Protein 4FN4 (pdb70)

Nearest PDB structures (foldseek):
  4fn4-assembly1_D  TM=1.002E+00  e=8.434E-53  Sulfolobus acidocaldarius DSM 639
  8y83-assembly1_A  TM=9.252E-01  e=7.232E-27  Sphingobacterium siyangense
  7djs-assembly1_C  TM=9.540E-01  e=3.349E-26  Pseudomonas aeruginosa
  7djs-assembly1_B  TM=9.370E-01  e=7.900E-26  Pseudomonas aeruginosa
  7djs-assembly1_D  TM=8.901E-01  e=1.010E-25  Pseudomonas aeruginosa

Organism: Sulfolobus acidocaldarius (strain ATCC 33909 / DSM 639 / JCM 8929 / NBRC 15157 / NCIMB 11770) (NCBI:txid330779)

Foldseek 3Di:
DFQQLAQAEEEFEQCLKFLNVLLQQVSLVVNYAYEYEYQDDVSQVVSVVVSVVVVHHYHGQHAQLLDLVSLLVVLVVSCVPRVAYAEYELEFAAAQLLAADVRDDPVSLSVRLSNLAVSLVSNCVNRVVRCLVVLAHEYEYEAAVLLVDPQQGYPSNSVNSVVNLVVQLVCLVPCVVSHYAGEYEHEYAAPMDRPNRDPNGDPVSVVRNVVLCVLPDDHHYSNQRSVVRVCCSHCVVVPHGSYHHYRYVCSVVD/DFQQLAQAEEEFEQCLKFLNVLLQVVSLVNNYAYEYEYQDDVSQVVSQVVSVVVVHHYHYAHAQLLDLVSLLVSLVVSCVVRVAHAEYELEFAAAQLLAADVRDDPVSLSVRLSNLAVSLVSNCVNRVVRQLVVLAHEYEYEAAVLLVDPQQGYDSNSVSSVVNLVVQLVCLVPCVVSHYAGEYEHEYAEPMPRPNRDPRRDPVSVVRNVVLCVQDPDHHGSNQRSVVRVCCSGCVVVPDGSYHHYRYVCSVVD/DFQQQAAAEEEFEQCLKFLNVLLQVVSLVVNYAYEYEYADDVSQVVSVVVSVVVVHHYHYAHAQLLDLVRLLVSLVVSCVVRVAHAEYELEFAAAQLLAADVRDDPVSLSVRLSGLAVSLVSNCVNRVVRQLVVLAHEYEYEAAVLLVDPQQGYDSNSVNSVNNLVVQLVCLVVCVVRHYAGEYEHEYAEPMPRPNRDPNGDPVSVVSNVVLCVQDDDHDYSNQRSVVRVCCSGCVVVPHGSYHHYRYVCSVVD/DFQQQAQAEEEFEQCLKFLSVLLQVVSLVSQYAYEYEYQDDVSQVVSQVVSVVVVHHYHYQHAQLLDLVSLLVSLVVSCVPRVAHAEYELEDAAAQLLAADVRDDPVSLVVRLSRLAVSLVSNCVNRVVRQLVVLAHEYEYEAAVLLVDPQQGYDSNSVSSVVNLVVQLVCLVVCVVRHYAGEYEHEYAEPMDRPNNDPNGDPVSCVRNVVLCVQDDDHDGSNLRSVVRVCCSHCVVVPPGSYHHYDYVCSVVD

Structure (mmCIF, N/CA/C/O backbone):
data_4FN4
#
_entry.id   4FN4
#
_cell.length_a   83.800
_cell.length_b   60.480
_cell.length_c   107.080
_cell.angle_alpha   90.00
_cell.angle_beta   99.78
_cell.angle_gamma   90.00
#
_symmetry.space_group_name_H-M   'P 1 21 1'
#
loop_
_entity.id
_entity.type
_entity.pdbx_description
1 polymer 'Short chain dehydrogenase'
2 non-polymer NICOTINAMIDE-ADENINE-DINUCLEOTIDE
3 non-polymer GLYCEROL
4 non-polymer 'SULFATE ION'
5 water water
#
loop_
_atom_site.group_PDB
_atom_site.id
_atom_site.type_symbol
_atom_site.label_atom_id
_atom_site.label_alt_id
_atom_site.label_comp_id
_atom_site.label_asym_id
_atom_site.label_entity_id
_atom_site.label_seq_id
_atom_site.pdbx_PDB_ins_code
_atom_site.Cartn_x
_atom_site.Cartn_y
_atom_site.Cartn_z
_atom_site.occupancy
_atom_site.B_iso_or_equiv
_atom_site.auth_seq_id
_atom_site.auth_comp_id
_atom_site.auth_asym_id
_atom_site.auth_atom_id
_atom_site.pdbx_PDB_model_num
ATOM 1 N N . SER A 1 1 ? 28.360 70.659 1.015 1.00 27.90 2 SER A N 1
ATOM 2 C CA . SER A 1 1 ? 29.371 70.689 2.115 1.00 27.42 2 SER A CA 1
ATOM 3 C C . SER A 1 1 ? 28.708 71.172 3.397 1.00 25.34 2 SER A C 1
ATOM 4 O O . SER A 1 1 ? 27.596 71.696 3.360 1.00 25.13 2 SER A O 1
ATOM 7 N N . TYR A 1 2 ? 29.391 71.003 4.526 1.00 21.07 3 TYR A N 1
ATOM 8 C CA . TYR A 1 2 ? 28.844 71.448 5.803 1.00 19.06 3 TYR A CA 1
ATOM 9 C C . TYR A 1 2 ? 29.441 72.813 6.119 1.00 18.17 3 TYR A C 1
ATOM 10 O O . TYR A 1 2 ? 30.635 72.930 6.368 1.00 17.83 3 TYR A O 1
ATOM 19 N N . GLN A 1 3 ? 28.604 73.843 6.109 1.00 18.58 4 GLN A N 1
ATOM 20 C CA . GLN A 1 3 ? 29.072 75.200 6.370 1.00 18.95 4 GLN A CA 1
ATOM 21 C C . GLN A 1 3 ? 29.830 75.341 7.690 1.00 17.51 4 GLN A C 1
ATOM 22 O O . GLN A 1 3 ? 30.807 76.086 7.772 1.00 15.27 4 GLN A O 1
ATOM 28 N N . SER A 1 4 ? 29.391 74.610 8.713 1.00 16.46 5 SER A N 1
ATOM 29 C CA . SER A 1 4 ? 30.017 74.689 10.026 1.00 14.77 5 SER A CA 1
ATOM 30 C C . SER A 1 4 ? 31.419 74.115 10.099 1.00 14.02 5 SER A C 1
ATOM 31 O O . SER A 1 4 ? 32.080 74.258 11.126 1.00 15.59 5 SER A O 1
ATOM 34 N N . LEU A 1 5 ? 31.870 73.448 9.037 1.00 12.37 6 LEU A N 1
ATOM 35 C CA . LEU A 1 5 ? 33.210 72.881 9.042 1.00 12.14 6 LEU A CA 1
ATOM 36 C C . LEU A 1 5 ? 34.231 73.766 8.335 1.00 12.49 6 LEU A C 1
ATOM 37 O O . LEU A 1 5 ? 35.431 73.547 8.446 1.00 12.96 6 LEU A O 1
ATOM 42 N N . LYS A 1 6 ? 33.754 74.769 7.606 1.00 13.40 7 LYS A N 1
ATOM 43 C CA . LYS A 1 6 ? 34.665 75.664 6.895 1.00 14.20 7 LYS A CA 1
ATOM 44 C C . LYS A 1 6 ? 35.635 76.336 7.865 1.00 13.38 7 LYS A C 1
ATOM 45 O O . LYS A 1 6 ? 35.230 76.898 8.882 1.00 15.18 7 LYS A O 1
ATOM 51 N N . ASN A 1 7 ? 36.917 76.265 7.532 1.00 15.29 8 ASN A N 1
ATOM 52 C CA . ASN A 1 7 ? 37.996 76.841 8.330 1.00 17.12 8 ASN A CA 1
ATOM 53 C C . ASN A 1 7 ? 38.166 76.317 9.751 1.00 16.74 8 ASN A C 1
ATOM 54 O O . ASN A 1 7 ? 38.878 76.917 10.555 1.00 18.55 8 ASN A O 1
ATOM 59 N N . LYS A 1 8 ? 37.523 75.196 10.063 1.00 15.43 9 LYS A N 1
ATOM 60 C CA . LYS A 1 8 ? 37.685 74.582 11.381 1.00 14.86 9 LYS A CA 1
ATOM 61 C C . LYS A 1 8 ? 38.957 73.738 11.304 1.00 12.79 9 LYS A C 1
ATOM 62 O O . LYS A 1 8 ? 39.251 73.161 10.265 1.00 13.96 9 LYS A O 1
ATOM 68 N N . VAL A 1 9 ? 39.699 73.667 12.405 1.00 11.39 10 VAL A N 1
ATOM 69 C CA . VAL A 1 9 ? 40.945 72.915 12.448 1.00 10.68 10 VAL A CA 1
ATOM 70 C C . VAL A 1 9 ? 40.666 71.477 12.884 1.00 11.30 10 VAL A C 1
ATOM 71 O O . VAL A 1 9 ? 40.138 71.240 13.965 1.00 11.96 10 VAL A O 1
ATOM 75 N N . VAL A 1 10 ? 41.032 70.527 12.027 1.00 11.60 11 VAL A N 1
ATOM 76 C CA . VAL A 1 10 ? 40.781 69.111 12.275 1.00 12.41 11 VAL A CA 1
ATOM 77 C C . VAL A 1 10 ? 42.053 68.267 12.252 1.00 13.18 11 VAL A C 1
ATOM 78 O O . VAL A 1 10 ? 42.811 68.309 11.281 1.00 13.66 11 VAL A O 1
ATOM 82 N N . ILE A 1 11 ? 42.286 67.504 13.319 1.00 10.89 12 ILE A N 1
ATOM 83 C CA . ILE A 1 11 ? 43.443 66.613 13.368 1.00 11.09 12 ILE A CA 1
ATOM 84 C C . ILE A 1 11 ? 42.934 65.229 12.963 1.00 11.08 12 ILE A C 1
ATOM 85 O O . ILE A 1 11 ? 41.934 64.747 13.504 1.00 10.51 12 ILE A O 1
ATOM 90 N N . VAL A 1 12 ? 43.609 64.607 11.998 1.00 10.72 13 VAL A N 1
ATOM 91 C CA . VAL A 1 12 ? 43.235 63.279 11.519 1.00 10.72 13 VAL A CA 1
ATOM 92 C C . VAL A 1 12 ? 44.444 62.351 11.650 1.00 11.69 13 VAL A C 1
ATOM 93 O O . VAL A 1 12 ? 45.456 62.567 10.982 1.00 12.22 13 VAL A O 1
ATOM 97 N N . THR A 1 13 ? 44.353 61.325 12.495 1.00 11.17 14 THR A N 1
ATOM 98 C CA . THR A 1 13 ? 45.476 60.396 12.644 1.00 10.85 14 THR A CA 1
ATOM 99 C C . THR A 1 13 ? 45.303 59.223 11.678 1.00 11.39 14 THR A C 1
ATOM 100 O O . THR A 1 13 ? 44.180 58.903 11.267 1.00 11.82 14 THR A O 1
ATOM 104 N N . GLY A 1 14 ? 46.419 58.605 11.300 1.00 11.14 15 GLY A N 1
ATOM 105 C CA . GLY A 1 14 ? 46.384 57.515 10.335 1.00 11.53 15 GLY A CA 1
ATOM 106 C C . GLY A 1 14 ? 45.927 58.070 8.991 1.00 11.95 15 GLY A C 1
ATOM 107 O O . GLY A 1 14 ? 45.292 57.369 8.205 1.00 12.48 15 GLY A O 1
ATOM 108 N N . ALA A 1 15 ? 46.272 59.328 8.712 1.00 11.92 16 ALA A N 1
ATOM 109 C CA . ALA A 1 15 ? 45.830 59.988 7.486 1.00 12.56 16 ALA A CA 1
ATOM 110 C C . ALA A 1 15 ? 46.417 59.494 6.166 1.00 12.38 16 ALA A C 1
ATOM 111 O O . ALA A 1 15 ? 45.900 59.831 5.108 1.00 13.19 16 ALA A O 1
ATOM 113 N N . GLY A 1 16 ? 47.473 58.690 6.222 1.00 12.99 17 GLY A N 1
ATOM 114 C CA . GLY A 1 16 ? 48.094 58.218 4.997 1.00 13.60 17 GLY A CA 1
ATOM 115 C C . GLY A 1 16 ? 47.442 57.088 4.220 1.00 15.58 17 GLY A C 1
ATOM 116 O O . GLY A 1 16 ? 47.859 56.793 3.093 1.00 15.52 17 GLY A O 1
ATOM 117 N N . SER A 1 17 ? 46.413 56.460 4.777 1.00 13.60 18 SER A N 1
ATOM 118 C CA . SER A 1 17 ? 45.783 55.340 4.084 1.00 14.20 18 SER A CA 1
ATOM 119 C C . SER A 1 17 ? 44.350 55.086 4.530 1.00 13.28 18 SER A C 1
ATOM 120 O O . SER A 1 17 ? 43.898 55.625 5.542 1.00 14.40 18 SER A O 1
ATOM 123 N N . GLY A 1 18 ? 43.652 54.269 3.746 1.00 13.30 19 GLY A N 1
ATOM 124 C CA . GLY A 1 18 ? 42.291 53.867 4.053 1.00 12.32 19 GLY A CA 1
ATOM 125 C C . GLY A 1 18 ? 41.316 54.928 4.519 1.00 12.47 19 GLY A C 1
ATOM 126 O O . GLY A 1 18 ? 41.159 55.963 3.881 1.00 12.12 19 GLY A O 1
ATOM 127 N N . ILE A 1 19 ? 40.645 54.640 5.628 1.00 10.56 20 ILE A N 1
ATOM 128 C CA . ILE A 1 19 ? 39.652 55.538 6.201 1.00 10.74 20 ILE A CA 1
ATOM 129 C C . ILE A 1 19 ? 40.252 56.910 6.532 1.00 11.68 20 ILE A C 1
ATOM 130 O O . ILE A 1 19 ? 39.654 57.940 6.226 1.00 12.56 20 ILE A O 1
ATOM 135 N N . GLY A 1 20 ? 41.439 56.916 7.130 1.00 11.00 21 GLY A N 1
ATOM 136 C CA . GLY A 1 20 ? 42.083 58.170 7.484 1.00 13.00 21 GLY A CA 1
ATOM 137 C C . GLY A 1 20 ? 42.310 59.067 6.280 1.00 12.30 21 GLY A C 1
ATOM 138 O O . GLY A 1 20 ? 42.069 60.276 6.341 1.00 12.17 21 GLY A O 1
ATOM 139 N N . ARG A 1 21 ? 42.794 58.476 5.191 1.00 13.14 22 ARG A N 1
ATOM 140 C CA . ARG A 1 21 ? 43.034 59.215 3.955 1.00 12.42 22 ARG A CA 1
ATOM 141 C C . ARG A 1 21 ? 41.717 59.818 3.472 1.00 13.16 22 ARG A C 1
ATOM 142 O O . ARG A 1 21 ? 41.671 60.971 3.072 1.00 12.56 22 ARG A O 1
ATOM 150 N N . ALA A 1 22 ? 40.647 59.027 3.523 1.00 10.78 23 ALA A N 1
ATOM 151 C CA . ALA A 1 22 ? 39.328 59.484 3.092 1.00 11.23 23 ALA A CA 1
ATOM 152 C C . ALA A 1 22 ? 38.778 60.583 3.995 1.00 11.25 23 ALA A C 1
ATOM 153 O O . ALA A 1 22 ? 38.093 61.504 3.525 1.00 11.21 23 ALA A O 1
ATOM 155 N N . ILE A 1 23 ? 39.066 60.488 5.295 1.00 11.04 24 ILE A N 1
ATOM 156 C CA . ILE A 1 23 ? 38.610 61.500 6.245 1.00 10.82 24 ILE A CA 1
ATOM 157 C C . ILE A 1 23 ? 39.298 62.826 5.910 1.00 11.87 24 ILE A C 1
ATOM 158 O O . ILE A 1 23 ? 38.658 63.872 5.824 1.00 11.49 24 ILE A O 1
ATOM 163 N N . ALA A 1 24 ? 40.611 62.774 5.711 1.00 11.50 25 ALA A N 1
ATOM 164 C CA . ALA A 1 24 ? 41.366 63.978 5.397 1.00 12.41 25 ALA A CA 1
ATOM 165 C C . ALA A 1 24 ? 40.860 64.667 4.132 1.00 13.67 25 ALA A C 1
ATOM 166 O O . ALA A 1 24 ? 40.672 65.888 4.112 1.00 14.17 25 ALA A O 1
ATOM 168 N N . LYS A 1 25 ? 40.649 63.891 3.073 1.00 12.85 26 LYS A N 1
ATOM 169 C CA . LYS A 1 25 ? 40.172 64.456 1.811 1.00 15.09 26 LYS A CA 1
ATOM 170 C C . LYS A 1 25 ? 38.778 65.048 1.951 1.00 14.37 26 LYS A C 1
ATOM 171 O O . LYS A 1 25 ? 38.491 66.110 1.406 1.00 13.85 26 LYS A O 1
ATOM 177 N N . LYS A 1 26 ? 37.914 64.371 2.702 1.00 12.94 27 LYS A N 1
ATOM 178 C CA . LYS A 1 26 ? 36.550 64.850 2.879 1.00 13.98 27 LYS A CA 1
ATOM 179 C C . LYS A 1 26 ? 36.500 66.169 3.664 1.00 13.92 27 LYS A C 1
ATOM 180 O O . LYS A 1 26 ? 35.743 67.084 3.319 1.00 13.54 27 LYS A O 1
ATOM 186 N N . PHE A 1 27 ? 37.285 66.272 4.731 1.00 12.50 28 PHE A N 1
ATOM 187 C CA . PHE A 1 27 ? 37.295 67.517 5.490 1.00 12.00 28 PHE A CA 1
ATOM 188 C C . PHE A 1 27 ? 37.887 68.623 4.617 1.00 12.94 28 PHE A C 1
ATOM 189 O O . PHE A 1 27 ? 37.417 69.756 4.637 1.00 11.17 28 PHE A O 1
ATOM 197 N N . ALA A 1 28 ? 38.914 68.286 3.847 1.00 14.07 29 ALA A N 1
ATOM 198 C CA . ALA A 1 28 ? 39.542 69.276 2.980 1.00 14.41 29 ALA A CA 1
ATOM 199 C C . ALA A 1 28 ? 38.531 69.798 1.956 1.00 16.66 29 ALA A C 1
ATOM 200 O O . ALA A 1 28 ? 38.497 71.000 1.668 1.00 17.21 29 ALA A O 1
ATOM 202 N N . LEU A 1 29 ? 37.698 68.910 1.418 1.00 15.49 30 LEU A N 1
ATOM 203 C CA . LEU A 1 29 ? 36.689 69.334 0.455 1.00 16.89 30 LEU A CA 1
ATOM 204 C C . LEU A 1 29 ? 35.629 70.211 1.106 1.00 16.98 30 LEU A C 1
ATOM 205 O O . LEU A 1 29 ? 34.908 70.931 0.415 1.00 15.44 30 LEU A O 1
ATOM 210 N N . ASN A 1 30 ? 35.537 70.149 2.435 1.00 14.90 31 ASN A N 1
ATOM 211 C CA . ASN A 1 30 ? 34.587 70.981 3.173 1.00 14.76 31 ASN A CA 1
ATOM 212 C C . ASN A 1 30 ? 35.296 72.261 3.641 1.00 13.46 31 ASN A C 1
ATOM 213 O O . ASN A 1 30 ? 34.776 73.035 4.452 1.00 12.48 31 ASN A O 1
ATOM 218 N N . ASP A 1 31 ? 36.495 72.466 3.114 1.00 13.76 32 ASP A N 1
ATOM 219 C CA . ASP A 1 31 ? 37.315 73.628 3.429 1.00 15.01 32 ASP A CA 1
ATOM 220 C C . ASP A 1 31 ? 37.786 73.755 4.872 1.00 15.18 32 ASP A C 1
ATOM 221 O O . ASP A 1 31 ? 38.025 74.855 5.371 1.00 13.61 32 ASP A O 1
ATOM 226 N N . SER A 1 32 ? 37.924 72.612 5.538 1.00 13.04 33 SER A N 1
ATOM 227 C CA . SER A 1 32 ? 38.455 72.585 6.893 1.00 13.80 33 SER A CA 1
ATOM 228 C C . SER A 1 32 ? 39.976 72.609 6.753 1.00 14.00 33 SER A C 1
ATOM 229 O O . SER A 1 32 ? 40.520 72.293 5.688 1.00 16.15 33 SER A O 1
ATOM 232 N N . ILE A 1 33 ? 40.652 72.990 7.825 1.00 13.54 34 ILE A N 1
ATOM 233 C CA . ILE A 1 33 ? 42.107 72.999 7.862 1.00 12.90 34 ILE A CA 1
ATOM 234 C C . ILE A 1 33 ? 42.430 71.610 8.406 1.00 13.52 34 ILE A C 1
ATOM 235 O O . ILE A 1 33 ? 41.948 71.237 9.471 1.00 13.28 34 ILE A O 1
ATOM 240 N N . VAL A 1 34 ? 43.223 70.837 7.673 1.00 12.46 35 VAL A N 1
ATOM 241 C CA . VAL A 1 34 ? 43.538 69.480 8.104 1.00 13.77 35 VAL A CA 1
ATOM 242 C C . VAL A 1 34 ? 44.979 69.267 8.547 1.00 14.84 35 VAL A C 1
ATOM 243 O O . VAL A 1 34 ? 45.925 69.648 7.845 1.00 14.54 35 VAL A O 1
ATOM 247 N N . VAL A 1 35 ? 45.137 68.667 9.724 1.00 13.62 36 VAL A N 1
ATOM 248 C CA . VAL A 1 35 ? 46.458 68.325 10.235 1.00 12.43 36 VAL A CA 1
ATOM 249 C C . VAL A 1 35 ? 46.491 66.813 10.051 1.00 13.96 36 VAL A C 1
ATOM 250 O O . VAL A 1 35 ? 45.807 66.071 10.767 1.00 13.92 36 VAL A O 1
ATOM 254 N N . ALA A 1 36 ? 47.261 66.366 9.064 1.00 12.91 37 ALA A N 1
ATOM 255 C CA . ALA A 1 36 ? 47.362 64.950 8.740 1.00 12.45 37 ALA A CA 1
ATOM 256 C C . ALA A 1 36 ? 48.487 64.293 9.514 1.00 13.24 37 ALA A C 1
ATOM 257 O O . ALA A 1 36 ? 49.653 64.591 9.279 1.00 14.24 37 ALA A O 1
ATOM 259 N N . VAL A 1 37 ? 48.134 63.399 10.433 1.00 12.56 38 VAL A N 1
ATOM 260 C CA . VAL A 1 37 ? 49.124 62.700 11.256 1.00 12.30 38 VAL A CA 1
ATOM 261 C C . VAL A 1 37 ? 49.273 61.271 10.733 1.00 13.48 38 VAL A C 1
ATOM 262 O O . VAL A 1 37 ? 48.292 60.536 10.605 1.00 13.41 38 VAL A O 1
ATOM 266 N N . GLU A 1 38 ? 50.507 60.884 10.427 1.00 14.28 39 GLU A N 1
ATOM 267 C CA . GLU A 1 38 ? 50.771 59.562 9.871 1.00 13.91 39 GLU A CA 1
ATOM 268 C C . GLU A 1 38 ? 52.165 59.080 10.247 1.00 16.20 39 GLU A C 1
ATOM 269 O O . GLU A 1 38 ? 53.111 59.869 10.317 1.00 16.60 39 GLU A O 1
ATOM 275 N N . LEU A 1 39 ? 52.280 57.778 10.491 1.00 15.93 40 LEU A N 1
ATOM 276 C CA . LEU A 1 39 ? 53.541 57.149 10.872 1.00 16.35 40 LEU A CA 1
ATOM 277 C C . LEU A 1 39 ? 54.527 57.009 9.707 1.00 16.93 40 LEU A C 1
ATOM 278 O O . LEU A 1 39 ? 55.729 57.239 9.869 1.00 18.23 40 LEU A O 1
ATOM 283 N N . LEU A 1 40 ? 54.012 56.630 8.542 1.00 17.66 41 LEU A N 1
ATOM 284 C CA . LEU A 1 40 ? 54.849 56.411 7.365 1.00 19.94 41 LEU A CA 1
ATOM 285 C C . LEU A 1 40 ? 55.029 57.651 6.501 1.00 20.45 41 LEU A C 1
ATOM 286 O O . LEU A 1 40 ? 54.061 58.248 6.032 1.00 19.69 41 LEU A O 1
ATOM 291 N N . GLU A 1 41 ? 56.290 58.007 6.283 1.00 22.64 42 GLU A N 1
ATOM 292 C CA . GLU A 1 41 ? 56.662 59.186 5.505 1.00 23.90 42 GLU A CA 1
ATOM 293 C C . GLU A 1 41 ? 56.126 59.296 4.088 1.00 22.54 42 GLU A C 1
ATOM 294 O O . GLU A 1 41 ? 55.595 60.337 3.703 1.00 22.69 42 GLU A O 1
ATOM 300 N N . ASP A 1 42 ? 56.279 58.244 3.297 1.00 22.17 43 ASP A N 1
ATOM 301 C CA . ASP A 1 42 ? 55.801 58.301 1.928 1.00 22.60 43 ASP A CA 1
ATOM 302 C C . ASP A 1 42 ? 54.291 58.476 1.869 1.00 22.20 43 ASP A C 1
ATOM 303 O O . ASP A 1 42 ? 53.787 59.242 1.050 1.00 21.15 43 ASP A O 1
ATOM 308 N N . ARG A 1 43 ? 53.568 57.779 2.743 1.00 20.03 44 ARG A N 1
ATOM 309 C CA . ARG A 1 43 ? 52.113 57.909 2.776 1.00 19.45 44 ARG A CA 1
ATOM 310 C C . ARG A 1 43 ? 51.729 59.318 3.217 1.00 17.36 44 ARG A C 1
ATOM 311 O O . ARG A 1 43 ? 50.799 59.905 2.681 1.00 17.86 44 ARG A O 1
ATOM 319 N N . LEU A 1 44 ? 52.450 59.855 4.192 1.00 17.74 45 LEU A N 1
ATOM 320 C CA . LEU A 1 44 ? 52.158 61.201 4.673 1.00 18.96 45 LEU A CA 1
ATOM 321 C C . LEU A 1 44 ? 52.331 62.192 3.524 1.00 19.67 45 LEU A C 1
ATOM 322 O O . LEU A 1 44 ? 51.469 63.026 3.281 1.00 18.20 45 LEU A O 1
ATOM 327 N N . ASN A 1 45 ? 53.442 62.090 2.798 1.00 20.61 46 ASN A N 1
ATOM 328 C CA . ASN A 1 45 ? 53.666 63.013 1.694 1.00 21.80 46 ASN A CA 1
ATOM 329 C C . ASN A 1 45 ? 52.586 62.914 0.632 1.00 20.73 46 ASN A C 1
ATOM 330 O O . ASN A 1 45 ? 52.149 63.930 0.095 1.00 21.65 46 ASN A O 1
ATOM 335 N N . GLN A 1 46 ? 52.147 61.695 0.339 1.00 20.88 47 GLN A N 1
ATOM 336 C CA . GLN A 1 46 ? 51.108 61.482 -0.661 1.00 21.71 47 GLN A CA 1
ATOM 337 C C . GLN A 1 46 ? 49.809 62.184 -0.314 1.00 20.17 47 GLN A C 1
ATOM 338 O O . GLN A 1 46 ? 49.210 62.845 -1.162 1.00 17.58 47 GLN A O 1
ATOM 344 N N . ILE A 1 47 ? 49.357 62.030 0.928 1.00 18.55 48 ILE A N 1
ATOM 345 C CA . ILE A 1 47 ? 48.105 62.661 1.317 1.00 17.85 48 ILE A CA 1
ATOM 346 C C . ILE A 1 47 ? 48.263 64.179 1.344 1.00 18.34 48 ILE A C 1
ATOM 347 O O . ILE A 1 47 ? 47.375 64.909 0.908 1.00 18.82 48 ILE A O 1
ATOM 352 N N . VAL A 1 48 ? 49.398 64.656 1.836 1.00 19.20 49 VAL A N 1
ATOM 353 C CA . VAL A 1 48 ? 49.635 66.097 1.866 1.00 20.86 49 VAL A CA 1
ATOM 354 C C . VAL A 1 48 ? 49.549 66.641 0.437 1.00 21.20 49 VAL A C 1
ATOM 355 O O . VAL A 1 48 ? 48.875 67.640 0.175 1.00 20.09 49 VAL A O 1
ATOM 359 N N . GLN A 1 49 ? 50.213 65.961 -0.492 1.00 21.15 50 GLN A N 1
ATOM 360 C CA . GLN A 1 49 ? 50.212 66.386 -1.888 1.00 22.38 50 GLN A CA 1
ATOM 361 C C . GLN A 1 49 ? 48.816 66.382 -2.502 1.00 23.09 50 GLN A C 1
ATOM 362 O O . GLN A 1 49 ? 48.483 67.258 -3.302 1.00 23.29 50 GLN A O 1
ATOM 368 N N . GLU A 1 50 ? 47.996 65.400 -2.127 1.00 23.50 51 GLU A N 1
ATOM 369 C CA . GLU A 1 50 ? 46.634 65.317 -2.643 1.00 25.14 51 GLU A CA 1
ATOM 370 C C . GLU A 1 50 ? 45.795 66.505 -2.194 1.00 23.60 51 GLU A C 1
ATOM 371 O O . GLU A 1 50 ? 45.028 67.058 -2.976 1.00 24.65 51 GLU A O 1
ATOM 377 N N . LEU A 1 51 ? 45.921 66.894 -0.929 1.00 22.49 52 LEU A N 1
ATOM 378 C CA . LEU A 1 51 ? 45.148 68.027 -0.440 1.00 20.74 52 LEU A CA 1
ATOM 379 C C . LEU A 1 51 ? 45.632 69.349 -1.038 1.00 21.24 52 LEU A C 1
ATOM 380 O O . LEU A 1 51 ? 44.825 70.199 -1.395 1.00 21.06 52 LEU A O 1
ATOM 385 N N . ARG A 1 52 ? 46.943 69.521 -1.160 1.00 22.21 53 ARG A N 1
ATOM 386 C CA . ARG A 1 52 ? 47.471 70.759 -1.736 1.00 24.99 53 ARG A CA 1
ATOM 387 C C . ARG A 1 52 ? 47.108 70.885 -3.209 1.00 26.04 53 ARG A C 1
ATOM 388 O O . ARG A 1 52 ? 46.903 71.990 -3.710 1.00 26.51 53 ARG A O 1
ATOM 396 N N . GLY A 1 53 ? 47.022 69.753 -3.900 1.00 25.88 54 GLY A N 1
ATOM 397 C CA . GLY A 1 53 ? 46.652 69.778 -5.303 1.00 25.85 54 GLY A CA 1
ATOM 398 C C . GLY A 1 53 ? 45.241 70.308 -5.488 1.00 26.99 54 GLY A C 1
ATOM 399 O O . GLY A 1 53 ? 44.871 70.766 -6.573 1.00 28.35 54 GLY A O 1
ATOM 400 N N . MET A 1 54 ? 44.436 70.228 -4.431 1.00 25.65 55 MET A N 1
ATOM 401 C CA . MET A 1 54 ? 43.063 70.721 -4.481 1.00 24.96 55 MET A CA 1
ATOM 402 C C . MET A 1 54 ? 43.047 72.160 -3.990 1.00 21.54 55 MET A C 1
ATOM 403 O O . MET A 1 54 ? 41.994 72.787 -3.941 1.00 20.46 55 MET A O 1
ATOM 408 N N . GLY A 1 55 ? 44.218 72.661 -3.607 1.00 19.44 56 GLY A N 1
ATOM 409 C CA . GLY A 1 55 ? 44.327 74.028 -3.121 1.00 18.31 56 GLY A CA 1
ATOM 410 C C . GLY A 1 55 ? 43.899 74.214 -1.676 1.00 17.20 56 GLY A C 1
ATOM 411 O O . GLY A 1 55 ? 43.540 75.321 -1.275 1.00 16.00 56 GLY A O 1
ATOM 412 N N . LYS A 1 56 ? 43.966 73.143 -0.885 1.00 16.88 57 LYS A N 1
ATOM 413 C CA . LYS A 1 56 ? 43.550 73.208 0.513 1.00 17.09 57 LYS A CA 1
ATOM 414 C C . LYS A 1 56 ? 44.686 73.292 1.535 1.00 15.67 57 LYS A C 1
ATOM 415 O O . LYS A 1 56 ? 45.791 72.810 1.299 1.00 16.20 57 LYS A O 1
ATOM 421 N N . GLU A 1 57 ? 44.381 73.885 2.687 1.00 15.64 58 GLU A N 1
ATOM 422 C CA . GLU A 1 57 ? 45.336 74.033 3.784 1.00 16.50 58 GLU A CA 1
ATOM 423 C C . GLU A 1 57 ? 45.514 72.717 4.541 1.00 16.96 58 GLU A C 1
ATOM 424 O O . GLU A 1 57 ? 44.554 72.179 5.110 1.00 15.54 58 GLU A O 1
ATOM 430 N N . VAL A 1 58 ? 46.741 72.208 4.555 1.00 15.63 59 VAL A N 1
ATOM 431 C CA . VAL A 1 58 ? 47.038 70.965 5.265 1.00 15.88 59 VAL A CA 1
ATOM 432 C C . VAL A 1 58 ? 48.413 71.039 5.907 1.00 16.32 59 VAL A C 1
ATOM 433 O O . VAL A 1 58 ? 49.347 71.627 5.347 1.00 16.38 59 VAL A O 1
ATOM 437 N N . LEU A 1 59 ? 48.518 70.483 7.109 1.00 14.40 60 LEU A N 1
ATOM 438 C CA . LEU A 1 59 ? 49.777 70.431 7.830 1.00 14.74 60 LEU A CA 1
ATOM 439 C C . LEU A 1 59 ? 50.089 68.956 8.040 1.00 17.12 60 LEU A C 1
ATOM 440 O O . LEU A 1 59 ? 49.318 68.242 8.686 1.00 14.74 60 LEU A O 1
ATOM 445 N N . GLY A 1 60 ? 51.205 68.501 7.475 1.00 16.35 61 GLY A N 1
ATOM 446 C CA . GLY A 1 60 ? 51.597 67.111 7.630 1.00 17.12 61 GLY A CA 1
ATOM 447 C C . GLY A 1 60 ? 52.493 66.908 8.841 1.00 17.81 61 GLY A C 1
ATOM 448 O O . GLY A 1 60 ? 53.435 67.673 9.065 1.00 18.31 61 GLY A O 1
ATOM 449 N N . VAL A 1 61 ? 52.196 65.888 9.640 1.00 16.35 62 VAL A N 1
ATOM 450 C CA . VAL A 1 61 ? 53.000 65.592 10.818 1.00 15.98 62 VAL A CA 1
ATOM 451 C C . VAL A 1 61 ? 53.298 64.105 10.844 1.00 16.51 62 VAL A C 1
ATOM 452 O O . VAL A 1 61 ? 52.379 63.277 10.875 1.00 14.74 62 VAL A O 1
ATOM 456 N N . LYS A 1 62 ? 54.585 63.766 10.817 1.00 15.79 63 LYS A N 1
ATOM 457 C CA . LYS A 1 62 ? 54.997 62.376 10.861 1.00 16.65 63 LYS A CA 1
ATOM 458 C C . LYS A 1 62 ? 55.139 62.026 12.337 1.00 16.27 63 LYS A C 1
ATOM 459 O O . LYS A 1 62 ? 55.993 62.572 13.036 1.00 17.88 63 LYS A O 1
ATOM 465 N N . ALA A 1 63 ? 54.294 61.122 12.817 1.00 15.29 64 ALA A N 1
ATOM 466 C CA . ALA A 1 63 ? 54.335 60.745 14.221 1.00 15.19 64 ALA A CA 1
ATOM 467 C C . ALA A 1 63 ? 53.789 59.348 14.501 1.00 14.34 64 ALA A C 1
ATOM 468 O O . ALA A 1 63 ? 53.050 58.778 13.691 1.00 14.61 64 ALA A O 1
ATOM 470 N N . ASP A 1 64 ? 54.175 58.807 15.654 1.00 13.38 65 ASP A N 1
ATOM 471 C CA . ASP A 1 64 ? 53.733 57.491 16.107 1.00 14.86 65 ASP A CA 1
ATOM 472 C C . ASP A 1 64 ? 52.743 57.802 17.231 1.00 14.50 65 ASP A C 1
ATOM 473 O O . ASP A 1 64 ? 53.152 58.189 18.329 1.00 13.46 65 ASP A O 1
ATOM 478 N N . VAL A 1 65 ? 51.449 57.635 16.965 1.00 13.71 66 VAL A N 1
ATOM 479 C CA . VAL A 1 65 ? 50.444 57.967 17.973 1.00 14.12 66 VAL A CA 1
ATOM 480 C C . VAL A 1 65 ? 50.498 57.141 19.254 1.00 14.97 66 VAL A C 1
ATOM 481 O O . VAL A 1 65 ? 49.844 57.490 20.238 1.00 14.15 66 VAL A O 1
ATOM 485 N N . SER A 1 66 ? 51.279 56.063 19.264 1.00 14.36 67 SER A N 1
ATOM 486 C CA . SER A 1 66 ? 51.383 55.247 20.472 1.00 13.41 67 SER A CA 1
ATOM 487 C C . SER A 1 66 ? 52.399 55.861 21.439 1.00 14.23 67 SER A C 1
ATOM 488 O O . SER A 1 66 ? 52.565 55.387 22.565 1.00 15.03 67 SER A O 1
ATOM 491 N N . LYS A 1 67 ? 53.086 56.907 20.990 1.00 13.88 68 LYS A N 1
ATOM 492 C CA . LYS A 1 67 ? 54.064 57.595 21.835 1.00 14.96 68 LYS A CA 1
ATOM 493 C C . LYS A 1 67 ? 53.465 58.899 22.351 1.00 13.59 68 LYS A C 1
ATOM 494 O O . LYS A 1 67 ? 53.144 59.797 21.572 1.00 14.37 68 LYS A O 1
ATOM 500 N N . LYS A 1 68 ? 53.321 59.002 23.667 1.00 13.13 69 LYS A N 1
ATOM 501 C CA . LYS A 1 68 ? 52.752 60.202 24.271 1.00 15.41 69 LYS A CA 1
ATOM 502 C C . LYS A 1 68 ? 53.469 61.477 23.820 1.00 16.92 69 LYS A C 1
ATOM 503 O O . LYS A 1 68 ? 52.825 62.487 23.521 1.00 16.60 69 LYS A O 1
ATOM 509 N N . LYS A 1 69 ? 54.796 61.437 23.766 1.00 17.11 70 LYS A N 1
ATOM 510 C CA . LYS A 1 69 ? 55.555 62.619 23.355 1.00 17.78 70 LYS A CA 1
ATOM 511 C C . LYS A 1 69 ? 55.202 63.075 21.945 1.00 16.01 70 LYS A C 1
ATOM 512 O O . LYS A 1 69 ? 55.062 64.269 21.697 1.00 16.55 70 LYS A O 1
ATOM 518 N N . ASP A 1 70 ? 55.062 62.130 21.022 1.00 14.13 71 ASP A N 1
ATOM 519 C CA . ASP A 1 70 ? 54.700 62.466 19.645 1.00 14.28 71 ASP A CA 1
ATOM 520 C C . ASP A 1 70 ? 53.307 63.091 19.631 1.00 13.91 71 ASP A C 1
ATOM 521 O O . ASP A 1 70 ? 53.069 64.068 18.932 1.00 13.90 71 ASP A O 1
ATOM 526 N N . VAL A 1 71 ? 52.389 62.519 20.406 1.00 13.78 72 VAL A N 1
ATOM 527 C CA . VAL A 1 71 ? 51.030 63.043 20.453 1.00 13.78 72 VAL A CA 1
ATOM 528 C C . VAL A 1 71 ? 50.994 64.448 21.033 1.00 13.85 72 VAL A C 1
ATOM 529 O O . VAL A 1 71 ? 50.424 65.367 20.439 1.00 14.78 72 VAL A O 1
ATOM 533 N N . GLU A 1 72 ? 51.600 64.626 22.198 1.00 14.29 73 GLU A N 1
ATOM 534 C CA . GLU A 1 72 ? 51.601 65.943 22.803 1.00 15.64 73 GLU A CA 1
ATOM 535 C C . GLU A 1 72 ? 52.247 66.950 21.863 1.00 15.34 73 GLU A C 1
ATOM 536 O O . GLU A 1 72 ? 51.806 68.094 21.783 1.00 15.80 73 GLU A O 1
ATOM 542 N N . GLU A 1 73 ? 53.272 66.525 21.134 1.00 15.04 74 GLU A N 1
ATOM 543 C CA . GLU A 1 73 ? 53.925 67.450 20.211 1.00 17.23 74 GLU A CA 1
ATOM 544 C C . GLU A 1 73 ? 53.024 67.876 19.052 1.00 16.62 74 GLU A C 1
ATOM 545 O O . GLU A 1 73 ? 52.990 69.064 18.718 1.00 17.70 74 GLU A O 1
ATOM 551 N N . PHE A 1 74 ? 52.286 66.955 18.432 1.00 15.86 75 PHE A N 1
ATOM 552 C CA . PHE A 1 74 ? 51.454 67.419 17.321 1.00 15.56 75 PHE A CA 1
ATOM 553 C C . PHE A 1 74 ? 50.259 68.236 17.778 1.00 15.67 75 PHE A C 1
ATOM 554 O O . PHE A 1 74 ? 49.745 69.061 17.031 1.00 15.56 75 PHE A O 1
ATOM 562 N N . VAL A 1 75 ? 49.841 68.045 19.020 1.00 15.15 76 VAL A N 1
ATOM 563 C CA . VAL A 1 75 ? 48.736 68.841 19.536 1.00 14.50 76 VAL A CA 1
ATOM 564 C C . VAL A 1 75 ? 49.272 70.268 19.742 1.00 15.91 76 VAL A C 1
ATOM 565 O O . VAL A 1 75 ? 48.649 71.248 19.313 1.00 16.19 76 VAL A O 1
ATOM 569 N N . ARG A 1 76 ? 50.434 70.388 20.383 1.00 16.26 77 ARG A N 1
ATOM 570 C CA . ARG A 1 76 ? 51.031 71.713 20.593 1.00 15.97 77 ARG A CA 1
ATOM 571 C C . ARG A 1 76 ? 51.279 72.404 19.252 1.00 15.42 77 ARG A C 1
ATOM 572 O O . ARG A 1 76 ? 51.000 73.592 19.105 1.00 15.54 77 ARG A O 1
ATOM 580 N N . ARG A 1 77 ? 51.807 71.664 18.276 1.00 15.30 78 ARG A N 1
ATOM 581 C CA . ARG A 1 77 ? 52.105 72.235 16.959 1.00 15.96 78 ARG A CA 1
ATOM 582 C C . ARG A 1 77 ? 50.853 72.720 16.246 1.00 16.39 78 ARG A C 1
ATOM 583 O O . ARG A 1 77 ? 50.852 73.772 15.596 1.00 15.93 78 ARG A O 1
ATOM 591 N N . THR A 1 78 ? 49.782 71.945 16.357 1.00 13.75 79 THR A N 1
ATOM 592 C CA . THR A 1 78 ? 48.529 72.329 15.737 1.00 13.79 79 THR A CA 1
ATOM 593 C C . THR A 1 78 ? 48.026 73.632 16.362 1.00 14.38 79 THR A C 1
ATOM 594 O O . THR A 1 78 ? 47.632 74.559 15.655 1.00 16.79 79 THR A O 1
ATOM 598 N N . PHE A 1 79 ? 48.048 73.705 17.688 1.00 14.82 80 PHE A N 1
ATOM 599 C CA . PHE A 1 79 ? 47.563 74.895 18.384 1.00 16.25 80 PHE A CA 1
ATOM 600 C C . PHE A 1 79 ? 48.414 76.130 18.112 1.00 16.71 80 PHE A C 1
ATOM 601 O O . PHE A 1 79 ? 47.898 77.242 17.946 1.00 16.16 80 PHE A O 1
ATOM 609 N N . GLU A 1 80 ? 49.724 75.932 18.079 1.00 16.42 81 GLU A N 1
ATOM 610 C CA . GLU A 1 80 ? 50.641 77.035 17.828 1.00 18.38 81 GLU A CA 1
ATOM 611 C C . GLU A 1 80 ? 50.514 77.557 16.404 1.00 18.84 81 GLU A C 1
ATOM 612 O O . GLU A 1 80 ? 50.637 78.756 16.156 1.00 19.59 81 GLU A O 1
ATOM 618 N N . THR A 1 81 ? 50.246 76.654 15.471 1.00 18.95 82 THR A N 1
ATOM 619 C CA . THR A 1 81 ? 50.131 77.030 14.072 1.00 18.69 82 THR A CA 1
ATOM 620 C C . THR A 1 81 ? 48.781 77.641 13.698 1.00 18.33 82 THR A C 1
ATOM 621 O O . THR A 1 81 ? 48.729 78.636 12.974 1.00 17.62 82 THR A O 1
ATOM 625 N N . TYR A 1 82 ? 47.698 77.063 14.209 1.00 15.19 83 TYR A N 1
ATOM 626 C CA . TYR A 1 82 ? 46.361 77.530 13.867 1.00 16.14 83 TYR A CA 1
ATOM 627 C C . TYR A 1 82 ? 45.523 78.170 14.972 1.00 16.46 83 TYR A C 1
ATOM 628 O O . TYR A 1 82 ? 44.409 78.621 14.710 1.00 16.73 83 TYR A O 1
ATOM 637 N N . SER A 1 83 ? 46.055 78.200 16.191 1.00 16.11 84 SER A N 1
ATOM 638 C CA . SER A 1 83 ? 45.391 78.808 17.356 1.00 16.75 84 SER A CA 1
ATOM 639 C C . SER A 1 83 ? 44.075 78.185 17.833 1.00 16.08 84 SER A C 1
ATOM 640 O O . SER A 1 83 ? 43.390 78.754 18.687 1.00 14.54 84 SER A O 1
ATOM 643 N N . ARG A 1 84 ? 43.736 77.019 17.298 1.00 14.94 85 ARG A N 1
ATOM 644 C CA . ARG A 1 84 ? 42.517 76.336 17.692 1.00 14.55 85 ARG A CA 1
ATOM 645 C C . ARG A 1 84 ? 42.569 74.874 17.263 1.00 12.87 85 ARG A C 1
ATOM 646 O O . ARG A 1 84 ? 43.344 74.503 16.379 1.00 12.43 85 ARG A O 1
ATOM 654 N N . ILE A 1 85 ? 41.782 74.040 17.939 1.00 11.81 86 ILE A N 1
ATOM 655 C CA . ILE A 1 85 ? 41.648 72.626 17.585 1.00 11.27 86 ILE A CA 1
ATOM 656 C C . ILE A 1 85 ? 40.154 72.384 17.740 1.00 10.16 86 ILE A C 1
ATOM 657 O O . ILE A 1 85 ? 39.636 72.365 18.855 1.00 10.96 86 ILE A O 1
ATOM 662 N N . ASP A 1 86 ? 39.460 72.218 16.620 1.00 11.76 87 ASP A N 1
ATOM 663 C CA . ASP A 1 86 ? 38.008 72.043 16.649 1.00 10.47 87 ASP A CA 1
ATOM 664 C C . ASP A 1 86 ? 37.535 70.603 16.620 1.00 11.45 87 ASP A C 1
ATOM 665 O O . ASP A 1 86 ? 36.520 70.264 17.236 1.00 11.67 87 ASP A O 1
ATOM 670 N N . VAL A 1 87 ? 38.264 69.763 15.896 1.00 10.63 88 VAL A N 1
ATOM 671 C CA . VAL A 1 87 ? 37.893 68.360 15.756 1.00 10.55 88 VAL A CA 1
ATOM 672 C C . VAL A 1 87 ? 39.124 67.477 15.848 1.00 10.48 88 VAL A C 1
ATOM 673 O O . VAL A 1 87 ? 40.162 67.799 15.281 1.00 10.85 88 VAL A O 1
ATOM 677 N N . LEU A 1 88 ? 39.007 66.379 16.588 1.00 9.47 89 LEU A N 1
ATOM 678 C CA . LEU A 1 88 ? 40.093 65.418 16.724 1.00 10.17 89 LEU A CA 1
ATOM 679 C C . LEU A 1 88 ? 39.556 64.069 16.269 1.00 11.35 89 LEU A C 1
ATOM 680 O O . LEU A 1 88 ? 38.614 63.538 16.872 1.00 10.57 89 LEU A O 1
ATOM 685 N N . CYS A 1 89 ? 40.136 63.525 15.199 1.00 10.96 90 CYS A N 1
ATOM 686 C CA . CYS A 1 89 ? 39.718 62.218 14.695 1.00 10.99 90 CYS A CA 1
ATOM 687 C C . CYS A 1 89 ? 40.777 61.177 15.058 1.00 10.70 90 CYS A C 1
ATOM 688 O O . CYS A 1 89 ? 41.809 61.080 14.391 1.00 10.83 90 CYS A O 1
ATOM 691 N N . ASN A 1 90 ? 40.538 60.434 16.140 1.00 10.87 91 ASN A N 1
ATOM 692 C CA . ASN A 1 90 ? 41.460 59.380 16.570 1.00 10.77 91 ASN A CA 1
ATOM 693 C C . ASN A 1 90 ? 41.133 58.183 15.688 1.00 11.94 91 ASN A C 1
ATOM 694 O O . ASN A 1 90 ? 40.296 57.356 16.023 1.00 11.03 91 ASN A O 1
ATOM 699 N N . ASN A 1 91 ? 41.840 58.090 14.570 1.00 10.72 92 ASN A N 1
ATOM 700 C CA . ASN A 1 91 ? 41.568 57.064 13.581 1.00 10.59 92 ASN A CA 1
ATOM 701 C C . ASN A 1 91 ? 42.618 55.992 13.341 1.00 11.13 92 ASN A C 1
ATOM 702 O O . ASN A 1 91 ? 42.278 54.879 12.964 1.00 11.77 92 ASN A O 1
ATOM 707 N N . ALA A 1 92 ? 43.886 56.318 13.553 1.00 11.10 93 ALA A N 1
ATOM 708 C CA . ALA A 1 92 ? 44.962 55.354 13.352 1.00 11.41 93 ALA A CA 1
ATOM 709 C C . ALA A 1 92 ? 44.743 54.075 14.155 1.00 11.95 93 ALA A C 1
ATOM 710 O O . ALA A 1 92 ? 44.286 54.105 15.294 1.00 11.84 93 ALA A O 1
ATOM 712 N N . GLY A 1 93 ? 45.077 52.941 13.553 1.00 11.34 94 GLY A N 1
ATOM 713 C CA . GLY A 1 93 ? 44.923 51.685 14.251 1.00 11.19 94 GLY A CA 1
ATOM 714 C C . GLY A 1 93 ? 45.570 50.579 13.452 1.00 12.18 94 GLY A C 1
ATOM 715 O O . GLY A 1 93 ? 45.826 50.754 12.265 1.00 12.41 94 GLY A O 1
ATOM 716 N N . ILE A 1 94 ? 45.849 49.457 14.113 1.00 11.84 95 ILE A N 1
ATOM 717 C CA . ILE A 1 94 ? 46.451 48.297 13.469 1.00 11.45 95 ILE A CA 1
ATOM 718 C C . ILE A 1 94 ? 45.690 47.048 13.904 1.00 11.58 95 ILE A C 1
ATOM 719 O O . ILE A 1 94 ? 45.008 47.067 14.933 1.00 12.82 95 ILE A O 1
ATOM 724 N N . MET A 1 95 ? 45.795 45.973 13.120 1.00 9.85 96 MET A N 1
ATOM 725 C CA . MET A 1 95 ? 45.138 44.717 13.473 1.00 11.00 96 MET A CA 1
ATOM 726 C C . MET A 1 95 ? 46.076 43.867 14.329 1.00 12.06 96 MET A C 1
ATOM 727 O O . MET A 1 95 ? 47.244 44.214 14.513 1.00 13.28 96 MET A O 1
ATOM 732 N N . ASP A 1 96 ? 45.575 42.751 14.849 1.00 12.49 97 ASP A N 1
ATOM 733 C CA . ASP A 1 96 ? 46.359 41.942 15.773 1.00 12.76 97 ASP A CA 1
ATOM 734 C C . ASP A 1 96 ? 46.596 40.491 15.391 1.00 12.94 97 ASP A C 1
ATOM 735 O O . ASP A 1 96 ? 46.846 39.658 16.270 1.00 14.36 97 ASP A O 1
ATOM 740 N N . GLY A 1 97 ? 46.516 40.186 14.102 1.00 12.47 98 GLY A N 1
ATOM 741 C CA . GLY A 1 97 ? 46.736 38.822 13.648 1.00 13.07 98 GLY A CA 1
ATOM 742 C C . GLY A 1 97 ? 45.612 37.878 14.043 1.00 13.73 98 GLY A C 1
ATOM 743 O O . GLY A 1 97 ? 45.753 36.662 13.931 1.00 13.58 98 GLY A O 1
ATOM 744 N N . VAL A 1 98 ? 44.492 38.444 14.486 1.00 11.60 99 VAL A N 1
ATOM 745 C CA . VAL A 1 98 ? 43.337 37.655 14.913 1.00 11.43 99 VAL A CA 1
ATOM 746 C C . VAL A 1 98 ? 43.808 36.683 15.989 1.00 11.67 99 VAL A C 1
ATOM 747 O O . VAL A 1 98 ? 43.319 35.561 16.103 1.00 11.58 99 VAL A O 1
ATOM 751 N N . THR A 1 99 ? 44.755 37.150 16.797 1.00 12.00 100 THR A N 1
ATOM 752 C CA . THR A 1 99 ? 45.355 36.342 17.852 1.00 11.99 100 THR A CA 1
ATOM 753 C C . THR A 1 99 ? 44.497 36.216 19.119 1.00 11.48 100 THR A C 1
ATOM 754 O O . THR A 1 99 ? 44.227 37.204 19.801 1.00 11.88 100 THR A O 1
ATOM 758 N N . PRO A 1 100 ? 44.064 34.989 19.450 1.00 11.90 101 PRO A N 1
ATOM 759 C CA . PRO A 1 100 ? 43.242 34.746 20.641 1.00 12.08 101 PRO A CA 1
ATOM 760 C C . PRO A 1 100 ? 44.094 34.813 21.915 1.00 12.07 101 PRO A C 1
ATOM 761 O O . PRO A 1 100 ? 45.301 34.589 21.871 1.00 12.53 101 PRO A O 1
ATOM 765 N N . VAL A 1 101 ? 43.460 35.117 23.045 1.00 11.25 102 VAL A N 1
ATOM 766 C CA . VAL A 1 101 ? 44.170 35.280 24.322 1.00 10.63 102 VAL A CA 1
ATOM 767 C C . VAL A 1 101 ? 45.380 34.391 24.632 1.00 12.72 102 VAL A C 1
ATOM 768 O O . VAL A 1 101 ? 46.453 34.902 24.971 1.00 12.89 102 VAL A O 1
ATOM 772 N N . ALA A 1 102 ? 45.215 33.076 24.548 1.00 12.47 103 ALA A N 1
ATOM 773 C CA . ALA A 1 102 ? 46.308 32.168 24.885 1.00 13.27 103 ALA A CA 1
ATOM 774 C C . ALA A 1 102 ? 47.552 32.314 24.019 1.00 14.10 103 ALA A C 1
ATOM 775 O O . ALA A 1 102 ? 48.644 31.933 24.449 1.00 14.17 103 ALA A O 1
ATOM 777 N N . GLU A 1 103 ? 47.390 32.859 22.813 1.00 13.85 104 GLU A N 1
ATOM 778 C CA . GLU A 1 103 ? 48.497 33.025 21.872 1.00 13.89 104 GLU A CA 1
ATOM 779 C C . GLU A 1 103 ? 49.096 34.431 21.825 1.00 13.68 104 GLU A C 1
ATOM 780 O O . GLU A 1 103 ? 49.998 34.698 21.034 1.00 14.47 104 GLU A O 1
ATOM 786 N N . VAL A 1 104 ? 48.601 35.327 22.671 1.00 12.65 105 VAL A N 1
ATOM 787 C CA . VAL A 1 104 ? 49.062 36.713 22.683 1.00 10.87 105 VAL A CA 1
ATOM 788 C C . VAL A 1 104 ? 50.343 36.950 23.478 1.00 11.99 105 VAL A C 1
ATOM 789 O O . VAL A 1 104 ? 50.401 36.667 24.673 1.00 14.39 105 VAL A O 1
ATOM 793 N N . SER A 1 105 ? 51.366 37.489 22.820 1.00 13.29 106 SER A N 1
ATOM 794 C CA . SER A 1 105 ? 52.623 37.781 23.502 1.00 14.78 106 SER A CA 1
ATOM 795 C C . SER A 1 105 ? 52.470 39.100 24.249 1.00 13.80 106 SER A C 1
ATOM 796 O O . SER A 1 105 ? 51.567 39.877 23.954 1.00 15.17 106 SER A O 1
ATOM 799 N N . ASP A 1 106 ? 53.341 39.356 25.218 1.00 14.02 107 ASP A N 1
ATOM 800 C CA . ASP A 1 106 ? 53.269 40.626 25.940 1.00 15.00 107 ASP A CA 1
ATOM 801 C C . ASP A 1 106 ? 53.450 41.766 24.935 1.00 15.40 107 ASP A C 1
ATOM 802 O O . ASP A 1 106 ? 52.819 42.815 25.053 1.00 15.34 107 ASP A O 1
ATOM 807 N N . GLU A 1 107 ? 54.336 41.552 23.961 1.00 14.73 108 GLU A N 1
ATOM 808 C CA . GLU A 1 107 ? 54.630 42.561 22.943 1.00 14.82 108 GLU A CA 1
ATOM 809 C C . GLU A 1 107 ? 53.405 42.942 22.122 1.00 14.30 108 GLU A C 1
ATOM 810 O O . GLU A 1 107 ? 53.138 44.124 21.908 1.00 13.36 108 GLU A O 1
ATOM 812 N N . LEU A 1 108 ? 52.669 41.934 21.665 1.00 12.64 109 LEU A N 1
ATOM 813 C CA . LEU A 1 108 ? 51.483 42.164 20.847 1.00 12.71 109 LEU A CA 1
ATOM 814 C C . LEU A 1 108 ? 50.425 42.899 21.649 1.00 11.85 109 LEU A C 1
ATOM 815 O O . LEU A 1 108 ? 49.832 43.865 21.168 1.00 12.02 109 LEU A O 1
ATOM 820 N N . TRP A 1 109 ? 50.185 42.420 22.865 1.00 10.46 110 TRP A N 1
ATOM 821 C CA . TRP A 1 109 ? 49.200 43.029 23.753 1.00 12.53 110 TRP A CA 1
ATOM 822 C C . TRP A 1 109 ? 49.496 44.511 23.960 1.00 13.28 110 TRP A C 1
ATOM 823 O O . TRP A 1 109 ? 48.629 45.373 23.777 1.00 11.34 110 TRP A O 1
ATOM 834 N N . GLU A 1 110 ? 50.732 44.813 24.334 1.00 12.62 111 GLU A N 1
ATOM 835 C CA . GLU A 1 110 ? 51.113 46.197 24.577 1.00 14.93 111 GLU A CA 1
ATOM 836 C C . GLU A 1 110 ? 51.059 47.058 23.316 1.00 13.99 111 GLU A C 1
ATOM 837 O O . GLU A 1 110 ? 50.594 48.196 23.354 1.00 11.76 111 GLU A O 1
ATOM 843 N N . ARG A 1 111 ? 51.509 46.513 22.189 1.00 14.11 112 ARG A N 1
ATOM 844 C CA . ARG A 1 111 ? 51.521 47.280 20.946 1.00 13.39 112 ARG A CA 1
ATOM 845 C C . ARG A 1 111 ? 50.140 47.641 20.422 1.00 12.96 112 ARG A C 1
ATOM 846 O O . ARG A 1 111 ? 49.899 48.777 19.995 1.00 11.73 112 ARG A O 1
ATOM 854 N N . VAL A 1 112 ? 49.234 46.674 20.437 1.00 11.80 113 VAL A N 1
ATOM 855 C CA . VAL A 1 112 ? 47.895 46.930 19.933 1.00 10.77 113 VAL A CA 1
ATOM 856 C C . VAL A 1 112 ? 47.147 47.879 20.864 1.00 11.44 113 VAL A C 1
ATOM 857 O O . VAL A 1 112 ? 46.450 48.780 20.395 1.00 10.61 113 VAL A O 1
ATOM 861 N N . LEU A 1 113 ? 47.281 47.689 22.175 1.00 11.20 114 LEU A N 1
ATOM 862 C CA . LEU A 1 113 ? 46.604 48.587 23.105 1.00 12.12 114 LEU A CA 1
ATOM 863 C C . LEU A 1 113 ? 47.162 50.004 22.987 1.00 12.84 114 LEU A C 1
ATOM 864 O O . LEU A 1 113 ? 46.416 50.980 23.054 1.00 12.52 114 LEU A O 1
ATOM 869 N N . ALA A 1 114 ? 48.474 50.119 22.788 1.00 12.23 115 ALA A N 1
ATOM 870 C CA . ALA A 1 114 ? 49.098 51.440 22.683 1.00 12.10 115 ALA A CA 1
ATOM 871 C C . ALA A 1 114 ? 48.645 52.204 21.436 1.00 12.99 115 ALA A C 1
ATOM 872 O O . ALA A 1 114 ? 48.277 53.379 21.511 1.00 12.40 115 ALA A O 1
ATOM 874 N N . VAL A 1 115 ? 48.674 51.536 20.291 1.00 11.13 116 VAL A N 1
ATOM 875 C CA . VAL A 1 115 ? 48.269 52.169 19.041 1.00 11.83 116 VAL A CA 1
ATOM 876 C C . VAL A 1 115 ? 46.761 52.410 18.923 1.00 11.80 116 VAL A C 1
ATOM 877 O O . VAL A 1 115 ? 46.321 53.477 18.486 1.00 10.68 116 VAL A O 1
ATOM 881 N N . ASN A 1 116 ? 45.972 51.423 19.330 1.00 12.43 117 ASN A N 1
ATOM 882 C CA . ASN A 1 116 ? 44.520 51.520 19.188 1.00 11.92 117 ASN A CA 1
ATOM 883 C C . ASN A 1 116 ? 43.745 52.178 20.324 1.00 13.49 117 ASN A C 1
ATOM 884 O O . ASN A 1 116 ? 42.608 52.619 20.114 1.00 14.32 117 ASN A O 1
ATOM 889 N N . LEU A 1 117 ? 44.343 52.259 21.510 1.00 11.75 118 LEU A N 1
ATOM 890 C CA . LEU A 1 117 ? 43.651 52.844 22.657 1.00 11.43 118 LEU A CA 1
ATOM 891 C C . LEU A 1 117 ? 44.405 53.966 23.363 1.00 11.54 118 LEU A C 1
ATOM 892 O O . LEU A 1 117 ? 43.876 55.063 23.549 1.00 10.85 118 LEU A O 1
ATOM 897 N N . TYR A 1 118 ? 45.639 53.697 23.773 1.00 12.02 119 TYR A N 1
ATOM 898 C CA . TYR A 1 118 ? 46.392 54.722 24.486 1.00 12.51 119 TYR A CA 1
ATOM 899 C C . TYR A 1 118 ? 46.557 55.977 23.642 1.00 12.31 119 TYR A C 1
ATOM 900 O O . TYR A 1 118 ? 46.494 57.094 24.157 1.00 12.03 119 TYR A O 1
ATOM 909 N N . SER A 1 119 ? 46.745 55.790 22.340 1.00 10.80 120 SER A N 1
ATOM 910 C CA . SER A 1 119 ? 46.878 56.911 21.413 1.00 11.48 120 SER A CA 1
ATOM 911 C C . SER A 1 119 ? 45.715 57.893 21.599 1.00 11.28 120 SER A C 1
ATOM 912 O O . SER A 1 119 ? 45.915 59.109 21.639 1.00 11.34 120 SER A O 1
ATOM 915 N N . ALA A 1 120 ? 44.501 57.354 21.705 1.00 10.34 121 ALA A N 1
ATOM 916 C CA . ALA A 1 120 ? 43.304 58.173 21.857 1.00 9.76 121 ALA A CA 1
ATOM 917 C C . ALA A 1 120 ? 43.211 58.831 23.226 1.00 10.53 121 ALA A C 1
ATOM 918 O O . ALA A 1 120 ? 42.670 59.930 23.360 1.00 10.03 121 ALA A O 1
ATOM 920 N N . PHE A 1 121 ? 43.698 58.145 24.251 1.00 10.94 122 PHE A N 1
ATOM 921 C CA . PHE A 1 121 ? 43.707 58.728 25.583 1.00 11.34 122 PHE A CA 1
ATOM 922 C C . PHE A 1 121 ? 44.708 59.895 25.575 1.00 10.46 122 PHE A C 1
ATOM 923 O O . PHE A 1 121 ? 44.391 60.983 26.063 1.00 10.37 122 PHE A O 1
ATOM 931 N N . TYR A 1 122 ? 45.908 59.683 25.026 1.00 10.59 123 TYR A N 1
ATOM 932 C CA . TYR A 1 122 ? 46.913 60.763 24.983 1.00 11.28 123 TYR A CA 1
ATOM 933 C C . TYR A 1 122 ? 46.415 62.002 24.254 1.00 11.23 123 TYR A C 1
ATOM 934 O O . TYR A 1 122 ? 46.557 63.122 24.750 1.00 10.08 123 TYR A O 1
ATOM 943 N N . SER A 1 123 ? 45.851 61.808 23.066 1.00 10.62 124 SER A N 1
ATOM 944 C CA . SER A 1 123 ? 45.361 62.944 22.298 1.00 10.61 124 SER A CA 1
ATOM 945 C C . SER A 1 123 ? 44.174 63.624 22.967 1.00 10.00 124 SER A C 1
ATOM 946 O O . SER A 1 123 ? 44.109 64.848 23.016 1.00 9.94 124 SER A O 1
ATOM 949 N N . SER A 1 124 ? 43.238 62.846 23.497 1.00 9.59 125 SER A N 1
ATOM 950 C CA . SER A 1 124 ? 42.080 63.453 24.149 1.00 9.10 125 SER A CA 1
ATOM 951 C C . SER A 1 124 ? 42.499 64.247 25.381 1.00 8.89 125 SER A C 1
ATOM 952 O O . SER A 1 124 ? 41.983 65.335 25.630 1.00 10.49 125 SER A O 1
ATOM 955 N N . ARG A 1 125 ? 43.413 63.694 26.171 1.00 8.54 126 ARG A N 1
ATOM 956 C CA . ARG A 1 125 ? 43.856 64.391 27.373 1.00 8.90 126 ARG A CA 1
ATOM 957 C C . ARG A 1 125 ? 44.510 65.716 26.996 1.00 8.86 126 ARG A C 1
ATOM 958 O O . ARG A 1 125 ? 44.361 66.718 27.699 1.00 9.58 126 ARG A O 1
ATOM 966 N N . ALA A 1 126 ? 45.221 65.725 25.877 1.00 10.44 127 ALA A N 1
ATOM 967 C CA . ALA A 1 126 ? 45.901 66.941 25.441 1.00 12.34 127 ALA A CA 1
ATOM 968 C C . ALA A 1 126 ? 44.992 67.973 24.781 1.00 11.84 127 ALA A C 1
ATOM 969 O O . ALA A 1 126 ? 45.199 69.179 24.949 1.00 11.34 127 ALA A O 1
ATOM 971 N N . VAL A 1 127 ? 43.983 67.526 24.035 1.00 10.58 128 VAL A N 1
ATOM 972 C CA . VAL A 1 127 ? 43.124 68.494 23.364 1.00 10.64 128 VAL A CA 1
ATOM 973 C C . VAL A 1 127 ? 41.936 68.998 24.173 1.00 10.79 128 VAL A C 1
ATOM 974 O O . VAL A 1 127 ? 41.469 70.104 23.934 1.00 10.37 128 VAL A O 1
ATOM 978 N N . ILE A 1 128 ? 41.455 68.206 25.131 1.00 10.08 129 ILE A N 1
ATOM 979 C CA . ILE A 1 128 ? 40.298 68.619 25.919 1.00 11.58 129 ILE A CA 1
ATOM 980 C C . ILE A 1 128 ? 40.410 70.020 26.543 1.00 11.02 129 ILE A C 1
ATOM 981 O O . ILE A 1 128 ? 39.474 70.809 26.444 1.00 12.54 129 ILE A O 1
ATOM 986 N N . PRO A 1 129 ? 41.550 70.350 27.179 1.00 11.80 130 PRO A N 1
ATOM 987 C CA . PRO A 1 129 ? 41.689 71.685 27.780 1.00 12.19 130 PRO A CA 1
ATOM 988 C C . PRO A 1 129 ? 41.487 72.790 26.746 1.00 11.22 130 PRO A C 1
ATOM 989 O O . PRO A 1 129 ? 40.882 73.823 27.036 1.00 11.38 130 PRO A O 1
ATOM 993 N N . ILE A 1 130 ? 42.008 72.571 25.543 1.00 10.64 131 ILE A N 1
ATOM 994 C CA . ILE A 1 130 ? 41.892 73.549 24.459 1.00 11.02 131 ILE A CA 1
ATOM 995 C C . ILE A 1 130 ? 40.427 73.669 24.022 1.00 11.12 131 ILE A C 1
ATOM 996 O O . ILE A 1 130 ? 39.929 74.769 23.770 1.00 11.78 131 ILE A O 1
ATOM 1001 N N . MET A 1 131 ? 39.727 72.539 23.957 1.00 9.99 132 MET A N 1
ATOM 1002 C CA . MET A 1 131 ? 38.323 72.571 23.567 1.00 10.32 132 MET A CA 1
ATOM 1003 C C . MET A 1 131 ? 37.464 73.195 24.666 1.00 11.48 132 MET A C 1
ATOM 1004 O O . MET A 1 131 ? 36.481 73.888 24.378 1.00 11.04 132 MET A O 1
ATOM 1009 N N . LEU A 1 132 ? 37.816 72.944 25.928 1.00 11.44 133 LEU A N 1
ATOM 1010 C CA . LEU A 1 132 ? 37.066 73.540 27.031 1.00 11.61 133 LEU A CA 1
ATOM 1011 C C . LEU A 1 132 ? 37.246 75.058 26.985 1.00 12.15 133 LEU A C 1
ATOM 1012 O O . LEU A 1 132 ? 36.306 75.814 27.247 1.00 12.64 133 LEU A O 1
ATOM 1017 N N . LYS A 1 133 ? 38.464 75.498 26.677 1.00 11.96 134 LYS A N 1
ATOM 1018 C CA . LYS A 1 133 ? 38.748 76.931 26.563 1.00 12.12 134 LYS A CA 1
ATOM 1019 C C . LYS A 1 133 ? 37.841 77.529 25.478 1.00 12.80 134 LYS A C 1
ATOM 1020 O O . LYS A 1 133 ? 37.245 78.605 25.652 1.00 12.54 134 LYS A O 1
ATOM 1026 N N . GLN A 1 134 ? 37.741 76.825 24.355 1.00 11.68 135 GLN A N 1
ATOM 1027 C CA . GLN A 1 134 ? 36.911 77.266 23.236 1.00 11.82 135 GLN A CA 1
ATOM 1028 C C . GLN A 1 134 ? 35.426 77.167 23.549 1.00 11.68 135 GLN A C 1
ATOM 1029 O O . GLN A 1 134 ? 34.612 77.890 22.963 1.00 12.79 135 GLN A O 1
ATOM 1035 N N . GLY A 1 135 ? 35.080 76.280 24.476 1.00 10.79 136 GLY A N 1
ATOM 1036 C CA . GLY A 1 135 ? 33.683 76.073 24.819 1.00 12.51 136 GLY A CA 1
ATOM 1037 C C . GLY A 1 135 ? 33.037 75.183 23.768 1.00 12.84 136 GLY A C 1
ATOM 1038 O O . GLY A 1 135 ? 31.808 75.014 23.730 1.00 12.13 136 GLY A O 1
ATOM 1039 N N . LYS A 1 136 ? 33.871 74.585 22.921 1.00 11.65 137 LYS A N 1
ATOM 1040 C CA . LYS A 1 136 ? 33.356 73.725 21.854 1.00 13.00 137 LYS A CA 1
ATOM 1041 C C . LYS A 1 136 ? 34.448 72.854 21.247 1.00 12.96 137 LYS A C 1
ATOM 1042 O O . LYS A 1 136 ? 35.569 73.316 21.033 1.00 13.64 137 LYS A O 1
ATOM 1048 N N . GLY A 1 137 ? 34.112 71.596 20.975 1.00 10.59 138 GLY A N 1
ATOM 1049 C CA . GLY A 1 137 ? 35.066 70.687 20.356 1.00 9.71 138 GLY A CA 1
ATOM 1050 C C . GLY A 1 137 ? 34.410 69.348 20.099 1.00 10.01 138 GLY A C 1
ATOM 1051 O O . GLY A 1 137 ? 33.438 68.999 20.767 1.00 10.11 138 GLY A O 1
ATOM 1052 N N . VAL A 1 138 ? 34.918 68.596 19.128 1.00 10.70 139 VAL A N 1
ATOM 1053 C CA . VAL A 1 138 ? 34.352 67.281 18.849 1.00 10.19 139 VAL A CA 1
ATOM 1054 C C . VAL A 1 138 ? 35.474 66.268 18.699 1.00 9.38 139 VAL A C 1
ATOM 1055 O O . VAL A 1 138 ? 36.472 66.530 18.017 1.00 10.67 139 VAL A O 1
ATOM 1059 N N . ILE A 1 139 ? 35.321 65.127 19.363 1.00 8.50 140 ILE A N 1
ATOM 1060 C CA . ILE A 1 139 ? 36.300 64.044 19.258 1.00 8.34 140 ILE A CA 1
ATOM 1061 C C . ILE A 1 139 ? 35.574 62.861 18.639 1.00 9.40 140 ILE A C 1
ATOM 1062 O O . ILE A 1 139 ? 34.553 62.417 19.160 1.00 9.89 140 ILE A O 1
ATOM 1067 N N . VAL A 1 140 ? 36.083 62.371 17.509 1.00 9.16 141 VAL A N 1
ATOM 1068 C CA . VAL A 1 140 ? 35.465 61.230 16.839 1.00 8.67 141 VAL A CA 1
ATOM 1069 C C . VAL A 1 140 ? 36.474 60.096 16.831 1.00 9.70 141 VAL A C 1
ATOM 1070 O O . VAL A 1 140 ? 37.543 60.221 16.249 1.00 10.66 141 VAL A O 1
ATOM 1074 N N . ASN A 1 141 ? 36.134 59.005 17.505 1.00 9.30 142 ASN A N 1
ATOM 1075 C CA . ASN A 1 141 ? 37.025 57.859 17.577 1.00 10.41 142 ASN A CA 1
ATOM 1076 C C . ASN A 1 141 ? 36.594 56.759 16.624 1.00 10.11 142 ASN A C 1
ATOM 1077 O O . ASN A 1 141 ? 35.431 56.360 16.613 1.00 10.10 142 ASN A O 1
ATOM 1082 N N . THR A 1 142 ? 37.531 56.279 15.813 1.00 9.00 143 THR A N 1
ATOM 1083 C CA . THR A 1 142 ? 37.217 55.185 14.907 1.00 8.75 143 THR A CA 1
ATOM 1084 C C . THR A 1 142 ? 37.411 53.883 15.682 1.00 9.93 143 THR A C 1
ATOM 1085 O O . THR A 1 142 ? 38.548 53.457 15.929 1.00 9.16 143 THR A O 1
ATOM 1089 N N . ALA A 1 143 ? 36.302 53.269 16.082 1.00 8.60 144 ALA A N 1
ATOM 1090 C CA . ALA A 1 143 ? 36.350 52.015 16.814 1.00 9.33 144 ALA A CA 1
ATOM 1091 C C . ALA A 1 143 ? 36.223 50.858 15.811 1.00 10.41 144 ALA A C 1
ATOM 1092 O O . ALA A 1 143 ? 36.969 50.798 14.845 1.00 9.39 144 ALA A O 1
ATOM 1094 N N . SER A 1 144 ? 35.279 49.953 16.038 1.00 8.93 145 SER A N 1
ATOM 1095 C CA . SER A 1 144 ? 35.090 48.796 15.165 1.00 9.38 145 SER A CA 1
ATOM 1096 C C . SER A 1 144 ? 33.937 47.998 15.742 1.00 9.35 145 SER A C 1
ATOM 1097 O O . SER A 1 144 ? 33.584 48.205 16.894 1.00 9.11 145 SER A O 1
ATOM 1100 N N . ILE A 1 145 ? 33.348 47.094 14.965 1.00 9.59 146 ILE A N 1
ATOM 1101 C CA . ILE A 1 145 ? 32.291 46.278 15.548 1.00 10.65 146 ILE A CA 1
ATOM 1102 C C . ILE A 1 145 ? 32.963 45.304 16.531 1.00 10.31 146 ILE A C 1
ATOM 1103 O O . ILE A 1 145 ? 32.286 44.628 17.309 1.00 12.10 146 ILE A O 1
ATOM 1108 N N . ALA A 1 146 ? 34.298 45.248 16.505 1.00 10.33 147 ALA A N 1
ATOM 1109 C CA . ALA A 1 146 ? 35.046 44.403 17.443 1.00 9.10 147 ALA A CA 1
ATOM 1110 C C . ALA A 1 146 ? 34.968 45.055 18.820 1.00 9.79 147 ALA A C 1
ATOM 1111 O O . ALA A 1 146 ? 35.434 44.495 19.812 1.00 8.96 147 ALA A O 1
ATOM 1113 N N . GLY A 1 147 ? 34.378 46.248 18.866 1.00 8.56 148 GLY A N 1
ATOM 1114 C CA . GLY A 1 147 ? 34.224 46.950 20.126 1.00 9.51 148 GLY A CA 1
ATOM 1115 C C . GLY A 1 147 ? 32.928 46.568 20.822 1.00 11.10 148 GLY A C 1
ATOM 1116 O O . GLY A 1 147 ? 32.669 47.004 21.952 1.00 9.99 148 GLY A O 1
ATOM 1117 N N . ILE A 1 148 ? 32.104 45.760 20.157 1.00 10.71 149 ILE A N 1
ATOM 1118 C CA . ILE A 1 148 ? 30.842 45.330 20.760 1.00 11.96 149 ILE A CA 1
ATOM 1119 C C . ILE A 1 148 ? 30.587 43.831 20.641 1.00 12.73 149 ILE A C 1
ATOM 1120 O O . ILE A 1 148 ? 29.639 43.319 21.239 1.00 14.57 149 ILE A O 1
ATOM 1125 N N . ARG A 1 149 ? 31.415 43.137 19.865 1.00 11.70 150 ARG A N 1
ATOM 1126 C CA . ARG A 1 149 ? 31.281 41.689 19.662 1.00 12.41 150 ARG A CA 1
ATOM 1127 C C . ARG A 1 149 ? 32.650 41.054 19.882 1.00 12.57 150 ARG A C 1
ATOM 1128 O O . ARG A 1 149 ? 33.662 41.752 19.860 1.00 11.86 150 ARG A O 1
ATOM 1136 N N . GLY A 1 150 ? 32.689 39.737 20.062 1.00 12.25 151 GLY A N 1
ATOM 1137 C CA . GLY A 1 150 ? 33.954 39.082 20.339 1.00 12.13 151 GLY A CA 1
ATOM 1138 C C . GLY A 1 150 ? 34.704 38.289 19.286 1.00 12.80 151 GLY A C 1
ATOM 1139 O O . GLY A 1 150 ? 35.862 37.935 19.522 1.00 14.32 151 GLY A O 1
ATOM 1140 N N . GLY A 1 151 ? 34.091 38.016 18.138 1.00 12.82 152 GLY A N 1
ATOM 1141 C CA . GLY A 1 151 ? 34.783 37.221 17.134 1.00 13.16 152 GLY A CA 1
ATOM 1142 C C . GLY A 1 151 ? 35.296 37.911 15.880 1.00 14.76 152 GLY A C 1
ATOM 1143 O O . GLY A 1 151 ? 35.693 37.235 14.927 1.00 15.38 152 GLY A O 1
ATOM 1144 N N . PHE A 1 152 ? 35.340 39.237 15.873 1.00 13.20 153 PHE A N 1
ATOM 1145 C CA . PHE A 1 152 ? 35.781 39.945 14.675 1.00 14.55 153 PHE A CA 1
ATOM 1146 C C . PHE A 1 152 ? 37.253 40.288 14.587 1.00 15.05 153 PHE A C 1
ATOM 1147 O O . PHE A 1 152 ? 37.691 40.884 13.605 1.00 15.44 153 PHE A O 1
ATOM 1155 N N . ALA A 1 153 ? 38.016 39.914 15.607 1.00 13.76 154 ALA A N 1
ATOM 1156 C CA . ALA A 1 153 ? 39.451 40.178 15.617 1.00 13.27 154 ALA A CA 1
ATOM 1157 C C . ALA A 1 153 ? 40.052 39.387 16.771 1.00 12.61 154 ALA A C 1
ATOM 1158 O O . ALA A 1 153 ? 39.361 38.600 17.416 1.00 12.71 154 ALA A O 1
ATOM 1160 N N . GLY A 1 154 ? 41.335 39.598 17.026 1.00 13.00 155 GLY A N 1
ATOM 1161 C CA . GLY A 1 154 ? 41.985 38.899 18.115 1.00 13.08 155 GLY A CA 1
ATOM 1162 C C . GLY A 1 154 ? 41.625 39.551 19.432 1.00 13.15 155 GLY A C 1
ATOM 1163 O O . GLY A 1 154 ? 40.880 40.527 19.459 1.00 12.87 155 GLY A O 1
ATOM 1164 N N . ALA A 1 155 ? 42.149 39.028 20.534 1.00 12.44 156 ALA A N 1
ATOM 1165 C CA . ALA A 1 155 ? 41.838 39.611 21.835 1.00 12.11 156 ALA A CA 1
ATOM 1166 C C . ALA A 1 155 ? 42.366 41.037 22.016 1.00 11.21 156 ALA A C 1
ATOM 1167 O O . ALA A 1 155 ? 41.642 41.910 22.496 1.00 10.92 156 ALA A O 1
ATOM 1169 N N . PRO A 1 156 ? 43.629 41.302 21.642 1.00 11.45 157 PRO A N 1
ATOM 1170 C CA . PRO A 1 156 ? 44.155 42.667 21.813 1.00 11.21 157 PRO A CA 1
ATOM 1171 C C . PRO A 1 156 ? 43.287 43.740 21.128 1.00 10.03 157 PRO A C 1
ATOM 1172 O O . PRO A 1 156 ? 42.949 44.769 21.722 1.00 10.56 157 PRO A O 1
ATOM 1176 N N . TYR A 1 157 ? 42.926 43.489 19.878 1.00 9.93 158 TYR A N 1
ATOM 1177 C CA . TYR A 1 157 ? 42.120 44.433 19.104 1.00 10.25 158 TYR A CA 1
ATOM 1178 C C . TYR A 1 157 ? 40.723 44.579 19.710 1.00 9.60 158 TYR A C 1
ATOM 1179 O O . TYR A 1 157 ? 40.208 45.686 19.868 1.00 8.94 158 TYR A O 1
ATOM 1188 N N . THR A 1 158 ? 40.112 43.456 20.059 1.00 9.18 159 THR A N 1
ATOM 1189 C CA . THR A 1 158 ? 38.776 43.485 20.648 1.00 8.57 159 THR A CA 1
ATOM 1190 C C . THR A 1 158 ? 38.777 44.250 21.960 1.00 9.01 159 THR A C 1
ATOM 1191 O O . THR A 1 158 ? 37.902 45.083 22.218 1.00 8.31 159 THR A O 1
ATOM 1195 N N . VAL A 1 159 ? 39.783 43.989 22.786 1.00 9.01 160 VAL A N 1
ATOM 1196 C CA . VAL A 1 159 ? 39.881 44.681 24.060 1.00 8.24 160 VAL A CA 1
ATOM 1197 C C . VAL A 1 159 ? 40.125 46.170 23.845 1.00 10.02 160 VAL A C 1
ATOM 1198 O O . VAL A 1 159 ? 39.500 47.005 24.494 1.00 8.80 160 VAL A O 1
ATOM 1202 N N . ALA A 1 160 ? 41.026 46.506 22.927 1.00 10.00 161 ALA A N 1
ATOM 1203 C CA . ALA A 1 160 ? 41.327 47.910 22.671 1.00 10.57 161 ALA A CA 1
ATOM 1204 C C . ALA A 1 160 ? 40.114 48.674 22.156 1.00 9.50 161 ALA A C 1
ATOM 1205 O O . ALA A 1 160 ? 39.852 49.801 22.593 1.00 9.84 161 ALA A O 1
ATOM 1207 N N . LYS A 1 161 ? 39.379 48.067 21.228 1.00 8.90 162 LYS A N 1
ATOM 1208 C CA . LYS A 1 161 ? 38.209 48.725 20.656 1.00 7.95 162 LYS A CA 1
ATOM 1209 C C . LYS A 1 161 ? 37.073 48.862 21.671 1.00 8.63 162 LYS A C 1
ATOM 1210 O O . LYS A 1 161 ? 36.336 49.845 21.627 1.00 8.06 162 LYS A O 1
ATOM 1216 N N . HIS A 1 162 ? 36.925 47.891 22.575 1.00 7.71 163 HIS A N 1
ATOM 1217 C CA . HIS A 1 162 ? 35.904 48.006 23.618 1.00 7.89 163 HIS A CA 1
ATOM 1218 C C . HIS A 1 162 ? 36.334 49.166 24.513 1.00 7.41 163 HIS A C 1
ATOM 1219 O O . HIS A 1 162 ? 35.526 49.999 24.905 1.00 7.11 163 HIS A O 1
ATOM 1226 N N . GLY A 1 163 ? 37.624 49.197 24.842 1.00 7.56 164 GLY A N 1
ATOM 1227 C CA . GLY A 1 163 ? 38.140 50.261 25.684 1.00 10.39 164 GLY A CA 1
ATOM 1228 C C . GLY A 1 163 ? 37.959 51.629 25.045 1.00 8.93 164 GLY A C 1
ATOM 1229 O O . GLY A 1 163 ? 37.676 52.613 25.740 1.00 9.90 164 GLY A O 1
ATOM 1230 N N . LEU A 1 164 ? 38.101 51.692 23.721 1.00 9.36 165 LEU A N 1
ATOM 1231 C CA . LEU A 1 164 ? 37.962 52.961 23.001 1.00 8.63 165 LEU A CA 1
ATOM 1232 C C . LEU A 1 164 ? 36.514 53.480 23.064 1.00 9.10 165 LEU A C 1
ATOM 1233 O O . LEU A 1 164 ? 36.279 54.691 23.148 1.00 8.70 165 LEU A O 1
ATOM 1238 N N . ILE A 1 165 ? 35.547 52.568 23.021 1.00 9.13 166 ILE A N 1
ATOM 1239 C CA . ILE A 1 165 ? 34.148 52.979 23.151 1.00 8.70 166 ILE A CA 1
ATOM 1240 C C . ILE A 1 165 ? 33.965 53.483 24.600 1.00 10.63 166 ILE A C 1
ATOM 1241 O O . ILE A 1 165 ? 33.262 54.464 24.849 1.00 8.54 166 ILE A O 1
ATOM 1246 N N . GLY A 1 166 ? 34.617 52.824 25.554 1.00 10.03 167 GLY A N 1
ATOM 1247 C CA . GLY A 1 166 ? 34.529 53.269 26.940 1.00 9.78 167 GLY A CA 1
ATOM 1248 C C . GLY A 1 166 ? 35.102 54.672 27.107 1.00 9.81 167 GLY A C 1
ATOM 1249 O O . GLY A 1 166 ? 34.536 55.514 27.808 1.00 8.87 167 GLY A O 1
ATOM 1250 N N . LEU A 1 167 ? 36.229 54.933 26.458 1.00 9.79 168 LEU A N 1
ATOM 1251 C CA . LEU A 1 167 ? 36.855 56.252 26.527 1.00 8.67 168 LEU A CA 1
ATOM 1252 C C . LEU A 1 167 ? 35.891 57.291 25.949 1.00 9.36 168 LEU A C 1
ATOM 1253 O O . LEU A 1 167 ? 35.735 58.392 26.482 1.00 9.18 168 LEU A O 1
ATOM 1258 N N . THR A 1 168 ? 35.235 56.924 24.854 1.00 8.41 169 THR A N 1
ATOM 1259 C CA . THR A 1 168 ? 34.270 57.804 24.204 1.00 9.01 169 THR A CA 1
ATOM 1260 C C . THR A 1 168 ? 33.112 58.157 25.141 1.00 9.76 169 THR A C 1
ATOM 1261 O O . THR A 1 168 ? 32.763 59.324 25.294 1.00 10.16 169 THR A O 1
ATOM 1265 N N . ARG A 1 169 ? 32.500 57.139 25.744 1.00 9.10 170 ARG A N 1
ATOM 1266 C CA . ARG A 1 169 ? 31.385 57.365 26.665 1.00 8.38 170 ARG A CA 1
ATOM 1267 C C . ARG A 1 169 ? 31.817 58.208 27.863 1.00 8.65 170 ARG A C 1
ATOM 1268 O O . ARG A 1 169 ? 31.072 59.064 28.332 1.00 8.35 170 ARG A O 1
ATOM 1276 N N . SER A 1 170 ? 33.032 57.972 28.348 1.00 8.47 171 SER A N 1
ATOM 1277 C CA . SER A 1 170 ? 33.550 58.710 29.502 1.00 9.33 171 SER A CA 1
ATOM 1278 C C . SER A 1 170 ? 33.647 60.201 29.192 1.00 10.12 171 SER A C 1
ATOM 1279 O O . SER A 1 170 ? 33.167 61.049 29.955 1.00 8.98 171 SER A O 1
ATOM 1282 N N . ILE A 1 171 ? 34.266 60.519 28.062 1.00 9.18 172 ILE A N 1
ATOM 1283 C CA . ILE A 1 171 ? 34.416 61.911 27.666 1.00 8.94 172 ILE A CA 1
ATOM 1284 C C . ILE A 1 171 ? 33.054 62.571 27.453 1.00 9.37 172 ILE A C 1
ATOM 1285 O O . ILE A 1 171 ? 32.832 63.707 27.888 1.00 9.20 172 ILE A O 1
ATOM 1290 N N . ALA A 1 172 ? 32.148 61.867 26.779 1.00 8.38 173 ALA A N 1
ATOM 1291 C CA . ALA A 1 172 ? 30.821 62.417 26.514 1.00 8.58 173 ALA A CA 1
ATOM 1292 C C . ALA A 1 172 ? 30.086 62.715 27.815 1.00 9.56 173 ALA A C 1
ATOM 1293 O O . ALA A 1 172 ? 29.394 63.725 27.940 1.00 8.88 173 ALA A O 1
ATOM 1295 N N . ALA A 1 173 ? 30.230 61.825 28.788 1.00 8.89 174 ALA A N 1
ATOM 1296 C CA . ALA A 1 173 ? 29.554 62.014 30.067 1.00 11.19 174 ALA A CA 1
ATOM 1297 C C . ALA A 1 173 ? 30.120 63.185 30.877 1.00 12.42 174 ALA A C 1
ATOM 1298 O O . ALA A 1 173 ? 29.380 64.058 31.345 1.00 12.95 174 ALA A O 1
ATOM 1300 N N . HIS A 1 174 ? 31.437 63.225 31.020 1.00 10.42 175 HIS A N 1
ATOM 1301 C CA . HIS A 1 174 ? 32.058 64.267 31.829 1.00 12.12 175 HIS A CA 1
ATOM 1302 C C . HIS A 1 174 ? 32.165 65.650 31.218 1.00 12.91 175 HIS A C 1
ATOM 1303 O O . HIS A 1 174 ? 32.132 66.654 31.941 1.00 14.34 175 HIS A O 1
ATOM 1310 N N . TYR A 1 175 ? 32.296 65.721 29.901 1.00 11.29 176 TYR A N 1
ATOM 1311 C CA . TYR A 1 175 ? 32.485 67.018 29.257 1.00 12.39 176 TYR A CA 1
ATOM 1312 C C . TYR A 1 175 ? 31.365 67.488 28.333 1.00 12.76 176 TYR A C 1
ATOM 1313 O O . TYR A 1 175 ? 31.464 68.560 27.727 1.00 12.67 176 TYR A O 1
ATOM 1322 N N . GLY A 1 176 ? 30.293 66.705 28.255 1.00 12.39 177 GLY A N 1
ATOM 1323 C CA . GLY A 1 176 ? 29.186 67.059 27.386 1.00 13.57 177 GLY A CA 1
ATOM 1324 C C . GLY A 1 176 ? 28.517 68.385 27.707 1.00 16.09 177 GLY A C 1
ATOM 1325 O O . GLY A 1 176 ? 28.012 69.052 26.802 1.00 16.24 177 GLY A O 1
ATOM 1326 N N . ASP A 1 177 ? 28.506 68.773 28.979 1.00 15.87 178 ASP A N 1
ATOM 1327 C CA . ASP A 1 177 ? 27.874 70.033 29.376 1.00 18.30 178 ASP A CA 1
ATOM 1328 C C . ASP A 1 177 ? 28.771 71.235 29.157 1.00 18.76 178 ASP A C 1
ATOM 1329 O O . ASP A 1 177 ? 28.334 72.377 29.310 1.00 19.55 178 ASP A O 1
ATOM 1334 N N . GLN A 1 178 ? 30.025 70.978 28.804 1.00 17.07 179 GLN A N 1
ATOM 1335 C CA . GLN A 1 178 ? 30.987 72.042 28.592 1.00 16.60 179 GLN A CA 1
ATOM 1336 C C . GLN A 1 178 ? 31.306 72.304 27.122 1.00 16.66 179 GLN A C 1
ATOM 1337 O O . GLN A 1 178 ? 32.291 72.967 26.797 1.00 17.47 179 GLN A O 1
ATOM 1343 N N . GLY A 1 179 ? 30.469 71.771 26.239 1.00 14.55 180 GLY A N 1
ATOM 1344 C CA . GLY A 1 179 ? 30.651 71.997 24.818 1.00 13.20 180 GLY A CA 1
ATOM 1345 C C . GLY A 1 179 ? 31.415 70.947 24.043 1.00 11.81 180 GLY A C 1
ATOM 1346 O O . GLY A 1 179 ? 31.665 71.120 22.852 1.00 12.23 180 GLY A O 1
ATOM 1347 N N . ILE A 1 180 ? 31.791 69.858 24.696 1.00 10.85 181 ILE A N 1
ATOM 1348 C CA . ILE A 1 180 ? 32.526 68.820 24.000 1.00 10.92 181 ILE A CA 1
ATOM 1349 C C . ILE A 1 180 ? 31.612 67.653 23.626 1.00 12.09 181 ILE A C 1
ATOM 1350 O O . ILE A 1 180 ? 30.725 67.270 24.394 1.00 11.69 181 ILE A O 1
ATOM 1355 N N . ARG A 1 181 ? 31.798 67.124 22.423 1.00 10.62 182 ARG A N 1
ATOM 1356 C CA . ARG A 1 181 ? 31.045 65.953 22.002 1.00 8.65 182 ARG A CA 1
ATOM 1357 C C . ARG A 1 181 ? 32.091 64.901 21.663 1.00 8.18 182 ARG A C 1
ATOM 1358 O O . ARG A 1 181 ? 33.111 65.211 21.066 1.00 9.59 182 ARG A O 1
ATOM 1366 N N . ALA A 1 182 ? 31.849 63.665 22.071 1.00 7.83 183 ALA A N 1
ATOM 1367 C CA . ALA A 1 182 ? 32.768 62.578 21.762 1.00 7.90 183 ALA A CA 1
ATOM 1368 C C . ALA A 1 182 ? 31.866 61.485 21.219 1.00 10.03 183 ALA A C 1
ATOM 1369 O O . ALA A 1 182 ? 30.907 61.095 21.883 1.00 9.04 183 ALA A O 1
ATOM 1371 N N . VAL A 1 183 ? 32.170 61.004 20.017 1.00 9.39 184 VAL A N 1
ATOM 1372 C CA . VAL A 1 183 ? 31.374 59.955 19.389 1.00 10.10 184 VAL A CA 1
ATOM 1373 C C . VAL A 1 183 ? 32.306 58.894 18.820 1.00 10.69 184 VAL A C 1
ATOM 1374 O O . VAL A 1 183 ? 33.473 59.168 18.547 1.00 10.56 184 VAL A O 1
ATOM 1378 N N . ALA A 1 184 ? 31.798 57.677 18.665 1.00 10.91 185 ALA A N 1
ATOM 1379 C CA . ALA A 1 184 ? 32.599 56.588 18.115 1.00 9.84 185 ALA A CA 1
ATOM 1380 C C . ALA A 1 184 ? 31.899 56.085 16.874 1.00 11.53 185 ALA A C 1
ATOM 1381 O O . ALA A 1 184 ? 30.661 56.048 16.822 1.00 11.45 185 ALA A O 1
ATOM 1383 N N . VAL A 1 185 ? 32.687 55.737 15.861 1.00 9.69 186 VAL A N 1
ATOM 1384 C CA . VAL A 1 185 ? 32.127 55.180 14.640 1.00 10.59 186 VAL A CA 1
ATOM 1385 C C . VAL A 1 185 ? 32.664 53.757 14.583 1.00 10.90 186 VAL A C 1
ATOM 1386 O O . VAL A 1 185 ? 33.855 53.529 14.768 1.00 10.72 186 VAL A O 1
ATOM 1390 N N . LEU A 1 186 ? 31.770 52.798 14.362 1.00 10.07 187 LEU A N 1
ATOM 1391 C CA . LEU A 1 186 ? 32.146 51.386 14.331 1.00 8.66 187 LEU A CA 1
ATOM 1392 C C . LEU A 1 186 ? 31.984 50.761 12.944 1.00 10.45 187 LEU A C 1
ATOM 1393 O O . LEU A 1 186 ? 30.898 50.318 12.577 1.00 12.09 187 LEU A O 1
ATOM 1398 N N . PRO A 1 187 ? 33.062 50.733 12.147 1.00 10.57 188 PRO A N 1
ATOM 1399 C CA . PRO A 1 187 ? 32.971 50.138 10.810 1.00 11.56 188 PRO A CA 1
ATOM 1400 C C . PRO A 1 187 ? 32.930 48.613 10.938 1.00 12.51 188 PRO A C 1
ATOM 1401 O O . PRO A 1 187 ? 33.326 48.063 11.967 1.00 12.05 188 PRO A O 1
ATOM 1405 N N . GLY A 1 188 ? 32.455 47.948 9.889 1.00 12.37 189 GLY A N 1
ATOM 1406 C CA . GLY A 1 188 ? 32.408 46.502 9.868 1.00 13.79 189 GLY A CA 1
ATOM 1407 C C . GLY A 1 188 ? 33.624 46.001 9.105 1.00 17.51 189 GLY A C 1
ATOM 1408 O O . GLY A 1 188 ? 34.672 45.734 9.700 1.00 20.06 189 GLY A O 1
ATOM 1409 N N . THR A 1 189 ? 33.483 45.865 7.789 1.00 16.91 190 THR A N 1
ATOM 1410 C CA . THR A 1 189 ? 34.572 45.419 6.926 1.00 17.76 190 THR A CA 1
ATOM 1411 C C . THR A 1 189 ? 34.741 46.510 5.880 1.00 15.80 190 THR A C 1
ATOM 1412 O O . THR A 1 189 ? 33.796 46.832 5.158 1.00 16.30 190 THR A O 1
ATOM 1416 N N . VAL A 1 190 ? 35.943 47.071 5.798 1.00 14.28 191 VAL A N 1
ATOM 1417 C CA . VAL A 1 190 ? 36.214 48.160 4.870 1.00 14.63 191 VAL A CA 1
ATOM 1418 C C . VAL A 1 190 ? 37.456 47.877 4.026 1.00 14.93 191 VAL A C 1
ATOM 1419 O O . VAL A 1 190 ? 38.445 47.336 4.521 1.00 13.47 191 VAL A O 1
ATOM 1423 N N . LYS A 1 191 ? 37.404 48.255 2.756 1.00 15.83 192 LYS A N 1
ATOM 1424 C CA . LYS A 1 191 ? 38.538 48.034 1.868 1.00 14.99 192 LYS A CA 1
ATOM 1425 C C . LYS A 1 191 ? 39.662 49.015 2.171 1.00 14.24 192 LYS A C 1
ATOM 1426 O O . LYS A 1 191 ? 39.604 50.175 1.759 1.00 15.45 192 LYS A O 1
ATOM 1432 N N . THR A 1 192 ? 40.687 48.553 2.883 1.00 13.95 193 THR A N 1
ATOM 1433 C CA . THR A 1 192 ? 41.820 49.407 3.231 1.00 13.89 193 THR A CA 1
ATOM 1434 C C . THR A 1 192 ? 43.112 48.589 3.206 1.00 14.99 193 THR A C 1
ATOM 1435 O O . THR A 1 192 ? 43.166 47.528 2.594 1.00 15.15 193 THR A O 1
ATOM 1439 N N . ASN A 1 193 ? 44.148 49.087 3.869 1.00 14.65 194 ASN A N 1
ATOM 1440 C CA . ASN A 1 193 ? 45.423 48.376 3.920 1.00 14.25 194 ASN A CA 1
ATOM 1441 C C . ASN A 1 193 ? 45.655 47.705 5.258 1.00 16.42 194 ASN A C 1
ATOM 1442 O O . ASN A 1 193 ? 46.732 47.153 5.483 1.00 15.61 194 ASN A O 1
ATOM 1447 N N . ILE A 1 194 ? 44.671 47.741 6.153 1.00 14.18 195 ILE A N 1
ATOM 1448 C CA . ILE A 1 194 ? 44.893 47.163 7.475 1.00 15.05 195 ILE A CA 1
ATOM 1449 C C . ILE A 1 194 ? 45.037 45.646 7.463 1.00 16.07 195 ILE A C 1
ATOM 1450 O O . ILE A 1 194 ? 45.839 45.094 8.207 1.00 16.33 195 ILE A O 1
ATOM 1455 N N . GLY A 1 195 ? 44.275 44.976 6.606 1.00 18.11 196 GLY A N 1
ATOM 1456 C CA . GLY A 1 195 ? 44.353 43.526 6.528 1.00 19.83 196 GLY A CA 1
ATOM 1457 C C . GLY A 1 195 ? 44.080 42.814 7.845 1.00 20.42 196 GLY A C 1
ATOM 1458 O O . GLY A 1 195 ? 43.232 43.238 8.632 1.00 19.42 196 GLY A O 1
ATOM 1459 N N . LEU A 1 196 ? 44.815 41.734 8.091 1.00 19.80 197 LEU A N 1
ATOM 1460 C CA . LEU A 1 196 ? 44.640 40.951 9.311 1.00 20.60 197 LEU A CA 1
ATOM 1461 C C . LEU A 1 196 ? 45.701 41.240 10.362 1.00 21.44 197 LEU A C 1
ATOM 1462 O O . LEU A 1 196 ? 45.632 40.718 11.479 1.00 20.82 197 LEU A O 1
ATOM 1467 N N . GLY A 1 197 ? 46.677 42.070 9.997 1.00 22.05 198 GLY A N 1
ATOM 1468 C CA . GLY A 1 197 ? 47.740 42.443 10.916 1.00 23.46 198 GLY A CA 1
ATOM 1469 C C . GLY A 1 197 ? 48.884 41.453 10.988 1.00 25.86 198 GLY A C 1
ATOM 1470 O O . GLY A 1 197 ? 49.790 41.604 11.811 1.00 25.72 198 GLY A O 1
ATOM 1471 N N . SER A 1 198 ? 48.844 40.441 10.126 1.00 27.16 199 SER A N 1
ATOM 1472 C CA . SER A 1 198 ? 49.875 39.409 10.090 1.00 28.80 199 SER A CA 1
ATOM 1473 C C . SER A 1 198 ? 49.782 38.582 8.816 1.00 29.26 199 SER A C 1
ATOM 1474 O O . SER A 1 198 ? 48.700 38.415 8.258 1.00 29.02 199 SER A O 1
ATOM 1477 N N . SER A 1 199 ? 50.921 38.065 8.362 1.00 32.03 200 SER A N 1
ATOM 1478 C CA . SER A 1 199 ? 50.959 37.229 7.166 1.00 33.29 200 SER A CA 1
ATOM 1479 C C . SER A 1 199 ? 50.641 35.789 7.575 1.00 33.21 200 SER A C 1
ATOM 1480 O O . SER A 1 199 ? 50.368 34.930 6.733 1.00 34.11 200 SER A O 1
ATOM 1483 N N . LYS A 1 200 ? 50.681 35.538 8.880 1.00 33.12 201 LYS A N 1
ATOM 1484 C CA . LYS A 1 200 ? 50.369 34.221 9.425 1.00 32.24 201 LYS A CA 1
ATOM 1485 C C . LYS A 1 200 ? 49.424 34.363 10.619 1.00 29.38 201 LYS A C 1
ATOM 1486 O O . LYS A 1 200 ? 49.796 34.099 11.764 1.00 28.94 201 LYS A O 1
ATOM 1492 N N . PRO A 1 201 ? 48.180 34.789 10.357 1.00 27.51 202 PRO A N 1
ATOM 1493 C CA . PRO A 1 201 ? 47.187 34.962 11.420 1.00 24.72 202 PRO A CA 1
ATOM 1494 C C . PRO A 1 201 ? 46.912 33.661 12.168 1.00 24.20 202 PRO A C 1
ATOM 1495 O O . PRO A 1 201 ? 47.096 32.566 11.625 1.00 23.02 202 PRO A O 1
ATOM 1499 N N . SER A 1 202 ? 46.464 33.786 13.414 1.00 20.78 203 SER A N 1
ATOM 1500 C CA . SER A 1 202 ? 46.160 32.622 14.235 1.00 19.68 203 SER A CA 1
ATOM 1501 C C . SER A 1 202 ? 45.175 31.683 13.557 1.00 20.12 203 SER A C 1
ATOM 1502 O O . SER A 1 202 ? 44.130 32.109 13.051 1.00 18.23 203 SER A O 1
ATOM 1505 N N . GLU A 1 203 ? 45.506 30.397 13.551 1.00 19.93 204 GLU A N 1
ATOM 1506 C CA . GLU A 1 203 ? 44.625 29.409 12.954 1.00 22.65 204 GLU A CA 1
ATOM 1507 C C . GLU A 1 203 ? 43.293 29.380 13.713 1.00 21.07 204 GLU A C 1
ATOM 1508 O O . GLU A 1 203 ? 42.221 29.369 13.112 1.00 21.27 204 GLU A O 1
ATOM 1514 N N . LEU A 1 204 ? 43.368 29.368 15.037 1.00 21.19 205 LEU A N 1
ATOM 1515 C CA . LEU A 1 204 ? 42.163 29.333 15.863 1.00 21.85 205 LEU A CA 1
ATOM 1516 C C . LEU A 1 204 ? 41.346 30.614 15.684 1.00 21.50 205 LEU A C 1
ATOM 1517 O O . LEU A 1 204 ? 40.121 30.570 15.538 1.00 20.77 205 LEU A O 1
ATOM 1522 N N . GLY A 1 205 ? 42.030 31.754 15.687 1.00 19.73 206 GLY A N 1
ATOM 1523 C CA . GLY A 1 205 ? 41.340 33.021 15.521 1.00 19.25 206 GLY A CA 1
ATOM 1524 C C . GLY A 1 205 ? 40.662 33.126 14.170 1.00 19.54 206 GLY A C 1
ATOM 1525 O O . GLY A 1 205 ? 39.541 33.624 14.064 1.00 19.81 206 GLY A O 1
ATOM 1526 N N . MET A 1 206 ? 41.344 32.656 13.129 1.00 21.00 207 MET A N 1
ATOM 1527 C CA . MET A 1 206 ? 40.792 32.703 11.779 1.00 22.53 207 MET A CA 1
ATOM 1528 C C . MET A 1 206 ? 39.560 31.825 11.641 1.00 23.30 207 MET A C 1
ATOM 1529 O O . MET A 1 206 ? 38.637 32.153 10.890 1.00 24.10 207 MET A O 1
ATOM 1534 N N . ARG A 1 207 ? 39.537 30.708 12.361 1.00 23.80 208 ARG A N 1
ATOM 1535 C CA . ARG A 1 207 ? 38.391 29.812 12.307 1.00 24.36 208 ARG A CA 1
ATOM 1536 C C . ARG A 1 207 ? 37.160 30.566 12.789 1.00 24.44 208 ARG A C 1
ATOM 1537 O O . ARG A 1 207 ? 36.062 30.398 12.258 1.00 22.96 208 ARG A O 1
ATOM 1545 N N . THR A 1 208 ? 37.364 31.414 13.791 1.00 22.42 209 THR A N 1
ATOM 1546 C CA . THR A 1 208 ? 36.287 32.211 14.358 1.00 22.63 209 THR A CA 1
ATOM 1547 C C . THR A 1 208 ? 35.850 33.315 13.403 1.00 21.21 209 THR A C 1
ATOM 1548 O O . THR A 1 208 ? 34.661 33.482 13.127 1.00 21.72 209 THR A O 1
ATOM 1552 N N . LEU A 1 209 ? 36.818 34.071 12.896 1.00 20.64 210 LEU A N 1
ATOM 1553 C CA . LEU A 1 209 ? 36.518 35.170 11.987 1.00 20.94 210 LEU A CA 1
ATOM 1554 C C . LEU A 1 209 ? 35.793 34.687 10.738 1.00 22.73 210 LEU A C 1
ATOM 1555 O O . LEU A 1 209 ? 34.844 35.327 10.268 1.00 21.76 210 LEU A O 1
ATOM 1560 N N . THR A 1 210 ? 36.234 33.552 10.209 1.00 23.34 211 THR A N 1
ATOM 1561 C CA . THR A 1 210 ? 35.636 32.997 9.000 1.00 26.10 211 THR A CA 1
ATOM 1562 C C . THR A 1 210 ? 34.157 32.709 9.173 1.00 26.34 211 THR A C 1
ATOM 1563 O O . THR A 1 210 ? 33.367 32.938 8.255 1.00 27.24 211 THR A O 1
ATOM 1567 N N . LYS A 1 211 ? 33.786 32.201 10.344 1.00 27.48 212 LYS A N 1
ATOM 1568 C CA . LYS A 1 211 ? 32.387 31.908 10.629 1.00 27.48 212 LYS A CA 1
ATOM 1569 C C . LYS A 1 211 ? 31.585 33.196 10.545 1.00 27.07 212 LYS A C 1
ATOM 1570 O O . LYS A 1 211 ? 30.461 33.206 10.052 1.00 28.21 212 LYS A O 1
ATOM 1576 N N . LEU A 1 212 ? 32.174 34.288 11.020 1.00 25.54 213 LEU A N 1
ATOM 1577 C CA . LEU A 1 212 ? 31.499 35.577 11.008 1.00 24.63 213 LEU A CA 1
ATOM 1578 C C . LEU A 1 212 ? 31.378 36.198 9.623 1.00 24.44 213 LEU A C 1
ATOM 1579 O O . LEU A 1 212 ? 30.402 36.888 9.330 1.00 23.44 213 LEU A O 1
ATOM 1584 N N . MET A 1 213 ? 32.359 35.957 8.766 1.00 24.82 214 MET A N 1
ATOM 1585 C CA . MET A 1 213 ? 32.292 36.525 7.432 1.00 26.71 214 MET A CA 1
ATOM 1586 C C . MET A 1 213 ? 31.203 35.852 6.599 1.00 27.02 214 MET A C 1
ATOM 1587 O O . MET A 1 213 ? 30.835 36.345 5.535 1.00 27.51 214 MET A O 1
ATOM 1592 N N . SER A 1 214 ? 30.673 34.737 7.094 1.00 27.83 215 SER A N 1
ATOM 1593 C CA . SER A 1 214 ? 29.601 34.045 6.389 1.00 29.66 215 SER A CA 1
ATOM 1594 C C . SER A 1 214 ? 28.345 34.915 6.490 1.00 30.00 215 SER A C 1
ATOM 1595 O O . SER A 1 214 ? 27.349 34.683 5.800 1.00 30.64 215 SER A O 1
ATOM 1598 N N . LEU A 1 215 ? 28.408 35.924 7.356 1.00 29.01 216 LEU A N 1
ATOM 1599 C CA . LEU A 1 215 ? 27.298 36.850 7.549 1.00 30.67 216 LEU A CA 1
ATOM 1600 C C . LEU A 1 215 ? 27.508 38.109 6.717 1.00 30.97 216 LEU A C 1
ATOM 1601 O O . LEU A 1 215 ? 26.574 38.878 6.491 1.00 32.02 216 LEU A O 1
ATOM 1606 N N . SER A 1 216 ? 28.741 38.318 6.270 1.00 31.96 217 SER A N 1
ATOM 1607 C CA . SER A 1 216 ? 29.086 39.504 5.495 1.00 31.60 217 SER A CA 1
ATOM 1608 C C . SER A 1 216 ? 28.491 39.516 4.103 1.00 32.32 217 SER A C 1
ATOM 1609 O O . SER A 1 216 ? 28.048 38.490 3.585 1.00 33.19 217 SER A O 1
ATOM 1612 N N . SER A 1 217 ? 28.496 40.699 3.504 1.00 32.75 218 SER A N 1
ATOM 1613 C CA . SER A 1 217 ? 27.988 40.890 2.157 1.00 34.00 218 SER A CA 1
ATOM 1614 C C . SER A 1 217 ? 28.926 41.832 1.420 1.00 33.11 218 SER A C 1
ATOM 1615 O O . SER A 1 217 ? 29.966 41.415 0.901 1.00 34.09 218 SER A O 1
ATOM 1618 N N . ARG A 1 218 ? 28.557 43.106 1.393 1.00 30.89 219 ARG A N 1
ATOM 1619 C CA . ARG A 1 218 ? 29.348 44.115 0.716 1.00 29.13 219 ARG A CA 1
ATOM 1620 C C . ARG A 1 218 ? 30.525 44.581 1.557 1.00 26.23 219 ARG A C 1
ATOM 1621 O O . ARG A 1 218 ? 30.541 44.438 2.779 1.00 28.53 219 ARG A O 1
ATOM 1622 N N . LEU A 1 219 ? 31.521 45.122 0.878 1.00 23.02 220 LEU A N 1
ATOM 1623 C CA . LEU A 1 219 ? 32.713 45.643 1.524 1.00 19.91 220 LEU A CA 1
ATOM 1624 C C . LEU A 1 219 ? 32.607 47.157 1.368 1.00 17.65 220 LEU A C 1
ATOM 1625 O O . LEU A 1 219 ? 32.446 47.666 0.258 1.00 16.20 220 LEU A O 1
ATOM 1630 N N . ALA A 1 220 ? 32.682 47.876 2.479 1.00 15.66 221 ALA A N 1
ATOM 1631 C CA . ALA A 1 220 ? 32.587 49.327 2.430 1.00 13.23 221 ALA A CA 1
ATOM 1632 C C . ALA A 1 220 ? 33.841 49.957 1.839 1.00 13.42 221 ALA A C 1
ATOM 1633 O O . ALA A 1 220 ? 34.929 49.385 1.912 1.00 13.71 221 ALA A O 1
ATOM 1635 N N . GLU A 1 221 ? 33.673 51.126 1.224 1.00 13.06 222 GLU A N 1
ATOM 1636 C CA . GLU A 1 221 ? 34.810 51.878 0.705 1.00 13.83 222 GLU A CA 1
ATOM 1637 C C . GLU A 1 221 ? 35.178 52.802 1.859 1.00 13.12 222 GLU A C 1
ATOM 1638 O O . GLU A 1 221 ? 34.328 53.110 2.699 1.00 12.92 222 GLU A O 1
ATOM 1644 N N . PRO A 1 222 ? 36.440 53.242 1.935 1.00 12.00 223 PRO A N 1
ATOM 1645 C CA . PRO A 1 222 ? 36.839 54.139 3.031 1.00 12.10 223 PRO A CA 1
ATOM 1646 C C . PRO A 1 222 ? 35.948 55.376 3.101 1.00 12.61 223 PRO A C 1
ATOM 1647 O O . PRO A 1 222 ? 35.647 55.880 4.186 1.00 12.67 223 PRO A O 1
ATOM 1651 N N . GLU A 1 223 ? 35.539 55.871 1.934 1.00 12.55 224 GLU A N 1
ATOM 1652 C CA . GLU A 1 223 ? 34.690 57.058 1.871 1.00 13.63 224 GLU A CA 1
ATOM 1653 C C . GLU A 1 223 ? 33.376 56.857 2.611 1.00 13.07 224 GLU A C 1
ATOM 1654 O O . GLU A 1 223 ? 32.815 57.801 3.174 1.00 11.74 224 GLU A O 1
ATOM 1660 N N . ASP A 1 224 ? 32.872 55.627 2.608 1.00 12.17 225 ASP A N 1
ATOM 1661 C CA . ASP A 1 224 ? 31.604 55.358 3.277 1.00 12.09 225 ASP A CA 1
ATOM 1662 C C . ASP A 1 224 ? 31.722 55.576 4.782 1.00 12.30 225 ASP A C 1
ATOM 1663 O O . ASP A 1 224 ? 30.741 55.921 5.439 1.00 12.46 225 ASP A O 1
ATOM 1668 N N . ILE A 1 225 ? 32.917 55.378 5.334 1.00 10.87 226 ILE A N 1
ATOM 1669 C CA . ILE A 1 225 ? 33.108 55.596 6.769 1.00 11.39 226 ILE A CA 1
ATOM 1670 C C . ILE A 1 225 ? 33.392 57.079 6.987 1.00 11.70 226 ILE A C 1
ATOM 1671 O O . ILE A 1 225 ? 32.829 57.713 7.883 1.00 10.50 226 ILE A O 1
ATOM 1676 N N . ALA A 1 226 ? 34.272 57.633 6.156 1.00 10.44 227 ALA A N 1
ATOM 1677 C CA . ALA A 1 226 ? 34.615 59.044 6.264 1.00 11.74 227 ALA A CA 1
ATOM 1678 C C . ALA A 1 226 ? 33.366 59.929 6.201 1.00 10.93 227 ALA A C 1
ATOM 1679 O O . ALA A 1 226 ? 33.280 60.936 6.898 1.00 11.71 227 ALA A O 1
ATOM 1681 N N . ASN A 1 227 ? 32.391 59.560 5.372 1.00 10.50 228 ASN A N 1
ATOM 1682 C CA . ASN A 1 227 ? 31.181 60.379 5.260 1.00 11.97 228 ASN A CA 1
ATOM 1683 C C . ASN A 1 227 ? 30.459 60.536 6.588 1.00 11.02 228 ASN A C 1
ATOM 1684 O O . ASN A 1 227 ? 29.940 61.614 6.892 1.00 11.01 228 ASN A O 1
ATOM 1689 N N . VAL A 1 228 ? 30.411 59.458 7.366 1.00 10.89 229 VAL A N 1
ATOM 1690 C CA . VAL A 1 228 ? 29.742 59.487 8.662 1.00 11.09 229 VAL A CA 1
ATOM 1691 C C . VAL A 1 228 ? 30.569 60.280 9.673 1.00 10.54 229 VAL A C 1
ATOM 1692 O O . VAL A 1 228 ? 30.036 61.082 10.435 1.00 10.65 229 VAL A O 1
ATOM 1696 N N . ILE A 1 229 ? 31.878 60.056 9.674 1.00 10.38 230 ILE A N 1
ATOM 1697 C CA . ILE A 1 229 ? 32.774 60.773 10.577 1.00 11.01 230 ILE A CA 1
ATOM 1698 C C . ILE A 1 229 ? 32.656 62.292 10.388 1.00 10.27 230 ILE A C 1
ATOM 1699 O O . ILE A 1 229 ? 32.534 63.044 11.357 1.00 10.19 230 ILE A O 1
ATOM 1704 N N . VAL A 1 230 ? 32.702 62.747 9.140 1.00 10.28 231 VAL A N 1
ATOM 1705 C CA . VAL A 1 230 ? 32.618 64.176 8.865 1.00 10.79 231 VAL A CA 1
ATOM 1706 C C . VAL A 1 230 ? 31.267 64.753 9.265 1.00 8.41 231 VAL A C 1
ATOM 1707 O O . VAL A 1 230 ? 31.193 65.846 9.830 1.00 9.04 231 VAL A O 1
ATOM 1711 N N . PHE A 1 231 ? 30.195 64.022 8.983 1.00 10.03 232 PHE A N 1
ATOM 1712 C CA . PHE A 1 231 ? 28.866 64.487 9.389 1.00 10.78 232 PHE A CA 1
ATOM 1713 C C . PHE A 1 231 ? 28.830 64.657 10.916 1.00 9.66 232 PHE A C 1
ATOM 1714 O O . PHE A 1 231 ? 28.352 65.680 11.430 1.00 8.44 232 PHE A O 1
ATOM 1722 N N . LEU A 1 232 ? 29.328 63.654 11.639 1.00 9.55 233 LEU A N 1
ATOM 1723 C CA . LEU A 1 232 ? 29.303 63.708 13.103 1.00 9.85 233 LEU A CA 1
ATOM 1724 C C . LEU A 1 232 ? 30.114 64.868 13.680 1.00 9.31 233 LEU A C 1
ATOM 1725 O O . LEU A 1 232 ? 29.822 65.361 14.781 1.00 8.91 233 LEU A O 1
ATOM 1730 N N . ALA A 1 233 ? 31.114 65.317 12.927 1.00 8.85 234 ALA A N 1
ATOM 1731 C CA . ALA A 1 233 ? 31.961 66.420 13.357 1.00 10.96 234 ALA A CA 1
ATOM 1732 C C . ALA A 1 233 ? 31.305 67.780 13.109 1.00 11.18 234 ALA A C 1
ATOM 1733 O O . ALA A 1 233 ? 31.715 68.785 13.689 1.00 11.77 234 ALA A O 1
ATOM 1735 N N . SER A 1 234 ? 30.289 67.807 12.250 1.00 10.71 235 SER A N 1
ATOM 1736 C CA . SER A 1 234 ? 29.612 69.053 11.913 1.00 10.46 235 SER A CA 1
ATOM 1737 C C . SER A 1 234 ? 28.520 69.415 12.911 1.00 11.89 235 SER A C 1
ATOM 1738 O O . SER A 1 234 ? 28.092 68.586 13.722 1.00 11.06 235 SER A O 1
ATOM 1741 N N . ASP A 1 235 ? 28.057 70.658 12.833 1.00 10.58 236 ASP A N 1
ATOM 1742 C CA . ASP A 1 235 ? 27.008 71.128 13.732 1.00 11.61 236 ASP A CA 1
ATOM 1743 C C . ASP A 1 235 ? 25.674 70.446 13.455 1.00 13.04 236 ASP A C 1
ATOM 1744 O O . ASP A 1 235 ? 24.744 70.566 14.256 1.00 13.58 236 ASP A O 1
ATOM 1749 N N . GLU A 1 236 ? 25.571 69.744 12.326 1.00 12.20 237 GLU A N 1
ATOM 1750 C CA . GLU A 1 236 ? 24.332 69.032 11.996 1.00 12.25 237 GLU A CA 1
ATOM 1751 C C . GLU A 1 236 ? 24.105 67.942 13.027 1.00 13.15 237 GLU A C 1
ATOM 1752 O O . GLU A 1 236 ? 22.978 67.495 13.239 1.00 15.40 237 GLU A O 1
ATOM 1758 N N . ALA A 1 237 ? 25.190 67.504 13.655 1.00 11.70 238 ALA A N 1
ATOM 1759 C CA . ALA A 1 237 ? 25.126 66.443 14.652 1.00 11.79 238 ALA A CA 1
ATOM 1760 C C . ALA A 1 237 ? 25.338 66.977 16.069 1.00 11.96 238 ALA A C 1
ATOM 1761 O O . ALA A 1 237 ? 25.843 66.256 16.936 1.00 11.03 238 ALA A O 1
ATOM 1763 N N . SER A 1 238 ? 24.922 68.223 16.311 1.00 10.95 239 SER A N 1
ATOM 1764 C CA . SER A 1 238 ? 25.107 68.845 17.622 1.00 12.41 239 SER A CA 1
ATOM 1765 C C . SER A 1 238 ? 24.506 68.056 18.784 1.00 13.65 239 SER A C 1
ATOM 1766 O O . SER A 1 238 ? 24.952 68.199 19.927 1.00 12.60 239 SER A O 1
ATOM 1769 N N . PHE A 1 239 ? 23.500 67.231 18.518 1.00 12.25 240 PHE A N 1
ATOM 1770 C CA . PHE A 1 239 ? 22.943 66.446 19.607 1.00 13.12 240 PHE A CA 1
ATOM 1771 C C . PHE A 1 239 ? 23.313 64.976 19.627 1.00 12.11 240 PHE A C 1
ATOM 1772 O O . PHE A 1 239 ? 22.681 64.174 20.317 1.00 13.13 240 PHE A O 1
ATOM 1780 N N . VAL A 1 240 ? 24.349 64.617 18.875 1.00 11.13 241 VAL A N 1
ATOM 1781 C CA . VAL A 1 240 ? 24.826 63.247 18.905 1.00 11.03 241 VAL A CA 1
ATOM 1782 C C . VAL A 1 240 ? 26.063 63.336 19.794 1.00 11.32 241 VAL A C 1
ATOM 1783 O O . VAL A 1 240 ? 27.069 63.959 19.435 1.00 10.17 241 VAL A O 1
ATOM 1787 N N . ASN A 1 241 ? 25.975 62.741 20.975 1.00 10.28 242 ASN A N 1
ATOM 1788 C CA . ASN A 1 241 ? 27.092 62.780 21.898 1.00 10.74 242 ASN A CA 1
ATOM 1789 C C . ASN A 1 241 ? 27.149 61.485 22.687 1.00 10.53 242 ASN A C 1
ATOM 1790 O O . ASN A 1 241 ? 26.186 61.120 23.353 1.00 11.42 242 ASN A O 1
ATOM 1795 N N . GLY A 1 242 ? 28.272 60.781 22.589 1.00 10.11 243 GLY A N 1
ATOM 1796 C CA . GLY A 1 242 ? 28.429 59.536 23.326 1.00 10.96 243 GLY A CA 1
ATOM 1797 C C . GLY A 1 242 ? 27.987 58.262 22.631 1.00 11.04 243 GLY A C 1
ATOM 1798 O O . GLY A 1 242 ? 28.260 57.164 23.113 1.00 10.75 243 GLY A O 1
ATOM 1799 N N . ASP A 1 243 ? 27.308 58.384 21.496 1.00 10.56 244 ASP A N 1
ATOM 1800 C CA . ASP A 1 243 ? 26.846 57.193 20.800 1.00 9.63 244 ASP A CA 1
ATOM 1801 C C . ASP A 1 243 ? 27.974 56.469 20.077 1.00 11.41 244 ASP A C 1
ATOM 1802 O O . ASP A 1 243 ? 28.986 57.068 19.728 1.00 11.20 244 ASP A O 1
ATOM 1807 N N . ALA A 1 244 ? 27.785 55.167 19.889 1.00 9.34 245 ALA A N 1
ATOM 1808 C CA . ALA A 1 244 ? 28.727 54.323 19.155 1.00 9.14 245 ALA A CA 1
ATOM 1809 C C . ALA A 1 244 ? 27.922 54.037 17.885 1.00 8.21 245 ALA A C 1
ATOM 1810 O O . ALA A 1 244 ? 27.083 53.139 17.860 1.00 9.84 245 ALA A O 1
ATOM 1812 N N . VAL A 1 245 ? 28.158 54.836 16.850 1.00 7.52 246 VAL A N 1
ATOM 1813 C CA . VAL A 1 245 ? 27.415 54.707 15.589 1.00 9.63 246 VAL A CA 1
ATOM 1814 C C . VAL A 1 245 ? 27.959 53.574 14.722 1.00 9.23 246 VAL A C 1
ATOM 1815 O O . VAL A 1 245 ? 29.128 53.570 14.370 1.00 11.03 246 VAL A O 1
ATOM 1819 N N . VAL A 1 246 ? 27.102 52.616 14.383 1.00 9.29 247 VAL A N 1
ATOM 1820 C CA . VAL A 1 246 ? 27.533 51.464 13.599 1.00 9.45 247 VAL A CA 1
ATOM 1821 C C . VAL A 1 246 ? 27.384 51.722 12.107 1.00 11.01 247 VAL A C 1
ATOM 1822 O O . VAL A 1 246 ? 26.307 52.074 11.631 1.00 10.19 247 VAL A O 1
ATOM 1826 N N . VAL A 1 247 ? 28.480 51.532 11.377 1.00 9.97 248 VAL A N 1
ATOM 1827 C CA . VAL A 1 247 ? 28.508 51.765 9.941 1.00 11.13 248 VAL A CA 1
ATOM 1828 C C . VAL A 1 247 ? 29.044 50.476 9.328 1.00 11.79 248 VAL A C 1
ATOM 1829 O O . VAL A 1 247 ? 30.170 50.438 8.831 1.00 11.57 248 VAL A O 1
ATOM 1833 N N . ASP A 1 248 ? 28.229 49.421 9.371 1.00 10.83 249 ASP A N 1
ATOM 1834 C CA . ASP A 1 248 ? 28.661 48.118 8.871 1.00 11.80 249 ASP A CA 1
ATOM 1835 C C . ASP A 1 248 ? 27.767 47.473 7.823 1.00 12.81 249 ASP A C 1
ATOM 1836 O O . ASP A 1 248 ? 27.864 46.264 7.581 1.00 13.73 249 ASP A O 1
ATOM 1841 N N . GLY A 1 249 ? 26.895 48.266 7.208 1.00 12.23 250 GLY A N 1
ATOM 1842 C CA . GLY A 1 249 ? 26.012 47.738 6.185 1.00 11.77 250 GLY A CA 1
ATOM 1843 C C . GLY A 1 249 ? 24.956 46.792 6.717 1.00 13.05 250 GLY A C 1
ATOM 1844 O O . GLY A 1 249 ? 24.177 46.230 5.945 1.00 15.25 250 GLY A O 1
ATOM 1845 N N . GLY A 1 250 ? 24.923 46.618 8.032 1.00 12.19 251 GLY A N 1
ATOM 1846 C CA . GLY A 1 250 ? 23.946 45.731 8.636 1.00 12.14 251 GLY A CA 1
ATOM 1847 C C . GLY A 1 250 ? 24.528 44.431 9.171 1.00 13.14 251 GLY A C 1
ATOM 1848 O O . GLY A 1 250 ? 23.803 43.631 9.756 1.00 12.80 251 GLY A O 1
ATOM 1849 N N . LEU A 1 251 ? 25.836 44.229 9.005 1.00 12.47 252 LEU A N 1
ATOM 1850 C CA . LEU A 1 251 ? 26.476 42.993 9.459 1.00 13.75 252 LEU A CA 1
ATOM 1851 C C . LEU A 1 251 ? 26.138 42.556 10.881 1.00 13.02 252 LEU A C 1
ATOM 1852 O O . LEU A 1 251 ? 25.786 41.395 11.097 1.00 13.56 252 LEU A O 1
ATOM 1857 N N . THR A 1 252 ? 26.219 43.471 11.848 1.00 10.46 253 THR A N 1
ATOM 1858 C CA . THR A 1 252 ? 25.933 43.112 13.232 1.00 11.72 253 THR A CA 1
ATOM 1859 C C . THR A 1 252 ? 24.459 43.104 13.634 1.00 12.86 253 THR A C 1
ATOM 1860 O O . THR A 1 252 ? 24.139 42.784 14.775 1.00 13.75 253 THR A O 1
ATOM 1864 N N . VAL A 1 253 ? 23.563 43.439 12.712 1.00 13.84 254 VAL A N 1
ATOM 1865 C CA . VAL A 1 253 ? 22.139 43.422 13.035 1.00 17.14 254 VAL A CA 1
ATOM 1866 C C . VAL A 1 253 ? 21.527 42.054 12.746 1.00 16.87 254 VAL A C 1
ATOM 1867 O O . VAL A 1 253 ? 20.406 41.765 13.159 1.00 18.54 254 VAL A O 1
ATOM 1871 N N . LEU A 1 254 ? 22.263 41.208 12.037 1.00 16.51 255 LEU A N 1
ATOM 1872 C CA . LEU A 1 254 ? 21.771 39.868 11.741 1.00 18.47 255 LEU A CA 1
ATOM 1873 C C . LEU A 1 254 ? 21.708 39.076 13.050 1.00 18.27 255 LEU A C 1
ATOM 1874 O O . LEU A 1 254 ? 20.610 38.603 13.424 1.00 17.10 255 LEU A O 1
ATOM 1880 N N . SER B 1 1 ? 22.936 23.483 47.544 1.00 22.21 2 SER B N 1
ATOM 1881 C CA . SER B 1 1 ? 24.267 23.746 46.921 1.00 24.85 2 SER B CA 1
ATOM 1882 C C . SER B 1 1 ? 24.291 23.273 45.468 1.00 23.76 2 SER B C 1
ATOM 1883 O O . SER B 1 1 ? 23.386 22.571 45.018 1.00 24.12 2 SER B O 1
ATOM 1886 N N . TYR B 1 2 ? 25.321 23.677 44.736 1.00 21.68 3 TYR B N 1
ATOM 1887 C CA . TYR B 1 2 ? 25.482 23.270 43.345 1.00 19.45 3 TYR B CA 1
ATOM 1888 C C . TYR B 1 2 ? 26.421 22.063 43.349 1.00 19.24 3 TYR B C 1
ATOM 1889 O O . TYR B 1 2 ? 27.626 22.211 43.560 1.00 18.09 3 TYR B O 1
ATOM 1898 N N . GLN B 1 3 ? 25.861 20.873 43.136 1.00 18.67 4 GLN B N 1
ATOM 1899 C CA . GLN B 1 3 ? 26.644 19.638 43.127 1.00 18.92 4 GLN B CA 1
ATOM 1900 C C . GLN B 1 3 ? 27.834 19.698 42.175 1.00 18.57 4 GLN B C 1
ATOM 1901 O O . GLN B 1 3 ? 28.893 19.150 42.474 1.00 18.52 4 GLN B O 1
ATOM 1903 N N . SER B 1 4 ? 27.664 20.372 41.039 1.00 17.52 5 SER B N 1
ATOM 1904 C CA . SER B 1 4 ? 28.739 20.477 40.050 1.00 16.98 5 SER B CA 1
ATOM 1905 C C . SER B 1 4 ? 29.960 21.250 40.533 1.00 15.54 5 SER B C 1
ATOM 1906 O O . SER B 1 4 ? 31.010 21.207 39.894 1.00 15.69 5 SER B O 1
ATOM 1909 N N . LEU B 1 5 ? 29.840 21.956 41.653 1.00 14.65 6 LEU B N 1
ATOM 1910 C CA . LEU B 1 5 ? 30.981 22.710 42.175 1.00 13.49 6 LEU B CA 1
ATOM 1911 C C . LEU B 1 5 ? 31.800 21.952 43.226 1.00 14.24 6 LEU B C 1
ATOM 1912 O O . LEU B 1 5 ? 32.891 22.382 43.617 1.00 14.33 6 LEU B O 1
ATOM 1917 N N . LYS B 1 6 ? 31.284 20.818 43.681 1.00 14.79 7 LYS B N 1
ATOM 1918 C CA . LYS B 1 6 ? 32.004 20.038 44.677 1.00 15.37 7 LYS B CA 1
ATOM 1919 C C . LYS B 1 6 ? 33.376 19.626 44.141 1.00 13.78 7 LYS B C 1
ATOM 1920 O O . LYS B 1 6 ? 33.485 19.072 43.048 1.00 13.77 7 LYS B O 1
ATOM 1926 N N . ASN B 1 7 ? 34.411 19.919 44.921 1.00 14.48 8 ASN B N 1
ATOM 1927 C CA . ASN B 1 7 ? 35.796 19.595 44.581 1.00 15.75 8 ASN B CA 1
ATOM 1928 C C . ASN B 1 7 ? 36.383 20.253 43.340 1.00 15.89 8 ASN B C 1
ATOM 1929 O O . ASN B 1 7 ? 37.439 19.836 42.850 1.00 17.61 8 ASN B O 1
ATOM 1934 N N . LYS B 1 8 ? 35.708 21.269 42.825 1.00 15.02 9 LYS B N 1
ATOM 1935 C CA . LYS B 1 8 ? 36.229 21.997 41.675 1.00 14.84 9 LYS B CA 1
ATOM 1936 C C . LYS B 1 8 ? 37.243 22.969 42.261 1.00 13.54 9 LYS B C 1
ATOM 1937 O O . LYS B 1 8 ? 37.034 23.493 43.359 1.00 12.71 9 LYS B O 1
ATOM 1943 N N . VAL B 1 9 ? 38.338 23.191 41.537 1.00 12.89 10 VAL B N 1
ATOM 1944 C CA . VAL B 1 9 ? 39.403 24.094 41.967 1.00 12.56 10 VAL B CA 1
ATOM 1945 C C . VAL B 1 9 ? 39.080 25.476 41.416 1.00 11.65 10 VAL B C 1
ATOM 1946 O O . VAL B 1 9 ? 39.000 25.677 40.201 1.00 11.46 10 VAL B O 1
ATOM 1950 N N . VAL B 1 10 ? 38.896 26.417 42.334 1.00 10.86 11 VAL B N 1
ATOM 1951 C CA . VAL B 1 10 ? 38.503 27.787 42.010 1.00 10.27 11 VAL B CA 1
ATOM 1952 C C . VAL B 1 10 ? 39.490 28.843 42.500 1.00 11.29 11 VAL B C 1
ATOM 1953 O O . VAL B 1 10 ? 39.759 28.913 43.697 1.00 12.53 11 VAL B O 1
ATOM 1957 N N . ILE B 1 11 ? 40.006 29.672 41.591 1.00 9.13 12 ILE B N 1
ATOM 1958 C CA . ILE B 1 11 ? 40.913 30.746 41.976 1.00 11.93 12 ILE B CA 1
ATOM 1959 C C . ILE B 1 11 ? 40.076 32.013 42.118 1.00 10.99 12 ILE B C 1
ATOM 1960 O O . ILE B 1 11 ? 39.350 32.382 41.205 1.00 10.85 12 ILE B O 1
ATOM 1965 N N . VAL B 1 12 ? 40.171 32.668 43.266 1.00 9.49 13 VAL B N 1
ATOM 1966 C CA . VAL B 1 12 ? 39.416 33.900 43.501 1.00 10.92 13 VAL B CA 1
ATOM 1967 C C . VAL B 1 12 ? 40.410 35.013 43.828 1.00 11.68 13 VAL B C 1
ATOM 1968 O O . VAL B 1 12 ? 41.120 34.917 44.820 1.00 12.39 13 VAL B O 1
ATOM 1972 N N . THR B 1 13 ? 40.483 36.055 42.998 1.00 12.14 14 THR B N 1
ATOM 1973 C CA . THR B 1 13 ? 41.420 37.144 43.286 1.00 11.39 14 THR B CA 1
ATOM 1974 C C . THR B 1 13 ? 40.700 38.249 44.064 1.00 11.97 14 THR B C 1
ATOM 1975 O O . THR B 1 13 ? 39.486 38.417 43.933 1.00 11.24 14 THR B O 1
ATOM 1979 N N . GLY B 1 14 ? 41.450 38.983 44.882 1.00 11.07 15 GLY B N 1
ATOM 1980 C CA . GLY B 1 14 ? 40.860 40.036 45.703 1.00 10.52 15 GLY B CA 1
ATOM 1981 C C . GLY B 1 14 ? 39.985 39.372 46.762 1.00 10.99 15 GLY B C 1
ATOM 1982 O O . GLY B 1 14 ? 38.980 39.919 47.215 1.00 12.17 15 GLY B O 1
ATOM 1983 N N . ALA B 1 15 ? 40.388 38.177 47.168 1.00 11.92 16 ALA B N 1
ATOM 1984 C CA . ALA B 1 15 ? 39.631 37.382 48.137 1.00 12.03 16 ALA B CA 1
ATOM 1985 C C . ALA B 1 15 ? 39.571 37.896 49.572 1.00 11.34 16 ALA B C 1
ATOM 1986 O O . ALA B 1 15 ? 38.760 37.414 50.355 1.00 12.48 16 ALA B O 1
ATOM 1988 N N . GLY B 1 16 ? 40.401 38.868 49.924 1.00 13.04 17 GLY B N 1
ATOM 1989 C CA . GLY B 1 16 ? 40.390 39.349 51.302 1.00 11.53 17 GLY B CA 1
ATOM 1990 C C . GLY B 1 16 ? 39.360 40.388 51.727 1.00 14.28 17 GLY B C 1
ATOM 1991 O O . GLY B 1 16 ? 39.321 40.762 52.905 1.00 15.95 17 GLY B O 1
ATOM 1992 N N . SER B 1 17 ? 38.514 40.846 50.809 1.00 12.94 18 SER B N 1
ATOM 1993 C CA . SER B 1 17 ? 37.525 41.871 51.140 1.00 14.32 18 SER B CA 1
ATOM 1994 C C . SER B 1 17 ? 36.344 41.880 50.177 1.00 13.51 18 SER B C 1
ATOM 1995 O O . SER B 1 17 ? 36.406 41.301 49.097 1.00 13.82 18 SER B O 1
ATOM 1998 N N . GLY B 1 18 ? 35.275 42.555 50.592 1.00 13.73 19 GLY B N 1
ATOM 1999 C CA . GLY B 1 18 ? 34.095 42.718 49.762 1.00 11.95 19 GLY B CA 1
ATOM 2000 C C . GLY B 1 18 ? 33.589 41.539 48.947 1.00 12.10 19 GLY B C 1
ATOM 2001 O O . GLY B 1 18 ? 33.383 40.441 49.465 1.00 10.30 19 GLY B O 1
ATOM 2002 N N . ILE B 1 19 ? 33.362 41.786 47.660 1.00 10.73 20 ILE B N 1
ATOM 2003 C CA . ILE B 1 19 ? 32.847 40.759 46.767 1.00 10.64 20 ILE B CA 1
ATOM 2004 C C . ILE B 1 19 ? 33.743 39.522 46.711 1.00 11.08 20 ILE B C 1
ATOM 2005 O O . ILE B 1 19 ? 33.244 38.400 46.737 1.00 10.65 20 ILE B O 1
ATOM 2010 N N . GLY B 1 20 ? 35.059 39.723 46.641 1.00 10.53 21 GLY B N 1
ATOM 2011 C CA . GLY B 1 20 ? 35.973 38.594 46.598 1.00 10.21 21 GLY B CA 1
ATOM 2012 C C . GLY B 1 20 ? 35.844 37.701 47.823 1.00 11.51 21 GLY B C 1
ATOM 2013 O O . GLY B 1 20 ? 35.842 36.476 47.707 1.00 12.70 21 GLY B O 1
ATOM 2014 N N . ARG B 1 21 ? 35.736 38.307 49.003 1.00 12.35 22 ARG B N 1
ATOM 2015 C CA . ARG B 1 21 ? 35.588 37.534 50.235 1.00 11.31 22 ARG B CA 1
ATOM 2016 C C . ARG B 1 21 ? 34.282 36.748 50.196 1.00 11.62 22 ARG B C 1
ATOM 2017 O O . ARG B 1 21 ? 34.227 35.580 50.588 1.00 10.95 22 ARG B O 1
ATOM 2025 N N . ALA B 1 22 ? 33.226 37.383 49.696 1.00 11.12 23 ALA B N 1
ATOM 2026 C CA . ALA B 1 22 ? 31.930 36.730 49.614 1.00 10.46 23 ALA B CA 1
ATOM 2027 C C . ALA B 1 22 ? 31.966 35.584 48.604 1.00 11.79 23 ALA B C 1
ATOM 2028 O O . ALA B 1 22 ? 31.327 34.552 48.813 1.00 11.63 23 ALA B O 1
ATOM 2030 N N . ILE B 1 23 ? 32.718 35.762 47.517 1.00 11.23 24 ILE B N 1
ATOM 2031 C CA . ILE B 1 23 ? 32.842 34.723 46.493 1.00 10.21 24 ILE B CA 1
ATOM 2032 C C . ILE B 1 23 ? 33.559 33.505 47.082 1.00 10.81 24 ILE B C 1
ATOM 2033 O O . ILE B 1 23 ? 33.133 32.359 46.891 1.00 10.97 24 ILE B O 1
ATOM 2038 N N . ALA B 1 24 ? 34.647 33.763 47.802 1.00 10.15 25 ALA B N 1
ATOM 2039 C CA . ALA B 1 24 ? 35.424 32.684 48.399 1.00 11.58 25 ALA B CA 1
ATOM 2040 C C . ALA B 1 24 ? 34.570 31.877 49.364 1.00 12.36 25 ALA B C 1
ATOM 2041 O O . ALA B 1 24 ? 34.589 30.650 49.342 1.00 12.00 25 ALA B O 1
ATOM 2043 N N . LYS B 1 25 ? 33.824 32.567 50.220 1.00 12.32 26 LYS B N 1
ATOM 2044 C CA . LYS B 1 25 ? 32.984 31.860 51.179 1.00 12.96 26 LYS B CA 1
ATOM 2045 C C . LYS B 1 25 ? 31.882 31.072 50.495 1.00 13.96 26 LYS B C 1
ATOM 2046 O O . LYS B 1 25 ? 31.589 29.942 50.892 1.00 14.06 26 LYS B O 1
ATOM 2052 N N . LYS B 1 26 ? 31.277 31.656 49.463 1.00 13.59 27 LYS B N 1
ATOM 2053 C CA . LYS B 1 26 ? 30.184 30.985 48.753 1.00 12.99 27 LYS B CA 1
ATOM 2054 C C . LYS B 1 26 ? 30.673 29.722 48.049 1.00 12.95 27 LYS B C 1
ATOM 2055 O O . LYS B 1 26 ? 30.002 28.684 48.065 1.00 14.43 27 LYS B O 1
ATOM 2061 N N . PHE B 1 27 ? 31.836 29.798 47.416 1.00 12.28 28 PHE B N 1
ATOM 2062 C CA . PHE B 1 27 ? 32.370 28.609 46.766 1.00 11.53 28 PHE B CA 1
ATOM 2063 C C . PHE B 1 27 ? 32.711 27.559 47.824 1.00 11.54 28 PHE B C 1
ATOM 2064 O O . PHE B 1 27 ? 32.485 26.367 47.624 1.00 11.46 28 PHE B O 1
ATOM 2072 N N . ALA B 1 28 ? 33.258 27.998 48.953 1.00 12.16 29 ALA B N 1
ATOM 2073 C CA . ALA B 1 28 ? 33.595 27.058 50.019 1.00 12.73 29 ALA B CA 1
ATOM 2074 C C . ALA B 1 28 ? 32.310 26.392 50.510 1.00 13.95 29 ALA B C 1
ATOM 2075 O O . ALA B 1 28 ? 32.291 25.193 50.765 1.00 14.06 29 ALA B O 1
ATOM 2077 N N . LEU B 1 29 ? 31.241 27.176 50.642 1.00 15.23 30 LEU B N 1
ATOM 2078 C CA . LEU B 1 29 ? 29.952 26.647 51.088 1.00 17.01 30 LEU B CA 1
ATOM 2079 C C . LEU B 1 29 ? 29.459 25.577 50.127 1.00 17.49 30 LEU B C 1
ATOM 2080 O O . LEU B 1 29 ? 28.611 24.755 50.482 1.00 18.31 30 LEU B O 1
ATOM 2085 N N . ASN B 1 30 ? 29.983 25.598 48.907 1.00 15.00 31 ASN B N 1
ATOM 2086 C CA . ASN B 1 30 ? 29.601 24.621 47.901 1.00 14.97 31 ASN B CA 1
ATOM 2087 C C . ASN B 1 30 ? 30.638 23.515 47.745 1.00 15.82 31 ASN B C 1
ATOM 2088 O O . ASN B 1 30 ? 30.633 22.770 46.763 1.00 15.91 31 ASN B O 1
ATOM 2093 N N . ASP B 1 31 ? 31.530 23.422 48.728 1.00 15.58 32 ASP B N 1
ATOM 2094 C CA . ASP B 1 31 ? 32.556 22.391 48.765 1.00 16.99 32 ASP B CA 1
ATOM 2095 C C . ASP B 1 31 ? 33.594 22.431 47.651 1.00 15.31 32 ASP B C 1
ATOM 2096 O O . ASP B 1 31 ? 34.180 21.403 47.301 1.00 13.27 32 ASP B O 1
ATOM 2101 N N . SER B 1 32 ? 33.815 23.614 47.084 1.00 13.44 33 SER B N 1
ATOM 2102 C CA . SER B 1 32 ? 34.839 23.761 46.061 1.00 13.04 33 SER B CA 1
ATOM 2103 C C . SER B 1 32 ? 36.142 23.916 46.826 1.00 13.40 33 SER B C 1
ATOM 2104 O O . SER B 1 32 ? 36.137 24.138 48.041 1.00 13.25 33 SER B O 1
ATOM 2107 N N . ILE B 1 33 ? 37.250 23.791 46.108 1.00 14.44 34 ILE B N 1
ATOM 2108 C CA . ILE B 1 33 ? 38.579 23.961 46.672 1.00 13.76 34 ILE B CA 1
ATOM 2109 C C . ILE B 1 33 ? 38.913 25.383 46.252 1.00 14.08 34 ILE B C 1
ATOM 2110 O O . ILE B 1 33 ? 38.925 25.687 45.060 1.00 13.86 34 ILE B O 1
ATOM 2115 N N . VAL B 1 34 ? 39.184 26.250 47.218 1.00 12.97 35 VAL B N 1
ATOM 2116 C CA . VAL B 1 34 ? 39.439 27.644 46.896 1.00 12.26 35 VAL B CA 1
ATOM 2117 C C . VAL B 1 34 ? 40.875 28.099 47.051 1.00 13.60 35 VAL B C 1
ATOM 2118 O O . VAL B 1 34 ? 41.531 27.818 48.058 1.00 13.69 35 VAL B O 1
ATOM 2122 N N . VAL B 1 35 ? 41.359 28.790 46.025 1.00 12.36 36 VAL B N 1
ATOM 2123 C CA . VAL B 1 35 ? 42.697 29.361 46.058 1.00 13.21 36 VAL B CA 1
ATOM 2124 C C . VAL B 1 35 ? 42.396 30.847 46.183 1.00 12.81 36 VAL B C 1
ATOM 2125 O O . VAL B 1 35 ? 41.935 31.485 45.222 1.00 13.04 36 VAL B O 1
ATOM 2129 N N . ALA B 1 36 ? 42.618 31.378 47.382 1.00 11.88 37 ALA B N 1
ATOM 2130 C CA . ALA B 1 36 ? 42.365 32.782 47.675 1.00 13.56 37 ALA B CA 1
ATOM 2131 C C . ALA B 1 36 ? 43.603 33.608 47.382 1.00 13.86 37 ALA B C 1
ATOM 2132 O O . ALA B 1 36 ? 44.644 33.441 48.033 1.00 14.55 37 ALA B O 1
ATOM 2134 N N . VAL B 1 37 ? 43.485 34.505 46.403 1.00 13.12 38 VAL B N 1
ATOM 2135 C CA . VAL B 1 37 ? 44.595 35.368 46.004 1.00 12.53 38 VAL B CA 1
ATOM 2136 C C . VAL B 1 37 ? 44.291 36.769 46.495 1.00 13.50 38 VAL B C 1
ATOM 2137 O O . VAL B 1 37 ? 43.255 37.339 46.165 1.00 11.88 38 VAL B O 1
ATOM 2141 N N . GLU B 1 38 ? 45.208 37.329 47.275 1.00 13.24 39 GLU B N 1
ATOM 2142 C CA . GLU B 1 38 ? 45.001 38.650 47.853 1.00 14.72 39 GLU B CA 1
ATOM 2143 C C . GLU B 1 38 ? 46.324 39.397 48.014 1.00 15.19 39 GLU B C 1
ATOM 2144 O O . GLU B 1 38 ? 47.355 38.803 48.326 1.00 16.00 39 GLU B O 1
ATOM 2150 N N . LEU B 1 39 ? 46.280 40.705 47.799 1.00 15.49 40 LEU B N 1
ATOM 2151 C CA . LEU B 1 39 ? 47.458 41.554 47.909 1.00 15.37 40 LEU B CA 1
ATOM 2152 C C . LEU B 1 39 ? 47.897 41.772 49.361 1.00 16.37 40 LEU B C 1
ATOM 2153 O O . LEU B 1 39 ? 49.092 41.725 49.666 1.00 16.79 40 LEU B O 1
ATOM 2158 N N . LEU B 1 40 ? 46.926 42.004 50.242 1.00 15.79 41 LEU B N 1
ATOM 2159 C CA . LEU B 1 40 ? 47.199 42.277 51.654 1.00 16.80 41 LEU B CA 1
ATOM 2160 C C . LEU B 1 40 ? 47.321 41.061 52.568 1.00 18.46 41 LEU B C 1
ATOM 2161 O O . LEU B 1 40 ? 46.403 40.242 52.688 1.00 17.20 41 LEU B O 1
ATOM 2166 N N . GLU B 1 41 ? 48.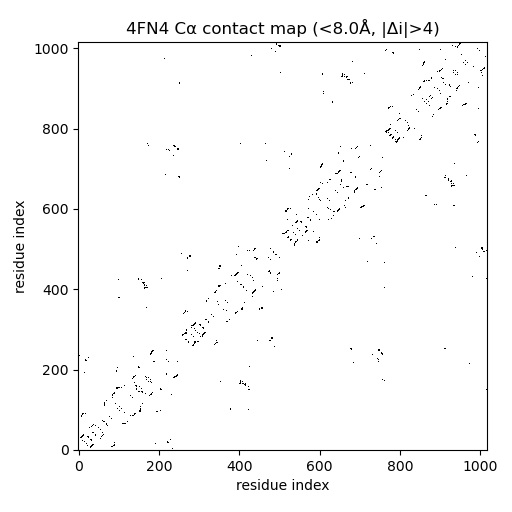473 40.981 53.228 1.00 19.68 42 GLU B N 1
ATOM 2167 C CA . GLU B 1 41 ? 48.813 39.900 54.145 1.00 21.70 42 GLU B CA 1
ATOM 2168 C C . GLU B 1 41 ? 47.750 39.566 55.190 1.00 20.19 42 GLU B C 1
ATOM 2169 O O . GLU B 1 41 ? 47.267 38.435 55.259 1.00 19.30 42 GLU B O 1
ATOM 2175 N N . ASP B 1 42 ? 47.387 40.540 56.016 1.00 20.48 43 ASP B N 1
ATOM 2176 C CA . ASP B 1 42 ? 46.409 40.280 57.063 1.00 21.57 43 ASP B CA 1
ATOM 2177 C C . ASP B 1 42 ? 45.039 39.876 56.536 1.00 19.99 43 ASP B C 1
ATOM 2178 O O . ASP B 1 42 ? 44.393 39.001 57.104 1.00 18.16 43 ASP B O 1
ATOM 2183 N N . ARG B 1 43 ? 44.593 40.512 55.454 1.00 18.69 44 ARG B N 1
ATOM 2184 C CA . ARG B 1 43 ? 43.294 40.176 54.869 1.00 18.43 44 ARG B CA 1
ATOM 2185 C C . ARG B 1 43 ? 43.293 38.744 54.366 1.00 17.74 44 ARG B C 1
ATOM 2186 O O . ARG B 1 43 ? 42.312 38.015 54.531 1.00 16.59 44 ARG B O 1
ATOM 2194 N N . LEU B 1 44 ? 44.399 38.353 53.748 1.00 17.40 45 LEU B N 1
ATOM 2195 C CA . LEU B 1 44 ? 44.537 37.006 53.213 1.00 17.76 45 LEU B CA 1
ATOM 2196 C C . LEU B 1 44 ? 44.468 35.978 54.337 1.00 17.63 45 LEU B C 1
ATOM 2197 O O . LEU B 1 44 ? 43.743 34.986 54.237 1.00 15.36 45 LEU B O 1
ATOM 2202 N N . ASN B 1 45 ? 45.218 36.215 55.411 1.00 17.17 46 ASN B N 1
ATOM 2203 C CA . ASN B 1 45 ? 45.212 35.273 56.528 1.00 17.46 46 ASN B CA 1
ATOM 2204 C C . ASN B 1 45 ? 43.821 35.136 57.119 1.00 17.59 46 ASN B C 1
ATOM 2205 O O . ASN B 1 45 ? 43.403 34.042 57.504 1.00 16.29 46 ASN B O 1
ATOM 2210 N N . GLN B 1 46 ? 43.097 36.246 57.181 1.00 17.91 47 GLN B N 1
ATOM 2211 C CA . GLN B 1 46 ? 41.752 36.219 57.730 1.00 18.53 47 GLN B CA 1
ATOM 2212 C C . GLN B 1 46 ? 40.782 35.374 56.913 1.00 17.04 47 GLN B C 1
ATOM 2213 O O . GLN B 1 46 ? 40.021 34.582 57.472 1.00 17.37 47 GLN B O 1
ATOM 2219 N N . ILE B 1 47 ? 40.795 35.533 55.593 1.00 16.03 48 ILE B N 1
ATOM 2220 C CA . ILE B 1 47 ? 39.870 34.753 54.784 1.00 14.18 48 ILE B CA 1
ATOM 2221 C C . ILE B 1 47 ? 40.295 33.280 54.740 1.00 14.18 48 ILE B C 1
ATOM 2222 O O . ILE B 1 47 ? 39.452 32.381 54.699 1.00 13.22 48 ILE B O 1
ATOM 2227 N N . VAL B 1 48 ? 41.601 33.025 54.765 1.00 14.38 49 VAL B N 1
ATOM 2228 C CA . VAL B 1 48 ? 42.075 31.650 54.772 1.00 14.77 49 VAL B CA 1
ATOM 2229 C C . VAL B 1 48 ? 41.617 30.957 56.062 1.00 15.39 49 VAL B C 1
ATOM 2230 O O . VAL B 1 48 ? 41.107 29.849 56.021 1.00 14.73 49 VAL B O 1
ATOM 2234 N N . GLN B 1 49 ? 41.776 31.623 57.202 1.00 16.03 50 GLN B N 1
ATOM 2235 C CA . GLN B 1 49 ? 41.376 31.026 58.474 1.00 16.10 50 GLN B CA 1
ATOM 2236 C C . GLN B 1 49 ? 39.864 30.812 58.549 1.00 16.59 50 GLN B C 1
ATOM 2237 O O . GLN B 1 49 ? 39.400 29.856 59.169 1.00 16.16 50 GLN B O 1
ATOM 2243 N N . GLU B 1 50 ? 39.098 31.681 57.899 1.00 16.10 51 GLU B N 1
ATOM 2244 C CA . GLU B 1 50 ? 37.650 31.520 57.882 1.00 17.03 51 GLU B CA 1
ATOM 2245 C C . GLU B 1 50 ? 37.275 30.257 57.117 1.00 15.90 51 GLU B C 1
ATOM 2246 O O . GLU B 1 50 ? 36.488 29.443 57.599 1.00 16.28 51 GLU B O 1
ATOM 2252 N N . LEU B 1 51 ? 37.826 30.092 55.916 1.00 15.22 52 LEU B N 1
ATOM 2253 C CA . LEU B 1 51 ? 37.516 28.907 55.134 1.00 14.21 52 LEU B CA 1
ATOM 2254 C C . LEU B 1 51 ? 37.987 27.642 55.863 1.00 15.89 52 LEU B C 1
ATOM 2255 O O . LEU B 1 51 ? 37.345 26.601 55.775 1.00 15.89 52 LEU B O 1
ATOM 2260 N N . ARG B 1 52 ? 39.097 27.732 56.589 1.00 15.72 53 ARG B N 1
ATOM 2261 C CA . ARG B 1 52 ? 39.582 26.570 57.337 1.00 17.72 53 ARG B CA 1
ATOM 2262 C C . ARG B 1 52 ? 38.565 26.243 58.416 1.00 18.45 53 ARG B C 1
ATOM 2263 O O . ARG B 1 52 ? 38.317 25.072 58.714 1.00 19.93 53 ARG B O 1
ATOM 2271 N N . GLY B 1 53 ? 37.994 27.291 59.008 1.00 18.02 54 GLY B N 1
ATOM 2272 C CA . GLY B 1 53 ? 36.999 27.110 60.047 1.00 18.60 54 GLY B CA 1
ATOM 2273 C C . GLY B 1 53 ? 35.768 26.416 59.500 1.00 19.73 54 GLY B C 1
ATOM 2274 O O . GLY B 1 53 ? 35.098 25.679 60.218 1.00 18.81 54 GLY B O 1
ATOM 2275 N N . MET B 1 54 ? 35.467 26.659 58.224 1.00 17.70 55 MET B N 1
ATOM 2276 C CA . MET B 1 54 ? 34.323 26.033 57.564 1.00 18.41 55 MET B CA 1
ATOM 2277 C C . MET B 1 54 ? 34.609 24.566 57.225 1.00 18.50 55 MET B C 1
ATOM 2278 O O . MET B 1 54 ? 33.728 23.848 56.740 1.00 19.49 55 MET B O 1
ATOM 2283 N N . GLY B 1 55 ? 35.843 24.131 57.467 1.00 17.22 56 GLY B N 1
ATOM 2284 C CA . GLY B 1 55 ? 36.225 22.756 57.187 1.00 16.47 56 GLY B CA 1
ATOM 2285 C C . GLY B 1 55 ? 36.436 22.481 55.708 1.00 16.63 56 GLY B C 1
ATOM 2286 O O . GLY B 1 55 ? 36.275 21.354 55.247 1.00 15.89 56 GLY B O 1
ATOM 2287 N N . LYS B 1 56 ? 36.795 23.518 54.960 1.00 16.96 57 LYS B N 1
ATOM 2288 C CA . LYS B 1 56 ? 37.024 23.375 53.523 1.00 19.05 57 LYS B CA 1
ATOM 2289 C C . LYS B 1 56 ? 38.506 23.473 53.171 1.00 18.40 57 LYS B C 1
ATOM 2290 O O . LYS B 1 56 ? 39.310 23.992 53.949 1.00 19.45 57 LYS B O 1
ATOM 2296 N N . GLU B 1 57 ? 38.859 22.960 51.996 1.00 17.81 58 GLU B N 1
ATOM 2297 C CA . GLU B 1 57 ? 40.232 22.982 51.509 1.00 18.07 58 GLU B CA 1
ATOM 2298 C C . GLU B 1 57 ? 40.462 24.369 50.924 1.00 17.25 58 GLU B C 1
ATOM 2299 O O . GLU B 1 57 ? 39.709 24.812 50.059 1.00 16.58 58 GLU B O 1
ATOM 2305 N N . VAL B 1 58 ? 41.491 25.055 51.405 1.00 16.12 59 VAL B N 1
ATOM 2306 C CA . VAL B 1 58 ? 41.803 26.394 50.922 1.00 16.02 59 VAL B CA 1
ATOM 2307 C C . VAL B 1 58 ? 43.304 26.635 50.880 1.00 16.56 59 VAL B C 1
ATOM 2308 O O . VAL B 1 58 ? 44.042 26.182 51.755 1.00 18.28 59 VAL B O 1
ATOM 2312 N N . LEU B 1 59 ? 43.754 27.325 49.837 1.00 16.15 60 LEU B N 1
ATOM 2313 C CA . LEU B 1 59 ? 45.160 27.660 49.686 1.00 16.36 60 LEU B CA 1
ATOM 2314 C C . LEU B 1 59 ? 45.250 29.168 49.531 1.00 17.12 60 LEU B C 1
ATOM 2315 O O . LEU B 1 59 ? 44.618 29.747 48.647 1.00 15.93 60 LEU B O 1
ATOM 2320 N N . GLY B 1 60 ? 46.021 29.804 50.402 1.00 15.38 61 GLY B N 1
ATOM 2321 C CA . GLY B 1 60 ? 46.168 31.242 50.317 1.00 16.17 61 GLY B CA 1
ATOM 2322 C C . GLY B 1 60 ? 47.417 31.638 49.555 1.00 17.46 61 GLY B C 1
ATOM 2323 O O . GLY B 1 60 ? 48.488 31.041 49.724 1.00 16.32 61 GLY B O 1
ATOM 2324 N N . VAL B 1 61 ? 47.282 32.642 48.699 1.00 17.12 62 VAL B N 1
ATOM 2325 C CA . VAL B 1 61 ? 48.414 33.124 47.918 1.00 16.70 62 VAL B CA 1
ATOM 2326 C C . VAL B 1 61 ? 48.463 34.645 48.000 1.00 18.01 62 VAL B C 1
ATOM 2327 O O . VAL B 1 61 ? 47.497 35.327 47.648 1.00 16.81 62 VAL B O 1
ATOM 2331 N N . LYS B 1 62 ? 49.578 35.177 48.488 1.00 17.69 63 LYS B N 1
ATOM 2332 C CA . LYS B 1 62 ? 49.735 36.627 48.573 1.00 17.47 63 LYS B CA 1
ATOM 2333 C C . LYS B 1 62 ? 50.348 37.053 47.249 1.00 16.55 63 LYS B C 1
ATOM 2334 O O . LYS B 1 62 ? 51.456 36.645 46.914 1.00 15.80 63 LYS B O 1
ATOM 2340 N N . ALA B 1 63 ? 49.626 37.872 46.490 1.00 14.76 64 ALA B N 1
ATOM 2341 C CA . ALA B 1 63 ? 50.125 38.299 45.190 1.00 16.05 64 ALA B CA 1
ATOM 2342 C C . ALA B 1 63 ? 49.491 39.597 44.713 1.00 15.01 64 ALA B C 1
ATOM 2343 O O . ALA B 1 63 ? 48.424 39.993 45.176 1.00 15.03 64 ALA B O 1
ATOM 2345 N N . ASP B 1 64 ? 50.174 40.261 43.789 1.00 15.00 65 ASP B N 1
ATOM 2346 C CA . ASP B 1 64 ? 49.692 41.512 43.213 1.00 15.67 65 ASP B CA 1
ATOM 2347 C C . ASP B 1 64 ? 49.289 41.104 41.796 1.00 14.47 65 ASP B C 1
ATOM 2348 O O . ASP B 1 64 ? 50.153 40.804 40.975 1.00 14.35 65 ASP B O 1
ATOM 2353 N N . VAL B 1 65 ? 47.988 41.075 41.511 1.00 12.92 66 VAL B N 1
ATOM 2354 C CA . VAL B 1 65 ? 47.539 40.626 40.193 1.00 13.43 66 VAL B CA 1
ATOM 2355 C C . VAL B 1 65 ? 47.934 41.523 39.032 1.00 12.97 66 VAL B C 1
ATOM 2356 O O . VAL B 1 65 ? 47.756 41.143 37.874 1.00 13.37 66 VAL B O 1
ATOM 2360 N N . SER B 1 66 ? 48.467 42.706 39.323 1.00 13.89 67 SER B N 1
ATOM 2361 C CA . SER B 1 66 ? 48.900 43.596 38.246 1.00 13.73 67 SER B CA 1
ATOM 2362 C C . SER B 1 66 ? 50.280 43.184 37.744 1.00 14.46 67 SER B C 1
ATOM 2363 O O . SER B 1 66 ? 50.766 43.713 36.749 1.00 13.93 67 SER B O 1
ATOM 2366 N N . LYS B 1 67 ? 50.904 42.238 38.435 1.00 15.22 68 LYS B N 1
ATOM 2367 C CA . LYS B 1 67 ? 52.233 41.757 38.061 1.00 16.76 68 LYS B CA 1
ATOM 2368 C C . LYS B 1 67 ? 52.170 40.400 37.376 1.00 15.03 68 LYS B C 1
ATOM 2369 O O . LYS B 1 67 ? 51.797 39.399 37.993 1.00 14.54 68 LYS B O 1
ATOM 2375 N N . LYS B 1 68 ? 52.555 40.359 36.105 1.00 15.33 69 LYS B N 1
ATOM 2376 C CA . LYS B 1 68 ? 52.508 39.115 35.354 1.00 15.51 69 LYS B CA 1
ATOM 2377 C C . LYS B 1 68 ? 53.181 37.950 36.082 1.00 15.42 69 LYS B C 1
ATOM 2378 O O . LYS B 1 68 ? 52.644 36.842 36.121 1.00 13.74 69 LYS B O 1
ATOM 2384 N N . LYS B 1 69 ? 54.350 38.203 36.664 1.00 15.89 70 LYS B N 1
ATOM 2385 C CA . LYS B 1 69 ? 55.078 37.150 37.372 1.00 17.83 70 LYS B CA 1
ATOM 2386 C C . LYS B 1 69 ? 54.289 36.575 38.541 1.00 16.11 70 LYS B C 1
ATOM 2387 O O . LYS B 1 69 ? 54.296 35.363 38.758 1.00 16.82 70 LYS B O 1
ATOM 2393 N N . ASP B 1 70 ? 53.617 37.432 39.302 1.00 15.65 71 ASP B N 1
ATOM 2394 C CA . ASP B 1 70 ? 52.831 36.956 40.442 1.00 16.06 71 ASP B CA 1
ATOM 2395 C C . ASP B 1 70 ? 51.676 36.086 39.946 1.00 15.60 71 ASP B C 1
ATOM 2396 O O . ASP B 1 70 ? 51.381 35.030 40.520 1.00 14.91 71 ASP B O 1
ATOM 2401 N N . VAL B 1 71 ? 51.025 36.532 38.876 1.00 14.41 72 VAL B N 1
ATOM 2402 C CA . VAL B 1 71 ? 49.903 35.781 38.313 1.00 13.84 72 VAL B CA 1
ATOM 2403 C C . VAL B 1 71 ? 50.345 34.416 37.792 1.00 14.95 72 VAL B C 1
ATOM 2404 O O . VAL B 1 71 ? 49.751 33.387 38.126 1.00 13.83 72 VAL B O 1
ATOM 2408 N N . GLU B 1 72 ? 51.395 34.393 36.979 1.00 14.55 73 GLU B N 1
ATOM 2409 C CA . GLU B 1 72 ? 51.856 33.124 36.442 1.00 16.68 73 GLU B CA 1
ATOM 2410 C C . GLU B 1 72 ? 52.261 32.190 37.574 1.00 16.20 73 GLU B C 1
ATOM 2411 O O . GLU B 1 72 ? 52.052 30.978 37.493 1.00 16.72 73 GLU B O 1
ATOM 2417 N N . GLU B 1 73 ? 52.814 32.748 38.645 1.00 16.50 74 GLU B N 1
ATOM 2418 C CA . GLU B 1 73 ? 53.225 31.913 39.768 1.00 17.93 74 GLU B CA 1
ATOM 2419 C C . GLU B 1 73 ? 52.030 31.288 40.478 1.00 17.48 74 GLU B C 1
ATOM 2420 O O . GLU B 1 73 ? 52.058 30.090 40.776 1.00 18.55 74 GLU B O 1
ATOM 2426 N N . PHE B 1 74 ? 50.973 32.057 40.749 1.00 16.64 75 PHE B N 1
ATOM 2427 C CA . PHE B 1 74 ? 49.863 31.429 41.445 1.00 15.66 75 PHE B CA 1
ATOM 2428 C C . PHE B 1 74 ? 49.078 30.466 40.568 1.00 15.19 75 PHE B C 1
ATOM 2429 O O . PHE B 1 74 ? 48.419 29.558 41.075 1.00 16.16 75 PHE B O 1
ATOM 2437 N N . VAL B 1 75 ? 49.169 30.629 39.252 1.00 15.26 76 VAL B N 1
ATOM 2438 C CA . VAL B 1 75 ? 48.496 29.687 38.367 1.00 15.13 76 VAL B CA 1
ATOM 2439 C C . VAL B 1 75 ? 49.318 28.390 38.408 1.00 16.69 76 VAL B C 1
ATOM 2440 O O . VAL B 1 75 ? 48.768 27.297 38.563 1.00 14.87 76 VAL B O 1
ATOM 2444 N N . ARG B 1 76 ? 50.638 28.513 38.298 1.00 17.67 77 ARG B N 1
ATOM 2445 C CA . ARG B 1 76 ? 51.500 27.330 38.347 1.00 18.65 77 ARG B CA 1
ATOM 2446 C C . ARG B 1 76 ? 51.331 26.606 39.676 1.00 18.92 77 ARG B C 1
ATOM 2447 O O . ARG B 1 76 ? 51.200 25.382 39.712 1.00 19.65 77 ARG B O 1
ATOM 2455 N N . ARG B 1 77 ? 51.344 27.365 40.767 1.00 18.89 78 ARG B N 1
ATOM 2456 C CA . ARG B 1 77 ? 51.209 26.781 42.096 1.00 19.26 78 ARG B CA 1
ATOM 2457 C C . ARG B 1 77 ? 49.874 26.059 42.270 1.00 18.46 78 ARG B C 1
ATOM 2458 O O . ARG B 1 77 ? 49.810 25.007 42.909 1.00 18.88 78 ARG B O 1
ATOM 2466 N N . THR B 1 78 ? 48.806 26.622 41.713 1.00 16.07 79 THR B N 1
ATOM 2467 C CA . THR B 1 78 ? 47.495 25.990 41.829 1.00 16.06 79 THR B CA 1
ATOM 2468 C C . THR B 1 78 ? 47.499 24.649 41.095 1.00 16.22 79 THR B C 1
ATOM 2469 O O . THR B 1 78 ? 47.015 23.644 41.612 1.00 15.94 79 THR B O 1
ATOM 2473 N N . PHE B 1 79 ? 48.051 24.642 39.888 1.00 15.01 80 PHE B N 1
ATOM 2474 C CA . PHE B 1 79 ? 48.095 23.429 39.087 1.00 17.28 80 PHE B CA 1
ATOM 2475 C C . PHE B 1 79 ? 48.976 22.365 39.729 1.00 18.08 80 PHE B C 1
ATOM 2476 O O . PHE B 1 79 ? 48.637 21.176 39.750 1.00 16.95 80 PHE B O 1
ATOM 2484 N N . GLU B 1 80 ? 50.112 22.796 40.255 1.00 18.03 81 GLU B N 1
ATOM 2485 C CA . GLU B 1 80 ? 51.024 21.853 40.877 1.00 20.22 81 GLU B CA 1
ATOM 2486 C C . GLU B 1 80 ? 50.436 21.237 42.137 1.00 20.83 81 GLU B C 1
ATOM 2487 O O . GLU B 1 80 ? 50.680 20.062 42.433 1.00 21.73 81 GLU B O 1
ATOM 2493 N N . THR B 1 81 ? 49.641 22.023 42.861 1.00 20.02 82 THR B N 1
ATOM 2494 C CA . THR B 1 81 ? 49.021 21.574 44.104 1.00 19.20 82 THR B CA 1
ATOM 2495 C C . THR B 1 81 ? 47.776 20.720 43.889 1.00 19.46 82 THR B C 1
ATOM 2496 O O . THR B 1 81 ? 47.619 19.682 44.533 1.00 19.89 82 THR B O 1
ATOM 2500 N N . TYR B 1 82 ? 46.907 21.136 42.969 1.00 17.34 83 TYR B N 1
ATOM 2501 C CA . TYR B 1 82 ? 45.650 20.422 42.731 1.00 18.68 83 TYR B CA 1
ATOM 2502 C C . TYR B 1 82 ? 45.468 19.686 41.398 1.00 18.56 83 TYR B C 1
ATOM 2503 O O . TYR B 1 82 ? 44.466 18.984 41.216 1.00 19.74 83 TYR B O 1
ATOM 2512 N N . SER B 1 83 ? 46.418 19.858 40.481 1.00 17.38 84 SER B N 1
ATOM 2513 C CA . SER B 1 83 ? 46.413 19.197 39.167 1.00 18.69 84 SER B CA 1
ATOM 2514 C C . SER B 1 83 ? 45.317 19.627 38.192 1.00 17.00 84 SER B C 1
ATOM 2515 O O . SER B 1 83 ? 45.119 18.999 37.152 1.00 15.45 84 SER B O 1
ATOM 2518 N N . ARG B 1 84 ? 44.628 20.714 38.516 1.00 17.85 85 ARG B N 1
ATOM 2519 C CA . ARG B 1 84 ? 43.555 21.204 37.664 1.00 17.47 85 ARG B CA 1
ATOM 2520 C C . ARG B 1 84 ? 43.154 22.607 38.098 1.00 17.30 85 ARG B C 1
ATOM 2521 O O . ARG B 1 84 ? 43.469 23.032 39.205 1.00 15.75 85 ARG B O 1
ATOM 2529 N N . ILE B 1 85 ? 42.491 23.327 37.199 1.00 14.70 86 ILE B N 1
ATOM 2530 C CA . ILE B 1 85 ? 41.981 24.662 37.489 1.00 13.34 86 ILE B CA 1
ATOM 2531 C C . ILE B 1 85 ? 40.646 24.682 36.765 1.00 12.21 86 ILE B C 1
ATOM 2532 O O . ILE B 1 85 ? 40.599 24.697 35.535 1.00 11.41 86 ILE B O 1
ATOM 2537 N N . ASP B 1 86 ? 39.563 24.681 37.534 1.00 11.30 87 ASP B N 1
ATOM 2538 C CA . ASP B 1 86 ? 38.222 24.630 36.963 1.00 9.26 87 ASP B CA 1
ATOM 2539 C C . ASP B 1 86 ? 37.521 25.948 36.770 1.00 10.35 87 ASP B C 1
ATOM 2540 O O . ASP B 1 86 ? 36.754 26.117 35.808 1.00 10.60 87 ASP B O 1
ATOM 2545 N N . VAL B 1 87 ? 37.772 26.876 37.688 1.00 9.76 88 VAL B N 1
ATOM 2546 C CA . VAL B 1 87 ? 37.146 28.192 37.646 1.00 11.01 88 VAL B CA 1
ATOM 2547 C C . VAL B 1 87 ? 38.148 29.273 38.025 1.00 11.02 88 VAL B C 1
ATOM 2548 O O . VAL B 1 87 ? 38.921 29.105 38.970 1.00 11.33 88 VAL B O 1
ATOM 2552 N N . LEU B 1 88 ? 38.133 30.369 37.276 1.00 10.44 89 LEU B N 1
ATOM 2553 C CA . LEU B 1 88 ? 38.996 31.511 37.554 1.00 11.30 89 LEU B CA 1
ATOM 2554 C C . LEU B 1 88 ? 38.081 32.719 37.715 1.00 11.06 89 LEU B C 1
ATOM 2555 O O . LEU B 1 88 ? 37.334 33.065 36.796 1.00 11.16 89 LEU B O 1
ATOM 2560 N N . CYS B 1 89 ? 38.117 33.341 38.889 1.00 11.22 90 CYS B N 1
ATOM 2561 C CA . CYS B 1 89 ? 37.311 34.529 39.128 1.00 11.28 90 CYS B CA 1
ATOM 2562 C C . CYS B 1 89 ? 38.225 35.738 39.173 1.00 10.09 90 CYS B C 1
ATOM 2563 O O . CYS B 1 89 ? 38.921 35.958 40.165 1.00 11.47 90 CYS B O 1
ATOM 2566 N N . ASN B 1 90 ? 38.248 36.507 38.091 1.00 10.11 91 ASN B N 1
ATOM 2567 C CA . ASN B 1 90 ? 39.080 37.705 38.040 1.00 9.84 91 ASN B CA 1
ATOM 2568 C C . ASN B 1 90 ? 38.253 38.797 38.693 1.00 10.91 91 ASN B C 1
ATOM 2569 O O . ASN B 1 90 ? 37.468 39.475 38.045 1.00 11.24 91 ASN B O 1
ATOM 2574 N N . ASN B 1 91 ? 38.472 38.973 39.984 1.00 9.18 92 ASN B N 1
ATOM 2575 C CA . ASN B 1 91 ? 37.682 39.912 40.751 1.00 10.17 92 ASN B CA 1
ATOM 2576 C C . ASN B 1 91 ? 38.395 41.119 41.347 1.00 11.24 92 ASN B C 1
ATOM 2577 O O . ASN B 1 91 ? 37.779 42.175 41.515 1.00 12.66 92 ASN B O 1
ATOM 2582 N N . ALA B 1 92 ? 39.676 40.990 41.672 1.00 11.47 93 ALA B N 1
ATOM 2583 C CA . ALA B 1 92 ? 40.389 42.127 42.251 1.00 12.83 93 ALA B CA 1
ATOM 2584 C C . ALA B 1 92 ? 40.265 43.378 41.369 1.00 12.77 93 ALA B C 1
ATOM 2585 O O . ALA B 1 92 ? 40.260 43.296 40.136 1.00 12.39 93 ALA B O 1
ATOM 2587 N N . GLY B 1 93 ? 40.157 44.537 42.008 1.00 11.40 94 GLY B N 1
ATOM 2588 C CA . GLY B 1 93 ? 40.073 45.783 41.269 1.00 11.53 94 GLY B CA 1
ATOM 2589 C C . GLY B 1 93 ? 40.174 46.976 42.203 1.00 11.68 94 GLY B C 1
ATOM 2590 O O . GLY B 1 93 ? 40.021 46.836 43.422 1.00 12.23 94 GLY B O 1
ATOM 2591 N N . ILE B 1 94 ? 40.459 48.144 41.638 1.00 12.34 95 ILE B N 1
ATOM 2592 C CA . ILE B 1 94 ? 40.558 49.372 42.419 1.00 12.65 95 ILE B CA 1
ATOM 2593 C C . ILE B 1 94 ? 39.837 50.484 41.679 1.00 11.75 95 ILE B C 1
ATOM 2594 O O . ILE B 1 94 ? 39.613 50.380 40.472 1.00 12.83 95 ILE B O 1
ATOM 2599 N N . MET B 1 95 ? 39.455 51.536 42.400 1.00 11.25 96 MET B N 1
ATOM 2600 C CA . MET B 1 95 ? 38.785 52.661 41.768 1.00 10.88 96 MET B CA 1
ATOM 2601 C C . MET B 1 95 ? 39.793 53.707 41.316 1.00 11.59 96 MET B C 1
ATOM 2602 O O . MET B 1 95 ? 40.974 53.601 41.616 1.00 12.56 96 MET B O 1
ATOM 2607 N N . ASP B 1 96 ? 39.321 54.722 40.601 1.00 9.60 97 ASP B N 1
ATOM 2608 C CA . ASP B 1 96 ? 40.219 55.705 40.004 1.00 10.46 97 ASP B CA 1
ATOM 2609 C C . ASP B 1 96 ? 40.027 57.161 40.400 1.00 11.21 97 ASP B C 1
ATOM 2610 O O . ASP B 1 96 ? 40.445 58.049 39.665 1.00 11.75 97 ASP B O 1
ATOM 2615 N N . GLY B 1 97 ? 39.393 57.401 41.541 1.00 11.88 98 GLY B N 1
ATOM 2616 C CA . GLY B 1 97 ? 39.177 58.767 41.984 1.00 12.66 98 GLY B CA 1
ATOM 2617 C C . GLY B 1 97 ? 38.111 59.494 41.189 1.00 13.13 98 GLY B C 1
ATOM 2618 O O . GLY B 1 97 ? 37.921 60.700 41.365 1.00 13.15 98 GLY B O 1
ATOM 2619 N N . VAL B 1 98 ? 37.404 58.751 40.336 1.00 12.00 99 VAL B N 1
ATOM 2620 C CA . VAL B 1 98 ? 36.360 59.311 39.481 1.00 11.19 99 VAL B CA 1
ATOM 2621 C C . VAL B 1 98 ? 37.026 60.387 38.624 1.00 10.84 99 VAL B C 1
ATOM 2622 O O . VAL B 1 98 ? 36.427 61.412 38.303 1.00 12.00 99 VAL B O 1
ATOM 2626 N N . THR B 1 99 ? 38.267 60.119 38.234 1.00 10.39 100 THR B N 1
ATOM 2627 C CA . THR B 1 99 ? 39.059 61.084 37.476 1.00 10.45 100 THR B CA 1
ATOM 2628 C C . THR B 1 99 ? 38.744 61.145 35.980 1.00 10.77 100 THR B C 1
ATOM 2629 O O . THR B 1 99 ? 38.940 60.158 35.268 1.00 10.93 100 THR B O 1
ATOM 2633 N N . PRO B 1 100 ? 38.268 62.308 35.487 1.00 11.26 101 PRO B N 1
ATOM 2634 C CA . PRO B 1 100 ? 37.936 62.481 34.065 1.00 12.58 101 PRO B CA 1
ATOM 2635 C C . PRO B 1 100 ? 39.225 62.588 33.254 1.00 11.64 101 PRO B C 1
ATOM 2636 O O . PRO B 1 100 ? 40.265 62.974 33.785 1.00 12.23 101 PRO B O 1
ATOM 2640 N N . VAL B 1 101 ? 39.151 62.243 31.972 1.00 11.76 102 VAL B N 1
ATOM 2641 C CA . VAL B 1 101 ? 40.327 62.229 31.099 1.00 9.49 102 VAL B CA 1
ATOM 2642 C C . VAL B 1 101 ? 41.390 63.318 31.249 1.00 11.33 102 VAL B C 1
ATOM 2643 O O . VAL B 1 101 ? 42.571 63.006 31.421 1.00 11.37 102 VAL B O 1
ATOM 2647 N N . ALA B 1 102 ? 40.996 64.586 31.176 1.00 12.13 103 ALA B N 1
ATOM 2648 C CA . ALA B 1 102 ? 41.982 65.663 31.244 1.00 12.45 103 ALA B CA 1
ATOM 2649 C C . ALA B 1 102 ? 42.754 65.721 32.552 1.00 13.72 103 ALA B C 1
ATOM 2650 O O . ALA B 1 102 ? 43.814 66.340 32.615 1.00 13.76 103 ALA B O 1
ATOM 2652 N N . GLU B 1 103 ? 42.225 65.075 33.586 1.00 12.28 104 GLU B N 1
ATOM 2653 C CA . GLU B 1 103 ? 42.840 65.080 34.912 1.00 12.10 104 GLU B CA 1
ATOM 2654 C C . GLU B 1 103 ? 43.643 63.831 35.240 1.00 12.33 104 GLU B C 1
ATOM 2655 O O . GLU B 1 103 ? 44.235 63.734 36.310 1.00 11.54 104 GLU B O 1
ATOM 2661 N N . VAL B 1 104 ? 43.670 62.882 34.313 1.00 12.61 105 VAL B N 1
ATOM 2662 C CA . VAL B 1 104 ? 44.358 61.615 34.520 1.00 12.42 105 VAL B CA 1
ATOM 2663 C C . VAL B 1 104 ? 45.864 61.649 34.271 1.00 12.93 105 VAL B C 1
ATOM 2664 O O . VAL B 1 104 ? 46.312 62.029 33.194 1.00 13.67 105 VAL B O 1
ATOM 2668 N N . SER B 1 105 ? 46.639 61.232 35.269 1.00 12.62 106 SER B N 1
ATOM 2669 C CA . SER B 1 105 ? 48.092 61.192 35.132 1.00 13.57 106 SER B CA 1
ATOM 2670 C C . SER B 1 105 ? 48.466 59.869 34.478 1.00 12.98 106 SER B C 1
ATOM 2671 O O . SER B 1 105 ? 47.666 58.930 34.465 1.00 12.76 106 SER B O 1
ATOM 2674 N N . ASP B 1 106 ? 49.676 59.791 33.933 1.00 12.78 107 ASP B N 1
ATOM 2675 C CA . ASP B 1 106 ? 50.121 58.545 33.324 1.00 13.68 107 ASP B CA 1
ATOM 2676 C C . ASP B 1 106 ? 50.099 57.453 34.396 1.00 14.28 107 ASP B C 1
ATOM 2677 O O . ASP B 1 106 ? 49.727 56.309 34.126 1.00 13.77 107 ASP B O 1
ATOM 2682 N N . GLU B 1 107 ? 50.505 57.812 35.612 1.00 14.47 108 GLU B N 1
ATOM 2683 C CA . GLU B 1 107 ? 50.546 56.848 36.703 1.00 15.95 108 GLU B CA 1
ATOM 2684 C C . GLU B 1 107 ? 49.185 56.226 37.012 1.00 14.34 108 GLU B C 1
ATOM 2685 O O . GLU B 1 107 ? 49.085 55.017 37.205 1.00 14.87 108 GLU B O 1
ATOM 2691 N N . LEU B 1 108 ? 48.148 57.054 37.059 1.00 12.22 109 LEU B N 1
ATOM 2692 C CA . LEU B 1 108 ? 46.795 56.581 37.366 1.00 12.61 109 LEU B CA 1
ATOM 2693 C C . LEU B 1 108 ? 46.265 55.697 36.248 1.00 12.73 109 LEU B C 1
ATOM 2694 O O . LEU B 1 108 ? 45.723 54.615 36.491 1.00 12.55 109 LEU B O 1
ATOM 2699 N N . TRP B 1 109 ? 46.417 56.175 35.022 1.00 11.59 110 TRP B N 1
ATOM 2700 C CA . TRP B 1 109 ? 45.966 55.437 33.851 1.00 11.74 110 TRP B CA 1
ATOM 2701 C C . TRP B 1 109 ? 46.590 54.040 33.848 1.00 12.56 110 TRP B C 1
ATOM 2702 O O . TRP B 1 109 ? 45.890 53.031 33.756 1.00 12.08 110 TRP B O 1
ATOM 2713 N N . GLU B 1 110 ? 47.911 53.990 33.980 1.00 12.45 111 GLU B N 1
ATOM 2714 C CA . GLU B 1 110 ? 48.629 52.721 33.970 1.00 14.97 111 GLU B CA 1
ATOM 2715 C C . GLU B 1 110 ? 48.267 51.790 35.122 1.00 13.33 111 GLU B C 1
ATOM 2716 O O . GLU B 1 110 ? 48.090 50.588 34.922 1.00 12.75 111 GLU B O 1
ATOM 2722 N N . ARG B 1 111 ? 48.137 52.340 36.323 1.00 13.79 112 ARG B N 1
ATOM 2723 C CA . ARG B 1 111 ? 47.820 51.512 37.485 1.00 13.46 112 ARG B CA 1
ATOM 2724 C C . ARG B 1 111 ? 46.417 50.911 37.435 1.00 13.20 112 ARG B C 1
ATOM 2725 O O . ARG B 1 111 ? 46.236 49.735 37.730 1.00 12.13 112 ARG B O 1
ATOM 2733 N N . VAL B 1 112 ? 45.425 51.714 37.071 1.00 13.34 113 VAL B N 1
ATOM 2734 C CA . VAL B 1 112 ? 44.061 51.207 37.014 1.00 11.77 113 VAL B CA 1
ATOM 2735 C C . VAL B 1 112 ? 43.931 50.171 35.902 1.00 11.28 113 VAL B C 1
ATOM 2736 O O . VAL B 1 112 ? 43.321 49.131 36.097 1.00 11.65 113 VAL B O 1
ATOM 2740 N N . LEU B 1 113 ? 44.520 50.433 34.741 1.00 10.16 114 LEU B N 1
ATOM 2741 C CA . LEU B 1 113 ? 44.435 49.452 33.659 1.00 12.03 114 LEU B CA 1
ATOM 2742 C C . LEU B 1 113 ? 45.165 48.168 34.050 1.00 13.21 114 LEU B C 1
ATOM 2743 O O . LEU B 1 113 ? 44.710 47.068 33.750 1.00 11.86 114 LEU B O 1
ATOM 2748 N N . ALA B 1 114 ? 46.294 48.308 34.736 1.00 12.12 115 ALA B N 1
ATOM 2749 C CA . ALA B 1 114 ? 47.064 47.136 35.139 1.00 12.76 115 ALA B CA 1
ATOM 2750 C C . ALA B 1 114 ? 46.298 46.248 36.119 1.00 11.42 115 ALA B C 1
ATOM 2751 O O . ALA B 1 114 ? 46.207 45.045 35.926 1.00 11.76 115 ALA B O 1
ATOM 2753 N N . VAL B 1 115 ? 45.759 46.844 37.179 1.00 10.80 116 VAL B N 1
ATOM 2754 C CA . VAL B 1 115 ? 45.021 46.084 38.182 1.00 11.71 116 VAL B CA 1
ATOM 2755 C C . VAL B 1 115 ? 43.655 45.583 37.719 1.00 12.39 116 VAL B C 1
ATOM 2756 O O . VAL B 1 115 ? 43.275 44.454 38.015 1.00 12.95 116 VAL B O 1
ATOM 2760 N N . ASN B 1 116 ? 42.922 46.411 36.981 1.00 12.68 117 ASN B N 1
ATOM 2761 C CA . ASN B 1 116 ? 41.574 46.035 36.552 1.00 12.51 117 ASN B CA 1
ATOM 2762 C C . ASN B 1 116 ? 41.443 45.295 35.230 1.00 12.69 117 ASN B C 1
ATOM 2763 O O . ASN B 1 116 ? 40.440 44.616 35.012 1.00 12.98 117 ASN B O 1
ATOM 2768 N N . LEU B 1 117 ? 42.450 45.399 34.368 1.00 11.43 118 LEU B N 1
ATOM 2769 C CA . LEU B 1 117 ? 42.393 44.749 33.065 1.00 10.55 118 LEU B CA 1
ATOM 2770 C C . LEU B 1 117 ? 43.571 43.823 32.741 1.00 10.82 118 LEU B C 1
ATOM 2771 O O . LEU B 1 117 ? 43.359 42.663 32.397 1.00 10.63 118 LEU B O 1
ATOM 2776 N N . TYR B 1 118 ? 44.804 44.327 32.825 1.00 11.18 119 TYR B N 1
ATOM 2777 C CA . TYR B 1 118 ? 45.966 43.485 32.521 1.00 11.09 119 TYR B CA 1
ATOM 2778 C C . TYR B 1 118 ? 45.961 42.224 33.388 1.00 11.09 119 TYR B C 1
ATOM 2779 O O . TYR B 1 118 ? 46.295 41.134 32.921 1.00 11.64 119 TYR B O 1
ATOM 2788 N N . SER B 1 119 ? 45.572 42.382 34.646 1.00 11.61 120 SER B N 1
ATOM 2789 C CA . SER B 1 119 ? 45.497 41.264 35.591 1.00 11.86 120 SER B CA 1
ATOM 2790 C C . SER B 1 119 ? 44.690 40.091 35.015 1.00 11.98 120 SER B C 1
ATOM 2791 O O . SER B 1 119 ? 45.120 38.936 35.087 1.00 11.50 120 SER B O 1
ATOM 2794 N N . ALA B 1 120 ? 43.524 40.395 34.453 1.00 10.66 121 ALA B N 1
ATOM 2795 C CA . ALA B 1 120 ? 42.650 39.378 33.879 1.00 9.58 121 ALA B CA 1
ATOM 2796 C C . ALA B 1 120 ? 43.207 38.806 32.585 1.00 10.59 121 ALA B C 1
ATOM 2797 O O . ALA B 1 120 ? 42.946 37.649 32.250 1.00 10.44 121 ALA B O 1
ATOM 2799 N N . PHE B 1 121 ? 43.959 39.613 31.841 1.00 10.51 122 PHE B N 1
ATOM 2800 C CA . PHE B 1 121 ? 44.568 39.115 30.609 1.00 10.37 122 PHE B CA 1
ATOM 2801 C C . PHE B 1 121 ? 45.672 38.127 31.002 1.00 11.18 122 PHE B C 1
ATOM 2802 O O . PHE B 1 121 ? 45.785 37.047 30.417 1.00 11.89 122 PHE B O 1
ATOM 2810 N N . TYR B 1 122 ? 46.487 38.498 31.991 1.00 11.74 123 TYR B N 1
ATOM 2811 C CA . TYR B 1 122 ? 47.577 37.619 32.440 1.00 11.87 123 TYR B CA 1
ATOM 2812 C C . TYR B 1 122 ? 47.054 36.274 32.943 1.00 11.19 123 TYR B C 1
ATOM 2813 O O . TYR B 1 122 ? 47.565 35.210 32.576 1.00 11.96 123 TYR B O 1
ATOM 2822 N N . SER B 1 123 ? 46.056 36.320 33.815 1.00 11.83 124 SER B N 1
ATOM 2823 C CA . SER B 1 123 ? 45.501 35.089 34.374 1.00 10.53 124 SER B CA 1
ATOM 2824 C C . SER B 1 123 ? 44.807 34.228 33.326 1.00 11.75 124 SER B C 1
ATOM 2825 O O . SER B 1 123 ? 45.020 33.018 33.286 1.00 10.94 124 SER B O 1
ATOM 2828 N N . SER B 1 124 ? 43.982 34.843 32.475 1.00 11.48 125 SER B N 1
ATOM 2829 C CA . SER B 1 124 ? 43.285 34.098 31.426 1.00 10.31 125 SER B CA 1
ATOM 2830 C C . SER B 1 124 ? 44.280 33.445 30.462 1.00 11.32 125 SER B C 1
ATOM 2831 O O . SER B 1 124 ? 44.099 32.299 30.064 1.00 11.45 125 SER B O 1
ATOM 2834 N N . ARG B 1 125 ? 45.315 34.184 30.081 1.00 10.16 126 ARG B N 1
ATOM 2835 C CA . ARG B 1 125 ? 46.327 33.641 29.169 1.00 11.35 126 ARG B CA 1
ATOM 2836 C C . ARG B 1 125 ? 47.019 32.425 29.791 1.00 11.59 126 ARG B C 1
ATOM 2837 O O . ARG B 1 125 ? 47.321 31.444 29.098 1.00 10.17 126 ARG B O 1
ATOM 2845 N N . ALA B 1 126 ? 47.250 32.477 31.099 1.00 12.34 127 ALA B N 1
ATOM 2846 C CA . ALA B 1 126 ? 47.901 31.372 31.791 1.00 11.68 127 ALA B CA 1
ATOM 2847 C C . ALA B 1 126 ? 46.989 30.183 32.084 1.00 12.17 127 ALA B C 1
ATOM 2848 O O . ALA B 1 126 ? 47.435 29.033 32.053 1.00 13.80 127 ALA B O 1
ATOM 2850 N N . VAL B 1 127 ? 45.715 30.438 32.364 1.00 10.67 128 VAL B N 1
ATOM 2851 C CA . VAL B 1 127 ? 44.822 29.335 32.696 1.00 11.19 128 VAL B CA 1
ATOM 2852 C C . VAL B 1 127 ? 44.131 28.676 31.526 1.00 11.02 128 VAL B C 1
ATOM 2853 O O . VAL B 1 127 ? 43.761 27.510 31.610 1.00 10.51 128 VAL B O 1
ATOM 2857 N N . ILE B 1 128 ? 43.959 29.408 30.429 1.00 11.07 129 ILE B N 1
ATOM 2858 C CA . ILE B 1 128 ? 43.266 28.828 29.283 1.00 10.88 129 ILE B CA 1
ATOM 2859 C C . ILE B 1 128 ? 43.892 27.519 28.785 1.00 11.37 129 ILE B C 1
ATOM 2860 O O . ILE B 1 128 ? 43.180 26.561 28.535 1.00 12.69 129 ILE B O 1
ATOM 2865 N N . PRO B 1 129 ? 45.228 27.450 28.664 1.00 13.29 130 PRO B N 1
ATOM 2866 C CA . PRO B 1 129 ? 45.835 26.193 28.191 1.00 13.50 130 PRO B CA 1
ATOM 2867 C C . PRO B 1 129 ? 45.478 24.995 29.087 1.00 13.27 130 PRO B C 1
ATOM 2868 O O . PRO B 1 129 ? 45.248 23.889 28.604 1.00 12.14 130 PRO B O 1
ATOM 2872 N N . ILE B 1 130 ? 45.439 25.235 30.396 1.00 12.84 131 ILE B N 1
ATOM 2873 C CA . ILE B 1 130 ? 45.111 24.201 31.370 1.00 11.90 131 ILE B CA 1
ATOM 2874 C C . ILE B 1 130 ? 43.642 23.778 31.223 1.00 12.67 131 ILE B C 1
ATOM 2875 O O . ILE B 1 130 ? 43.322 22.584 31.255 1.00 12.92 131 ILE B O 1
ATOM 2880 N N . MET B 1 131 ? 42.752 24.752 31.052 1.00 11.61 132 MET B N 1
ATOM 2881 C CA . MET B 1 131 ? 41.330 24.459 30.882 1.00 12.48 132 MET B CA 1
ATOM 2882 C C . MET B 1 131 ? 41.063 23.750 29.557 1.00 12.85 132 MET B C 1
ATOM 2883 O O . MET B 1 131 ? 40.205 22.874 29.481 1.00 13.44 132 MET B O 1
ATOM 2888 N N . LEU B 1 132 ? 41.781 24.138 28.508 1.00 13.25 133 LEU B N 1
ATOM 2889 C CA . LEU B 1 132 ? 41.595 23.491 27.203 1.00 12.37 133 LEU B CA 1
ATOM 2890 C C . LEU B 1 132 ? 42.014 22.022 27.290 1.00 13.38 133 LEU B C 1
ATOM 2891 O O . LEU B 1 132 ? 41.376 21.146 26.689 1.00 12.96 133 LEU B O 1
ATOM 2896 N N . LYS B 1 133 ? 43.083 21.744 28.033 1.00 11.73 134 LYS B N 1
ATOM 2897 C CA . LYS B 1 133 ? 43.540 20.359 28.155 1.00 12.90 134 LYS B CA 1
ATOM 2898 C C . LYS B 1 133 ? 42.497 19.547 28.926 1.00 13.33 134 LYS B C 1
ATOM 2899 O O . LYS B 1 133 ? 42.341 18.339 28.711 1.00 14.25 134 LYS B O 1
ATOM 2905 N N . GLN B 1 134 ? 41.774 20.220 29.819 1.00 13.26 135 GLN B N 1
ATOM 2906 C CA . GLN B 1 134 ? 40.717 19.574 30.598 1.00 12.82 135 GLN B CA 1
ATOM 2907 C C . GLN B 1 134 ? 39.468 19.406 29.726 1.00 13.69 135 GLN B C 1
ATOM 2908 O O . GLN B 1 134 ? 38.686 18.464 29.899 1.00 15.41 135 GLN B O 1
ATOM 2914 N N . GLY B 1 135 ? 39.296 20.325 28.784 1.00 12.32 136 GLY B N 1
ATOM 2915 C CA . GLY B 1 135 ? 38.144 20.298 27.911 1.00 13.29 136 GLY B CA 1
ATOM 2916 C C . GLY B 1 135 ? 37.012 21.031 28.600 1.00 13.43 136 GLY B C 1
ATOM 2917 O O . GLY B 1 135 ? 35.861 20.973 28.168 1.00 12.05 136 GLY B O 1
ATOM 2918 N N . LYS B 1 136 ? 37.339 21.731 29.683 1.00 12.37 137 LYS B N 1
ATOM 2919 C CA . LYS B 1 136 ? 36.318 22.458 30.427 1.00 12.67 137 LYS B CA 1
ATOM 2920 C C . LYS B 1 136 ? 36.905 23.445 31.423 1.00 12.37 137 LYS B C 1
ATOM 2921 O O . LYS B 1 136 ? 37.856 23.139 32.148 1.00 12.45 137 LYS B O 1
ATOM 2927 N N . GLY B 1 137 ? 36.321 24.635 31.458 1.00 12.30 138 GLY B N 1
ATOM 2928 C CA . GLY B 1 137 ? 36.774 25.650 32.389 1.00 10.84 138 GLY B CA 1
ATOM 2929 C C . GLY B 1 137 ? 35.833 26.837 32.318 1.00 11.37 138 GLY B C 1
ATOM 2930 O O . GLY B 1 137 ? 35.140 27.022 31.323 1.00 11.26 138 GLY B O 1
ATOM 2931 N N . VAL B 1 138 ? 35.789 27.628 33.381 1.00 10.87 139 VAL B N 1
ATOM 2932 C CA . VAL B 1 138 ? 34.931 28.803 33.403 1.00 11.11 139 VAL B CA 1
ATOM 2933 C C . VAL B 1 138 ? 35.721 29.979 33.946 1.00 10.22 139 VAL B C 1
ATOM 2934 O O . VAL B 1 138 ? 36.430 29.854 34.948 1.00 11.51 139 VAL B O 1
ATOM 2938 N N . ILE B 1 139 ? 35.604 31.115 33.270 1.00 10.23 140 ILE B N 1
ATOM 2939 C CA . ILE B 1 139 ? 36.267 32.332 33.706 1.00 10.05 140 ILE B CA 1
ATOM 2940 C C . ILE B 1 139 ? 35.181 33.370 33.952 1.00 11.11 140 ILE B C 1
ATOM 2941 O O . ILE B 1 139 ? 34.407 33.700 33.054 1.00 12.11 140 ILE B O 1
ATOM 2946 N N . VAL B 1 140 ? 35.111 33.867 35.181 1.00 10.59 141 VAL B N 1
ATOM 2947 C CA . VAL B 1 140 ? 34.113 34.870 35.529 1.00 10.06 141 VAL B CA 1
ATOM 2948 C C . VAL B 1 140 ? 34.847 36.155 35.870 1.00 10.93 141 VAL B C 1
ATOM 2949 O O . VAL B 1 140 ? 35.671 36.194 36.789 1.00 10.70 141 VAL B O 1
ATOM 2953 N N . ASN B 1 141 ? 34.558 37.205 35.116 1.00 8.97 142 ASN B N 1
ATOM 2954 C CA . ASN B 1 141 ? 35.207 38.480 35.341 1.00 9.78 142 ASN B CA 1
ATOM 2955 C C . ASN B 1 141 ? 34.276 39.464 36.029 1.00 9.93 142 ASN B C 1
ATOM 2956 O O . ASN B 1 141 ? 33.141 39.669 35.593 1.00 9.49 142 ASN B O 1
ATOM 2961 N N . THR B 1 142 ? 34.749 40.062 37.115 1.00 9.43 143 THR B N 1
ATOM 2962 C CA . THR B 1 142 ? 33.926 41.045 37.805 1.00 9.70 143 THR B CA 1
ATOM 2963 C C . THR B 1 142 ? 34.164 42.377 37.128 1.00 9.13 143 THR B C 1
ATOM 2964 O O . THR B 1 142 ? 35.227 42.993 37.299 1.00 9.35 143 THR B O 1
ATOM 2968 N N . ALA B 1 143 ? 33.195 42.810 36.328 1.00 7.69 144 ALA B N 1
ATOM 2969 C CA . ALA B 1 143 ? 33.315 44.092 35.655 1.00 7.95 144 ALA B CA 1
ATOM 2970 C C . ALA B 1 143 ? 32.599 45.158 36.485 1.00 9.25 144 ALA B C 1
ATOM 2971 O O . ALA B 1 143 ? 32.884 45.320 37.674 1.00 8.75 144 ALA B O 1
ATOM 2973 N N . SER B 1 144 ? 31.670 45.873 35.857 1.00 7.60 145 SER B N 1
ATOM 2974 C CA . SER B 1 144 ? 30.939 46.955 36.522 1.00 8.71 145 SER B CA 1
ATOM 2975 C C . SER B 1 144 ? 29.995 47.563 35.508 1.00 9.59 145 SER B C 1
ATOM 2976 O O . SER B 1 144 ? 30.166 47.363 34.312 1.00 10.08 145 SER B O 1
ATOM 2979 N N . ILE B 1 145 ? 28.997 48.303 35.975 1.00 9.73 146 ILE B N 1
ATOM 2980 C CA . ILE B 1 145 ? 28.122 48.979 35.039 1.00 8.58 146 ILE B CA 1
ATOM 2981 C C . ILE B 1 145 ? 28.947 50.094 34.374 1.00 8.61 146 ILE B C 1
ATOM 2982 O O . ILE B 1 145 ? 28.554 50.649 33.352 1.00 9.61 146 ILE B O 1
ATOM 2987 N N . ALA B 1 146 ? 30.102 50.419 34.950 1.00 7.94 147 ALA B N 1
ATOM 2988 C CA . ALA B 1 146 ? 30.971 51.424 34.332 1.00 7.84 147 ALA B CA 1
ATOM 2989 C C . ALA B 1 146 ? 31.551 50.819 33.045 1.00 9.32 147 ALA B C 1
ATOM 2990 O O . ALA B 1 146 ? 32.246 51.497 32.283 1.00 9.22 147 ALA B O 1
ATOM 2992 N N . GLY B 1 147 ? 31.261 49.538 32.815 1.00 8.06 148 GLY B N 1
ATOM 2993 C CA . GLY B 1 147 ? 31.732 48.858 31.617 1.00 9.19 148 GLY B CA 1
ATOM 2994 C C . GLY B 1 147 ? 30.761 49.020 30.450 1.00 10.14 148 GLY B C 1
ATOM 2995 O O . GLY B 1 147 ? 31.057 48.592 29.320 1.00 8.15 148 GLY B O 1
ATOM 2996 N N . ILE B 1 148 ? 29.603 49.632 30.714 1.00 8.49 149 ILE B N 1
ATOM 2997 C CA . ILE B 1 148 ? 28.598 49.850 29.666 1.00 11.46 149 ILE B CA 1
ATOM 2998 C C . ILE B 1 148 ? 28.025 51.270 29.648 1.00 13.02 149 ILE B C 1
ATOM 2999 O O . ILE B 1 148 ? 27.226 51.603 28.775 1.00 13.20 149 ILE B O 1
ATOM 3004 N N . ARG B 1 149 ? 28.416 52.096 30.617 1.00 12.73 150 ARG B N 1
ATOM 3005 C CA . ARG B 1 149 ? 27.941 53.482 30.701 1.00 13.17 150 ARG B CA 1
ATOM 3006 C C . ARG B 1 149 ? 29.154 54.379 30.961 1.00 11.74 150 ARG B C 1
ATOM 3007 O O . ARG B 1 149 ? 30.206 53.883 31.353 1.00 12.12 150 ARG B O 1
ATOM 3015 N N . GLY B 1 150 ? 29.018 55.686 30.758 1.00 10.52 151 GLY B N 1
ATOM 3016 C CA . GLY B 1 150 ? 30.167 56.563 30.937 1.00 11.29 151 GLY B CA 1
ATOM 3017 C C . GLY B 1 150 ? 30.325 57.455 32.161 1.00 12.19 151 GLY B C 1
ATOM 3018 O O . GLY B 1 150 ? 31.391 58.054 32.334 1.00 11.95 151 GLY B O 1
ATOM 3019 N N . GLY B 1 151 ? 29.312 57.550 33.020 1.00 10.45 152 GLY B N 1
ATOM 3020 C CA . GLY B 1 151 ? 29.441 58.438 34.168 1.00 11.31 152 GLY B CA 1
ATOM 3021 C C . GLY B 1 151 ? 29.530 57.826 35.562 1.00 11.50 152 GLY B C 1
ATOM 3022 O O . GLY B 1 151 ? 29.480 58.552 36.564 1.00 10.20 152 GLY B O 1
ATOM 3023 N N . PHE B 1 152 ? 29.694 56.508 35.636 1.00 11.23 153 PHE B N 1
ATOM 3024 C CA . PHE B 1 152 ? 29.752 55.835 36.927 1.00 12.96 153 PHE B CA 1
ATOM 3025 C C . PHE B 1 152 ? 31.119 55.740 37.570 1.00 13.40 153 PHE B C 1
ATOM 3026 O O . PHE B 1 152 ? 31.248 55.205 38.671 1.00 15.48 153 PHE B O 1
ATOM 3034 N N . ALA B 1 153 ? 32.131 56.273 36.898 1.00 12.93 154 ALA B N 1
ATOM 3035 C CA . ALA B 1 153 ? 33.490 56.255 37.416 1.00 10.57 154 ALA B CA 1
ATOM 3036 C C . ALA B 1 153 ? 34.354 57.170 36.562 1.00 10.35 154 ALA B C 1
ATOM 3037 O O . ALA B 1 153 ? 33.864 57.808 35.641 1.00 11.17 154 ALA B O 1
ATOM 3039 N N . GLY B 1 154 ? 35.643 57.230 36.872 1.00 10.44 155 GLY B N 1
ATOM 3040 C CA . GLY B 1 154 ? 36.535 58.055 36.077 1.00 9.42 155 GLY B CA 1
ATOM 3041 C C . GLY B 1 154 ? 36.836 57.372 34.749 1.00 10.50 155 GLY B C 1
ATOM 3042 O O . GLY B 1 154 ? 36.330 56.280 34.471 1.00 10.07 155 GLY B O 1
ATOM 3043 N N . ALA B 1 155 ? 37.667 58.002 33.925 1.00 10.31 156 ALA B N 1
ATOM 3044 C CA . ALA B 1 155 ? 38.009 57.430 32.628 1.00 9.88 156 ALA B CA 1
ATOM 3045 C C . ALA B 1 155 ? 38.808 56.131 32.709 1.00 10.14 156 ALA B C 1
ATOM 3046 O O . ALA B 1 155 ? 38.508 55.174 31.992 1.00 10.02 156 ALA B O 1
ATOM 3048 N N . PRO B 1 156 ? 39.837 56.070 33.573 1.00 10.43 157 PRO B N 1
ATOM 3049 C CA . PRO B 1 156 ? 40.624 54.834 33.661 1.00 10.10 157 PRO B CA 1
ATOM 3050 C C . PRO B 1 156 ? 39.792 53.603 34.010 1.00 10.84 157 PRO B C 1
ATOM 3051 O O . PRO B 1 156 ? 39.931 52.548 33.378 1.00 10.13 157 PRO B O 1
ATOM 3055 N N . TYR B 1 157 ? 38.925 53.744 35.008 1.00 8.61 158 TYR B N 1
ATOM 3056 C CA . TYR B 1 157 ? 38.083 52.633 35.452 1.00 8.38 158 TYR B CA 1
ATOM 3057 C C . TYR B 1 157 ? 37.058 52.273 34.371 1.00 9.14 158 TYR B C 1
ATOM 3058 O O . TYR B 1 157 ? 36.832 51.093 34.072 1.00 8.29 158 TYR B O 1
ATOM 3067 N N . THR B 1 158 ? 36.432 53.292 33.789 1.00 8.97 159 THR B N 1
ATOM 3068 C CA . THR B 1 158 ? 35.448 53.060 32.738 1.00 9.05 159 THR B CA 1
ATOM 3069 C C . THR B 1 158 ? 36.099 52.360 31.548 1.00 8.61 159 THR B C 1
ATOM 3070 O O . THR B 1 158 ? 35.553 51.405 31.001 1.00 8.0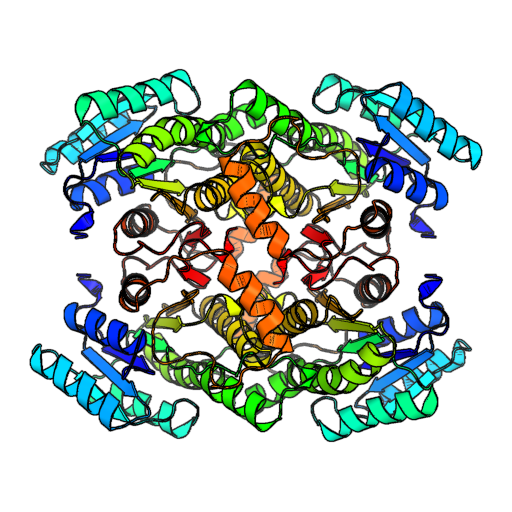3 159 THR B O 1
ATOM 3074 N N . VAL B 1 159 ? 37.278 52.823 31.145 1.00 8.40 160 VAL B N 1
ATOM 3075 C CA . VAL B 1 159 ? 37.962 52.196 30.020 1.00 8.67 160 VAL B CA 1
ATOM 3076 C C . VAL B 1 159 ? 38.371 50.762 30.358 1.00 10.21 160 VAL B C 1
ATOM 3077 O O . VAL B 1 159 ? 38.152 49.836 29.566 1.00 9.39 160 VAL B O 1
ATOM 3081 N N . ALA B 1 160 ? 38.954 50.562 31.537 1.00 8.98 161 ALA B N 1
ATOM 3082 C CA . ALA B 1 160 ? 39.373 49.217 31.928 1.00 9.57 161 ALA B CA 1
ATOM 3083 C C . ALA B 1 160 ? 38.201 48.233 32.008 1.00 9.36 161 ALA B C 1
ATOM 3084 O O . ALA B 1 160 ? 38.330 47.076 31.602 1.00 8.94 161 ALA B O 1
ATOM 3086 N N . LYS B 1 161 ? 37.061 48.684 32.525 1.00 7.69 162 LYS B N 1
ATOM 3087 C CA . LYS B 1 161 ? 35.906 47.804 32.654 1.00 8.13 162 LYS B CA 1
ATOM 3088 C C . LYS B 1 161 ? 35.273 47.510 31.291 1.00 7.44 162 LYS B C 1
ATOM 3089 O O . LYS B 1 161 ? 34.741 46.416 31.079 1.00 7.84 162 LYS B O 1
ATOM 3095 N N . HIS B 1 162 ? 35.310 48.475 30.373 1.00 7.39 163 HIS B N 1
ATOM 3096 C CA . HIS B 1 162 ? 34.795 48.223 29.025 1.00 7.20 163 HIS B CA 1
ATOM 3097 C C . HIS B 1 162 ? 35.737 47.189 28.416 1.00 7.01 163 HIS B C 1
ATOM 3098 O O . HIS B 1 162 ? 35.316 46.244 27.765 1.00 7.05 163 HIS B O 1
ATOM 3105 N N . GLY B 1 163 ? 37.032 47.400 28.615 1.00 9.19 164 GLY B N 1
ATOM 3106 C CA . GLY B 1 163 ? 38.010 46.473 28.064 1.00 10.03 164 GLY B CA 1
ATOM 3107 C C . GLY B 1 163 ? 37.877 45.075 28.640 1.00 11.64 164 GLY B C 1
ATOM 3108 O O . GLY B 1 163 ? 38.112 44.080 27.937 1.00 11.16 164 GLY B O 1
ATOM 3109 N N . LEU B 1 164 ? 37.508 44.993 29.917 1.00 9.95 165 LEU B N 1
ATOM 3110 C CA . LEU B 1 164 ? 37.347 43.701 30.579 1.00 9.87 165 LEU B CA 1
ATOM 3111 C C . LEU B 1 164 ? 36.157 42.945 29.963 1.00 11.35 165 LEU B C 1
ATOM 3112 O O . LEU B 1 164 ? 36.193 41.728 29.824 1.00 9.70 165 LEU B O 1
ATOM 3117 N N . ILE B 1 165 ? 35.101 43.665 29.600 1.00 10.66 166 ILE B N 1
ATOM 3118 C CA . ILE B 1 165 ? 33.962 43.013 28.960 1.00 10.07 166 ILE B CA 1
ATOM 3119 C C . ILE B 1 165 ? 34.439 42.536 27.573 1.00 10.02 166 ILE B C 1
ATOM 3120 O O . ILE B 1 165 ? 34.066 41.458 27.114 1.00 10.43 166 ILE B O 1
ATOM 3125 N N . GLY B 1 166 ? 35.284 43.336 26.924 1.00 8.15 167 GLY B N 1
ATOM 3126 C CA . GLY B 1 166 ? 35.803 42.960 25.625 1.00 9.22 167 GLY B CA 1
ATOM 3127 C C . GLY B 1 166 ? 36.606 41.673 25.724 1.00 10.62 167 GLY B C 1
ATOM 3128 O O . GLY B 1 166 ? 36.479 40.792 24.877 1.00 10.30 167 GLY B O 1
ATOM 3129 N N . LEU B 1 167 ? 37.431 41.562 26.764 1.00 9.37 168 LEU B N 1
ATOM 3130 C CA . LEU B 1 167 ? 38.250 40.363 26.961 1.00 9.62 168 LEU B CA 1
ATOM 3131 C C . LEU B 1 167 ? 37.335 39.158 27.169 1.00 10.51 168 LEU B C 1
ATOM 3132 O O . LEU B 1 167 ? 37.597 38.061 26.662 1.00 10.09 168 LEU B O 1
ATOM 3137 N N . THR B 1 168 ? 36.261 39.371 27.921 1.00 9.18 169 THR B N 1
ATOM 3138 C CA . THR B 1 168 ? 35.287 38.311 28.200 1.00 9.15 169 THR B CA 1
ATOM 3139 C C . THR B 1 168 ? 34.652 37.800 26.897 1.00 11.04 169 THR B C 1
ATOM 3140 O O . THR B 1 168 ? 34.595 36.592 26.648 1.00 10.50 169 THR B O 1
ATOM 3144 N N . ARG B 1 169 ? 34.181 38.725 26.064 1.00 9.87 170 ARG B N 1
ATOM 3145 C CA . ARG B 1 169 ? 33.559 38.350 24.799 1.00 10.46 170 ARG B CA 1
ATOM 3146 C C . ARG B 1 169 ? 34.549 37.651 23.868 1.00 10.57 170 ARG B C 1
ATOM 3147 O O . ARG B 1 169 ? 34.184 36.727 23.136 1.00 10.88 170 ARG B O 1
ATOM 3155 N N . SER B 1 170 ? 35.802 38.088 23.912 1.00 11.17 171 SER B N 1
ATOM 3156 C CA . SER B 1 170 ? 36.851 37.510 23.073 1.00 9.50 171 SER B CA 1
ATOM 3157 C C . SER B 1 170 ? 37.099 36.048 23.449 1.00 10.91 171 SER B C 1
ATOM 3158 O O . SER B 1 170 ? 37.170 35.169 22.582 1.00 9.38 171 SER B O 1
ATOM 3161 N N . ILE B 1 171 ? 37.226 35.791 24.747 1.00 8.66 172 ILE B N 1
ATOM 3162 C CA . ILE B 1 171 ? 37.469 34.429 25.222 1.00 8.73 172 ILE B CA 1
ATOM 3163 C C . ILE B 1 171 ? 36.280 33.534 24.898 1.00 9.14 172 ILE B C 1
ATOM 3164 O O . ILE B 1 171 ? 36.433 32.405 24.416 1.00 9.76 172 ILE B O 1
ATOM 3169 N N . ALA B 1 172 ? 35.082 34.035 25.152 1.00 8.77 173 ALA B N 1
ATOM 3170 C CA . ALA B 1 172 ? 33.897 33.236 24.877 1.00 8.63 173 ALA B CA 1
ATOM 3171 C C . ALA B 1 172 ? 33.772 32.892 23.390 1.00 9.71 173 ALA B C 1
ATOM 3172 O O . ALA B 1 172 ? 33.405 31.774 23.026 1.00 11.35 173 ALA B O 1
ATOM 3174 N N . ALA B 1 173 ? 34.086 33.853 22.533 1.00 10.35 174 ALA B N 1
ATOM 3175 C CA . ALA B 1 173 ? 33.970 33.646 21.097 1.00 11.10 174 ALA B CA 1
ATOM 3176 C C . ALA B 1 173 ? 34.982 32.645 20.555 1.00 12.54 174 ALA B C 1
ATOM 3177 O O . ALA B 1 173 ? 34.636 31.747 19.787 1.00 12.52 174 ALA B O 1
ATOM 3179 N N . HIS B 1 174 ? 36.231 32.789 20.973 1.00 10.11 175 HIS B N 1
ATOM 3180 C CA . HIS B 1 174 ? 37.286 31.931 20.461 1.00 11.69 175 HIS B CA 1
ATOM 3181 C C . HIS B 1 174 ? 37.406 30.556 21.076 1.00 12.67 175 HIS B C 1
ATOM 3182 O O . HIS B 1 174 ? 37.825 29.618 20.396 1.00 12.75 175 HIS B O 1
ATOM 3189 N N . TYR B 1 175 ? 37.035 30.427 22.345 1.00 11.52 176 TYR B N 1
ATOM 3190 C CA . TYR B 1 175 ? 37.199 29.147 23.029 1.00 11.48 176 TYR B CA 1
ATOM 3191 C C . TYR B 1 175 ? 35.926 28.444 23.472 1.00 13.54 176 TYR B C 1
ATOM 3192 O O . TYR B 1 175 ? 35.986 27.357 24.056 1.00 13.23 176 TYR B O 1
ATOM 3201 N N . GLY B 1 176 ? 34.776 29.052 23.198 1.00 13.94 177 GLY B N 1
ATOM 3202 C CA . GLY B 1 176 ? 33.524 28.443 23.609 1.00 16.17 177 GLY B CA 1
ATOM 3203 C C . GLY B 1 176 ? 33.320 27.028 23.089 1.00 17.74 177 GLY B C 1
ATOM 3204 O O . GLY B 1 176 ? 32.781 26.186 23.804 1.00 19.37 177 GLY B O 1
ATOM 3205 N N . ASP B 1 177 ? 33.745 26.755 21.857 1.00 17.55 178 ASP B N 1
ATOM 3206 C CA . ASP B 1 177 ? 33.579 25.421 21.273 1.00 20.11 178 ASP B CA 1
ATOM 3207 C C . ASP B 1 177 ? 34.573 24.408 21.816 1.00 20.01 178 ASP B C 1
ATOM 3208 O O . ASP B 1 177 ? 34.487 23.220 21.504 1.00 20.12 178 ASP B O 1
ATOM 3213 N N . GLN B 1 178 ? 35.520 24.876 22.622 1.00 19.01 179 GLN B N 1
ATOM 3214 C CA . GLN B 1 178 ? 36.515 23.989 23.204 1.00 19.16 179 GLN B CA 1
ATOM 3215 C C . GLN B 1 178 ? 36.305 23.752 24.697 1.00 18.14 179 GLN B C 1
ATOM 3216 O O . GLN B 1 178 ? 37.224 23.327 25.397 1.00 17.47 179 GLN B O 1
ATOM 3222 N N . GLY B 1 179 ? 35.102 24.048 25.180 1.00 15.57 180 GLY B N 1
ATOM 3223 C CA . GLY B 1 179 ? 34.778 23.810 26.576 1.00 15.19 180 GLY B CA 1
ATOM 3224 C C . GLY B 1 179 ? 34.991 24.936 27.574 1.00 14.25 180 GLY B C 1
ATOM 3225 O O . GLY B 1 179 ? 34.822 24.738 28.776 1.00 14.15 180 GLY B O 1
ATOM 3226 N N . ILE B 1 180 ? 35.367 26.112 27.101 1.00 13.60 181 ILE B N 1
ATOM 3227 C CA . ILE B 1 180 ? 35.584 27.219 28.016 1.00 12.75 181 ILE B CA 1
ATOM 3228 C C . ILE B 1 180 ? 34.446 28.224 27.983 1.00 13.82 181 ILE B C 1
ATOM 3229 O O . ILE B 1 180 ? 33.958 28.590 26.913 1.00 15.21 181 ILE B O 1
ATOM 3234 N N . ARG B 1 181 ? 33.994 28.650 29.155 1.00 11.02 182 ARG B N 1
ATOM 3235 C CA . ARG B 1 181 ? 32.948 29.660 29.215 1.00 11.89 182 ARG B CA 1
ATOM 3236 C C . ARG B 1 181 ? 33.576 30.869 29.892 1.00 10.38 182 ARG B C 1
ATOM 3237 O O . ARG B 1 181 ? 34.370 30.723 30.820 1.00 10.26 182 ARG B O 1
ATOM 3245 N N . ALA B 1 182 ? 33.267 32.055 29.381 1.00 9.16 183 ALA B N 1
ATOM 3246 C CA . ALA B 1 182 ? 33.765 33.291 29.969 1.00 9.19 183 ALA B CA 1
ATOM 3247 C C . ALA B 1 182 ? 32.552 34.188 30.100 1.00 8.63 183 ALA B C 1
ATOM 3248 O O . ALA B 1 182 ? 31.856 34.436 29.114 1.00 9.35 183 ALA B O 1
ATOM 3250 N N . VAL B 1 183 ? 32.296 34.673 31.312 1.00 9.24 184 VAL B N 1
ATOM 3251 C CA . VAL B 1 183 ? 31.149 35.545 31.542 1.00 10.14 184 VAL B CA 1
ATOM 3252 C C . VAL B 1 183 ? 31.584 36.722 32.404 1.00 9.14 184 VAL B C 1
ATOM 3253 O O . VAL B 1 183 ? 32.570 36.634 33.130 1.00 10.70 184 VAL B O 1
ATOM 3257 N N . ALA B 1 184 ? 30.848 37.822 32.313 1.00 9.32 185 ALA B N 1
ATOM 3258 C CA . ALA B 1 184 ? 31.162 39.009 33.091 1.00 10.42 185 ALA B CA 1
ATOM 3259 C C . ALA B 1 184 ? 29.965 39.341 33.959 1.00 11.45 185 ALA B C 1
ATOM 3260 O O . ALA B 1 184 ? 28.829 39.181 33.521 1.00 12.84 185 ALA B O 1
ATOM 3262 N N . VAL B 1 185 ? 30.222 39.769 35.193 1.00 10.16 186 VAL B N 1
ATOM 3263 C CA . VAL B 1 185 ? 29.151 40.175 36.098 1.00 10.27 186 VAL B CA 1
ATOM 3264 C C . VAL B 1 185 ? 29.371 41.664 36.314 1.00 10.35 186 VAL B C 1
ATOM 3265 O O . VAL B 1 185 ? 30.487 42.103 36.602 1.00 10.19 186 VAL B O 1
ATOM 3269 N N . LEU B 1 186 ? 28.308 42.446 36.144 1.00 9.90 187 LEU B N 1
ATOM 3270 C CA . LEU B 1 186 ? 28.407 43.897 36.254 1.00 9.93 187 LEU B CA 1
ATOM 3271 C C . LEU B 1 186 ? 27.646 44.444 37.452 1.00 11.39 187 LEU B C 1
ATOM 3272 O O . LEU B 1 186 ? 26.444 44.672 37.369 1.00 10.75 187 LEU B O 1
ATOM 3277 N N . PRO B 1 187 ? 28.336 44.646 38.589 1.00 10.20 188 PRO B N 1
ATOM 3278 C CA . PRO B 1 187 ? 27.657 45.179 39.775 1.00 11.91 188 PRO B CA 1
ATOM 3279 C C . PRO B 1 187 ? 27.372 46.664 39.610 1.00 12.21 188 PRO B C 1
ATOM 3280 O O . PRO B 1 187 ? 28.012 47.344 38.801 1.00 11.88 188 PRO B O 1
ATOM 3284 N N . GLY B 1 188 ? 26.417 47.159 40.390 1.00 13.33 189 GLY B N 1
ATOM 3285 C CA . GLY B 1 188 ? 26.079 48.569 40.373 1.00 15.74 189 GLY B CA 1
ATOM 3286 C C . GLY B 1 188 ? 26.772 49.231 41.548 1.00 20.05 189 GLY B C 1
ATOM 3287 O O . GLY B 1 188 ? 27.941 49.601 41.452 1.00 22.60 189 GLY B O 1
ATOM 3288 N N . THR B 1 189 ? 26.053 49.404 42.653 1.00 19.59 190 THR B N 1
ATOM 3289 C CA . THR B 1 189 ? 26.642 50.005 43.847 1.00 20.99 190 THR B CA 1
ATOM 3290 C C . THR B 1 189 ? 26.620 48.956 44.948 1.00 18.47 190 THR B C 1
ATOM 3291 O O . THR B 1 189 ? 25.549 48.516 45.367 1.00 18.44 190 THR B O 1
ATOM 3295 N N . VAL B 1 190 ? 27.800 48.551 45.407 1.00 16.92 191 VAL B N 1
ATOM 3296 C CA . VAL B 1 190 ? 27.907 47.514 46.435 1.00 17.11 191 VAL B CA 1
ATOM 3297 C C . VAL B 1 190 ? 28.694 48.008 47.650 1.00 18.20 191 VAL B C 1
ATOM 3298 O O . VAL B 1 190 ? 29.682 48.719 47.512 1.00 16.67 191 VAL B O 1
ATOM 3302 N N . LYS B 1 191 ? 28.245 47.621 48.840 1.00 18.80 192 LYS B N 1
ATOM 3303 C CA . LYS B 1 191 ? 28.892 48.031 50.084 1.00 19.29 192 LYS B CA 1
ATOM 3304 C C . LYS B 1 191 ? 30.154 47.214 50.356 1.00 18.45 192 LYS B C 1
ATOM 3305 O O . LYS B 1 191 ? 30.091 46.134 50.941 1.00 17.99 192 LYS B O 1
ATOM 3311 N N . THR B 1 192 ? 31.298 47.737 49.921 1.00 16.01 193 THR B N 1
ATOM 3312 C CA . THR B 1 192 ? 32.583 47.056 50.112 1.00 16.19 193 THR B CA 1
ATOM 3313 C C . THR B 1 192 ? 33.619 48.060 50.598 1.00 16.77 193 THR B C 1
ATOM 3314 O O . THR B 1 192 ? 33.255 49.104 51.122 1.00 17.66 193 THR B O 1
ATOM 3318 N N . ASN B 1 193 ? 34.901 47.749 50.424 1.00 16.47 194 ASN B N 1
ATOM 3319 C CA . ASN B 1 193 ? 35.968 48.658 50.861 1.00 18.35 194 ASN B CA 1
ATOM 3320 C C . ASN B 1 193 ? 36.661 49.370 49.702 1.00 17.61 194 ASN B C 1
ATOM 3321 O O . ASN B 1 193 ? 37.674 50.039 49.901 1.00 18.10 194 ASN B O 1
ATOM 3326 N N . ILE B 1 194 ? 36.116 49.257 48.497 1.00 15.32 195 ILE B N 1
ATOM 3327 C CA . ILE B 1 194 ? 36.781 49.879 47.354 1.00 15.66 195 ILE B CA 1
ATOM 3328 C C . ILE B 1 194 ? 36.733 51.409 47.350 1.00 16.24 195 ILE B C 1
ATOM 3329 O O . ILE B 1 194 ? 37.670 52.061 46.891 1.00 17.20 195 ILE B O 1
ATOM 3334 N N . GLY B 1 195 ? 35.652 51.983 47.871 1.00 16.37 196 GLY B N 1
ATOM 3335 C CA . GLY B 1 195 ? 35.531 53.435 47.895 1.00 17.46 196 GLY B CA 1
ATOM 3336 C C . GLY B 1 195 ? 35.613 54.055 46.509 1.00 19.02 196 GLY B C 1
ATOM 3337 O O . GLY B 1 195 ? 35.166 53.453 45.525 1.00 18.61 196 GLY B O 1
ATOM 3338 N N . LEU B 1 196 ? 36.173 55.262 46.424 1.00 17.30 197 LEU B N 1
ATOM 3339 C CA . LEU B 1 196 ? 36.318 55.937 45.136 1.00 17.95 197 LEU B CA 1
ATOM 3340 C C . LEU B 1 196 ? 37.791 55.978 44.734 1.00 18.23 197 LEU B C 1
ATOM 3341 O O . LEU B 1 196 ? 38.153 56.533 43.700 1.00 17.06 197 LEU B O 1
ATOM 3346 N N . GLY B 1 197 ? 38.640 55.374 45.557 1.00 18.06 198 GLY B N 1
ATOM 3347 C CA . GLY B 1 197 ? 40.056 55.339 45.246 1.00 20.10 198 GLY B CA 1
ATOM 3348 C C . GLY B 1 197 ? 40.787 56.620 45.590 1.00 21.43 198 GLY B C 1
ATOM 3349 O O . GLY B 1 197 ? 41.933 56.807 45.192 1.00 22.19 198 GLY B O 1
ATOM 3350 N N . SER B 1 198 ? 40.127 57.504 46.329 1.00 22.32 199 SER B N 1
ATOM 3351 C CA . SER B 1 198 ? 40.730 58.774 46.728 1.00 23.56 199 SER B CA 1
ATOM 3352 C C . SER B 1 198 ? 39.847 59.468 47.754 1.00 24.12 199 SER B C 1
ATOM 3353 O O . SER B 1 198 ? 38.619 59.372 47.685 1.00 22.83 199 SER B O 1
ATOM 3356 N N . SER B 1 199 ? 40.472 60.161 48.705 1.00 23.93 200 SER B N 1
ATOM 3357 C CA . SER B 1 199 ? 39.732 60.884 49.729 1.00 25.14 200 SER B CA 1
ATOM 3358 C C . SER B 1 199 ? 39.247 62.200 49.131 1.00 25.45 200 SER B C 1
ATOM 3359 O O . SER B 1 199 ? 38.393 62.882 49.701 1.00 24.80 200 SER B O 1
ATOM 3362 N N . LYS B 1 200 ? 39.814 62.560 47.981 1.00 25.03 201 LYS B N 1
ATOM 3363 C CA . LYS B 1 200 ? 39.418 63.778 47.284 1.00 24.63 201 LYS B CA 1
ATOM 3364 C C . LYS B 1 200 ? 39.254 63.496 45.794 1.00 22.32 201 LYS B C 1
ATOM 3365 O O . LYS B 1 200 ? 40.099 63.853 44.966 1.00 21.79 201 LYS B O 1
ATOM 3371 N N . PRO B 1 201 ? 38.149 62.834 45.439 1.00 20.12 202 PRO B N 1
ATOM 3372 C CA . PRO B 1 201 ? 37.848 62.494 44.051 1.00 18.69 202 PRO B CA 1
ATOM 3373 C C . PRO B 1 201 ? 37.627 63.765 43.236 1.00 17.61 202 PRO B C 1
ATOM 3374 O O . PRO B 1 201 ? 37.278 64.811 43.787 1.00 17.35 202 PRO B O 1
ATOM 3378 N N . SER B 1 202 ? 37.841 63.671 41.928 1.00 16.27 203 SER B N 1
ATOM 3379 C CA . SER B 1 202 ? 37.662 64.806 41.027 1.00 15.02 203 SER B CA 1
ATOM 3380 C C . SER B 1 202 ? 36.314 65.506 41.226 1.00 16.17 203 SER B C 1
ATOM 3381 O O . SER B 1 202 ? 35.264 64.860 41.275 1.00 14.34 203 SER B O 1
ATOM 3384 N N . GLU B 1 203 ? 36.339 66.830 41.345 1.00 14.82 204 GLU B N 1
ATOM 3385 C CA . GLU B 1 203 ? 35.092 67.569 41.499 1.00 17.21 204 GLU B CA 1
ATOM 3386 C C . GLU B 1 203 ? 34.214 67.389 40.260 1.00 16.01 204 GLU B C 1
ATOM 3387 O O . GLU B 1 203 ? 33.000 67.190 40.372 1.00 16.47 204 GLU B O 1
ATOM 3393 N N . LEU B 1 204 ? 34.824 67.438 39.082 1.00 15.11 205 LEU B N 1
ATOM 3394 C CA . LEU B 1 204 ? 34.062 67.281 37.842 1.00 15.54 205 LEU B CA 1
ATOM 3395 C C . LEU B 1 204 ? 33.487 65.862 37.730 1.00 15.26 205 LEU B C 1
ATOM 3396 O O . LEU B 1 204 ? 32.312 65.674 37.395 1.00 16.00 205 LEU B O 1
ATOM 3401 N N . GLY B 1 205 ? 34.320 64.864 38.001 1.00 15.14 206 GLY B N 1
ATOM 3402 C CA . GLY B 1 205 ? 33.852 63.489 37.931 1.00 16.00 206 GLY B CA 1
ATOM 3403 C C . GLY B 1 205 ? 32.719 63.243 38.913 1.00 18.25 206 GLY B C 1
ATOM 3404 O O . GLY B 1 205 ? 31.757 62.526 38.612 1.00 17.92 206 GLY B O 1
ATOM 3405 N N . MET B 1 206 ? 32.830 63.835 40.100 1.00 18.41 207 MET B N 1
ATOM 3406 C CA . MET B 1 206 ? 31.798 63.673 41.123 1.00 19.75 207 MET B CA 1
ATOM 3407 C C . MET B 1 206 ? 30.496 64.366 40.748 1.00 20.09 207 MET B C 1
ATOM 3408 O O . MET B 1 206 ? 29.421 63.937 41.160 1.00 20.58 207 MET B O 1
ATOM 3413 N N . ARG B 1 207 ? 30.579 65.442 39.977 1.00 20.41 208 ARG B N 1
ATOM 3414 C CA . ARG B 1 207 ? 29.363 66.140 39.582 1.00 22.41 208 ARG B CA 1
ATOM 3415 C C . ARG B 1 207 ? 28.456 65.184 38.812 1.00 21.91 208 ARG B C 1
ATOM 3416 O O . ARG B 1 207 ? 27.232 65.233 38.931 1.00 22.52 208 ARG B O 1
ATOM 3424 N N . THR B 1 208 ? 29.059 64.304 38.026 1.00 18.46 209 THR B N 1
ATOM 3425 C CA . THR B 1 208 ? 28.277 63.353 37.256 1.00 18.14 209 THR B CA 1
ATOM 3426 C C . THR B 1 208 ? 27.834 62.164 38.100 1.00 16.41 209 THR B C 1
ATOM 3427 O O . THR B 1 208 ? 26.676 61.757 38.040 1.00 16.29 209 THR B O 1
ATOM 3431 N N . LEU B 1 209 ? 28.751 61.612 38.889 1.00 15.48 210 LEU B N 1
ATOM 3432 C CA . LEU B 1 209 ? 28.418 60.453 39.712 1.00 16.27 210 LEU B CA 1
ATOM 3433 C C . LEU B 1 209 ? 27.298 60.768 40.700 1.00 17.18 210 LEU B C 1
ATOM 3434 O O . LEU B 1 209 ? 26.359 59.983 40.868 1.00 17.15 210 LEU B O 1
ATOM 3439 N N . THR B 1 210 ? 27.399 61.922 41.348 1.00 18.14 211 THR B N 1
ATOM 3440 C CA . THR B 1 210 ? 26.398 62.331 42.329 1.00 20.41 211 THR B CA 1
ATOM 3441 C C . THR B 1 210 ? 24.997 62.403 41.730 1.00 20.58 211 THR B C 1
ATOM 3442 O O . THR B 1 210 ? 24.021 62.003 42.376 1.00 21.31 211 THR B O 1
ATOM 3446 N N . LYS B 1 211 ? 24.885 62.910 40.506 1.00 20.22 212 LYS B N 1
A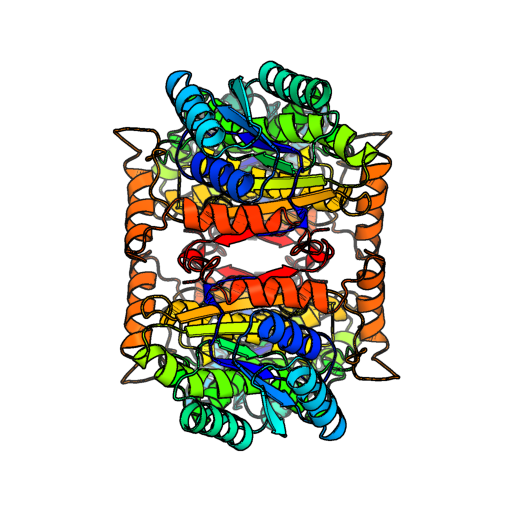TOM 3447 C CA . LYS B 1 211 ? 23.577 62.983 39.856 1.00 20.97 212 LYS B CA 1
ATOM 3448 C C . LYS B 1 211 ? 23.008 61.584 39.660 1.00 19.27 212 LYS B C 1
ATOM 3449 O O . LYS B 1 211 ? 21.834 61.349 39.928 1.00 19.41 212 LYS B O 1
ATOM 3455 N N . LEU B 1 212 ? 23.846 60.658 39.192 1.00 18.08 213 LEU B N 1
ATOM 3456 C CA . LEU B 1 212 ? 23.408 59.285 38.956 1.00 17.01 213 LEU B CA 1
ATOM 3457 C C . LEU B 1 212 ? 22.988 58.611 40.258 1.00 18.18 213 LEU B C 1
ATOM 3458 O O . LEU B 1 212 ? 22.093 57.766 40.265 1.00 18.55 213 LEU B O 1
ATOM 3463 N N . MET B 1 213 ? 23.630 58.991 41.359 1.00 17.25 214 MET B N 1
ATOM 3464 C CA . MET B 1 213 ? 23.290 58.423 42.657 1.00 17.70 214 MET B CA 1
ATOM 3465 C C . MET B 1 213 ? 21.910 58.873 43.113 1.00 18.54 214 MET B C 1
ATOM 3466 O O . MET B 1 213 ? 21.359 58.311 44.051 1.00 20.42 214 MET B O 1
ATOM 3471 N N . SER B 1 214 ? 21.342 59.880 42.455 1.00 18.32 215 SER B N 1
ATOM 3472 C CA . SER B 1 214 ? 20.005 60.332 42.834 1.00 19.59 215 SER B CA 1
ATOM 3473 C C . SER B 1 214 ? 18.948 59.327 42.355 1.00 20.70 215 SER B C 1
ATOM 3474 O O . SER B 1 214 ? 17.813 59.330 42.833 1.00 20.64 215 SER B O 1
ATOM 3477 N N . LEU B 1 215 ? 19.325 58.457 41.423 1.00 20.70 216 LEU B N 1
ATOM 3478 C CA . LEU B 1 215 ? 18.373 57.491 40.870 1.00 22.63 216 LEU B CA 1
ATOM 3479 C C . LEU B 1 215 ? 17.922 56.359 41.787 1.00 25.19 216 LEU B C 1
ATOM 3480 O O . LEU B 1 215 ? 16.808 55.846 41.636 1.00 26.01 216 LEU B O 1
ATOM 3485 N N . SER B 1 216 ? 18.768 55.958 42.729 1.00 26.13 217 SER B N 1
ATOM 3486 C CA . SER B 1 216 ? 18.392 54.874 43.631 1.00 28.19 217 SER B CA 1
ATOM 3487 C C . SER B 1 216 ? 19.047 54.968 45.004 1.00 27.90 217 SER B C 1
ATOM 3488 O O . SER B 1 216 ? 20.148 55.492 45.145 1.00 27.42 217 SER B O 1
ATOM 3491 N N . SER B 1 217 ? 18.348 54.462 46.015 1.00 27.65 218 SER B N 1
ATOM 3492 C CA . SER B 1 217 ? 18.860 54.467 47.380 1.00 27.74 218 SER B CA 1
ATOM 3493 C C . SER B 1 217 ? 19.257 53.050 47.782 1.00 28.09 218 SER B C 1
ATOM 3494 O O . SER B 1 217 ? 19.646 52.814 48.924 1.00 28.36 218 SER B O 1
ATOM 3497 N N . ARG B 1 218 ? 19.155 52.112 46.843 1.00 27.70 219 ARG B N 1
ATOM 3498 C CA . ARG B 1 218 ? 19.497 50.722 47.123 1.00 29.22 219 ARG B CA 1
ATOM 3499 C C . ARG B 1 218 ? 20.995 50.461 47.024 1.00 28.59 219 ARG B C 1
ATOM 3500 O O . ARG B 1 218 ? 21.656 50.894 46.078 1.00 30.11 219 ARG B O 1
ATOM 3508 N N . LEU B 1 219 ? 21.514 49.747 48.015 1.00 25.64 220 LEU B N 1
ATOM 3509 C CA . LEU B 1 219 ? 22.926 49.397 48.101 1.00 24.63 220 LEU B CA 1
ATOM 3510 C C . LEU B 1 219 ? 23.010 47.888 48.322 1.00 23.01 220 LEU B C 1
ATOM 3511 O O . LEU B 1 219 ? 22.537 47.377 49.334 1.00 23.63 220 LEU B O 1
ATOM 3516 N N . ALA B 1 220 ? 23.600 47.176 47.371 1.00 21.66 221 ALA B N 1
ATOM 3517 C CA . ALA B 1 220 ? 23.719 45.730 47.482 1.00 18.76 221 ALA B CA 1
ATOM 3518 C C . ALA B 1 220 ? 24.822 45.339 48.447 1.00 18.08 221 ALA B C 1
ATOM 3519 O O . ALA B 1 220 ? 25.707 46.139 48.751 1.00 18.21 221 ALA B O 1
ATOM 3521 N N . GLU B 1 221 ? 24.746 44.108 48.937 1.00 16.90 222 GLU B N 1
ATOM 3522 C CA . GLU B 1 221 ? 25.763 43.553 49.823 1.00 17.07 222 GLU B CA 1
ATOM 3523 C C . GLU B 1 221 ? 26.645 42.672 48.925 1.00 15.75 222 GLU B C 1
ATOM 3524 O O . GLU B 1 221 ? 26.191 42.191 47.886 1.00 14.35 222 GLU B O 1
ATOM 3530 N N . PRO B 1 222 ? 27.910 42.455 49.309 1.00 15.07 223 PRO B N 1
ATOM 3531 C CA . PRO B 1 222 ? 28.833 41.625 48.517 1.00 14.49 223 PRO B CA 1
ATOM 3532 C C . PRO B 1 222 ? 28.227 40.274 48.147 1.00 15.23 223 PRO B C 1
ATOM 3533 O O . PRO B 1 222 ? 28.439 39.761 47.043 1.00 13.50 223 PRO B O 1
ATOM 3537 N N . GLU B 1 223 ? 27.473 39.698 49.082 1.00 13.51 224 GLU B N 1
ATOM 3538 C CA . GLU B 1 223 ? 26.846 38.404 48.867 1.00 14.52 224 GLU B CA 1
ATOM 3539 C C . GLU B 1 223 ? 25.910 38.385 47.655 1.00 12.99 224 GLU B C 1
ATOM 3540 O O . GLU B 1 223 ? 25.814 37.369 46.965 1.00 13.82 224 GLU B O 1
ATOM 3546 N N . ASP B 1 224 ? 25.222 39.497 47.398 1.00 12.95 225 ASP B N 1
ATOM 3547 C CA . ASP B 1 224 ? 24.295 39.579 46.266 1.00 14.19 225 ASP B CA 1
ATOM 3548 C C . ASP B 1 224 ? 25.007 39.434 44.931 1.00 13.85 225 ASP B C 1
ATOM 3549 O O . ASP B 1 224 ? 24.401 39.007 43.937 1.00 14.35 225 ASP B O 1
ATOM 3554 N N . ILE B 1 225 ? 26.282 39.813 44.892 1.00 12.32 226 ILE B N 1
ATOM 3555 C CA . ILE B 1 225 ? 27.057 39.681 43.662 1.00 12.27 226 ILE B CA 1
ATOM 3556 C C . ILE B 1 225 ? 27.667 38.281 43.624 1.00 12.57 226 ILE B C 1
ATOM 3557 O O . ILE B 1 225 ? 27.623 37.593 42.597 1.00 11.77 226 ILE B O 1
ATOM 3562 N N . ALA B 1 226 ? 28.226 37.858 44.753 1.00 11.88 227 ALA B N 1
ATOM 3563 C CA . ALA B 1 226 ? 28.832 36.540 44.842 1.00 11.76 227 ALA B CA 1
ATOM 3564 C C . ALA B 1 226 ? 27.841 35.442 44.463 1.00 11.98 227 ALA B C 1
ATOM 3565 O O . ALA B 1 226 ? 28.222 34.454 43.846 1.00 11.42 227 ALA B O 1
ATOM 3567 N N . ASN B 1 227 ? 26.579 35.610 44.846 1.00 11.12 228 ASN B N 1
ATOM 3568 C CA . ASN B 1 227 ? 25.554 34.612 44.541 1.00 12.71 228 ASN B CA 1
ATOM 3569 C C . ASN B 1 227 ? 25.442 34.363 43.042 1.00 11.80 228 ASN B C 1
ATOM 3570 O O . ASN B 1 227 ? 25.255 33.226 42.606 1.00 13.29 228 ASN B O 1
ATOM 3575 N N . VAL B 1 228 ? 25.548 35.433 42.257 1.00 10.75 229 VAL B N 1
ATOM 3576 C CA . VAL B 1 228 ? 25.431 35.327 40.810 1.00 10.32 229 VAL B CA 1
ATOM 3577 C C . VAL B 1 228 ? 26.700 34.739 40.198 1.00 10.49 229 VAL B C 1
ATOM 3578 O O . VAL B 1 228 ? 26.639 33.916 39.288 1.00 11.02 229 VAL B O 1
ATOM 3582 N N . ILE B 1 229 ? 27.850 35.158 40.709 1.00 11.19 230 ILE B N 1
ATOM 3583 C CA . ILE B 1 229 ? 29.122 34.650 40.216 1.00 12.03 230 ILE B CA 1
ATOM 3584 C C . ILE B 1 229 ? 29.229 33.134 40.418 1.00 12.41 230 ILE B C 1
ATOM 3585 O O . ILE B 1 229 ? 29.642 32.405 39.507 1.00 11.75 230 ILE B O 1
ATOM 3590 N N . VAL B 1 230 ? 28.847 32.655 41.602 1.00 11.53 231 VAL B N 1
ATOM 3591 C CA . VAL B 1 230 ? 28.929 31.224 41.877 1.00 12.45 231 VAL B CA 1
ATOM 3592 C C . VAL B 1 230 ? 27.950 30.431 41.015 1.00 12.07 231 VAL B C 1
ATOM 3593 O O . VAL B 1 230 ? 28.291 29.369 40.497 1.00 10.43 231 VAL B O 1
ATOM 3597 N N . PHE B 1 231 ? 26.747 30.959 40.823 1.00 11.84 232 PHE B N 1
ATOM 3598 C CA . PHE B 1 231 ? 25.779 30.282 39.963 1.00 11.32 232 PHE B CA 1
ATOM 3599 C C . PHE B 1 231 ? 26.349 30.143 38.542 1.00 10.64 232 PHE B C 1
ATOM 3600 O O . PHE B 1 231 ? 26.317 29.071 37.940 1.00 10.27 232 PHE B O 1
ATOM 3608 N N . LEU B 1 232 ? 26.874 31.240 38.009 1.00 11.76 233 LEU B N 1
ATOM 3609 C CA . LEU B 1 232 ? 27.416 31.239 36.653 1.00 11.23 233 LEU B CA 1
ATOM 3610 C C . LEU B 1 232 ? 28.588 30.287 36.473 1.00 11.67 233 LEU B C 1
ATOM 3611 O O . LEU B 1 232 ? 28.867 29.831 35.360 1.00 12.01 233 LEU B O 1
ATOM 3616 N N . ALA B 1 233 ? 29.273 29.994 37.567 1.00 10.69 234 ALA B N 1
ATOM 3617 C CA . ALA B 1 233 ? 30.411 29.093 37.519 1.00 11.63 234 ALA B CA 1
ATOM 3618 C C . ALA B 1 233 ? 29.966 27.637 37.536 1.00 11.24 234 ALA B C 1
ATOM 3619 O O . ALA B 1 233 ? 30.740 26.761 37.174 1.00 11.75 234 ALA B O 1
ATOM 3621 N N . SER B 1 234 ? 28.727 27.383 37.962 1.00 12.29 235 SER B N 1
ATOM 3622 C CA . SER B 1 234 ? 28.191 26.016 38.036 1.00 12.25 235 SER B CA 1
ATOM 3623 C C . SER B 1 234 ? 27.640 25.506 36.705 1.00 14.33 235 SER B C 1
ATOM 3624 O O . SER B 1 234 ? 27.399 26.280 35.781 1.00 12.68 235 SER B O 1
ATOM 3627 N N . ASP B 1 235 ? 27.433 24.194 36.618 1.00 13.95 236 ASP B N 1
ATOM 3628 C CA . ASP B 1 235 ? 26.891 23.585 35.406 1.00 14.12 236 ASP B CA 1
ATOM 3629 C C . ASP B 1 235 ? 25.447 23.992 35.166 1.00 14.24 236 ASP B C 1
ATOM 3630 O O . ASP B 1 235 ? 24.880 23.696 34.110 1.00 14.16 236 ASP B O 1
ATOM 3635 N N . GLU B 1 236 ? 24.843 24.650 36.150 1.00 13.95 237 GLU B N 1
ATOM 3636 C CA . GLU B 1 236 ? 23.469 25.115 36.009 1.00 15.68 237 GLU B CA 1
ATOM 3637 C C . GLU B 1 236 ? 23.441 26.209 34.952 1.00 14.84 237 GLU B C 1
ATOM 3638 O O . GLU B 1 236 ? 22.398 26.520 34.393 1.00 15.99 237 GLU B O 1
ATOM 3644 N N . ALA B 1 237 ? 24.598 26.805 34.691 1.00 14.40 238 ALA B N 1
ATOM 3645 C CA . ALA B 1 237 ? 24.692 27.877 33.703 1.00 13.44 238 ALA B CA 1
ATOM 3646 C C . ALA B 1 237 ? 25.560 27.441 32.524 1.00 14.09 238 ALA B C 1
ATOM 3647 O O . ALA B 1 237 ? 26.213 28.267 31.886 1.00 12.47 238 ALA B O 1
ATOM 3649 N N . SER B 1 238 ? 25.539 26.147 32.215 1.00 11.89 239 SER B N 1
ATOM 3650 C CA . SER B 1 238 ? 26.363 25.623 31.131 1.00 13.38 239 SER B CA 1
ATOM 3651 C C . SER B 1 238 ? 26.120 26.306 29.791 1.00 13.84 239 SER B C 1
ATOM 3652 O O . SER B 1 238 ? 26.981 26.260 28.918 1.00 14.64 239 SER B O 1
ATOM 3655 N N . PHE B 1 239 ? 24.965 26.941 29.612 1.00 13.55 240 PHE B N 1
ATOM 3656 C CA . PHE B 1 239 ? 24.747 27.635 28.350 1.00 14.63 240 PHE B CA 1
ATOM 3657 C C . PHE B 1 239 ? 24.805 29.159 28.409 1.00 14.51 240 PHE B C 1
ATOM 3658 O O . PHE B 1 239 ? 24.325 29.844 27.509 1.00 15.33 240 PHE B O 1
ATOM 3666 N N . VAL B 1 240 ? 25.397 29.692 29.475 1.00 13.70 241 VAL B N 1
ATOM 3667 C CA . VAL B 1 240 ? 25.584 31.136 29.560 1.00 13.13 241 VAL B CA 1
ATOM 3668 C C . VAL B 1 240 ? 27.060 31.299 29.223 1.00 12.80 241 VAL B C 1
ATOM 3669 O O . VAL B 1 240 ? 27.936 30.845 29.968 1.00 12.99 241 VAL B O 1
ATOM 3673 N N . ASN B 1 241 ? 27.338 31.919 28.085 1.00 11.36 242 ASN B N 1
ATOM 3674 C CA . ASN B 1 241 ? 28.709 32.110 27.672 1.00 11.26 242 ASN B CA 1
ATOM 3675 C C . ASN B 1 241 ? 28.878 33.412 26.910 1.00 11.77 242 ASN B C 1
ATOM 3676 O O . ASN B 1 241 ? 28.249 33.620 25.870 1.00 12.93 242 ASN B O 1
ATOM 3681 N N . GLY B 1 242 ? 29.712 34.292 27.449 1.00 10.67 243 GLY B N 1
ATOM 3682 C CA . GLY B 1 242 ? 29.969 35.561 26.796 1.00 10.32 243 GLY B CA 1
ATOM 3683 C C . GLY B 1 242 ? 29.069 36.706 27.218 1.00 10.91 243 GLY B C 1
ATOM 3684 O O . GLY B 1 242 ? 29.314 37.852 26.846 1.00 11.73 243 GLY B O 1
ATOM 3685 N N . ASP B 1 243 ? 28.034 36.421 27.999 1.00 11.01 244 ASP B N 1
ATOM 3686 C CA . ASP B 1 243 ? 27.133 37.483 28.415 1.00 10.78 244 ASP B CA 1
ATOM 3687 C C . ASP B 1 243 ? 27.722 38.369 29.510 1.00 11.84 244 ASP B C 1
ATOM 3688 O O . ASP B 1 243 ? 28.593 37.943 30.282 1.00 11.15 244 ASP B O 1
ATOM 3693 N N . ALA B 1 244 ? 27.244 39.610 29.539 1.00 10.65 245 ALA B N 1
ATOM 3694 C CA . ALA B 1 244 ? 27.625 40.591 30.551 1.00 10.81 245 ALA B CA 1
ATOM 3695 C C . ALA B 1 244 ? 26.353 40.718 31.401 1.00 10.87 245 ALA B C 1
ATOM 3696 O O . ALA B 1 244 ? 25.441 41.486 31.067 1.00 12.64 245 ALA B O 1
ATOM 3698 N N . VAL B 1 245 ? 26.298 39.947 32.484 1.00 9.71 246 VAL B N 1
ATOM 3699 C CA . VAL B 1 245 ? 25.137 39.910 33.367 1.00 9.69 246 VAL B CA 1
ATOM 3700 C C . VAL B 1 245 ? 25.148 41.078 34.348 1.00 10.84 246 VAL B C 1
ATOM 3701 O O . VAL B 1 245 ? 26.071 41.234 35.152 1.00 10.32 246 VAL B O 1
ATOM 3705 N N . VAL B 1 246 ? 24.107 41.895 34.274 1.00 10.83 247 VAL B N 1
ATOM 3706 C CA . VAL B 1 246 ? 23.995 43.077 35.125 1.00 10.35 247 VAL B CA 1
ATOM 3707 C C . VAL B 1 246 ? 23.300 42.740 36.445 1.00 11.71 247 VAL B C 1
ATOM 3708 O O . VAL B 1 246 ? 22.212 42.161 36.456 1.00 11.20 247 VAL B O 1
ATOM 3712 N N . VAL B 1 247 ? 23.944 43.107 37.550 1.00 11.38 248 VAL B N 1
ATOM 3713 C CA . VAL B 1 247 ? 23.429 42.837 38.893 1.00 12.49 248 VAL B CA 1
ATOM 3714 C C . VAL B 1 247 ? 23.467 44.165 39.637 1.00 14.30 248 VAL B C 1
ATOM 3715 O O . VAL B 1 247 ? 24.260 44.360 40.564 1.00 14.84 248 VAL B O 1
ATOM 3719 N N . ASP B 1 248 ? 22.601 45.081 39.209 1.00 12.43 249 ASP B N 1
ATOM 3720 C CA . ASP B 1 248 ? 22.557 46.419 39.781 1.00 13.13 249 ASP B CA 1
ATOM 3721 C C . ASP B 1 248 ? 21.210 46.828 40.354 1.00 14.24 249 ASP B C 1
ATOM 3722 O O . ASP B 1 248 ? 20.992 48.007 40.624 1.00 14.50 249 ASP B O 1
ATOM 3727 N N . GLY B 1 249 ? 20.312 45.863 40.526 1.00 14.28 250 GLY B N 1
ATOM 3728 C CA . GLY B 1 249 ? 19.005 46.161 41.087 1.00 16.46 250 GLY B CA 1
ATOM 3729 C C . GLY B 1 249 ? 18.095 46.948 40.166 1.00 17.67 250 GLY B C 1
ATOM 3730 O O . GLY B 1 249 ? 17.016 47.385 40.581 1.00 18.55 250 GLY B O 1
ATOM 3731 N N . GLY B 1 250 ? 18.525 47.130 38.921 1.00 16.01 251 GLY B N 1
ATOM 3732 C CA . GLY B 1 250 ? 17.726 47.867 37.959 1.00 17.78 251 GLY B CA 1
ATOM 3733 C C . GLY B 1 250 ? 18.229 49.272 37.675 1.00 18.27 251 GLY B C 1
ATOM 3734 O O . GLY B 1 250 ? 17.693 49.966 36.801 1.00 19.65 251 GLY B O 1
ATOM 3735 N N . LEU B 1 251 ? 19.266 49.693 38.393 1.00 16.58 252 LEU B N 1
ATOM 3736 C CA . LEU B 1 251 ? 19.816 51.032 38.220 1.00 15.57 252 LEU B CA 1
ATOM 3737 C C . LEU B 1 251 ? 20.018 51.454 36.761 1.00 15.86 252 LEU B C 1
ATOM 3738 O O . LEU B 1 251 ? 19.564 52.529 36.356 1.00 15.89 252 LEU B O 1
ATOM 3743 N N . THR B 1 252 ? 20.689 50.621 35.964 1.00 14.53 253 THR B N 1
ATOM 3744 C CA . THR B 1 252 ? 20.942 50.984 34.571 1.00 14.89 253 THR B CA 1
ATOM 3745 C C . THR B 1 252 ? 19.786 50.742 33.604 1.00 15.62 253 THR B C 1
ATOM 3746 O O . THR B 1 252 ? 19.865 51.115 32.435 1.00 15.53 253 THR B O 1
ATOM 3750 N N . VAL B 1 253 ? 18.710 50.133 34.080 1.00 16.45 254 VAL B N 1
ATOM 3751 C CA . VAL B 1 253 ? 17.568 49.884 33.206 1.00 18.57 254 VAL B CA 1
ATOM 3752 C C . VAL B 1 253 ? 16.617 51.085 33.191 1.00 18.41 254 VAL B C 1
ATOM 3753 O O . VAL B 1 253 ? 15.725 51.179 32.346 1.00 19.71 254 VAL B O 1
ATOM 3757 N N . LEU B 1 254 ? 16.804 52.004 34.132 1.00 16.07 255 LEU B N 1
ATOM 3758 C CA . LEU B 1 254 ? 15.978 53.201 34.169 1.00 17.02 255 LEU B CA 1
ATOM 3759 C C . LEU B 1 254 ? 16.299 54.030 32.918 1.00 18.25 255 LEU B C 1
ATOM 3760 O O . LEU B 1 254 ? 15.339 54.289 32.151 1.00 17.40 255 LEU B O 1
ATOM 3766 N N . SER C 1 1 ? 23.583 71.250 1.051 1.00 28.98 2 SER C N 1
ATOM 3767 C CA . SER C 1 1 ? 22.545 70.214 0.813 1.00 28.21 2 SER C CA 1
ATOM 3768 C C . SER C 1 1 ? 23.205 68.903 0.390 1.00 26.52 2 SER C C 1
ATOM 3769 O O . SER C 1 1 ? 24.399 68.873 0.068 1.00 26.45 2 SER C O 1
ATOM 3772 N N . TYR C 1 2 ? 22.439 67.817 0.416 1.00 22.57 3 TYR C N 1
ATOM 3773 C CA . TYR C 1 2 ? 22.965 66.519 -0.002 1.00 19.97 3 TYR C CA 1
ATOM 3774 C C . TYR C 1 2 ? 22.481 66.310 -1.429 1.00 19.62 3 TYR C C 1
ATOM 3775 O O . TYR C 1 2 ? 21.282 66.176 -1.671 1.00 18.33 3 TYR C O 1
ATOM 3784 N N . GLN C 1 3 ? 23.412 66.303 -2.372 1.00 19.36 4 GLN C N 1
ATOM 3785 C CA . GLN C 1 3 ? 23.066 66.129 -3.776 1.00 21.23 4 GLN C CA 1
ATOM 3786 C C . GLN C 1 3 ? 22.217 64.888 -4.033 1.00 19.74 4 GLN C C 1
ATOM 3787 O O . GLN C 1 3 ? 21.298 64.923 -4.850 1.00 18.23 4 GLN C O 1
ATOM 3793 N N . SER C 1 4 ? 22.514 63.794 -3.335 1.00 16.77 5 SER C N 1
ATOM 3794 C CA . SER C 1 4 ? 21.774 62.553 -3.534 1.00 16.24 5 SER C CA 1
ATOM 3795 C C . SER C 1 4 ? 20.295 62.617 -3.140 1.00 16.30 5 SER C C 1
ATOM 3796 O O . SER C 1 4 ? 19.538 61.695 -3.437 1.00 16.65 5 SER C O 1
ATOM 3799 N N . LEU C 1 5 ? 19.876 63.692 -2.480 1.00 15.54 6 LEU C N 1
ATOM 3800 C CA . LEU C 1 5 ? 18.474 63.813 -2.083 1.00 14.44 6 LEU C CA 1
ATOM 3801 C C . LEU C 1 5 ? 17.643 64.672 -3.031 1.00 15.62 6 LEU C C 1
ATOM 3802 O O . LEU C 1 5 ? 16.414 64.720 -2.926 1.00 14.46 6 LEU C O 1
ATOM 3807 N N . LYS C 1 6 ? 18.306 65.358 -3.952 1.00 15.81 7 LYS C N 1
ATOM 3808 C CA . LYS C 1 6 ? 17.585 66.205 -4.889 1.00 17.11 7 LYS C CA 1
ATOM 3809 C C . LYS C 1 6 ? 16.624 65.359 -5.707 1.00 16.85 7 LYS C C 1
ATOM 3810 O O . LYS C 1 6 ? 17.003 64.329 -6.270 1.00 15.62 7 LYS C O 1
ATOM 3816 N N . ASN C 1 7 ? 15.371 65.807 -5.739 1.00 17.70 8 ASN C N 1
ATOM 3817 C CA . ASN C 1 7 ? 14.290 65.150 -6.466 1.00 18.96 8 ASN C CA 1
ATOM 3818 C C . ASN C 1 7 ? 13.942 63.735 -6.045 1.00 17.67 8 ASN C C 1
ATOM 3819 O O . ASN C 1 7 ? 13.313 63.000 -6.802 1.00 16.98 8 ASN C O 1
ATOM 3824 N N . LYS C 1 8 ? 14.362 63.336 -4.850 1.00 15.62 9 LYS C N 1
ATOM 3825 C CA . LYS C 1 8 ? 14.009 62.010 -4.368 1.00 15.44 9 LYS C CA 1
ATOM 3826 C C . LYS C 1 8 ? 12.639 62.176 -3.716 1.00 13.54 9 LYS C C 1
ATOM 3827 O O . LYS C 1 8 ? 12.342 63.240 -3.173 1.00 14.61 9 LYS C O 1
ATOM 3833 N N . VAL C 1 9 ? 11.809 61.136 -3.772 1.00 13.16 10 VAL C N 1
ATOM 3834 C CA . VAL C 1 9 ? 10.466 61.187 -3.193 1.00 12.85 10 VAL C CA 1
ATOM 3835 C C . VAL C 1 9 ? 10.522 60.692 -1.758 1.00 13.02 10 VAL C C 1
ATOM 3836 O O . VAL C 1 9 ? 10.872 59.541 -1.492 1.00 13.53 10 VAL C O 1
ATOM 3840 N N . VAL C 1 10 ? 10.169 61.580 -0.837 1.00 13.24 11 VAL C N 1
ATOM 3841 C CA . VAL C 1 10 ? 10.230 61.286 0.588 1.00 11.24 11 VAL C CA 1
ATOM 3842 C C . VAL C 1 10 ? 8.888 61.416 1.288 1.00 12.29 11 VAL C C 1
ATOM 3843 O O . VAL C 1 10 ? 8.271 62.482 1.255 1.00 13.35 11 VAL C O 1
ATOM 3847 N N . ILE C 1 11 ? 8.433 60.333 1.915 1.00 10.81 12 ILE C N 1
ATOM 3848 C CA . ILE C 1 11 ? 7.182 60.360 2.661 1.00 11.96 12 ILE C CA 1
ATOM 3849 C C . ILE C 1 11 ? 7.537 60.674 4.113 1.00 12.11 12 ILE C C 1
ATOM 3850 O O . ILE C 1 11 ? 8.414 60.035 4.697 1.00 12.76 12 ILE C O 1
ATOM 3855 N N . VAL C 1 12 ? 6.877 61.670 4.687 1.00 12.73 13 VAL C N 1
ATOM 3856 C CA . VAL C 1 12 ? 7.129 62.050 6.078 1.00 11.65 13 VAL C CA 1
ATOM 3857 C C . VAL C 1 12 ? 5.818 61.976 6.858 1.00 11.88 13 VAL C C 1
ATOM 3858 O O . VAL C 1 12 ? 4.914 62.748 6.591 1.00 12.79 13 VAL C O 1
ATOM 3862 N N . THR C 1 13 ? 5.692 61.056 7.811 1.00 13.27 14 THR C N 1
ATOM 3863 C CA . THR C 1 13 ? 4.445 60.994 8.572 1.00 12.70 14 THR C CA 1
ATOM 3864 C C . THR C 1 13 ? 4.539 61.869 9.818 1.00 13.27 14 THR C C 1
ATOM 3865 O O . THR C 1 13 ? 5.631 62.090 10.358 1.00 12.38 14 THR C O 1
ATOM 3869 N N . GLY C 1 14 ? 3.392 62.371 10.266 1.00 13.54 15 GLY C N 1
ATOM 3870 C CA . GLY C 1 14 ? 3.357 63.259 11.419 1.00 12.52 15 GLY C CA 1
ATOM 3871 C C . GLY C 1 14 ? 4.051 64.561 11.047 1.00 14.68 15 GLY C C 1
ATOM 3872 O O . GLY C 1 14 ? 4.665 65.233 11.885 1.00 14.35 15 GLY C O 1
ATOM 3873 N N . ALA C 1 15 ? 3.941 64.925 9.774 1.00 13.05 16 ALA C N 1
ATOM 3874 C CA . ALA C 1 15 ? 4.588 66.126 9.252 1.00 13.69 16 ALA C CA 1
ATOM 3875 C C . ALA C 1 15 ? 4.028 67.467 9.733 1.00 13.29 16 ALA C C 1
ATOM 3876 O O . ALA C 1 15 ? 4.650 68.506 9.514 1.00 12.81 16 ALA C O 1
ATOM 3878 N N . GLY C 1 16 ? 2.877 67.445 10.398 1.00 12.51 17 GLY C N 1
ATOM 3879 C CA . GLY C 1 16 ? 2.265 68.688 10.819 1.00 14.14 17 GLY C CA 1
ATOM 3880 C C . GLY C 1 16 ? 2.752 69.354 12.088 1.00 16.31 17 GLY C C 1
ATOM 3881 O O . GLY C 1 16 ? 2.223 70.403 12.463 1.00 16.77 17 GLY C O 1
ATOM 3882 N N . SER C 1 17 ? 3.765 68.784 12.736 1.00 13.84 18 SER C N 1
ATOM 3883 C CA . SER C 1 17 ? 4.248 69.351 13.985 1.00 14.49 18 SER C CA 1
ATOM 3884 C C . SER C 1 17 ? 5.615 68.806 14.376 1.00 13.50 18 SER C C 1
ATOM 3885 O O . SER C 1 17 ? 6.075 67.797 13.833 1.00 13.62 18 SER C O 1
ATOM 3888 N N . GLY C 1 18 ? 6.238 69.490 15.331 1.00 13.76 19 GLY C N 1
ATOM 3889 C CA . GLY C 1 18 ? 7.517 69.079 15.884 1.00 13.44 19 GLY C CA 1
ATOM 3890 C C . GLY C 1 18 ? 8.581 68.539 14.953 1.00 12.97 19 GLY C C 1
ATOM 3891 O O . GLY C 1 18 ? 8.963 69.184 13.989 1.00 12.59 19 GLY C O 1
ATOM 3892 N N . ILE C 1 19 ? 9.067 67.343 15.265 1.00 12.47 20 ILE C N 1
ATOM 3893 C CA . ILE C 1 19 ? 10.117 66.719 14.477 1.00 12.73 20 ILE C CA 1
ATOM 3894 C C . ILE C 1 19 ? 9.688 66.479 13.033 1.00 11.93 20 ILE C C 1
ATOM 3895 O O . ILE C 1 19 ? 10.437 66.763 12.102 1.00 12.19 20 ILE C O 1
ATOM 3900 N N . GLY C 1 20 ? 8.475 65.977 12.848 1.00 11.46 21 GLY C N 1
ATOM 3901 C CA . GLY C 1 20 ? 7.987 65.725 11.501 1.00 12.14 21 GLY C CA 1
ATOM 3902 C C . GLY C 1 20 ? 7.990 66.986 10.653 1.00 11.37 21 GLY C C 1
ATOM 3903 O O . GLY C 1 20 ? 8.369 66.961 9.492 1.00 11.38 21 GLY C O 1
ATOM 3904 N N . ARG C 1 21 ? 7.558 68.096 11.231 1.00 11.86 22 ARG C N 1
ATOM 3905 C CA . ARG C 1 21 ? 7.531 69.364 10.505 1.00 11.88 22 ARG C CA 1
ATOM 3906 C C . ARG C 1 21 ? 8.954 69.766 10.116 1.00 11.33 22 ARG C C 1
ATOM 3907 O O . ARG C 1 21 ? 9.215 70.179 8.985 1.00 10.65 22 ARG C O 1
ATOM 3915 N N . ALA C 1 22 ? 9.883 69.604 11.053 1.00 11.54 23 ALA C N 1
ATOM 3916 C CA . ALA C 1 22 ? 11.277 69.945 10.802 1.00 9.21 23 ALA C CA 1
ATOM 3917 C C . ALA C 1 22 ? 11.887 69.028 9.736 1.00 10.60 23 ALA C C 1
ATOM 3918 O O . ALA C 1 22 ? 12.713 69.470 8.940 1.00 11.29 23 ALA C O 1
ATOM 3920 N N . ILE C 1 23 ? 11.470 67.760 9.716 1.00 10.57 24 ILE C N 1
ATOM 3921 C CA . ILE C 1 23 ? 11.961 66.793 8.727 1.00 10.87 24 ILE C CA 1
ATOM 3922 C C . ILE C 1 23 ? 11.469 67.203 7.339 1.00 10.77 24 ILE C C 1
ATOM 3923 O O . ILE C 1 23 ? 12.228 67.222 6.376 1.00 12.29 24 ILE C O 1
ATOM 3928 N N . ALA C 1 24 ? 10.184 67.526 7.243 1.00 10.94 25 ALA C N 1
ATOM 3929 C CA . ALA C 1 24 ? 9.620 67.931 5.958 1.00 11.28 25 ALA C CA 1
ATOM 3930 C C . ALA C 1 24 ? 10.329 69.169 5.407 1.00 12.43 25 ALA C C 1
ATOM 3931 O O . ALA C 1 24 ? 10.669 69.222 4.223 1.00 13.83 25 ALA C O 1
ATOM 3933 N N . LYS C 1 25 ? 10.541 70.167 6.259 1.00 12.98 26 LYS C N 1
ATOM 3934 C CA . LYS C 1 25 ? 11.201 71.387 5.819 1.00 14.48 26 LYS C CA 1
ATOM 3935 C C . LYS C 1 25 ? 12.631 71.137 5.379 1.00 14.77 26 LYS C C 1
ATOM 3936 O O . LYS C 1 25 ? 13.070 71.666 4.355 1.00 14.27 26 LYS C O 1
ATOM 3942 N N . LYS C 1 26 ? 13.350 70.312 6.135 1.00 14.68 27 LYS C N 1
ATOM 3943 C CA . LYS C 1 26 ? 14.744 70.015 5.803 1.00 14.67 27 LYS C CA 1
ATOM 3944 C C . LYS C 1 26 ? 14.880 69.284 4.466 1.00 14.56 27 LYS C C 1
ATOM 3945 O O . LYS C 1 26 ? 15.780 69.588 3.670 1.00 15.36 27 LYS C O 1
ATOM 3951 N N . PHE C 1 27 ? 14.014 68.307 4.216 1.00 14.00 28 PHE C N 1
ATOM 3952 C CA . PHE C 1 27 ? 14.074 67.590 2.947 1.00 14.24 28 PHE C CA 1
ATOM 3953 C C . PHE C 1 27 ? 13.714 68.579 1.838 1.00 13.40 28 PHE C C 1
ATOM 3954 O O . PHE C 1 27 ? 14.336 68.593 0.782 1.00 13.27 28 PHE C O 1
ATOM 3962 N N . ALA C 1 28 ? 12.717 69.423 2.091 1.00 15.16 29 ALA C N 1
ATOM 3963 C CA . ALA C 1 28 ? 12.308 70.407 1.090 1.00 15.84 29 ALA C CA 1
ATOM 3964 C C . ALA C 1 28 ? 13.474 71.328 0.733 1.00 16.58 29 ALA C C 1
ATOM 3965 O O . ALA C 1 28 ? 13.681 71.652 -0.437 1.00 16.21 29 ALA C O 1
ATOM 3967 N N . LEU C 1 29 ? 14.240 71.745 1.737 1.00 16.24 30 LEU C N 1
ATOM 3968 C CA . LEU C 1 29 ? 15.379 72.620 1.479 1.00 19.03 30 LEU C CA 1
ATOM 3969 C C . LEU C 1 29 ? 16.427 71.910 0.635 1.00 19.44 30 LEU C C 1
ATOM 3970 O O . LEU C 1 29 ? 17.215 72.554 -0.057 1.00 19.57 30 LEU C O 1
ATOM 3975 N N . ASN C 1 30 ? 16.434 70.580 0.701 1.00 17.45 31 ASN C N 1
ATOM 3976 C CA . ASN C 1 30 ? 17.363 69.770 -0.084 1.00 17.64 31 ASN C CA 1
ATOM 3977 C C . ASN C 1 30 ? 16.755 69.431 -1.449 1.00 16.26 31 ASN C C 1
ATOM 3978 O O . ASN C 1 30 ? 17.253 68.570 -2.173 1.00 16.70 31 ASN C O 1
ATOM 3983 N N . ASP C 1 31 ? 15.675 70.124 -1.791 1.00 15.81 32 ASP C N 1
ATOM 3984 C CA . ASP C 1 31 ? 14.988 69.928 -3.059 1.00 15.92 32 ASP C CA 1
ATOM 3985 C C . ASP C 1 31 ? 14.439 68.525 -3.301 1.00 15.56 32 ASP C C 1
ATOM 3986 O O . ASP C 1 31 ? 14.367 68.052 -4.436 1.00 15.39 32 ASP C O 1
ATOM 3991 N N . SER C 1 32 ? 14.055 67.861 -2.218 1.00 13.97 33 SER C N 1
ATOM 3992 C CA . SER C 1 32 ? 13.450 66.543 -2.310 1.00 13.58 33 SER C CA 1
ATOM 3993 C C . SER C 1 32 ? 11.968 66.800 -2.551 1.00 15.64 33 SER C C 1
ATOM 3994 O O . SER C 1 32 ? 11.479 67.915 -2.333 1.00 16.01 33 SER C O 1
ATOM 3997 N N . ILE C 1 33 ? 11.265 65.769 -2.997 1.00 13.76 34 ILE C N 1
ATOM 3998 C CA . ILE C 1 33 ? 9.829 65.855 -3.221 1.00 15.13 34 ILE C CA 1
ATOM 3999 C C . ILE C 1 33 ? 9.256 65.299 -1.929 1.00 14.34 34 ILE C C 1
ATOM 4000 O O . ILE C 1 33 ? 9.488 64.142 -1.597 1.00 16.35 34 ILE C O 1
ATOM 4005 N N . VAL C 1 34 ? 8.518 66.119 -1.195 1.00 14.11 35 VAL C N 1
ATOM 4006 C CA . VAL C 1 34 ? 7.976 65.685 0.085 1.00 14.16 35 VAL C CA 1
ATOM 4007 C C . VAL C 1 34 ? 6.488 65.369 0.087 1.00 15.64 35 VAL C C 1
ATOM 4008 O O . VAL C 1 34 ? 5.683 66.171 -0.377 1.00 15.04 35 VAL C O 1
ATOM 4012 N N . VAL C 1 35 ? 6.135 64.191 0.604 1.00 12.60 36 VAL C N 1
ATOM 4013 C CA . VAL C 1 35 ? 4.738 63.821 0.751 1.00 13.62 36 VAL C CA 1
ATOM 4014 C C . VAL C 1 35 ? 4.518 63.996 2.252 1.00 13.72 36 VAL C C 1
ATOM 4015 O O . VAL C 1 35 ? 5.074 63.255 3.066 1.00 13.97 36 VAL C O 1
ATOM 4019 N N . ALA C 1 36 ? 3.731 65.002 2.617 1.00 13.36 37 ALA C N 1
ATOM 4020 C CA . ALA C 1 36 ? 3.456 65.281 4.016 1.00 12.52 37 ALA C CA 1
ATOM 4021 C C . ALA C 1 36 ? 2.210 64.519 4.442 1.00 13.57 37 ALA C C 1
ATOM 4022 O O . ALA C 1 36 ? 1.114 64.801 3.956 1.00 14.20 37 ALA C O 1
ATOM 4024 N N . VAL C 1 37 ? 2.389 63.543 5.331 1.00 11.16 38 VAL C N 1
ATOM 4025 C CA . VAL C 1 37 ? 1.271 62.738 5.837 1.00 12.00 38 VAL C CA 1
ATOM 4026 C C . VAL C 1 37 ? 0.979 63.202 7.261 1.00 11.39 38 VAL C C 1
ATOM 4027 O O . VAL C 1 37 ? 1.860 63.197 8.125 1.00 11.38 38 VAL C O 1
ATOM 4031 N N . GLU C 1 38 ? -0.260 63.616 7.505 1.00 12.16 39 GLU C N 1
ATOM 4032 C CA . GLU C 1 38 ? -0.643 64.140 8.808 1.00 11.77 39 GLU C CA 1
ATOM 4033 C C . GLU C 1 38 ? -2.109 63.841 9.111 1.00 13.01 39 GLU C C 1
ATOM 4034 O O . GLU C 1 38 ? -2.950 63.814 8.214 1.00 13.82 39 GLU C O 1
ATOM 4040 N N . LEU C 1 39 ? -2.397 63.614 10.386 1.00 12.48 40 LEU C N 1
ATOM 4041 C CA . LEU C 1 39 ? -3.743 63.289 10.846 1.00 14.69 40 LEU C CA 1
ATOM 4042 C C . LEU C 1 39 ? -4.706 64.475 10.879 1.00 14.90 40 LEU C C 1
ATOM 4043 O O . LEU C 1 39 ? -5.863 64.364 10.453 1.00 16.58 40 LEU C O 1
ATOM 4048 N N . LEU C 1 40 ? -4.231 65.602 11.392 1.00 14.48 41 LEU C N 1
ATOM 4049 C CA . LEU C 1 40 ? -5.062 66.791 11.547 1.00 14.56 41 LEU C CA 1
ATOM 4050 C C . LEU C 1 40 ? -5.080 67.711 10.342 1.00 14.93 41 LEU C C 1
ATOM 4051 O O . LEU C 1 40 ? -4.040 68.122 9.844 1.00 15.21 41 LEU C O 1
ATOM 4056 N N . GLU C 1 41 ? -6.283 68.045 9.893 1.00 13.59 42 GLU C N 1
ATOM 4057 C CA . GLU C 1 41 ? -6.459 68.909 8.725 1.00 14.98 42 GLU C CA 1
ATOM 4058 C C . GLU C 1 41 ? -5.704 70.242 8.803 1.00 14.08 42 GLU C C 1
ATOM 4059 O O . GLU C 1 41 ? -4.931 70.583 7.901 1.00 14.20 42 GLU C O 1
ATOM 4065 N N . ASP C 1 42 ? -5.910 71.008 9.868 1.00 14.12 43 ASP C N 1
ATOM 4066 C CA . ASP C 1 42 ? -5.236 72.295 9.941 1.00 15.96 43 ASP C CA 1
ATOM 4067 C C . ASP C 1 42 ? -3.721 72.175 9.909 1.00 14.82 43 ASP C C 1
ATOM 4068 O O . ASP C 1 42 ? -3.051 72.941 9.219 1.00 14.10 43 ASP C O 1
ATOM 4073 N N . ARG C 1 43 ? -3.177 71.205 10.642 1.00 14.52 44 ARG C N 1
ATOM 4074 C CA . ARG C 1 43 ? -1.731 71.025 10.666 1.00 13.91 44 ARG C CA 1
ATOM 4075 C C . ARG C 1 43 ? -1.200 70.622 9.314 1.00 13.20 44 ARG C C 1
ATOM 4076 O O . ARG C 1 43 ? -0.111 71.051 8.913 1.00 13.78 44 ARG C O 1
ATOM 4084 N N . LEU C 1 44 ? -1.959 69.787 8.611 1.00 12.59 45 LEU C N 1
ATOM 4085 C CA . LEU C 1 44 ? -1.544 69.355 7.288 1.00 12.37 45 LEU C CA 1
ATOM 4086 C C . LEU C 1 44 ? -1.489 70.557 6.354 1.00 13.05 45 LEU C C 1
ATOM 4087 O O . LEU C 1 44 ? -0.519 70.731 5.625 1.00 11.93 45 LEU C O 1
ATOM 4092 N N . ASN C 1 45 ? -2.533 71.387 6.369 1.00 12.88 46 ASN C N 1
ATOM 4093 C CA . ASN C 1 45 ? -2.557 72.544 5.484 1.00 14.12 46 ASN C CA 1
ATOM 4094 C C . ASN C 1 45 ? -1.444 73.522 5.811 1.00 15.31 46 ASN C C 1
ATOM 4095 O O . ASN C 1 45 ? -0.916 74.184 4.918 1.00 15.15 46 ASN C O 1
ATOM 4100 N N . GLN C 1 46 ? -1.078 73.593 7.088 1.00 15.88 47 GLN C N 1
ATOM 4101 C CA . GLN C 1 46 ? -0.010 74.476 7.541 1.00 17.15 47 GLN C CA 1
ATOM 4102 C C . GLN C 1 46 ? 1.352 74.064 6.994 1.00 16.05 47 GLN C C 1
ATOM 4103 O O . GLN C 1 46 ? 2.079 74.890 6.450 1.00 15.90 47 GLN C O 1
ATOM 4109 N N . ILE C 1 47 ? 1.710 72.792 7.133 1.00 14.95 48 ILE C N 1
ATOM 4110 C CA . ILE C 1 47 ? 3.017 72.362 6.637 1.00 14.07 48 ILE C CA 1
ATOM 4111 C C . ILE C 1 47 ? 3.071 72.430 5.108 1.00 14.08 48 ILE C C 1
ATOM 4112 O O . ILE C 1 47 ? 4.089 72.810 4.525 1.00 13.27 48 ILE C O 1
ATOM 4117 N N . VAL C 1 48 ? 1.963 72.097 4.453 1.00 14.17 49 VAL C N 1
ATOM 4118 C CA . VAL C 1 48 ? 1.914 72.161 2.995 1.00 13.76 49 VAL C CA 1
ATOM 4119 C C . VAL C 1 48 ? 2.120 73.616 2.548 1.00 13.63 49 VAL C C 1
ATOM 4120 O O . VAL C 1 48 ? 2.887 73.884 1.620 1.00 13.87 49 VAL C O 1
ATOM 4124 N N . GLN C 1 49 ? 1.449 74.552 3.216 1.00 14.03 50 GLN C N 1
ATOM 4125 C CA . GLN C 1 49 ? 1.599 75.977 2.891 1.00 14.00 50 GLN C CA 1
ATOM 4126 C C . GLN C 1 49 ? 3.060 76.377 3.068 1.00 14.72 50 GLN C C 1
ATOM 4127 O O . GLN C 1 49 ? 3.637 77.075 2.229 1.00 15.66 50 GLN C O 1
ATOM 4133 N N . GLU C 1 50 ? 3.663 75.942 4.171 1.00 15.15 51 GLU C N 1
ATOM 4134 C CA . GLU C 1 50 ? 5.062 76.294 4.407 1.00 16.03 51 GLU C CA 1
ATOM 4135 C C . GLU C 1 50 ? 5.964 75.814 3.285 1.00 15.30 51 GLU C C 1
ATOM 4136 O O . GLU C 1 50 ? 6.817 76.559 2.802 1.00 16.10 51 GLU C O 1
ATOM 4142 N N . LEU C 1 51 ? 5.790 74.569 2.865 1.00 14.69 52 LEU C N 1
ATOM 4143 C CA . LEU C 1 51 ? 6.637 74.061 1.798 1.00 16.14 52 LEU C CA 1
ATOM 4144 C C . LEU C 1 51 ? 6.350 74.770 0.481 1.00 17.09 52 LEU C C 1
ATOM 4145 O O . LEU C 1 51 ? 7.272 75.083 -0.272 1.00 17.40 52 LEU C O 1
ATOM 4150 N N . ARG C 1 52 ? 5.079 75.042 0.196 1.00 16.28 53 ARG C N 1
ATOM 4151 C CA . ARG C 1 52 ? 4.769 75.740 -1.042 1.00 17.22 53 ARG C CA 1
ATOM 4152 C C . ARG C 1 52 ? 5.345 77.152 -0.992 1.00 17.32 53 ARG C C 1
ATOM 4153 O O . ARG C 1 52 ? 5.833 77.654 -1.996 1.00 19.82 53 ARG C O 1
ATOM 4161 N N . GLY C 1 53 ? 5.309 77.775 0.182 1.00 17.71 54 GLY C N 1
ATOM 4162 C CA . GLY C 1 53 ? 5.855 79.117 0.325 1.00 18.08 54 GLY C CA 1
ATOM 4163 C C . GLY C 1 53 ? 7.360 79.134 0.090 1.00 20.28 54 GLY C C 1
ATOM 4164 O O . GLY C 1 53 ? 7.936 80.179 -0.219 1.00 18.25 54 GLY C O 1
ATOM 4165 N N . MET C 1 54 ? 7.992 77.969 0.242 1.00 20.95 55 MET C N 1
ATOM 4166 C CA . MET C 1 54 ? 9.434 77.813 0.032 1.00 22.26 55 MET C CA 1
ATOM 4167 C C . MET C 1 54 ? 9.727 77.541 -1.439 1.00 22.41 55 MET C C 1
ATOM 4168 O O . MET C 1 54 ? 10.889 77.475 -1.849 1.00 22.43 55 MET C O 1
ATOM 4173 N N . GLY C 1 55 ? 8.665 77.377 -2.227 1.00 21.90 56 GLY C N 1
ATOM 4174 C CA . GLY C 1 55 ? 8.816 77.097 -3.642 1.00 22.21 56 GLY C CA 1
ATOM 4175 C C . GLY C 1 55 ? 9.203 75.654 -3.928 1.00 22.11 56 GLY C C 1
ATOM 4176 O O . GLY C 1 55 ? 9.750 75.359 -4.987 1.00 21.93 56 GLY C O 1
ATOM 4177 N N . LYS C 1 56 ? 8.912 74.748 -2.996 1.00 21.21 57 LYS C N 1
ATOM 4178 C CA . LYS C 1 56 ? 9.253 73.337 -3.173 1.00 19.87 57 LYS C CA 1
ATOM 4179 C C . LYS C 1 56 ? 8.032 72.483 -3.539 1.00 20.77 57 LYS C C 1
ATOM 4180 O O . LYS C 1 56 ? 6.894 72.920 -3.369 1.00 19.73 57 LYS C O 1
ATOM 4186 N N . GLU C 1 57 ? 8.279 71.274 -4.054 1.00 20.70 58 GLU C N 1
ATOM 4187 C CA . GLU C 1 57 ? 7.215 70.346 -4.452 1.00 20.84 58 GLU C CA 1
ATOM 4188 C C . GLU C 1 57 ? 6.762 69.538 -3.239 1.00 20.60 58 GLU C C 1
ATOM 4189 O O . GLU C 1 57 ? 7.571 68.910 -2.541 1.00 18.34 58 GLU C O 1
ATOM 4195 N N . VAL C 1 58 ? 5.460 69.562 -2.990 1.00 18.88 59 VAL C N 1
ATOM 4196 C CA . VAL C 1 58 ? 4.897 68.840 -1.867 1.00 17.69 59 VAL C CA 1
ATOM 4197 C C . VAL C 1 58 ? 3.523 68.299 -2.222 1.00 17.63 59 VAL C C 1
ATOM 4198 O O . VAL C 1 58 ? 2.785 68.900 -3.012 1.00 18.53 59 VAL C O 1
ATOM 4202 N N . LEU C 1 59 ? 3.208 67.141 -1.656 1.00 15.14 60 LEU C N 1
ATOM 4203 C CA . LEU C 1 59 ? 1.915 66.500 -1.840 1.00 14.72 60 LEU C CA 1
ATOM 4204 C C . LEU C 1 59 ? 1.417 66.257 -0.427 1.00 16.05 60 LEU C C 1
ATOM 4205 O O . LEU C 1 59 ? 2.115 65.641 0.374 1.00 14.67 60 LEU C O 1
ATOM 4210 N N . GLY C 1 60 ? 0.224 66.750 -0.114 1.00 15.01 61 GLY C N 1
ATOM 4211 C CA . GLY C 1 60 ? -0.309 66.553 1.218 1.00 15.88 61 GLY C CA 1
ATOM 4212 C C . GLY C 1 60 ? -1.311 65.421 1.239 1.00 16.38 61 GLY C C 1
ATOM 4213 O O . GLY C 1 60 ? -2.112 65.281 0.317 1.00 16.44 61 GLY C O 1
ATOM 4214 N N . VAL C 1 61 ? -1.244 64.587 2.271 1.00 16.26 62 VAL C N 1
ATOM 4215 C CA . VAL C 1 61 ? -2.183 63.484 2.405 1.00 15.42 62 VAL C CA 1
ATOM 4216 C C . VAL C 1 61 ? -2.623 63.392 3.856 1.00 17.14 62 VAL C C 1
ATOM 4217 O O . VAL C 1 61 ? -1.795 63.224 4.758 1.00 15.69 62 VAL C O 1
ATOM 4221 N N . LYS C 1 62 ? -3.922 63.549 4.096 1.00 16.25 63 LYS C N 1
ATOM 4222 C CA . LYS C 1 62 ? -4.435 63.437 5.454 1.00 15.43 63 LYS C CA 1
ATOM 4223 C C . LYS C 1 62 ? -4.659 61.948 5.688 1.00 16.23 63 LYS C C 1
ATOM 4224 O O . LYS C 1 62 ? -5.296 61.282 4.874 1.00 15.66 63 LYS C O 1
ATOM 4230 N N . ALA C 1 63 ? -4.120 61.420 6.782 1.00 14.61 64 ALA C N 1
ATOM 4231 C CA . ALA C 1 63 ? -4.269 60.006 7.083 1.00 14.14 64 ALA C CA 1
ATOM 4232 C C . ALA C 1 63 ? -3.972 59.710 8.546 1.00 15.13 64 ALA C C 1
ATOM 4233 O O . ALA C 1 63 ? -3.247 60.452 9.198 1.00 15.00 64 ALA C O 1
ATOM 4235 N N . ASP C 1 64 ? -4.551 58.622 9.045 1.00 13.75 65 ASP C N 1
ATOM 4236 C CA . ASP C 1 64 ? -4.331 58.160 10.413 1.00 14.60 65 ASP C CA 1
ATOM 4237 C C . ASP C 1 64 ? -3.413 56.951 10.209 1.00 14.22 65 ASP C C 1
ATOM 4238 O O . ASP C 1 64 ? -3.872 55.909 9.745 1.00 15.95 65 ASP C O 1
ATOM 4243 N N . VAL C 1 65 ? -2.129 57.078 10.541 1.00 13.61 66 VAL C N 1
ATOM 4244 C CA . VAL C 1 65 ? -1.206 55.973 10.309 1.00 13.45 66 VAL C CA 1
ATOM 4245 C C . VAL C 1 65 ? -1.493 54.685 11.070 1.00 14.42 66 VAL C C 1
ATOM 4246 O O . VAL C 1 65 ? -0.894 53.656 10.768 1.00 14.67 66 VAL C O 1
ATOM 4250 N N . SER C 1 66 ? -2.407 54.728 12.036 1.00 16.13 67 SER C N 1
ATOM 4251 C CA . SER C 1 66 ? -2.754 53.525 12.797 1.00 15.84 67 SER C CA 1
ATOM 4252 C C . SER C 1 66 ? -3.759 52.670 12.014 1.00 17.02 67 SER C C 1
ATOM 4253 O O . SER C 1 66 ? -4.034 51.531 12.385 1.00 15.31 67 SER C O 1
ATOM 4256 N N . LYS C 1 67 ? -4.299 53.225 10.931 1.00 16.08 68 LYS C N 1
ATOM 4257 C CA . LYS C 1 67 ? -5.259 52.503 10.090 1.00 15.81 68 LYS C CA 1
ATOM 4258 C C . LYS C 1 67 ? -4.555 51.982 8.843 1.00 14.59 68 LYS C C 1
ATOM 4259 O O . LYS C 1 67 ? -4.092 52.759 8.016 1.00 12.95 68 LYS C O 1
ATOM 4265 N N . LYS C 1 68 ? -4.481 50.665 8.698 1.00 14.46 69 LYS C N 1
ATOM 4266 C CA . LYS C 1 68 ? -3.783 50.093 7.555 1.00 15.72 69 LYS C CA 1
ATOM 4267 C C . LYS C 1 68 ? -4.281 50.568 6.202 1.00 14.52 69 LYS C C 1
ATOM 4268 O O . LYS C 1 68 ? -3.493 50.782 5.291 1.00 14.31 69 LYS C O 1
ATOM 4274 N N . LYS C 1 69 ? -5.587 50.756 6.074 1.00 15.18 70 LYS C N 1
ATOM 4275 C CA . LYS C 1 69 ? -6.145 51.213 4.810 1.00 15.84 70 LYS C CA 1
ATOM 4276 C C . LYS C 1 69 ? -5.627 52.615 4.466 1.00 14.75 70 LYS C C 1
ATOM 4277 O O . LYS C 1 69 ? -5.336 52.900 3.302 1.00 14.70 70 LYS C O 1
ATOM 4283 N N . ASP C 1 70 ? -5.515 53.486 5.474 1.00 14.07 71 ASP C N 1
ATOM 4284 C CA . ASP C 1 70 ? -5.014 54.852 5.264 1.00 12.80 71 ASP C CA 1
ATOM 4285 C C . ASP C 1 70 ? -3.546 54.793 4.845 1.00 13.15 71 ASP C C 1
ATOM 4286 O O . ASP C 1 70 ? -3.104 55.573 4.007 1.00 13.76 71 ASP C O 1
ATOM 4291 N N . VAL C 1 71 ? -2.785 53.871 5.435 1.00 12.86 72 VAL C N 1
ATOM 4292 C CA . VAL C 1 71 ? -1.372 53.753 5.077 1.00 12.22 72 VAL C CA 1
ATOM 4293 C C . VAL C 1 71 ? -1.260 53.310 3.620 1.00 12.02 72 VAL C C 1
ATOM 4294 O O . VAL C 1 71 ? -0.487 53.877 2.840 1.00 10.62 72 VAL C O 1
ATOM 4298 N N . GLU C 1 72 ? -2.054 52.314 3.238 1.00 12.60 73 GLU C N 1
ATOM 4299 C CA . GLU C 1 72 ? -2.013 51.836 1.858 1.00 13.11 73 GLU C CA 1
ATOM 4300 C C . GLU C 1 72 ? -2.368 53.000 0.945 1.00 12.82 73 GLU C C 1
ATOM 4301 O O . GLU C 1 72 ? -1.824 53.130 -0.140 1.00 14.46 73 GLU C O 1
ATOM 4307 N N . GLU C 1 73 ? -3.282 53.852 1.399 1.00 13.36 74 GLU C N 1
ATOM 4308 C CA . GLU C 1 73 ? -3.697 55.004 0.606 1.00 13.87 74 GLU C CA 1
ATOM 4309 C C . GLU C 1 73 ? -2.575 56.020 0.355 1.00 14.24 74 GLU C C 1
ATOM 4310 O O . GLU C 1 73 ? -2.355 56.417 -0.790 1.00 13.41 74 GLU C O 1
ATOM 4316 N N . PHE C 1 74 ? -1.850 56.452 1.390 1.00 14.23 75 PHE C N 1
ATOM 4317 C CA . PHE C 1 74 ? -0.801 57.429 1.103 1.00 13.96 75 PHE C CA 1
ATOM 4318 C C . PHE C 1 74 ? 0.372 56.829 0.326 1.00 13.23 75 PHE C C 1
ATOM 4319 O O . PHE C 1 74 ? 1.011 57.522 -0.473 1.00 14.08 75 PHE C O 1
ATOM 4327 N N . VAL C 1 75 ? 0.636 55.536 0.517 1.00 12.42 76 VAL C N 1
ATOM 4328 C CA . VAL C 1 75 ? 1.722 54.894 -0.216 1.00 12.48 76 VAL C CA 1
ATOM 4329 C C . VAL C 1 75 ? 1.330 54.823 -1.694 1.00 13.91 76 VAL C C 1
ATOM 4330 O O . VAL C 1 75 ? 2.121 55.161 -2.576 1.00 13.44 76 VAL C O 1
ATOM 4334 N N . ARG C 1 76 ? 0.100 54.393 -1.963 1.00 13.37 77 ARG C N 1
ATOM 4335 C CA . ARG C 1 76 ? -0.365 54.300 -3.338 1.00 14.13 77 ARG C CA 1
ATOM 4336 C C . ARG C 1 76 ? -0.444 55.672 -4.036 1.00 13.58 77 ARG C C 1
ATOM 4337 O O . ARG C 1 76 ? -0.012 55.812 -5.176 1.00 13.20 77 ARG C O 1
ATOM 4345 N N . ARG C 1 77 ? -0.986 56.683 -3.368 1.00 13.51 78 ARG C N 1
ATOM 4346 C CA . ARG C 1 77 ? -1.088 58.003 -4.005 1.00 14.04 78 ARG C CA 1
ATOM 4347 C C . ARG C 1 77 ? 0.310 58.544 -4.320 1.00 14.96 78 ARG C C 1
ATOM 4348 O O . ARG C 1 77 ? 0.529 59.167 -5.362 1.00 13.80 78 ARG C O 1
ATOM 4356 N N . THR C 1 78 ? 1.269 58.282 -3.435 1.00 13.33 79 THR C N 1
ATOM 4357 C CA . THR C 1 78 ? 2.630 58.745 -3.671 1.00 13.24 79 THR C CA 1
ATOM 4358 C C . THR C 1 78 ? 3.188 58.075 -4.916 1.00 13.72 79 THR C C 1
ATOM 4359 O O . THR C 1 78 ? 3.796 58.729 -5.778 1.00 13.48 79 THR C O 1
ATOM 4363 N N . PHE C 1 79 ? 2.984 56.766 -5.011 1.00 12.99 80 PHE C N 1
ATOM 4364 C CA . PHE C 1 79 ? 3.476 56.032 -6.170 1.00 14.31 80 PHE C CA 1
ATOM 4365 C C . PHE C 1 79 ? 2.782 56.500 -7.456 1.00 14.38 80 PHE C C 1
ATOM 4366 O O . PHE C 1 79 ? 3.428 56.685 -8.489 1.00 15.30 80 PHE C O 1
ATOM 4374 N N . GLU C 1 80 ? 1.468 56.693 -7.396 1.00 14.47 81 GLU C N 1
ATOM 4375 C CA . GLU C 1 80 ? 0.734 57.152 -8.580 1.00 16.18 81 GLU C CA 1
ATOM 4376 C C . GLU C 1 80 ? 1.204 58.530 -9.027 1.00 16.67 81 GLU C C 1
ATOM 4377 O O . GLU C 1 80 ? 1.353 58.795 -10.222 1.00 17.93 81 GLU C O 1
ATOM 4383 N N . THR C 1 81 ? 1.453 59.407 -8.065 1.00 16.00 82 THR C N 1
ATOM 4384 C CA . THR C 1 81 ? 1.872 60.757 -8.400 1.00 14.96 82 THR C CA 1
ATOM 4385 C C . THR C 1 81 ? 3.309 60.899 -8.898 1.00 14.88 82 THR C C 1
ATOM 4386 O O . THR C 1 81 ? 3.560 61.552 -9.921 1.00 15.48 82 THR C O 1
ATOM 4390 N N . TYR C 1 82 ? 4.254 60.265 -8.208 1.00 13.52 83 TYR C N 1
ATOM 4391 C CA . TYR C 1 82 ? 5.665 60.415 -8.550 1.00 13.69 83 TYR C CA 1
ATOM 4392 C C . TYR C 1 82 ? 6.385 59.198 -9.120 1.00 14.61 83 TYR C C 1
ATOM 4393 O O . TYR C 1 82 ? 7.571 59.279 -9.442 1.00 15.05 83 TYR C O 1
ATOM 4402 N N . SER C 1 83 ? 5.673 58.078 -9.226 1.00 14.34 84 SER C N 1
ATOM 4403 C CA . SER C 1 83 ? 6.212 56.840 -9.799 1.00 15.96 84 SER C CA 1
ATOM 4404 C C . SER C 1 83 ? 7.328 56.154 -9.024 1.00 16.22 84 SER C C 1
ATOM 4405 O O . SER C 1 83 ? 7.888 55.162 -9.495 1.00 16.52 84 SER C O 1
ATOM 4408 N N . ARG C 1 84 ? 7.646 56.669 -7.841 1.00 14.92 85 ARG C N 1
ATOM 4409 C CA . ARG C 1 84 ? 8.701 56.088 -7.018 1.00 15.50 85 ARG C CA 1
ATOM 4410 C C . ARG C 1 84 ? 8.548 56.548 -5.579 1.00 13.18 85 ARG C C 1
ATOM 4411 O O . ARG C 1 84 ? 7.860 57.524 -5.306 1.00 13.78 85 ARG C O 1
ATOM 4419 N N . ILE C 1 85 ? 9.171 55.805 -4.668 1.00 13.52 86 ILE C N 1
ATOM 4420 C CA . ILE C 1 85 ? 9.192 56.129 -3.243 1.00 12.08 86 ILE C CA 1
ATOM 4421 C C . ILE C 1 85 ? 10.633 55.819 -2.851 1.00 11.09 86 ILE C C 1
ATOM 4422 O O . ILE C 1 85 ? 11.041 54.661 -2.826 1.00 12.45 86 ILE C O 1
ATOM 4427 N N . ASP C 1 86 ? 11.408 56.857 -2.564 1.00 11.50 87 ASP C N 1
ATOM 4428 C CA . ASP C 1 86 ? 12.815 56.674 -2.235 1.00 11.56 87 ASP C CA 1
ATOM 4429 C C . ASP C 1 86 ? 13.108 56.599 -0.752 1.00 12.01 87 ASP C C 1
ATOM 4430 O O . ASP C 1 86 ? 14.012 55.872 -0.323 1.00 12.89 87 ASP C O 1
ATOM 4435 N N . VAL C 1 87 ? 12.346 57.355 0.022 1.00 11.23 88 VAL C N 1
ATOM 4436 C CA . VAL C 1 87 ? 12.540 57.407 1.465 1.00 11.66 88 VAL C CA 1
ATOM 4437 C C . VAL C 1 87 ? 11.206 57.430 2.181 1.00 11.23 88 VAL C C 1
ATOM 4438 O O . VAL C 1 87 ? 10.305 58.162 1.778 1.00 10.85 88 VAL C O 1
ATOM 4442 N N . LEU C 1 88 ? 11.099 56.641 3.245 1.00 10.67 89 LEU C N 1
ATOM 4443 C CA . LEU C 1 88 ? 9.897 56.602 4.080 1.00 10.29 89 LEU C CA 1
ATOM 4444 C C . LEU C 1 88 ? 10.340 56.926 5.498 1.00 12.26 89 LEU C C 1
ATOM 4445 O O . LEU C 1 88 ? 11.146 56.199 6.075 1.00 10.04 89 LEU C O 1
ATOM 4450 N N . CYS C 1 89 ? 9.824 58.019 6.048 1.00 11.75 90 CYS C N 1
ATOM 4451 C CA . CYS C 1 89 ? 10.155 58.411 7.411 1.00 11.97 90 CYS C CA 1
ATOM 4452 C C . CYS C 1 89 ? 8.935 58.133 8.284 1.00 11.53 90 CYS C C 1
ATOM 4453 O O . CYS C 1 89 ? 7.966 58.892 8.254 1.00 10.83 90 CYS C O 1
ATOM 4456 N N . ASN C 1 90 ? 8.983 57.033 9.034 1.00 11.65 91 ASN C N 1
ATOM 4457 C CA . ASN C 1 90 ? 7.905 56.657 9.946 1.00 10.79 91 ASN C CA 1
ATOM 4458 C C . ASN C 1 90 ? 8.175 57.455 11.212 1.00 11.83 91 ASN C C 1
ATOM 4459 O O . ASN C 1 90 ? 8.891 57.011 12.114 1.00 11.39 91 ASN C O 1
ATOM 4464 N N . ASN C 1 91 ? 7.562 58.628 11.280 1.00 11.51 92 ASN C N 1
ATOM 4465 C CA . ASN C 1 91 ? 7.794 59.543 12.379 1.00 12.40 92 ASN C CA 1
ATOM 4466 C C . ASN C 1 91 ? 6.629 59.825 13.306 1.00 13.27 92 ASN C C 1
ATOM 4467 O O . ASN C 1 91 ? 6.839 60.134 14.481 1.00 13.29 92 ASN C O 1
ATOM 4472 N N . ALA C 1 92 ? 5.405 59.732 12.796 1.00 12.93 93 ALA C N 1
ATOM 4473 C CA . ALA C 1 92 ? 4.239 59.997 13.628 1.00 13.84 93 ALA C CA 1
ATOM 4474 C C . ALA C 1 92 ? 4.278 59.151 14.896 1.00 12.50 93 ALA C C 1
ATOM 4475 O O . ALA C 1 92 ? 4.699 57.998 14.867 1.00 11.80 93 ALA C O 1
ATOM 4477 N N . GLY C 1 93 ? 3.857 59.739 16.008 1.00 12.53 94 GLY C N 1
ATOM 4478 C CA . GLY C 1 93 ? 3.829 59.011 17.268 1.00 12.39 94 GLY C CA 1
ATOM 4479 C C . GLY C 1 93 ? 3.137 59.812 18.355 1.00 12.92 94 GLY C C 1
ATOM 4480 O O . GLY C 1 93 ? 3.015 61.036 18.242 1.00 13.30 94 GLY C O 1
ATOM 4481 N N . ILE C 1 94 ? 2.671 59.125 19.399 1.00 11.74 95 ILE C N 1
ATOM 4482 C CA . ILE C 1 94 ? 1.994 59.772 20.529 1.00 11.85 95 ILE C CA 1
ATOM 4483 C C . ILE C 1 94 ? 2.572 59.232 21.837 1.00 11.17 95 ILE C C 1
ATOM 4484 O O . ILE C 1 94 ? 3.151 58.146 21.854 1.00 13.68 95 ILE C O 1
ATOM 4489 N N . MET C 1 95 ? 2.442 59.998 22.917 1.00 12.46 96 MET C N 1
ATOM 4490 C CA . MET C 1 95 ? 2.922 59.540 24.219 1.00 12.76 96 MET C CA 1
ATOM 4491 C C . MET C 1 95 ? 1.808 58.750 24.904 1.00 15.25 96 MET C C 1
ATOM 4492 O O . MET C 1 95 ? 0.683 58.701 24.395 1.00 14.98 96 MET C O 1
ATOM 4497 N N . ASP C 1 96 ? 2.104 58.167 26.067 1.00 14.24 97 ASP C N 1
ATOM 4498 C CA . ASP C 1 96 ? 1.147 57.295 26.750 1.00 14.49 97 ASP C CA 1
ATOM 4499 C C . ASP C 1 96 ? 0.743 57.620 28.186 1.00 14.44 97 ASP C C 1
ATOM 4500 O O . ASP C 1 96 ? 0.321 56.721 28.926 1.00 14.25 97 ASP C O 1
ATOM 4505 N N . GLY C 1 97 ? 0.855 58.880 28.584 1.00 13.96 98 GLY C N 1
ATOM 4506 C CA . GLY C 1 97 ? 0.499 59.248 29.943 1.00 15.37 98 GLY C CA 1
ATOM 4507 C C . GLY C 1 97 ? 1.516 58.775 30.964 1.00 15.55 98 GLY C C 1
ATOM 4508 O O . GLY C 1 97 ? 1.275 58.881 32.164 1.00 16.16 98 GLY C O 1
ATOM 4509 N N . VAL C 1 98 ? 2.656 58.276 30.485 1.00 13.31 99 VAL C N 1
ATOM 4510 C CA . VAL C 1 98 ? 3.718 57.749 31.342 1.00 14.41 99 VAL C CA 1
ATOM 4511 C C . VAL C 1 98 ? 3.076 56.681 32.225 1.00 13.74 99 VAL C C 1
ATOM 4512 O O . VAL C 1 98 ? 3.426 56.512 33.389 1.00 14.99 99 VAL C O 1
ATOM 4516 N N . THR C 1 99 ? 2.149 55.940 31.635 1.00 12.39 100 THR C N 1
ATOM 4517 C CA . THR C 1 99 ? 1.400 54.915 32.353 1.00 13.25 100 THR C CA 1
ATOM 4518 C C . THR C 1 99 ? 2.111 53.576 32.555 1.00 12.23 100 THR C C 1
ATOM 4519 O O . THR C 1 99 ? 2.428 52.874 31.596 1.00 11.70 100 THR C O 1
ATOM 4523 N N . PRO C 1 100 ? 2.359 53.198 33.823 1.00 13.88 101 PRO C N 1
ATOM 4524 C CA . PRO C 1 100 ? 3.029 51.933 34.140 1.00 13.94 101 PRO C CA 1
ATOM 4525 C C . PRO C 1 100 ? 2.075 50.765 33.866 1.00 14.87 101 PRO C C 1
ATOM 4526 O O . PRO C 1 100 ? 0.857 50.949 33.843 1.00 14.21 101 PRO C O 1
ATOM 4530 N N . VAL C 1 101 ? 2.632 49.571 33.663 1.00 13.33 102 VAL C N 1
ATOM 4531 C CA . VAL C 1 101 ? 1.844 48.392 33.321 1.00 12.69 102 VAL C CA 1
ATOM 4532 C C . VAL C 1 101 ? 0.512 48.189 34.029 1.00 14.07 102 VAL C C 1
ATOM 4533 O O . VAL C 1 101 ? -0.517 48.042 33.368 1.00 12.68 102 VAL C O 1
ATOM 4537 N N . ALA C 1 102 ? 0.526 48.175 35.356 1.00 14.06 103 ALA C N 1
ATOM 4538 C CA . ALA C 1 102 ? -0.697 47.926 36.114 1.00 15.61 103 ALA C CA 1
ATOM 4539 C C . ALA C 1 102 ? -1.814 48.943 35.876 1.00 16.63 103 ALA C C 1
ATOM 4540 O O . ALA C 1 102 ? -2.983 48.641 36.112 1.00 16.63 103 ALA C O 1
ATOM 4542 N N . GLU C 1 103 ? -1.459 50.135 35.398 1.00 15.59 104 GLU C N 1
ATOM 4543 C CA . GLU C 1 103 ? -2.441 51.197 35.169 1.00 15.97 104 GLU C CA 1
ATOM 4544 C C . GLU C 1 103 ? -2.869 51.339 33.710 1.00 15.76 104 GLU C C 1
ATOM 4545 O O . GLU C 1 103 ? -3.670 52.208 33.381 1.00 16.94 104 GLU C O 1
ATOM 4551 N N . VAL C 1 104 ? -2.347 50.482 32.840 1.00 15.16 105 VAL C N 1
ATOM 4552 C CA . VAL C 1 104 ? -2.663 50.548 31.414 1.00 14.41 105 VAL C CA 1
ATOM 4553 C C . VAL C 1 104 ? -3.978 49.885 31.020 1.00 15.48 105 VAL C C 1
ATOM 4554 O O . VAL C 1 104 ? -4.186 48.704 31.295 1.00 15.77 105 VAL C O 1
ATOM 4558 N N . SER C 1 105 ? -4.853 50.642 30.354 1.00 16.53 106 SER C N 1
ATOM 4559 C CA . SER C 1 105 ? -6.134 50.100 29.897 1.00 16.49 106 SER C CA 1
ATOM 4560 C C . SER C 1 105 ? -5.938 49.379 28.565 1.00 16.96 106 SER C C 1
ATOM 4561 O O . SER C 1 105 ? -4.929 49.583 27.885 1.00 17.05 106 SER C O 1
ATOM 4564 N N . ASP C 1 106 ? -6.889 48.527 28.190 1.00 17.57 107 ASP C N 1
ATOM 4565 C CA . ASP C 1 106 ? -6.784 47.815 26.919 1.00 17.80 107 ASP C CA 1
ATOM 4566 C C . ASP C 1 106 ? -6.727 48.823 25.772 1.00 17.36 107 ASP C C 1
ATOM 4567 O O . ASP C 1 106 ? -5.995 48.638 24.797 1.00 16.56 107 ASP C O 1
ATOM 4572 N N . GLU C 1 107 ? -7.523 49.882 25.881 1.00 16.77 108 GLU C N 1
ATOM 4573 C CA . GLU C 1 107 ? -7.564 50.899 24.838 1.00 15.01 108 GLU C CA 1
ATOM 4574 C C . GLU C 1 107 ? -6.237 51.633 24.669 1.00 14.73 108 GLU C C 1
ATOM 4575 O O . GLU C 1 107 ? -5.801 51.861 23.543 1.00 14.61 108 GLU C O 1
ATOM 4577 N N . LEU C 1 108 ? -5.611 52.015 25.782 1.00 14.26 109 LEU C N 1
ATOM 4578 C CA . LEU C 1 108 ? -4.333 52.734 25.735 1.00 12.95 109 LEU C CA 1
ATOM 4579 C C . LEU C 1 108 ? -3.252 51.836 25.140 1.00 12.83 109 LEU C C 1
ATOM 4580 O O . LEU C 1 108 ? -2.470 52.270 24.300 1.00 11.94 109 LEU C O 1
ATOM 4585 N N . TRP C 1 109 ? -3.208 50.588 25.590 1.00 12.70 110 TRP C N 1
ATOM 4586 C CA . TRP C 1 109 ? -2.231 49.630 25.083 1.00 13.52 110 TRP C CA 1
ATOM 4587 C C . TRP C 1 109 ? -2.328 49.489 23.558 1.00 13.84 110 TRP C C 1
ATOM 4588 O O . TRP C 1 109 ? -1.330 49.608 22.845 1.00 14.13 110 TRP C O 1
ATOM 4599 N N . GLU C 1 110 ? -3.536 49.256 23.056 1.00 13.20 111 GLU C N 1
ATOM 4600 C CA . GLU C 1 110 ? -3.732 49.086 21.622 1.00 13.57 111 GLU C CA 1
ATOM 4601 C C . GLU C 1 110 ? -3.462 50.357 20.818 1.00 12.87 111 GLU C C 1
ATOM 4602 O O . GLU C 1 110 ? -2.840 50.312 19.760 1.00 14.47 111 GLU C O 1
ATOM 4608 N N . ARG C 1 111 ? -3.930 51.491 21.333 1.00 12.81 112 ARG C N 1
ATOM 4609 C CA . ARG C 1 111 ? -3.762 52.767 20.654 1.00 13.55 112 ARG C CA 1
ATOM 4610 C C . ARG C 1 111 ? -2.295 53.137 20.467 1.00 13.50 112 ARG C C 1
ATOM 4611 O O . ARG C 1 111 ? -1.861 53.479 19.364 1.00 11.96 112 ARG C O 1
ATOM 4619 N N . VAL C 1 112 ? -1.535 53.076 21.554 1.00 12.65 113 VAL C N 1
ATOM 4620 C CA . VAL C 1 112 ? -0.127 53.438 21.483 1.00 11.27 113 VAL C CA 1
ATOM 4621 C C . VAL C 1 112 ? 0.639 52.488 20.569 1.00 10.90 113 VAL C C 1
ATOM 4622 O O . VAL C 1 112 ? 1.475 52.919 19.772 1.00 11.95 113 VAL C O 1
ATOM 4626 N N . LEU C 1 113 ? 0.359 51.195 20.677 1.00 10.70 114 LEU C N 1
ATOM 4627 C CA . LEU C 1 113 ? 1.041 50.223 19.822 1.00 11.27 114 LEU C CA 1
ATOM 4628 C C . LEU C 1 113 ? 0.689 50.459 18.354 1.00 13.39 114 LEU C C 1
ATOM 4629 O O . LEU C 1 113 ? 1.552 50.421 17.485 1.00 11.51 114 LEU C O 1
ATOM 4634 N N . ALA C 1 114 ? -0.583 50.723 18.085 1.00 11.14 115 ALA C N 1
ATOM 4635 C CA . ALA C 1 114 ? -1.013 50.931 16.708 1.00 11.83 115 ALA C CA 1
ATOM 4636 C C . ALA C 1 114 ? -0.390 52.172 16.093 1.00 11.86 115 ALA C C 1
ATOM 4637 O O . ALA C 1 114 ? 0.131 52.129 14.976 1.00 11.72 115 ALA C O 1
ATOM 4639 N N . VAL C 1 115 ? -0.420 53.276 16.824 1.00 11.12 116 VAL C N 1
ATOM 4640 C CA . VAL C 1 115 ? 0.134 54.512 16.290 1.00 12.58 116 VAL C CA 1
ATOM 4641 C C . VAL C 1 115 ? 1.663 54.531 16.225 1.00 12.55 116 VAL C C 1
ATOM 4642 O O . VAL C 1 115 ? 2.229 54.955 15.225 1.00 11.16 116 VAL C O 1
ATOM 4646 N N . ASN C 1 116 ? 2.328 54.040 17.267 1.00 12.95 117 ASN C N 1
ATOM 4647 C CA . ASN C 1 116 ? 3.796 54.092 17.316 1.00 12.39 117 ASN C CA 1
ATOM 4648 C C . ASN C 1 116 ? 4.555 52.919 16.714 1.00 13.66 117 ASN C C 1
ATOM 4649 O O . ASN C 1 116 ? 5.756 53.036 16.451 1.00 13.89 117 ASN C O 1
ATOM 4654 N N . LEU C 1 117 ? 3.877 51.791 16.506 1.00 12.88 118 LEU C N 1
ATOM 4655 C CA . LEU C 1 117 ? 4.542 50.616 15.961 1.00 11.63 118 LEU C CA 1
ATOM 4656 C C . LEU C 1 117 ? 3.855 49.974 14.753 1.00 12.28 118 LEU C C 1
ATOM 4657 O O . LEU C 1 117 ? 4.490 49.772 13.718 1.00 11.81 118 LEU C O 1
ATOM 4662 N N . TYR C 1 118 ? 2.570 49.653 14.869 1.00 10.00 119 TYR C N 1
ATOM 4663 C CA . TYR C 1 118 ? 1.888 49.003 13.751 1.00 11.09 119 TYR C CA 1
ATOM 4664 C C . TYR C 1 118 ? 1.931 49.855 12.493 1.00 10.14 119 TYR C C 1
ATOM 4665 O O . TYR C 1 118 ? 2.092 49.331 11.390 1.00 9.92 119 TYR C O 1
ATOM 4674 N N . SER C 1 119 ? 1.820 51.170 12.670 1.00 10.89 120 SER C N 1
ATOM 4675 C CA . SER C 1 119 ? 1.872 52.121 11.559 1.00 12.62 120 SER C CA 1
ATOM 4676 C C . SER C 1 119 ? 3.131 51.912 10.716 1.00 12.65 120 SER C C 1
ATOM 4677 O O . SER C 1 119 ? 3.071 51.948 9.485 1.00 10.09 120 SER C O 1
ATOM 4680 N N . ALA C 1 120 ? 4.267 51.695 11.382 1.00 12.39 121 ALA C N 1
ATOM 4681 C CA . ALA C 1 120 ? 5.541 51.481 10.690 1.00 12.30 121 ALA C CA 1
ATOM 4682 C C . ALA C 1 120 ? 5.601 50.108 10.013 1.00 10.80 121 ALA C C 1
ATOM 4683 O O . ALA C 1 120 ? 6.285 49.929 9.002 1.00 10.79 121 ALA C O 1
ATOM 4685 N N . PHE C 1 121 ? 4.908 49.130 10.583 1.00 11.40 122 PHE C N 1
ATOM 4686 C CA . PHE C 1 121 ? 4.870 47.811 9.965 1.00 10.77 122 PHE C CA 1
ATOM 4687 C C . PHE C 1 121 ? 4.029 47.913 8.687 1.00 9.70 122 PHE C C 1
ATOM 4688 O O . PHE C 1 121 ? 4.435 47.429 7.626 1.00 9.06 122 PHE C O 1
ATOM 4696 N N . TYR C 1 122 ? 2.867 48.555 8.783 1.00 9.28 123 TYR C N 1
ATOM 4697 C CA . TYR C 1 122 ? 1.995 48.694 7.605 1.00 10.67 123 TYR C CA 1
ATOM 4698 C C . TYR C 1 122 ? 2.687 49.438 6.468 1.00 11.14 123 TYR C C 1
ATOM 4699 O O . TYR C 1 122 ? 2.652 48.999 5.317 1.00 10.88 123 TYR C O 1
ATOM 4708 N N . SER C 1 123 ? 3.303 50.574 6.781 1.00 11.05 124 SER C N 1
ATOM 4709 C CA . SER C 1 123 ? 3.974 51.353 5.749 1.00 10.69 124 SER C CA 1
ATOM 4710 C C . SER C 1 123 ? 5.192 50.634 5.172 1.00 11.55 124 SER C C 1
ATOM 4711 O O . SER C 1 123 ? 5.409 50.673 3.959 1.00 12.41 124 SER C O 1
ATOM 4714 N N . SER C 1 124 ? 5.984 49.973 6.018 1.00 10.15 125 SER C N 1
ATOM 4715 C CA . SER C 1 124 ? 7.147 49.247 5.513 1.00 9.61 125 SER C CA 1
ATOM 4716 C C . SER C 1 124 ? 6.700 48.088 4.609 1.00 9.50 125 SER C C 1
ATOM 4717 O O . SER C 1 124 ? 7.280 47.852 3.554 1.00 10.59 125 SER C O 1
ATOM 4720 N N . ARG C 1 125 ? 5.670 47.358 5.021 1.00 9.87 126 ARG C N 1
ATOM 4721 C CA . ARG C 1 125 ? 5.202 46.244 4.193 1.00 10.80 126 ARG C CA 1
ATOM 4722 C C . ARG C 1 125 ? 4.761 46.723 2.809 1.00 12.28 126 ARG C C 1
ATOM 4723 O O . ARG C 1 125 ? 4.977 46.048 1.797 1.00 11.97 126 ARG C O 1
ATOM 4731 N N . ALA C 1 126 ? 4.162 47.906 2.767 1.00 10.61 127 ALA C N 1
ATOM 4732 C CA . ALA C 1 126 ? 3.674 48.461 1.510 1.00 11.95 127 ALA C CA 1
ATOM 4733 C C . ALA C 1 126 ? 4.757 49.050 0.615 1.00 12.29 127 ALA C C 1
ATOM 4734 O O . ALA C 1 126 ? 4.672 48.949 -0.613 1.00 12.39 127 ALA C O 1
ATOM 4736 N N . VAL C 1 127 ? 5.776 49.671 1.203 1.00 12.02 128 VAL C N 1
ATOM 4737 C CA . VAL C 1 127 ? 6.806 50.268 0.370 1.00 11.96 128 VAL C CA 1
ATOM 4738 C C . VAL C 1 127 ? 7.935 49.340 -0.035 1.00 11.96 128 VAL C C 1
ATOM 4739 O O . VAL C 1 127 ? 8.580 49.575 -1.046 1.00 11.72 128 VAL C O 1
ATOM 4743 N N . ILE C 1 128 ? 8.166 48.273 0.716 1.00 11.76 129 ILE C N 1
ATOM 4744 C CA . ILE C 1 128 ? 9.284 47.394 0.376 1.00 12.43 129 ILE C CA 1
ATOM 4745 C C . ILE C 1 128 ? 9.300 46.848 -1.057 1.00 12.89 129 ILE C C 1
ATOM 4746 O O . ILE C 1 128 ? 10.333 46.900 -1.729 1.00 12.83 129 ILE C O 1
ATOM 4751 N N . PRO C 1 129 ? 8.162 46.329 -1.551 1.00 11.79 130 PRO C N 1
ATOM 4752 C CA . PRO C 1 129 ? 8.141 45.799 -2.920 1.00 12.26 130 PRO C CA 1
ATOM 4753 C C . PRO C 1 129 ? 8.497 46.880 -3.938 1.00 11.64 130 PRO C C 1
ATOM 4754 O O . PRO C 1 129 ? 9.192 46.617 -4.919 1.00 12.15 130 PRO C O 1
ATOM 4758 N N . ILE C 1 130 ? 8.017 48.098 -3.693 1.00 11.04 131 ILE C N 1
ATOM 4759 C CA . ILE C 1 130 ? 8.297 49.231 -4.582 1.00 11.61 131 ILE C CA 1
ATOM 4760 C C . ILE C 1 130 ? 9.802 49.540 -4.573 1.00 10.65 131 ILE C C 1
ATOM 4761 O O . ILE C 1 130 ? 10.428 49.723 -5.620 1.00 12.09 131 ILE C O 1
ATOM 4766 N N . MET C 1 131 ? 10.384 49.578 -3.381 1.00 11.33 132 MET C N 1
ATOM 4767 C CA . MET C 1 131 ? 11.810 49.860 -3.246 1.00 10.83 132 MET C CA 1
ATOM 4768 C C . MET C 1 131 ? 12.681 48.750 -3.818 1.00 10.22 132 MET C C 1
ATOM 4769 O O . MET C 1 131 ? 13.730 49.026 -4.386 1.00 12.57 132 MET C O 1
ATOM 4774 N N . LEU C 1 132 ? 12.264 47.493 -3.659 1.00 10.78 133 LEU C N 1
ATOM 4775 C CA . LEU C 1 132 ? 13.047 46.380 -4.206 1.00 13.09 133 LEU C CA 1
ATOM 4776 C C . LEU C 1 132 ? 13.084 46.455 -5.736 1.00 14.19 133 LEU C C 1
ATOM 4777 O O . LEU C 1 132 ? 14.112 46.177 -6.364 1.00 15.35 133 LEU C O 1
ATOM 4782 N N . LYS C 1 133 ? 11.959 46.844 -6.322 1.00 14.47 134 LYS C N 1
ATOM 4783 C CA . LYS C 1 133 ? 11.839 46.979 -7.774 1.00 15.44 134 LYS C CA 1
ATOM 4784 C C . LYS C 1 133 ? 12.793 48.084 -8.236 1.00 14.24 134 LYS C C 1
ATOM 4785 O O . LYS C 1 133 ? 13.417 47.988 -9.296 1.00 13.62 134 LYS C O 1
ATOM 4791 N N . GLN C 1 134 ? 12.897 49.132 -7.427 1.00 13.94 135 GLN C N 1
ATOM 4792 C CA . GLN C 1 134 ? 13.785 50.256 -7.713 1.00 13.51 135 GLN C CA 1
ATOM 4793 C C . GLN C 1 134 ? 15.242 49.859 -7.516 1.00 14.77 135 GLN C C 1
ATOM 4794 O O . GLN C 1 134 ? 16.140 50.429 -8.141 1.00 13.76 135 GLN C O 1
ATOM 4800 N N . GLY C 1 135 ? 15.462 48.886 -6.633 1.00 14.32 136 GLY C N 1
ATOM 4801 C CA . GLY C 1 135 ? 16.805 48.432 -6.330 1.00 15.03 136 GLY C CA 1
ATOM 4802 C C . GLY C 1 135 ? 17.405 49.292 -5.230 1.00 14.22 136 GLY C C 1
ATOM 4803 O O . GLY C 1 135 ? 18.572 49.147 -4.883 1.00 15.85 136 GLY C O 1
ATOM 4804 N N . LYS C 1 136 ? 16.597 50.185 -4.668 1.00 13.46 137 LYS C N 1
ATOM 4805 C CA . LYS C 1 136 ? 17.088 51.094 -3.637 1.00 13.23 137 LYS C CA 1
ATOM 4806 C C . LYS C 1 136 ? 15.945 51.756 -2.884 1.00 13.29 137 LYS C C 1
ATOM 4807 O O . LYS C 1 136 ? 14.928 52.118 -3.478 1.00 13.98 137 LYS C O 1
ATOM 4813 N N . GLY C 1 137 ? 16.132 51.923 -1.578 1.00 13.80 138 GLY C N 1
ATOM 4814 C CA . GLY C 1 137 ? 15.141 52.568 -0.740 1.00 11.19 138 GLY C CA 1
ATOM 4815 C C . GLY C 1 137 ? 15.669 52.701 0.674 1.00 12.68 138 GLY C C 1
ATOM 4816 O O . GLY C 1 137 ? 16.527 51.923 1.091 1.00 11.75 138 GLY C O 1
ATOM 4817 N N . VAL C 1 138 ? 15.173 53.692 1.410 1.00 12.05 139 VAL C N 1
ATOM 4818 C CA . VAL C 1 138 ? 15.592 53.900 2.790 1.00 11.51 139 VAL C CA 1
ATOM 4819 C C . VAL C 1 138 ? 14.370 54.151 3.667 1.00 10.72 139 VAL C C 1
ATOM 4820 O O . VAL C 1 138 ? 13.483 54.928 3.308 1.00 10.99 139 VAL C O 1
ATOM 4824 N N . ILE C 1 139 ? 14.325 53.472 4.808 1.00 9.35 140 ILE C N 1
ATOM 4825 C CA . ILE C 1 139 ? 13.242 53.639 5.771 1.00 9.17 140 ILE C CA 1
ATOM 4826 C C . ILE C 1 139 ? 13.892 54.157 7.049 1.00 10.30 140 ILE C C 1
ATOM 4827 O O . ILE C 1 139 ? 14.835 53.549 7.568 1.00 10.08 140 ILE C O 1
ATOM 4832 N N . VAL C 1 140 ? 13.411 55.294 7.532 1.00 9.19 141 VAL C N 1
ATOM 4833 C CA . VAL C 1 140 ? 13.960 55.865 8.756 1.00 9.03 141 VAL C CA 1
ATOM 4834 C C . VAL C 1 140 ? 12.830 55.920 9.761 1.00 11.30 141 VAL C C 1
ATOM 4835 O O . VAL C 1 140 ? 11.810 56.570 9.525 1.00 11.38 141 VAL C O 1
ATOM 4839 N N . ASN C 1 141 ? 13.012 55.223 10.878 1.00 11.35 142 ASN C N 1
ATOM 4840 C CA . ASN C 1 141 ? 12.004 55.190 11.924 1.00 10.54 142 ASN C CA 1
ATOM 4841 C C . ASN C 1 141 ? 12.383 56.055 13.107 1.00 11.19 142 ASN C C 1
ATOM 4842 O O . ASN C 1 141 ? 13.487 55.930 13.649 1.00 11.60 142 ASN C O 1
ATOM 4847 N N . THR C 1 142 ? 11.481 56.947 13.504 1.00 10.12 143 THR C N 1
ATOM 4848 C CA . THR C 1 142 ? 11.768 57.784 14.659 1.00 10.39 143 THR C CA 1
ATOM 4849 C C . THR C 1 142 ? 11.357 56.991 15.882 1.00 11.24 143 THR C C 1
ATOM 4850 O O . THR C 1 142 ? 10.165 56.798 16.128 1.00 11.66 143 THR C O 1
ATOM 4854 N N . ALA C 1 143 ? 12.340 56.512 16.634 1.00 9.79 144 ALA C N 1
ATOM 4855 C CA . ALA C 1 143 ? 12.052 55.744 17.832 1.00 8.89 144 ALA C CA 1
ATOM 4856 C C . ALA C 1 143 ? 12.151 56.684 19.023 1.00 10.97 144 ALA C C 1
ATOM 4857 O O . ALA C 1 143 ? 11.524 57.729 19.016 1.00 11.26 144 ALA C O 1
ATOM 4859 N N . SER C 1 144 ? 12.951 56.322 20.025 1.00 11.06 145 SER C N 1
ATOM 4860 C CA . SER C 1 144 ? 13.118 57.129 21.240 1.00 9.73 145 SER C CA 1
ATOM 4861 C C . SER C 1 144 ? 14.083 56.386 22.145 1.00 9.15 145 SER C C 1
ATOM 4862 O O . SER C 1 144 ? 14.285 55.187 21.962 1.00 9.12 145 SER C O 1
ATOM 4865 N N . ILE C 1 145 ? 14.687 57.079 23.108 1.00 9.65 146 ILE C N 1
ATOM 4866 C CA . ILE C 1 145 ? 15.561 56.374 24.032 1.00 10.35 146 ILE C CA 1
ATOM 4867 C C . ILE C 1 145 ? 14.695 55.412 24.859 1.00 11.48 146 ILE C C 1
ATOM 4868 O O . ILE C 1 145 ? 15.213 54.493 25.488 1.00 11.21 146 ILE C O 1
ATOM 4873 N N . ALA C 1 146 ? 13.374 55.608 24.832 1.00 11.67 147 ALA C N 1
ATOM 4874 C CA . ALA C 1 146 ? 12.462 54.698 25.542 1.00 11.33 147 ALA C CA 1
ATOM 4875 C C . ALA C 1 146 ? 12.484 53.323 24.855 1.00 12.78 147 ALA C C 1
ATOM 4876 O O . ALA C 1 146 ? 11.892 52.366 25.347 1.00 12.10 147 ALA C O 1
ATOM 4878 N N . GLY C 1 147 ? 13.178 53.237 23.722 1.00 11.96 148 GLY C N 1
ATOM 4879 C CA . GLY C 1 147 ? 13.281 51.980 23.000 1.00 11.88 148 GLY C CA 1
ATOM 4880 C C . GLY C 1 147 ? 14.484 51.153 23.446 1.00 12.23 148 GLY C C 1
ATOM 4881 O O . GLY C 1 147 ? 14.696 50.035 22.952 1.00 12.27 148 GLY C O 1
ATOM 4882 N N . ILE C 1 148 ? 15.274 51.695 24.372 1.00 12.20 149 ILE C N 1
ATOM 4883 C CA . ILE C 1 148 ? 16.444 50.984 24.886 1.00 13.21 149 ILE C CA 1
ATOM 4884 C C . ILE C 1 148 ? 16.569 51.050 26.412 1.00 14.15 149 ILE C C 1
ATOM 4885 O O . ILE C 1 148 ? 17.452 50.413 26.990 1.00 14.54 149 ILE C O 1
ATOM 4890 N N . ARG C 1 149 ? 15.687 51.811 27.053 1.00 12.42 150 ARG C N 1
ATOM 4891 C CA . ARG C 1 149 ? 15.691 51.968 28.507 1.00 12.57 150 ARG C CA 1
ATOM 4892 C C . ARG C 1 149 ? 14.252 51.834 29.002 1.00 13.56 150 ARG C C 1
ATOM 4893 O O . ARG C 1 149 ? 13.316 51.922 28.212 1.00 12.81 150 ARG C O 1
ATOM 4901 N N . GLY C 1 150 ? 14.064 51.630 30.300 1.00 12.14 151 GLY C N 1
ATOM 4902 C CA . GLY C 1 150 ? 12.709 51.439 30.788 1.00 12.98 151 GLY C CA 1
ATOM 4903 C C . GLY C 1 150 ? 11.979 52.531 31.539 1.00 13.57 151 GLY C C 1
ATOM 4904 O O . GLY C 1 150 ? 10.777 52.398 31.768 1.00 13.96 151 GLY C O 1
ATOM 4905 N N . GLY C 1 151 ? 12.661 53.601 31.932 1.00 12.90 152 GLY C N 1
ATOM 4906 C CA . GLY C 1 151 ? 11.962 54.623 32.694 1.00 13.93 152 GLY C CA 1
ATOM 4907 C C . GLY C 1 151 ? 11.647 55.932 31.993 1.00 15.59 152 GLY C C 1
ATOM 4908 O O . GLY C 1 151 ? 11.210 56.887 32.638 1.00 14.97 152 GLY C O 1
ATOM 4909 N N . PHE C 1 152 ? 11.837 55.980 30.680 1.00 14.62 153 PHE C N 1
ATOM 4910 C CA . PHE C 1 152 ? 11.600 57.214 29.948 1.00 14.81 153 PHE C CA 1
ATOM 4911 C C . PHE C 1 152 ? 10.185 57.482 29.444 1.00 13.91 153 PHE C C 1
ATOM 4912 O O . PHE C 1 152 ? 9.939 58.497 28.794 1.00 15.36 153 PHE C O 1
ATOM 4920 N N . ALA C 1 153 ? 9.258 56.586 29.758 1.00 14.15 154 ALA C N 1
ATOM 4921 C CA . ALA C 1 153 ? 7.861 56.745 29.353 1.00 13.60 154 ALA C CA 1
ATOM 4922 C C . ALA C 1 153 ? 7.050 55.645 30.012 1.00 13.06 154 ALA C C 1
ATOM 4923 O O . ALA C 1 153 ? 7.567 54.902 30.835 1.00 12.83 154 ALA C O 1
ATOM 4925 N N . GLY C 1 154 ? 5.776 55.538 29.652 1.00 12.01 155 GLY C N 1
ATOM 4926 C CA . GLY C 1 154 ? 4.961 54.487 30.226 1.00 12.41 155 GLY C CA 1
ATOM 4927 C C . GLY C 1 154 ? 5.266 53.166 29.536 1.00 13.49 155 GLY C C 1
ATOM 4928 O O . GLY C 1 154 ? 6.102 53.099 28.639 1.00 13.28 155 GLY C O 1
ATOM 4929 N N . ALA C 1 155 ? 4.573 52.110 29.942 1.00 12.65 156 ALA C N 1
ATOM 4930 C CA . ALA C 1 155 ? 4.784 50.794 29.357 1.00 12.25 156 ALA C CA 1
ATOM 4931 C C . ALA C 1 155 ? 4.410 50.704 27.874 1.00 12.62 156 ALA C C 1
ATOM 4932 O O . ALA C 1 155 ? 5.168 50.149 27.074 1.00 11.81 156 ALA C O 1
ATOM 4934 N N . PRO C 1 156 ? 3.239 51.243 27.479 1.00 11.96 157 PRO C N 1
ATOM 4935 C CA . PRO C 1 156 ? 2.887 51.144 26.055 1.00 12.49 157 PRO C CA 1
ATOM 4936 C C . PRO C 1 156 ? 3.919 51.768 25.113 1.00 10.99 157 PRO C C 1
ATOM 4937 O O . PRO C 1 156 ? 4.297 51.174 24.101 1.00 11.20 157 PRO C O 1
ATOM 4941 N N . TYR C 1 157 ? 4.371 52.969 25.454 1.00 10.87 158 TYR C N 1
ATOM 4942 C CA . TYR C 1 157 ? 5.337 53.683 24.628 1.00 10.51 158 TYR C CA 1
ATOM 4943 C C . TYR C 1 157 ? 6.674 52.941 24.619 1.00 9.99 158 TYR C C 1
ATOM 4944 O O . TYR C 1 157 ? 7.293 52.753 23.569 1.00 10.19 158 TYR C O 1
ATOM 4953 N N . THR C 1 158 ? 7.127 52.522 25.792 1.00 9.63 159 THR C N 1
ATOM 4954 C CA . THR C 1 158 ? 8.402 51.811 25.888 1.00 9.84 159 THR C CA 1
ATOM 4955 C C . THR C 1 158 ? 8.347 50.525 25.065 1.00 11.84 159 THR C C 1
ATOM 4956 O O . THR C 1 158 ? 9.268 50.209 24.309 1.00 10.01 159 THR C O 1
ATOM 4960 N N . VAL C 1 159 ? 7.250 49.790 25.184 1.00 10.55 160 VAL C N 1
ATOM 4961 C CA . VAL C 1 159 ? 7.125 48.551 24.425 1.00 11.27 160 VAL C CA 1
ATOM 4962 C C . VAL C 1 159 ? 7.086 48.838 22.935 1.00 11.60 160 VAL C C 1
ATOM 4963 O O . VAL C 1 159 ? 7.773 48.179 22.149 1.00 11.92 160 VAL C O 1
ATOM 4967 N N . ALA C 1 160 ? 6.296 49.832 22.540 1.00 10.22 161 ALA C N 1
ATOM 4968 C CA . ALA C 1 160 ? 6.187 50.169 21.128 1.00 10.62 161 ALA C CA 1
ATOM 4969 C C . ALA C 1 160 ? 7.534 50.605 20.533 1.00 10.57 161 ALA C C 1
ATOM 4970 O O . ALA C 1 160 ? 7.889 50.186 19.428 1.00 10.87 161 ALA C O 1
ATOM 4972 N N . LYS C 1 161 ? 8.279 51.434 21.259 1.00 10.60 162 LYS C N 1
ATOM 4973 C CA . LYS C 1 161 ? 9.569 51.908 20.753 1.00 11.11 162 LYS C CA 1
ATOM 4974 C C . LYS C 1 161 ? 10.590 50.773 20.710 1.00 10.47 162 LYS C C 1
ATOM 4975 O O . LYS C 1 161 ? 11.427 50.741 19.814 1.00 10.99 162 LYS C O 1
ATOM 4981 N N . HIS C 1 162 ? 10.525 49.834 21.658 1.00 9.55 163 HIS C N 1
ATOM 4982 C CA . HIS C 1 162 ? 11.437 48.680 21.602 1.00 10.44 163 HIS C CA 1
ATOM 4983 C C . HIS C 1 162 ? 11.048 47.854 20.364 1.00 10.66 163 HIS C C 1
ATOM 4984 O O . HIS C 1 162 ? 11.907 47.380 19.618 1.00 11.69 163 HIS C O 1
ATOM 4991 N N . GLY C 1 163 ? 9.744 47.678 20.152 1.00 11.06 164 GLY C N 1
ATOM 4992 C CA . GLY C 1 163 ? 9.296 46.915 18.993 1.00 10.22 164 GLY C CA 1
ATOM 4993 C C . GLY C 1 163 ? 9.700 47.573 17.679 1.00 10.48 164 GLY C C 1
ATOM 4994 O O . GLY C 1 163 ? 10.017 46.890 16.695 1.00 9.89 164 GLY C O 1
ATOM 4995 N N . LEU C 1 164 ? 9.702 48.902 17.659 1.00 10.43 165 LEU C N 1
ATOM 4996 C CA . LEU C 1 164 ? 10.065 49.652 16.453 1.00 9.67 165 LEU C CA 1
ATOM 4997 C C . LEU C 1 164 ? 11.538 49.433 16.088 1.00 11.29 165 LEU C C 1
ATOM 4998 O O . LEU C 1 164 ? 11.897 49.328 14.911 1.00 10.54 165 LEU C O 1
ATOM 5003 N N . ILE C 1 165 ? 12.396 49.355 17.096 1.00 10.79 166 ILE C N 1
ATOM 5004 C CA . ILE C 1 165 ? 13.803 49.102 16.825 1.00 10.45 166 ILE C CA 1
ATOM 5005 C C . ILE C 1 165 ? 13.928 47.670 16.289 1.00 11.36 166 ILE C C 1
ATOM 5006 O O . ILE C 1 165 ? 14.728 47.396 15.393 1.00 10.45 166 ILE C O 1
ATOM 5011 N N . GLY C 1 166 ? 13.116 46.762 16.822 1.00 10.64 167 GLY C N 1
ATOM 5012 C CA . GLY C 1 166 ? 13.149 45.393 16.342 1.00 10.04 167 GLY C CA 1
ATOM 5013 C C . GLY C 1 166 ? 12.722 45.334 14.883 1.00 10.39 167 GLY C C 1
ATOM 5014 O O . GLY C 1 166 ? 13.311 44.606 14.086 1.00 11.07 167 GLY C O 1
ATOM 5015 N N . LEU C 1 167 ? 11.688 46.094 14.536 1.00 10.69 168 LEU C N 1
ATOM 5016 C CA . LEU C 1 167 ? 11.196 46.141 13.155 1.00 9.67 168 LEU C CA 1
ATOM 5017 C C . LEU C 1 167 ? 12.315 46.675 12.248 1.00 11.34 168 LEU C C 1
ATOM 5018 O O . LEU C 1 167 ? 12.545 46.187 11.134 1.00 10.30 168 LEU C O 1
ATOM 5023 N N . THR C 1 168 ? 13.022 47.680 12.747 1.00 10.12 169 THR C N 1
ATOM 5024 C CA . THR C 1 168 ? 14.123 48.279 11.999 1.00 9.21 169 THR C CA 1
ATOM 5025 C C . THR C 1 168 ? 15.208 47.231 11.738 1.00 10.99 169 THR C C 1
ATOM 5026 O O . THR C 1 168 ? 15.676 47.075 10.617 1.00 11.91 169 THR C O 1
ATOM 5030 N N . ARG C 1 169 ? 15.603 46.511 12.785 1.00 10.04 170 ARG C N 1
ATOM 5031 C CA . ARG C 1 169 ? 16.629 45.476 12.663 1.00 10.72 170 ARG C CA 1
ATOM 5032 C C . ARG C 1 169 ? 16.191 44.351 11.719 1.00 11.37 170 ARG C C 1
ATOM 5033 O O . ARG C 1 169 ? 16.983 43.853 10.918 1.00 10.36 170 ARG C O 1
ATOM 5041 N N . SER C 1 170 ? 14.922 43.967 11.812 1.00 10.85 171 SER C N 1
ATOM 5042 C CA . SER C 1 170 ? 14.390 42.909 10.962 1.00 11.36 171 SER C CA 1
ATOM 5043 C C . SER C 1 170 ? 14.518 43.253 9.481 1.00 11.27 171 SER C C 1
ATOM 5044 O O . SER C 1 170 ? 15.028 42.451 8.693 1.00 10.87 171 SER C O 1
ATOM 5047 N N . ILE C 1 171 ? 14.037 44.436 9.110 1.00 10.82 172 ILE C N 1
ATOM 5048 C CA . ILE C 1 171 ? 14.081 44.898 7.722 1.00 10.26 172 ILE C CA 1
ATOM 5049 C C . ILE C 1 171 ? 15.517 44.987 7.229 1.00 10.13 172 ILE C C 1
ATOM 5050 O O . ILE C 1 171 ? 15.840 44.539 6.124 1.00 10.36 172 ILE C O 1
ATOM 5055 N N . ALA C 1 172 ? 16.380 45.580 8.049 1.00 10.59 173 ALA C N 1
ATOM 5056 C CA . ALA C 1 172 ? 17.782 45.729 7.682 1.00 9.94 173 ALA C CA 1
ATOM 5057 C C . ALA C 1 172 ? 18.451 44.381 7.429 1.00 11.06 173 ALA C C 1
ATOM 5058 O O . ALA C 1 172 ? 19.241 44.230 6.487 1.00 11.41 173 ALA C O 1
ATOM 5060 N N . ALA C 1 173 ? 18.146 43.405 8.277 1.00 10.34 174 ALA C N 1
ATOM 5061 C CA . ALA C 1 173 ? 18.744 42.089 8.141 1.00 11.02 174 ALA C CA 1
ATOM 5062 C C . ALA C 1 173 ? 18.251 41.354 6.899 1.00 12.05 174 ALA C C 1
ATOM 5063 O O . ALA C 1 173 ? 19.043 40.821 6.131 1.00 12.05 174 ALA C O 1
ATOM 5065 N N . HIS C 1 174 ? 16.940 41.349 6.698 1.00 11.93 175 HIS C N 1
ATOM 5066 C CA . HIS C 1 174 ? 16.342 40.640 5.566 1.00 12.79 175 HIS C CA 1
ATOM 5067 C C . HIS C 1 174 ? 16.465 41.257 4.185 1.00 12.22 175 HIS C C 1
ATOM 5068 O O . HIS C 1 174 ? 16.562 40.530 3.193 1.00 13.96 175 HIS C O 1
ATOM 5075 N N . TYR C 1 175 ? 16.448 42.582 4.105 1.00 11.13 176 TYR C N 1
ATOM 5076 C CA . TYR C 1 175 ? 16.486 43.256 2.811 1.00 11.24 176 TYR C CA 1
ATOM 5077 C C . TYR C 1 175 ? 17.726 44.080 2.511 1.00 12.08 176 TYR C C 1
ATOM 5078 O O . TYR C 1 175 ? 17.822 44.693 1.442 1.00 12.86 176 TYR C O 1
ATOM 5087 N N . GLY C 1 176 ? 18.668 44.093 3.451 1.00 12.98 177 GLY C N 1
ATOM 5088 C CA . GLY C 1 176 ? 19.886 44.859 3.274 1.00 15.19 177 GLY C CA 1
ATOM 5089 C C . GLY C 1 176 ? 20.697 44.536 2.031 1.00 18.20 177 GLY C C 1
ATOM 5090 O O . GLY C 1 176 ? 21.322 45.429 1.461 1.00 18.97 177 GLY C O 1
ATOM 5091 N N . ASP C 1 177 ? 20.691 43.279 1.596 1.00 16.90 178 ASP C N 1
ATOM 5092 C CA . ASP C 1 177 ? 21.462 42.899 0.413 1.00 19.95 178 ASP C CA 1
ATOM 5093 C C . ASP C 1 177 ? 20.751 43.211 -0.894 1.00 19.25 178 ASP C C 1
ATOM 5094 O O . ASP C 1 177 ? 21.318 43.021 -1.968 1.00 19.22 178 ASP C O 1
ATOM 5099 N N . GLN C 1 178 ? 19.517 43.696 -0.797 1.00 17.72 179 GLN C N 1
ATOM 5100 C CA . GLN C 1 178 ? 18.735 44.038 -1.978 1.00 18.94 179 GLN C CA 1
ATOM 5101 C C . GLN C 1 178 ? 18.544 45.537 -2.201 1.00 18.41 179 GLN C C 1
ATOM 5102 O O . GLN C 1 178 ? 17.672 45.944 -2.968 1.00 19.52 179 GLN C O 1
ATOM 5108 N N . GLY C 1 179 ? 19.343 46.357 -1.526 1.00 16.98 180 GLY C N 1
ATOM 5109 C CA . GLY C 1 179 ? 19.248 47.791 -1.731 1.00 15.43 180 GLY C CA 1
ATOM 5110 C C . GLY C 1 179 ? 18.432 48.595 -0.742 1.00 14.53 180 GLY C C 1
ATOM 5111 O O . GLY C 1 179 ? 18.293 49.810 -0.896 1.00 13.40 180 GLY C O 1
ATOM 5112 N N . ILE C 1 180 ? 17.883 47.935 0.268 1.00 14.19 181 ILE C N 1
ATOM 5113 C CA . ILE C 1 180 ? 17.099 48.648 1.262 1.00 13.16 181 ILE C CA 1
ATOM 5114 C C . ILE C 1 180 ? 17.878 48.860 2.564 1.00 13.43 181 ILE C C 1
ATOM 5115 O O . ILE C 1 180 ? 18.598 47.974 3.039 1.00 14.00 181 ILE C O 1
ATOM 5120 N N . ARG C 1 181 ? 17.754 50.059 3.117 1.00 11.53 182 ARG C N 1
ATOM 5121 C CA . ARG C 1 181 ? 18.393 50.378 4.385 1.00 11.09 182 ARG C CA 1
ATOM 5122 C C . ARG C 1 181 ? 17.265 50.790 5.313 1.00 11.41 182 ARG C C 1
ATOM 5123 O O . ARG C 1 181 ? 16.358 51.509 4.906 1.00 10.39 182 ARG C O 1
ATOM 5131 N N . ALA C 1 182 ? 17.311 50.307 6.548 1.00 10.30 183 ALA C N 1
ATOM 5132 C CA . ALA C 1 182 ? 16.316 50.661 7.543 1.00 8.66 183 ALA C CA 1
ATOM 5133 C C . ALA C 1 182 ? 17.130 51.090 8.754 1.00 9.70 183 ALA C C 1
ATOM 5134 O O . ALA C 1 182 ? 18.003 50.350 9.208 1.00 10.00 183 ALA C O 1
ATOM 5136 N N . VAL C 1 183 ? 16.877 52.299 9.244 1.00 10.21 184 VAL C N 1
ATOM 5137 C CA . VAL C 1 183 ? 17.601 52.809 10.408 1.00 10.75 184 VAL C CA 1
ATOM 5138 C C . VAL C 1 183 ? 16.621 53.462 11.367 1.00 11.12 184 VAL C C 1
ATOM 5139 O O . VAL C 1 183 ? 15.506 53.816 10.986 1.00 11.45 184 VAL C O 1
ATOM 5143 N N . ALA C 1 184 ? 17.039 53.612 12.616 1.00 9.30 185 ALA C N 1
ATOM 5144 C CA . ALA C 1 184 ? 16.184 54.214 13.625 1.00 10.18 185 ALA C CA 1
ATOM 5145 C C . ALA C 1 184 ? 16.923 55.355 14.267 1.00 11.98 185 ALA C C 1
ATOM 5146 O O . ALA C 1 184 ? 18.145 55.295 14.428 1.00 12.56 185 ALA C O 1
ATOM 5148 N N . VAL C 1 185 ? 16.188 56.412 14.594 1.00 10.90 186 VAL C N 1
ATOM 5149 C CA . VAL C 1 185 ? 16.768 57.566 15.261 1.00 11.53 186 VAL C CA 1
ATOM 5150 C C . VAL C 1 185 ? 16.078 57.648 16.618 1.00 12.45 186 VAL C C 1
ATOM 5151 O O . VAL C 1 185 ? 14.849 57.563 16.712 1.00 13.30 186 VAL C O 1
ATOM 5155 N N . LEU C 1 186 ? 16.883 57.763 17.669 1.00 10.76 187 LEU C N 1
ATOM 5156 C CA . LEU C 1 186 ? 16.379 57.779 19.032 1.00 12.23 187 LEU C CA 1
ATOM 5157 C C . LEU C 1 186 ? 16.595 59.108 19.742 1.00 11.91 187 LEU C C 1
ATOM 5158 O O . LEU C 1 186 ? 17.663 59.349 20.308 1.00 12.24 187 LEU C O 1
ATOM 5163 N N . PRO C 1 187 ? 15.589 60.000 19.708 1.00 11.09 188 PRO C N 1
ATOM 5164 C CA . PRO C 1 187 ? 15.724 61.296 20.380 1.00 10.82 188 PRO C CA 1
ATOM 5165 C C . PRO C 1 187 ? 15.577 61.093 21.886 1.00 12.02 188 PRO C C 1
ATOM 5166 O O . PRO C 1 187 ? 15.066 60.057 22.330 1.00 10.99 188 PRO C O 1
ATOM 5170 N N . GLY C 1 188 ? 15.999 62.090 22.659 1.00 12.24 189 GLY C N 1
ATOM 5171 C CA . GLY C 1 188 ? 15.880 62.024 24.103 1.00 15.08 189 GLY C CA 1
ATOM 5172 C C . GLY C 1 188 ? 14.673 62.841 24.530 1.00 16.75 189 GLY C C 1
ATOM 5173 O O . GLY C 1 188 ? 13.582 62.310 24.721 1.00 18.90 189 GLY C O 1
ATOM 5174 N N . THR C 1 189 ? 14.874 64.142 24.685 1.00 17.14 190 THR C N 1
ATOM 5175 C CA . THR C 1 189 ? 13.800 65.045 25.076 1.00 18.93 190 THR C CA 1
ATOM 5176 C C . THR C 1 189 ? 13.817 66.214 24.099 1.00 18.71 190 THR C C 1
ATOM 5177 O O . THR C 1 189 ? 14.831 66.894 23.953 1.00 19.21 190 THR C O 1
ATOM 5181 N N . VAL C 1 190 ? 12.695 66.438 23.424 1.00 18.49 191 VAL C N 1
ATOM 5182 C CA . VAL C 1 190 ? 12.601 67.515 22.448 1.00 19.37 191 VAL C CA 1
ATOM 5183 C C . VAL C 1 190 ? 11.336 68.329 22.683 1.00 20.73 191 VAL C C 1
ATOM 5184 O O . VAL C 1 190 ? 10.271 67.772 22.928 1.00 19.99 191 VAL C O 1
ATOM 5188 N N . LYS C 1 191 ? 11.458 69.650 22.615 1.00 23.10 192 LYS C N 1
ATOM 5189 C CA . LYS C 1 191 ? 10.310 70.521 22.814 1.00 23.13 192 LYS C CA 1
ATOM 5190 C C . LYS C 1 191 ? 9.435 70.462 21.563 1.00 22.66 192 LYS C C 1
ATOM 5191 O O . LYS C 1 191 ? 9.806 70.995 20.520 1.00 23.43 192 LYS C O 1
ATOM 5193 N N . THR C 1 192 ? 8.291 69.787 21.667 1.00 20.93 193 THR C N 1
ATOM 5194 C CA . THR C 1 192 ? 7.358 69.662 20.547 1.00 19.04 193 THR C CA 1
ATOM 5195 C C . THR C 1 192 ? 5.948 69.703 21.120 1.00 19.60 193 THR C C 1
ATOM 5196 O O . THR C 1 192 ? 5.736 70.236 22.206 1.00 19.99 193 THR C O 1
ATOM 5200 N N . ASN C 1 193 ? 4.985 69.137 20.398 1.00 18.64 194 ASN C N 1
ATOM 5201 C CA . ASN C 1 193 ? 3.605 69.106 20.875 1.00 18.71 194 ASN C CA 1
ATOM 5202 C C . ASN C 1 193 ? 3.177 67.757 21.439 1.00 18.33 194 ASN C C 1
ATOM 5203 O O . ASN C 1 193 ? 2.018 67.584 21.821 1.00 18.78 194 ASN C O 1
ATOM 5208 N N . ILE C 1 194 ? 4.106 66.807 21.514 1.00 16.57 195 ILE C N 1
ATOM 5209 C CA . ILE C 1 194 ? 3.760 65.477 22.003 1.00 16.90 195 ILE C CA 1
ATOM 5210 C C . ILE C 1 194 ? 3.329 65.457 23.469 1.00 18.14 195 ILE C C 1
ATOM 5211 O O . ILE C 1 194 ? 2.443 64.686 23.852 1.00 19.48 195 ILE C O 1
ATOM 5216 N N . GLY C 1 195 ? 3.930 66.316 24.283 1.00 18.68 196 GLY C N 1
ATOM 5217 C CA . GLY C 1 195 ? 3.569 66.370 25.691 1.00 19.17 196 GLY C CA 1
ATOM 5218 C C . GLY C 1 195 ? 3.760 65.033 26.391 1.00 19.25 196 GLY C C 1
ATOM 5219 O O . GLY C 1 195 ? 4.659 64.263 26.042 1.00 17.94 196 GLY C O 1
ATOM 5220 N N . LEU C 1 196 ? 2.909 64.754 27.374 1.00 18.19 197 LEU C N 1
ATOM 5221 C CA . LEU C 1 196 ? 2.999 63.504 28.114 1.00 20.10 197 LEU C CA 1
ATOM 5222 C C . LEU C 1 196 ? 1.912 62.512 27.718 1.00 19.86 197 LEU C C 1
ATOM 5223 O O . LEU C 1 196 ? 1.882 61.382 28.206 1.00 19.55 197 LEU C O 1
ATOM 5228 N N . GLY C 1 197 ? 1.027 62.932 26.820 1.00 20.42 198 GLY C N 1
ATOM 5229 C CA . GLY C 1 197 ? -0.022 62.041 26.361 1.00 22.42 198 GLY C CA 1
ATOM 5230 C C . GLY C 1 197 ? -1.265 62.020 27.227 1.00 24.62 198 GLY C C 1
ATOM 5231 O O . GLY C 1 197 ? -2.204 61.282 26.941 1.00 24.65 198 GLY C O 1
ATOM 5232 N N . SER C 1 198 ? -1.268 62.828 28.281 1.00 26.68 199 SER C N 1
ATOM 5233 C CA . SER C 1 198 ? -2.405 62.899 29.193 1.00 29.28 199 SER C CA 1
ATOM 5234 C C . SER C 1 198 ? -2.329 64.156 30.057 1.00 30.38 199 SER C C 1
ATOM 5235 O O . SER C 1 198 ? -1.239 64.642 30.375 1.00 30.12 199 SER C O 1
ATOM 5238 N N . SER C 1 199 ? -3.490 64.689 30.428 1.00 31.91 200 SER C N 1
ATOM 5239 C CA . SER C 1 199 ? -3.535 65.879 31.268 1.00 33.03 200 SER C CA 1
ATOM 5240 C C . SER C 1 199 ? -3.277 65.477 32.716 1.00 33.07 200 SER C C 1
ATOM 5241 O O . SER C 1 199 ? -2.938 66.312 33.561 1.00 34.25 200 SER C O 1
ATOM 5244 N N . LYS C 1 200 ? -3.437 64.186 32.991 1.00 31.49 201 LYS C N 1
ATOM 5245 C CA . LYS C 1 200 ? -3.231 63.641 34.328 1.00 29.80 201 LYS C CA 1
ATOM 5246 C C . LYS C 1 200 ? -2.355 62.394 34.244 1.00 28.17 201 LYS C C 1
ATOM 5247 O O . LYS C 1 200 ? -2.823 61.276 34.451 1.00 28.55 201 LYS C O 1
ATOM 5249 N N . PRO C 1 201 ? -1.065 62.576 33.931 1.00 26.81 202 PRO C N 1
ATOM 5250 C CA . PRO C 1 201 ? -0.108 61.469 33.816 1.00 24.51 202 PRO C CA 1
ATOM 5251 C C . PRO C 1 201 ? 0.092 60.701 35.124 1.00 23.82 202 PRO C C 1
ATOM 5252 O O . PRO C 1 201 ? -0.005 61.268 36.215 1.00 22.62 202 PRO C O 1
ATOM 5256 N N . SER C 1 202 ? 0.380 59.408 35.002 1.00 21.28 203 SER C N 1
ATOM 5257 C CA . SER C 1 202 ? 0.583 58.542 36.155 1.00 20.87 203 SER C CA 1
ATOM 5258 C C . SER C 1 202 ? 1.546 59.105 37.190 1.00 21.07 203 SER C C 1
ATOM 5259 O O . SER C 1 202 ? 2.664 59.509 36.867 1.00 19.93 203 SER C O 1
ATOM 5262 N N . GLU C 1 203 ? 1.103 59.117 38.443 1.00 20.52 204 GLU C N 1
ATOM 5263 C CA . GLU C 1 203 ? 1.921 59.603 39.542 1.00 22.87 204 GLU C CA 1
ATOM 5264 C C . GLU C 1 203 ? 3.192 58.753 39.623 1.00 21.89 204 GLU C C 1
ATOM 5265 O O . GLU C 1 203 ? 4.308 59.284 39.657 1.00 21.52 204 GLU C O 1
ATOM 5271 N N . LEU C 1 204 ? 3.011 57.434 39.650 1.00 21.73 205 LEU C N 1
ATOM 5272 C CA . LEU C 1 204 ? 4.133 56.496 39.723 1.00 22.47 205 LEU C CA 1
ATOM 5273 C C . LEU C 1 204 ? 5.068 56.645 38.528 1.00 22.03 205 LEU C C 1
ATOM 5274 O O . LEU C 1 204 ? 6.287 56.699 38.689 1.00 22.67 205 LEU C O 1
ATOM 5279 N N . GLY C 1 205 ? 4.501 56.712 37.328 1.00 20.38 206 GLY C N 1
ATOM 5280 C CA . GLY C 1 205 ? 5.334 56.851 36.145 1.00 19.32 206 GLY C CA 1
ATOM 5281 C C . GLY C 1 205 ? 6.124 58.145 36.162 1.00 20.70 206 GLY C C 1
ATOM 5282 O O . GLY C 1 205 ? 7.309 58.180 35.813 1.00 19.06 206 GLY C O 1
ATOM 5283 N N . MET C 1 206 ? 5.467 59.225 36.572 1.00 20.97 207 MET C N 1
ATOM 5284 C CA . MET C 1 206 ? 6.127 60.516 36.623 1.00 22.57 207 MET C CA 1
ATOM 5285 C C . MET C 1 206 ? 7.283 60.561 37.612 1.00 22.72 207 MET C C 1
ATOM 5286 O O . MET C 1 206 ? 8.282 61.229 37.361 1.00 23.78 207 MET C O 1
ATOM 5291 N N . ARG C 1 207 ? 7.157 59.866 38.738 1.00 24.41 208 ARG C N 1
ATOM 5292 C CA . ARG C 1 207 ? 8.240 59.870 39.720 1.00 25.92 208 ARG C CA 1
ATOM 5293 C C . ARG C 1 207 ? 9.534 59.372 39.069 1.00 24.28 208 ARG C C 1
ATOM 5294 O O . ARG C 1 207 ? 10.608 59.957 39.253 1.00 24.17 208 ARG C O 1
ATOM 5302 N N . THR C 1 208 ? 9.429 58.301 38.293 1.00 21.60 209 THR C N 1
ATOM 5303 C CA . THR C 1 208 ? 10.603 57.758 37.622 1.00 20.49 209 THR C CA 1
ATOM 5304 C C . THR C 1 208 ? 11.098 58.724 36.552 1.00 20.13 209 THR C C 1
ATOM 5305 O O . THR C 1 208 ? 12.275 59.104 36.529 1.00 20.13 209 THR C O 1
ATOM 5309 N N . LEU C 1 209 ? 10.197 59.127 35.662 1.00 18.42 210 LEU C N 1
ATOM 5310 C CA . LEU C 1 209 ? 10.566 60.037 34.589 1.00 17.69 210 LEU C CA 1
ATOM 5311 C C . LEU C 1 209 ? 11.229 61.304 35.118 1.00 18.00 210 LEU C C 1
ATOM 5312 O O . LEU C 1 209 ? 12.264 61.733 34.613 1.00 17.71 210 LEU C O 1
ATOM 5317 N N . THR C 1 210 ? 10.632 61.905 36.142 1.00 19.75 211 THR C N 1
ATOM 5318 C CA . THR C 1 210 ? 11.180 63.131 36.699 1.00 21.75 211 THR C CA 1
ATOM 5319 C C . THR C 1 210 ? 12.631 62.992 37.169 1.00 20.68 211 THR C C 1
ATOM 5320 O O . THR C 1 210 ? 13.437 63.900 36.960 1.00 22.40 211 THR C O 1
ATOM 5324 N N . LYS C 1 211 ? 12.968 61.869 37.794 1.00 21.09 212 LYS C N 1
ATOM 5325 C CA . LYS C 1 211 ? 14.337 61.660 38.264 1.00 22.82 212 LYS C CA 1
ATOM 5326 C C . LYS C 1 211 ? 15.303 61.567 37.090 1.00 22.26 212 LYS C C 1
ATOM 5327 O O . LYS C 1 211 ? 16.423 62.067 37.156 1.00 21.40 212 LYS C O 1
ATOM 5333 N N . LEU C 1 212 ? 14.875 60.924 36.010 1.00 21.34 213 LEU C N 1
ATOM 5334 C CA . LEU C 1 212 ? 15.732 60.799 34.838 1.00 22.23 213 LEU C CA 1
ATOM 5335 C C . LEU C 1 212 ? 15.923 62.144 34.143 1.00 23.40 213 LEU C C 1
ATOM 5336 O O . LEU C 1 212 ? 17.005 62.444 33.636 1.00 23.28 213 LEU C O 1
ATOM 5341 N N . MET C 1 213 ? 14.869 62.953 34.124 1.00 23.75 214 MET C N 1
ATOM 5342 C CA . MET C 1 213 ? 14.934 64.260 33.485 1.00 26.41 214 MET C CA 1
ATOM 5343 C C . MET C 1 213 ? 15.890 65.184 34.230 1.00 27.21 214 MET C C 1
ATOM 5344 O O . MET C 1 213 ? 16.466 66.101 33.646 1.00 27.06 214 MET C O 1
ATOM 5349 N N . SER C 1 214 ? 16.067 64.923 35.518 1.00 28.87 215 SER C N 1
ATOM 5350 C CA . SER C 1 214 ? 16.940 65.738 36.352 1.00 30.77 215 SER C CA 1
ATOM 5351 C C . SER C 1 214 ? 18.419 65.540 36.031 1.00 31.35 215 SER C C 1
ATOM 5352 O O . SER C 1 214 ? 19.248 66.378 36.384 1.00 30.00 215 SER C O 1
ATOM 5355 N N . LEU C 1 215 ? 18.740 64.438 35.359 1.00 31.72 216 LEU C N 1
ATOM 5356 C CA . LEU C 1 215 ? 20.120 64.112 35.006 1.00 32.78 216 LEU C CA 1
ATOM 5357 C C . LEU C 1 215 ? 20.805 65.105 34.067 1.00 35.31 216 LEU C C 1
ATOM 5358 O O . LEU C 1 215 ? 22.011 65.331 34.174 1.00 36.11 216 LEU C O 1
ATOM 5363 N N . SER C 1 216 ? 20.051 65.683 33.141 1.00 36.32 217 SER C N 1
ATOM 5364 C CA . SER C 1 216 ? 20.624 66.642 32.202 1.00 38.44 217 SER C CA 1
ATOM 5365 C C . SER C 1 216 ? 19.625 67.748 31.908 1.00 38.35 217 SER C C 1
ATOM 5366 O O . SER C 1 216 ? 18.427 67.586 32.135 1.00 39.62 217 SER C O 1
ATOM 5369 N N . SER C 1 217 ? 20.115 68.870 31.396 1.00 38.06 218 SER C N 1
ATOM 5370 C CA . SER C 1 217 ? 19.243 69.999 31.109 1.00 38.12 218 SER C CA 1
ATOM 5371 C C . SER C 1 217 ? 19.255 70.461 29.656 1.00 37.38 218 SER C C 1
ATOM 5372 O O . SER C 1 217 ? 18.514 71.373 29.295 1.00 37.40 218 SER C O 1
ATOM 5375 N N . ARG C 1 218 ? 20.091 69.845 28.826 1.00 35.33 219 ARG C N 1
ATOM 5376 C CA . ARG C 1 218 ? 20.152 70.227 27.417 1.00 35.20 219 ARG C CA 1
ATOM 5377 C C . ARG C 1 218 ? 19.009 69.564 26.644 1.00 33.49 219 ARG C C 1
ATOM 5378 O O . ARG C 1 218 ? 18.932 68.338 26.573 1.00 33.36 219 ARG C O 1
ATOM 5380 N N . LEU C 1 219 ? 18.128 70.396 26.086 1.00 31.12 220 LEU C N 1
ATOM 5381 C CA . LEU 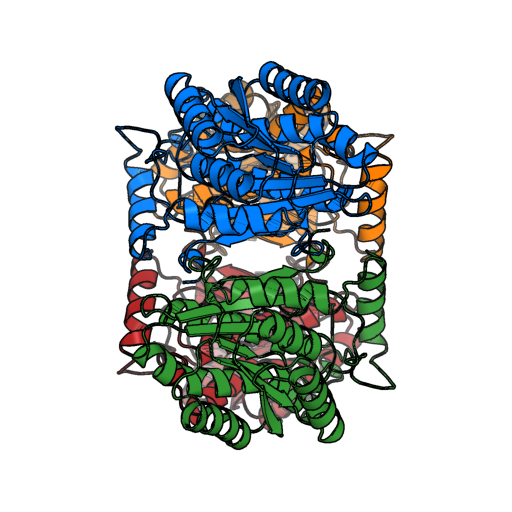C 1 219 ? 16.956 69.966 25.311 1.00 29.34 220 LEU C CA 1
ATOM 5382 C C . LEU C 1 219 ? 17.165 70.220 23.825 1.00 26.75 220 LEU C C 1
ATOM 5383 O O . LEU C 1 219 ? 17.444 71.344 23.418 1.00 25.55 220 LEU C O 1
ATOM 5388 N N . ALA C 1 220 ? 17.015 69.179 23.015 1.00 24.50 221 ALA C N 1
ATOM 5389 C CA . ALA C 1 220 ? 17.191 69.319 21.577 1.00 21.27 221 ALA C CA 1
ATOM 5390 C C . ALA C 1 220 ? 16.034 70.078 20.944 1.00 19.98 221 ALA C C 1
ATOM 5391 O O . ALA C 1 220 ? 14.936 70.138 21.498 1.00 18.77 221 ALA C O 1
ATOM 5393 N N . GLU C 1 221 ? 16.294 70.685 19.789 1.00 18.70 222 GLU C N 1
ATOM 5394 C CA . GLU C 1 221 ? 15.250 71.377 19.046 1.00 17.67 222 GLU C CA 1
ATOM 5395 C C . GLU C 1 221 ? 14.836 70.356 17.983 1.00 16.19 222 GLU C C 1
ATOM 5396 O O . GLU C 1 221 ? 15.595 69.436 17.678 1.00 14.98 222 GLU C O 1
ATOM 5402 N N . PRO C 1 222 ? 13.633 70.496 17.407 1.00 14.73 223 PRO C N 1
ATOM 5403 C CA . PRO C 1 222 ? 13.226 69.527 16.383 1.00 14.11 223 PRO C CA 1
ATOM 5404 C C . PRO C 1 222 ? 14.225 69.437 15.228 1.00 12.28 223 PRO C C 1
ATOM 5405 O O . PRO C 1 222 ? 14.471 68.361 14.684 1.00 13.03 223 PRO C O 1
ATOM 5409 N N . GLU C 1 223 ? 14.797 70.576 14.851 1.00 12.61 224 GLU C N 1
ATOM 5410 C CA . GLU C 1 223 ? 15.760 70.613 13.768 1.00 13.82 224 GLU C CA 1
ATOM 5411 C C . GLU C 1 223 ? 16.973 69.715 14.028 1.00 13.42 224 GLU C C 1
ATOM 5412 O O . GLU C 1 223 ? 17.559 69.161 13.096 1.00 11.29 224 GLU C O 1
ATOM 5418 N N . ASP C 1 224 ? 17.354 69.580 15.295 1.00 12.57 225 ASP C N 1
ATOM 5419 C CA . ASP C 1 224 ? 18.508 68.755 15.643 1.00 13.07 225 ASP C CA 1
ATOM 5420 C C . ASP C 1 224 ? 18.252 67.277 15.351 1.00 13.21 225 ASP C C 1
ATOM 5421 O O . ASP C 1 224 ? 19.183 66.528 15.050 1.00 14.27 225 ASP C O 1
ATOM 5426 N N . ILE C 1 225 ? 16.992 66.858 15.431 1.00 11.25 226 ILE C N 1
ATOM 5427 C CA . ILE C 1 225 ? 16.640 65.468 15.141 1.00 11.03 226 ILE C CA 1
ATOM 5428 C C . ILE C 1 225 ? 16.502 65.313 13.626 1.00 11.54 226 ILE C C 1
ATOM 5429 O O . ILE C 1 225 ? 16.985 64.340 13.035 1.00 10.40 226 ILE C O 1
ATOM 5434 N N . ALA C 1 226 ? 15.847 66.284 12.998 1.00 10.88 227 ALA C N 1
ATOM 5435 C CA . ALA C 1 226 ? 15.662 66.277 11.548 1.00 10.91 227 ALA C CA 1
ATOM 5436 C C . ALA C 1 226 ? 17.009 66.231 10.839 1.00 11.35 227 ALA C C 1
ATOM 5437 O O . ALA C 1 226 ? 17.164 65.560 9.822 1.00 11.35 227 ALA C O 1
ATOM 5439 N N . ASN C 1 227 ? 17.995 66.946 11.373 1.00 10.25 228 ASN C N 1
ATOM 5440 C CA . ASN C 1 227 ? 19.306 66.962 10.745 1.00 10.33 228 ASN C CA 1
ATOM 5441 C C . ASN C 1 227 ? 19.922 65.576 10.586 1.00 10.49 228 ASN C C 1
ATOM 5442 O O . ASN C 1 227 ? 20.536 65.282 9.566 1.00 10.46 228 ASN C O 1
ATOM 5447 N N . VAL C 1 228 ? 19.759 64.729 11.595 1.00 10.06 229 VAL C N 1
ATOM 5448 C CA . VAL C 1 228 ? 20.321 63.384 11.556 1.00 9.19 229 VAL C CA 1
ATOM 5449 C C . VAL C 1 228 ? 19.484 62.478 10.652 1.00 10.89 229 VAL C C 1
ATOM 5450 O O . VAL C 1 228 ? 20.017 61.653 9.911 1.00 9.56 229 VAL C O 1
ATOM 5454 N N . ILE C 1 229 ? 18.165 62.629 10.719 1.00 11.17 230 ILE C N 1
ATOM 5455 C CA . ILE C 1 229 ? 17.285 61.828 9.880 1.00 11.57 230 ILE C CA 1
ATOM 5456 C C . ILE C 1 229 ? 17.564 62.070 8.389 1.00 12.03 230 ILE C C 1
ATOM 5457 O O . ILE C 1 229 ? 17.662 61.123 7.610 1.00 10.42 230 ILE C O 1
ATOM 5462 N N . VAL C 1 230 ? 17.708 63.333 7.998 1.00 11.03 231 VAL C N 1
ATOM 5463 C CA . VAL C 1 230 ? 17.964 63.647 6.594 1.00 11.80 231 VAL C CA 1
ATOM 5464 C C . VAL C 1 230 ? 19.328 63.113 6.154 1.00 11.62 231 VAL C C 1
ATOM 5465 O O . VAL C 1 230 ? 19.470 62.563 5.059 1.00 10.36 231 VAL C O 1
ATOM 5469 N N . PHE C 1 231 ? 20.335 63.255 7.009 1.00 10.37 232 PHE C N 1
ATOM 5470 C CA . PHE C 1 231 ? 21.644 62.723 6.666 1.00 9.57 232 PHE C CA 1
ATOM 5471 C C . PHE C 1 231 ? 21.557 61.210 6.453 1.00 9.17 232 PHE C C 1
ATOM 5472 O O . PHE C 1 231 ? 22.085 60.676 5.477 1.00 10.68 232 PHE C O 1
ATOM 5480 N N . LEU C 1 232 ? 20.883 60.511 7.364 1.00 10.63 233 LEU C N 1
ATOM 5481 C CA . LEU C 1 232 ? 20.773 59.059 7.254 1.00 9.44 233 LEU C CA 1
ATOM 5482 C C . LEU C 1 232 ? 20.020 58.605 6.001 1.00 10.70 233 LEU C C 1
ATOM 5483 O O . LEU C 1 232 ? 20.230 57.490 5.507 1.00 10.31 233 LEU C O 1
ATOM 5488 N N . ALA C 1 233 ? 19.155 59.471 5.484 1.00 11.08 234 ALA C N 1
ATOM 5489 C CA . ALA C 1 233 ? 18.395 59.148 4.280 1.00 12.46 234 ALA C CA 1
ATOM 5490 C C . ALA C 1 233 ? 19.206 59.362 3.013 1.00 12.68 234 ALA C C 1
ATOM 5491 O O . ALA C 1 233 ? 18.836 58.860 1.953 1.00 11.89 234 ALA C O 1
ATOM 5493 N N . SER C 1 234 ? 20.310 60.100 3.119 1.00 12.56 235 SER C N 1
ATOM 5494 C CA . SER C 1 234 ? 21.140 60.403 1.958 1.00 12.94 235 SER C CA 1
ATOM 5495 C C . SER C 1 234 ? 22.150 59.302 1.639 1.00 13.37 235 SER C C 1
ATOM 5496 O O . SER C 1 234 ? 22.368 58.397 2.439 1.00 11.79 235 SER C O 1
ATOM 5499 N N . ASP C 1 235 ? 22.783 59.393 0.473 1.00 12.33 236 ASP C N 1
ATOM 5500 C CA . ASP C 1 235 ? 23.776 58.393 0.086 1.00 13.94 236 ASP C CA 1
ATOM 5501 C C . ASP C 1 235 ? 25.044 58.479 0.933 1.00 14.83 236 ASP C C 1
ATOM 5502 O O . ASP C 1 235 ? 25.885 57.580 0.893 1.00 15.06 236 ASP C O 1
ATOM 5507 N N . GLU C 1 236 ? 25.189 59.561 1.691 1.00 14.82 237 GLU C N 1
ATOM 5508 C CA . GLU C 1 236 ? 26.352 59.723 2.561 1.00 14.69 237 GLU C CA 1
ATOM 5509 C C . GLU C 1 236 ? 26.353 58.613 3.610 1.00 14.45 237 GLU C C 1
ATOM 5510 O O . GLU C 1 236 ? 27.403 58.241 4.141 1.00 15.18 237 GLU C O 1
ATOM 5516 N N . ALA C 1 237 ? 25.165 58.095 3.906 1.00 12.15 238 ALA C N 1
ATOM 5517 C CA . ALA C 1 237 ? 25.012 57.042 4.905 1.00 12.37 238 ALA C CA 1
ATOM 5518 C C . ALA C 1 237 ? 24.729 55.678 4.272 1.00 13.17 238 ALA C C 1
ATOM 5519 O O . ALA C 1 237 ? 24.082 54.825 4.886 1.00 10.82 238 ALA C O 1
ATOM 5521 N N . SER C 1 238 ? 25.229 55.459 3.060 1.00 13.31 239 SER C N 1
ATOM 5522 C CA . SER C 1 238 ? 24.988 54.201 2.362 1.00 14.58 239 SER C CA 1
ATOM 5523 C C . SER C 1 238 ? 25.389 52.945 3.146 1.00 14.96 239 SER C C 1
ATOM 5524 O O . SER C 1 238 ? 24.893 51.855 2.855 1.00 13.21 239 SER C O 1
ATOM 5527 N N . PHE C 1 239 ? 26.295 53.073 4.113 1.00 12.94 240 PHE C N 1
ATOM 5528 C CA . PHE C 1 239 ? 26.673 51.905 4.890 1.00 14.05 240 PHE C CA 1
ATOM 5529 C C . PHE C 1 239 ? 26.134 51.876 6.303 1.00 13.56 240 PHE C C 1
ATOM 5530 O O . PHE C 1 239 ? 26.605 51.101 7.140 1.00 13.87 240 PHE C O 1
ATOM 5538 N N . VAL C 1 240 ? 25.151 52.727 6.579 1.00 12.34 241 VAL C N 1
ATOM 5539 C CA . VAL C 1 240 ? 24.513 52.721 7.890 1.00 10.97 241 VAL C CA 1
ATOM 5540 C C . VAL C 1 240 ? 23.204 51.980 7.653 1.00 11.93 241 VAL C C 1
ATOM 5541 O O . VAL C 1 240 ? 22.304 52.478 6.961 1.00 12.12 241 VAL C O 1
ATOM 5545 N N . ASN C 1 241 ? 23.107 50.769 8.189 1.00 10.26 242 ASN C N 1
ATOM 5546 C CA . ASN C 1 241 ? 21.895 49.980 8.001 1.00 10.87 242 ASN C CA 1
ATOM 5547 C C . ASN C 1 241 ? 21.575 49.151 9.240 1.00 10.81 242 ASN C C 1
ATOM 5548 O O . ASN C 1 241 ? 22.391 48.350 9.700 1.00 10.32 242 ASN C O 1
ATOM 5553 N N . GLY C 1 242 ? 20.395 49.385 9.796 1.00 10.39 243 GLY C N 1
ATOM 5554 C CA . GLY C 1 242 ? 19.967 48.629 10.963 1.00 9.33 243 GLY C CA 1
ATOM 5555 C C . GLY C 1 242 ? 20.357 49.218 12.302 1.00 9.54 243 GLY C C 1
ATOM 5556 O O . GLY C 1 242 ? 19.934 48.719 13.331 1.00 10.35 243 GLY C O 1
ATOM 5557 N N . ASP C 1 243 ? 21.161 50.278 12.308 1.00 9.65 244 ASP C N 1
ATOM 5558 C CA . ASP C 1 243 ? 21.572 50.859 13.578 1.00 10.15 244 ASP C CA 1
ATOM 5559 C C . ASP C 1 243 ? 20.483 51.732 14.190 1.00 11.79 244 ASP C C 1
ATOM 5560 O O . ASP C 1 243 ? 19.607 52.257 13.493 1.00 11.21 244 ASP C O 1
ATOM 5565 N N . ALA C 1 244 ? 20.540 51.857 15.512 1.00 10.59 245 ALA C N 1
ATOM 5566 C CA . ALA C 1 244 ? 19.615 52.694 16.263 1.00 11.75 245 ALA C CA 1
ATOM 5567 C C . ALA C 1 244 ? 20.507 53.833 16.739 1.00 12.04 245 ALA C C 1
ATOM 5568 O O . ALA C 1 244 ? 21.196 53.708 17.755 1.00 12.87 245 ALA C O 1
ATOM 5570 N N . VAL C 1 245 ? 20.501 54.929 15.986 1.00 11.15 246 VAL C N 1
ATOM 5571 C CA . VAL C 1 245 ? 21.345 56.083 16.267 1.00 11.33 246 VAL C CA 1
ATOM 5572 C C . VAL C 1 245 ? 20.735 56.963 17.347 1.00 12.04 246 VAL C C 1
ATOM 5573 O O . VAL C 1 245 ? 19.610 57.443 17.206 1.00 10.84 246 VAL C O 1
ATOM 5577 N N . VAL C 1 246 ? 21.480 57.164 18.434 1.00 10.72 247 VAL C N 1
ATOM 5578 C CA . VAL C 1 246 ? 20.996 57.962 19.553 1.00 10.21 247 VAL C CA 1
ATOM 5579 C C . VAL C 1 246 ? 21.328 59.435 19.380 1.00 11.55 247 VAL C C 1
ATOM 5580 O O . VAL C 1 246 ? 22.473 59.800 19.124 1.00 11.75 247 VAL C O 1
ATOM 5584 N N . VAL C 1 247 ? 20.319 60.288 19.523 1.00 10.89 248 VAL C N 1
ATOM 5585 C CA . VAL C 1 247 ? 20.501 61.726 19.353 1.00 11.71 248 VAL C CA 1
ATOM 5586 C C . VAL C 1 247 ? 19.882 62.392 20.573 1.00 13.34 248 VAL C C 1
ATOM 5587 O O . VAL C 1 247 ? 18.860 63.084 20.473 1.00 14.19 248 VAL C O 1
ATOM 5591 N N . ASP C 1 248 ? 20.514 62.186 21.728 1.00 12.92 249 ASP C N 1
ATOM 5592 C CA . ASP C 1 248 ? 19.993 62.724 22.977 1.00 13.56 249 ASP C CA 1
ATOM 5593 C C . ASP C 1 248 ? 20.941 63.642 23.735 1.00 14.56 249 ASP C C 1
ATOM 5594 O O . ASP C 1 248 ? 20.736 63.900 24.926 1.00 14.29 249 ASP C O 1
ATOM 5599 N N . GLY C 1 249 ? 21.975 64.132 23.060 1.00 14.11 250 GLY C N 1
ATOM 5600 C CA . GLY C 1 249 ? 22.918 65.020 23.720 1.00 14.21 250 GLY C CA 1
ATOM 5601 C C . GLY C 1 249 ? 23.800 64.337 24.749 1.00 15.02 250 GLY C C 1
ATOM 5602 O O . GLY C 1 249 ? 24.625 64.991 25.394 1.00 15.54 250 GLY C O 1
ATOM 5603 N N . GLY C 1 250 ? 23.634 63.029 24.907 1.00 13.50 251 GLY C N 1
ATOM 5604 C CA . GLY C 1 250 ? 24.445 62.287 25.860 1.00 13.81 251 GLY C CA 1
ATOM 5605 C C . GLY C 1 250 ? 23.695 61.811 27.094 1.00 15.93 251 GLY C C 1
ATOM 5606 O O . GLY C 1 250 ? 24.282 61.204 27.992 1.00 16.58 251 GLY C O 1
ATOM 5607 N N . LEU C 1 251 ? 22.393 62.068 27.140 1.00 14.75 252 LEU C N 1
ATOM 5608 C CA . LEU C 1 251 ? 21.602 61.663 28.293 1.00 15.93 252 LEU C CA 1
ATOM 5609 C C . LEU C 1 251 ? 21.753 60.192 28.664 1.00 15.45 252 LEU C C 1
ATOM 5610 O O . LEU C 1 251 ? 22.029 59.875 29.822 1.00 17.51 252 LEU C O 1
ATOM 5615 N N . THR C 1 252 ? 21.589 59.290 27.702 1.00 14.36 253 THR C N 1
ATOM 5616 C CA . THR C 1 252 ? 21.684 57.872 28.013 1.00 14.59 253 THR C CA 1
ATOM 5617 C C . THR C 1 252 ? 23.103 57.329 28.158 1.00 15.58 253 THR C C 1
ATOM 5618 O O . THR C 1 252 ? 23.281 56.158 28.469 1.00 16.91 253 THR C O 1
ATOM 5622 N N . VAL C 1 253 ? 24.112 58.163 27.947 1.00 13.74 254 VAL C N 1
ATOM 5623 C CA . VAL C 1 253 ? 25.477 57.672 28.086 1.00 16.05 254 VAL C CA 1
ATOM 5624 C C . VAL C 1 253 ? 25.955 57.775 29.537 1.00 16.64 254 VAL C C 1
ATOM 5625 O O . VAL C 1 253 ? 26.922 57.124 29.931 1.00 17.63 254 VAL C O 1
ATOM 5629 N N . LEU C 1 254 ? 25.274 58.588 30.335 1.00 16.51 255 LEU C N 1
ATOM 5630 C CA . LEU C 1 254 ? 25.664 58.741 31.729 1.00 18.17 255 LEU C CA 1
ATOM 5631 C C . LEU C 1 254 ? 25.520 57.412 32.453 1.00 18.31 255 LEU C C 1
ATOM 5632 O O . LEU C 1 254 ? 26.521 56.941 33.038 1.00 18.25 255 LEU C O 1
ATOM 5638 N N . SER D 1 1 ? 18.878 22.527 45.794 1.00 30.27 2 SER D N 1
ATOM 5639 C CA . SER D 1 1 ? 17.714 23.418 45.521 1.00 29.47 2 SER D CA 1
ATOM 5640 C C . SER D 1 1 ? 17.865 24.785 46.185 1.00 28.01 2 SER D C 1
ATOM 5641 O O . SER D 1 1 ? 18.788 25.012 46.966 1.00 27.64 2 SER D O 1
ATOM 5644 N N . TYR D 1 2 ? 16.951 25.694 45.862 1.00 25.15 3 TYR D N 1
ATOM 5645 C CA . TYR D 1 2 ? 16.966 27.036 46.430 1.00 22.33 3 TYR D CA 1
ATOM 5646 C C . TYR D 1 2 ? 15.913 27.078 47.524 1.00 21.78 3 TYR D C 1
ATOM 5647 O O . TYR D 1 2 ? 14.721 26.938 47.251 1.00 20.67 3 TYR D O 1
ATOM 5656 N N . GLN D 1 3 ? 16.354 27.271 48.763 1.00 21.12 4 GLN D N 1
ATOM 5657 C CA . GLN D 1 3 ? 15.436 27.310 49.896 1.00 21.95 4 GLN D CA 1
ATOM 5658 C C . GLN D 1 3 ? 14.339 28.354 49.745 1.00 21.81 4 GLN D C 1
ATOM 5659 O O . GLN D 1 3 ? 13.190 28.116 50.126 1.00 21.94 4 GLN D O 1
ATOM 5661 N N . SER D 1 4 ? 14.687 29.512 49.189 1.00 21.12 5 SER D N 1
ATOM 5662 C CA . SER D 1 4 ? 13.716 30.593 49.029 1.00 20.00 5 SER D CA 1
ATOM 5663 C C . SER D 1 4 ? 12.560 30.263 48.086 1.00 18.63 5 SER D C 1
ATOM 5664 O O . SER D 1 4 ? 11.585 31.006 48.023 1.00 19.69 5 SER D O 1
ATOM 5667 N N . LEU D 1 5 ? 12.649 29.152 47.361 1.00 18.33 6 LEU D N 1
ATOM 5668 C CA . LEU D 1 5 ? 11.571 28.791 46.445 1.00 18.24 6 LEU D CA 1
ATOM 5669 C C . LEU D 1 5 ? 10.591 27.761 47.010 1.00 18.65 6 LEU D C 1
ATOM 5670 O O . LEU D 1 5 ? 9.570 27.462 46.386 1.00 18.23 6 LEU D O 1
ATOM 5675 N N . LYS D 1 6 ? 10.899 27.213 48.183 1.00 18.33 7 LYS D N 1
ATOM 5676 C CA . LYS D 1 6 ? 10.009 26.223 48.786 1.00 19.56 7 LYS D CA 1
ATOM 5677 C C . LYS D 1 6 ? 8.653 26.848 49.091 1.00 18.56 7 LYS D C 1
ATOM 5678 O O . LYS D 1 6 ? 8.577 27.920 49.673 1.00 18.71 7 LYS D O 1
ATOM 5684 N N . ASN D 1 7 ? 7.590 26.161 48.681 1.00 19.98 8 ASN D N 1
ATOM 5685 C CA . ASN D 1 7 ? 6.226 26.608 48.905 1.00 21.24 8 ASN D CA 1
ATOM 5686 C C . ASN D 1 7 ? 5.842 27.943 48.278 1.00 21.93 8 ASN D C 1
ATOM 5687 O O . ASN D 1 7 ? 4.836 28.544 48.656 1.00 22.35 8 ASN D O 1
ATOM 5692 N N . LYS D 1 8 ? 6.633 28.410 47.319 1.00 20.96 9 LYS D N 1
ATOM 5693 C CA . LYS D 1 8 ? 6.301 29.656 46.643 1.00 20.63 9 LYS D CA 1
ATOM 5694 C C . LYS D 1 8 ? 5.355 29.291 45.505 1.00 18.42 9 LYS D C 1
ATOM 5695 O O . LYS D 1 8 ? 5.473 28.214 44.917 1.00 18.77 9 LYS D O 1
ATOM 5701 N N . VAL D 1 9 ? 4.396 30.165 45.216 1.00 17.95 10 VAL D N 1
ATOM 5702 C CA . VAL D 1 9 ? 3.438 29.903 44.142 1.00 17.47 10 VAL D CA 1
ATOM 5703 C C . VAL D 1 9 ? 3.998 30.448 42.835 1.00 17.12 10 VAL D C 1
ATOM 5704 O O . VAL D 1 9 ? 4.258 31.645 42.709 1.00 15.78 10 VAL D O 1
ATOM 5708 N N . VAL D 1 10 ? 4.179 29.549 41.875 1.00 16.42 11 VAL D N 1
ATOM 5709 C CA . VAL D 1 10 ? 4.763 29.882 40.580 1.00 16.81 11 VAL D CA 1
ATOM 5710 C C . VAL D 1 10 ? 3.840 29.555 39.416 1.00 17.71 11 VAL D C 1
ATOM 5711 O O . VAL D 1 10 ? 3.404 28.4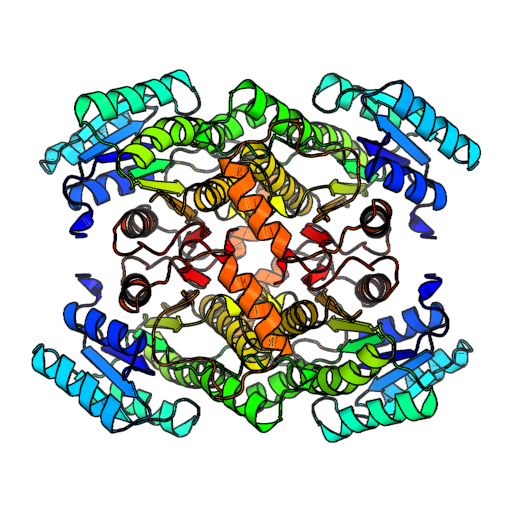15 39.273 1.00 17.81 11 VAL D O 1
ATOM 5715 N N . ILE D 1 11 ? 3.547 30.555 38.589 1.00 16.20 12 ILE D N 1
ATOM 5716 C CA . ILE D 1 11 ? 2.719 30.347 37.406 1.00 16.27 12 ILE D CA 1
ATOM 5717 C C . ILE D 1 11 ? 3.668 30.149 36.219 1.00 17.32 12 ILE D C 1
ATOM 5718 O O . ILE D 1 11 ? 4.563 30.975 35.980 1.00 16.31 12 ILE D O 1
ATOM 5723 N N . VAL D 1 12 ? 3.489 29.050 35.492 1.00 15.12 13 VAL D N 1
ATOM 5724 C CA . VAL D 1 12 ? 4.330 28.751 34.332 1.00 16.26 13 VAL D CA 1
ATOM 5725 C C . VAL D 1 12 ? 3.447 28.579 33.098 1.00 16.69 13 VAL D C 1
ATOM 5726 O O . VAL D 1 12 ? 2.648 27.643 33.042 1.00 16.63 13 VAL D O 1
ATOM 5730 N N . THR D 1 13 ? 3.570 29.475 32.117 1.00 15.18 14 THR D N 1
ATOM 5731 C CA . THR D 1 13 ? 2.752 29.346 30.906 1.00 13.76 14 THR D CA 1
ATOM 5732 C C . THR D 1 13 ? 3.499 28.533 29.854 1.00 15.32 14 THR D C 1
ATOM 5733 O O . THR D 1 13 ? 4.733 28.511 29.827 1.00 15.74 14 THR D O 1
ATOM 5737 N N . GLY D 1 14 ? 2.750 27.855 28.990 1.00 13.73 15 GLY D N 1
ATOM 5738 C CA . GLY D 1 14 ? 3.371 27.001 27.992 1.00 15.54 15 GLY D CA 1
ATOM 5739 C C . GLY D 1 14 ? 4.036 25.815 28.685 1.00 16.20 15 GLY D C 1
ATOM 5740 O O . GLY D 1 14 ? 5.011 25.246 28.182 1.00 15.29 15 GLY D O 1
ATOM 5741 N N . ALA D 1 15 ? 3.489 25.429 29.836 1.00 16.27 16 ALA D N 1
ATOM 5742 C CA . ALA D 1 15 ? 4.047 24.336 30.644 1.00 17.16 16 ALA D CA 1
ATOM 5743 C C . ALA D 1 15 ? 3.983 22.924 30.049 1.00 17.21 16 ALA D C 1
ATOM 5744 O O . ALA D 1 15 ? 4.648 22.012 30.541 1.00 16.61 16 ALA D O 1
ATOM 5746 N N . GLY D 1 16 ? 3.199 22.744 28.994 1.00 16.84 17 GLY D N 1
ATOM 5747 C CA . GLY D 1 16 ? 3.058 21.421 28.411 1.00 17.61 17 GLY D CA 1
ATOM 5748 C C . GLY D 1 16 ? 4.162 20.908 27.514 1.00 18.32 17 GLY D C 1
ATOM 5749 O O . GLY D 1 16 ? 4.138 19.740 27.125 1.00 20.17 17 GLY D O 1
ATOM 5750 N N . SER D 1 17 ? 5.145 21.746 27.194 1.00 17.40 18 SER D N 1
ATOM 5751 C CA . SER D 1 17 ? 6.206 21.313 26.299 1.00 17.83 18 SER D CA 1
ATOM 5752 C C . SER D 1 17 ? 7.501 22.111 26.451 1.00 17.30 18 SER D C 1
ATOM 5753 O O . SER D 1 17 ? 7.529 23.168 27.075 1.00 16.75 18 SER D O 1
ATOM 5756 N N . GLY D 1 18 ? 8.558 21.569 25.859 1.00 17.14 19 GLY D N 1
ATOM 5757 C CA . GLY D 1 18 ? 9.861 22.208 25.845 1.00 16.62 19 GLY D CA 1
ATOM 5758 C C . GLY D 1 18 ? 10.352 22.896 27.094 1.00 17.20 19 GLY D C 1
ATOM 5759 O O . GLY D 1 18 ? 10.396 22.304 28.177 1.00 15.62 19 GLY D O 1
ATOM 5760 N N . ILE D 1 19 ? 10.734 24.162 26.932 1.00 16.30 20 ILE D N 1
ATOM 5761 C CA . ILE D 1 19 ? 11.260 24.944 28.035 1.00 15.52 20 ILE D CA 1
ATOM 5762 C C . ILE D 1 19 ? 10.268 25.081 29.182 1.00 16.51 20 ILE D C 1
ATOM 5763 O O . ILE D 1 19 ? 10.649 24.982 30.342 1.00 15.72 20 ILE D O 1
ATOM 5768 N N . GLY D 1 20 ? 8.997 25.296 28.859 1.00 16.77 21 GLY D N 1
ATOM 5769 C CA . GLY D 1 20 ? 7.989 25.439 29.895 1.00 16.63 21 GLY D CA 1
ATOM 5770 C C . GLY D 1 20 ? 7.840 24.195 30.756 1.00 17.74 21 GLY D C 1
ATOM 5771 O O . GLY D 1 20 ? 7.688 24.291 31.977 1.00 16.36 21 GLY D O 1
ATOM 5772 N N . ARG D 1 21 ? 7.877 23.025 30.122 1.00 17.87 22 ARG D N 1
ATOM 5773 C CA . ARG D 1 21 ? 7.755 21.772 30.851 1.00 18.65 22 ARG D CA 1
ATOM 5774 C C . ARG D 1 21 ? 8.979 21.616 31.752 1.00 18.15 22 ARG D C 1
ATOM 5775 O O . ARG D 1 21 ? 8.874 21.171 32.892 1.00 18.52 22 ARG D O 1
ATOM 5783 N N . ALA D 1 22 ? 10.142 21.991 31.237 1.00 16.17 23 ALA D N 1
ATOM 5784 C CA . ALA D 1 22 ? 11.371 21.895 32.017 1.00 15.36 23 ALA D CA 1
ATOM 5785 C C . ALA D 1 22 ? 11.306 22.864 33.195 1.00 15.26 23 ALA D C 1
ATOM 5786 O O . ALA D 1 22 ? 11.770 22.548 34.292 1.00 14.29 23 ALA D O 1
ATOM 5788 N N . ILE D 1 23 ? 10.721 24.041 32.971 1.00 15.54 24 ILE D N 1
ATOM 5789 C CA . ILE D 1 23 ? 10.578 25.038 34.036 1.00 14.96 24 ILE D CA 1
ATOM 5790 C C . ILE D 1 23 ? 9.662 24.491 35.126 1.00 16.01 24 ILE D C 1
ATOM 5791 O O . ILE D 1 23 ? 9.988 24.555 36.309 1.00 16.51 24 ILE D O 1
ATOM 5796 N N . ALA D 1 24 ? 8.514 23.951 34.722 1.00 15.82 25 ALA D N 1
ATOM 5797 C CA . ALA D 1 24 ? 7.556 23.408 35.679 1.00 16.61 25 ALA D CA 1
ATOM 5798 C C . ALA D 1 24 ? 8.198 22.336 36.549 1.00 17.10 25 ALA D C 1
ATOM 5799 O O . ALA D 1 24 ? 8.080 22.366 37.770 1.00 18.11 25 ALA D O 1
ATOM 5801 N N . LYS D 1 25 ? 8.886 21.395 35.915 1.00 18.66 26 LYS D N 1
ATOM 5802 C CA . LYS D 1 25 ? 9.530 20.314 36.651 1.00 19.65 26 LYS D CA 1
ATOM 5803 C C . LYS D 1 25 ? 10.605 20.816 37.609 1.00 19.69 26 LYS D C 1
ATOM 5804 O O . LYS D 1 25 ? 10.689 20.352 38.753 1.00 18.01 26 LYS D O 1
ATOM 5810 N N . LYS D 1 26 ? 11.419 21.764 37.147 1.00 17.12 27 LYS D N 1
ATOM 5811 C CA . LYS D 1 26 ? 12.493 22.311 37.972 1.00 18.10 27 LYS D CA 1
ATOM 5812 C C . LYS D 1 26 ? 11.945 22.989 39.221 1.00 17.46 27 LYS D C 1
ATOM 5813 O O . LYS D 1 26 ? 12.464 22.788 40.317 1.00 18.01 27 LYS D O 1
ATOM 5819 N N . PHE D 1 27 ? 10.902 23.800 39.064 1.00 17.06 28 PHE D N 1
ATOM 5820 C CA . PHE D 1 27 ? 10.303 24.457 40.222 1.00 16.79 28 PHE D CA 1
ATOM 5821 C C . PHE D 1 27 ? 9.684 23.420 41.157 1.00 18.10 28 PHE D C 1
ATOM 5822 O O . PHE D 1 27 ? 9.774 23.537 42.380 1.00 18.61 28 PHE D O 1
ATOM 5830 N N . ALA D 1 28 ? 9.039 22.414 40.578 1.00 19.36 29 ALA D N 1
ATOM 5831 C CA . ALA D 1 28 ? 8.415 21.361 41.377 1.00 21.20 29 ALA D CA 1
ATOM 5832 C C . ALA D 1 28 ? 9.481 20.670 42.221 1.00 22.46 29 ALA D C 1
ATOM 5833 O O . ALA D 1 28 ? 9.266 20.397 43.400 1.00 22.62 29 ALA D O 1
ATOM 5835 N N . LEU D 1 29 ? 10.629 20.390 41.612 1.00 23.75 30 LEU D N 1
ATOM 5836 C CA . LEU D 1 29 ? 11.722 19.738 42.324 1.00 24.47 30 LEU D CA 1
ATOM 5837 C C . LEU D 1 29 ? 12.256 20.609 43.457 1.00 24.22 30 LEU D C 1
ATOM 5838 O O . LEU D 1 29 ? 12.917 20.109 44.366 1.00 24.06 30 LEU D O 1
ATOM 5843 N N . ASN D 1 30 ? 11.966 21.909 43.394 1.00 22.19 31 ASN D N 1
ATOM 5844 C CA . ASN D 1 30 ? 12.376 22.861 44.426 1.00 22.21 31 ASN D CA 1
ATOM 5845 C C . ASN D 1 30 ? 11.219 23.001 45.413 1.00 21.58 31 ASN D C 1
ATOM 5846 O O . ASN D 1 30 ? 11.213 23.879 46.275 1.00 21.61 31 ASN D O 1
ATOM 5851 N N . ASP D 1 31 ? 10.235 22.121 45.267 1.00 22.14 32 ASP D N 1
ATOM 5852 C CA . ASP D 1 31 ? 9.057 22.110 46.123 1.00 22.25 32 ASP D CA 1
ATOM 5853 C C . ASP D 1 31 ? 8.234 23.381 46.075 1.00 21.31 32 ASP D C 1
ATOM 5854 O O . ASP D 1 31 ? 7.645 23.789 47.073 1.00 21.69 32 ASP D O 1
ATOM 5859 N N . SER D 1 32 ? 8.210 24.020 44.910 1.00 19.35 33 SER D N 1
ATOM 5860 C CA . SER D 1 32 ? 7.406 25.214 44.735 1.00 17.79 33 SER D CA 1
ATOM 5861 C C . SER D 1 32 ? 6.024 24.677 44.392 1.00 18.66 33 SER D C 1
ATOM 5862 O O . SER D 1 32 ? 5.877 23.496 44.064 1.00 19.22 33 SER D O 1
ATOM 5865 N N . ILE D 1 33 ? 5.018 25.538 44.484 1.00 17.04 34 ILE D N 1
ATOM 5866 C CA . ILE D 1 33 ? 3.652 25.173 44.129 1.00 18.20 34 ILE D CA 1
ATOM 5867 C C . ILE D 1 33 ? 3.551 25.647 42.683 1.00 17.86 34 ILE D C 1
ATOM 5868 O O . ILE D 1 33 ? 3.715 26.829 42.408 1.00 18.93 34 ILE D O 1
ATOM 5873 N N . VAL D 1 34 ? 3.288 24.734 41.762 1.00 18.73 35 VAL D N 1
ATOM 5874 C CA . VAL D 1 34 ? 3.242 25.105 40.357 1.00 19.27 35 VAL D CA 1
ATOM 5875 C C . VAL D 1 34 ? 1.870 25.177 39.709 1.00 20.48 35 VAL D C 1
ATOM 5876 O O . VAL D 1 34 ? 1.084 24.229 39.778 1.00 20.65 35 VAL D O 1
ATOM 5880 N N . VAL D 1 35 ? 1.590 26.313 39.075 1.00 18.17 36 VAL D N 1
ATOM 5881 C CA . VAL D 1 35 ? 0.337 26.484 38.354 1.00 18.63 36 VAL D CA 1
ATOM 5882 C C . VAL D 1 35 ? 0.743 26.342 36.895 1.00 18.83 36 VAL D C 1
ATOM 5883 O O . VAL D 1 35 ? 1.340 27.252 36.308 1.00 18.90 36 VAL D O 1
ATOM 5887 N N . ALA D 1 36 ? 0.443 25.183 36.324 1.00 17.84 37 ALA D N 1
ATOM 5888 C CA . ALA D 1 36 ? 0.792 24.888 34.945 1.00 18.11 37 ALA D CA 1
ATOM 5889 C C . ALA D 1 36 ? -0.292 25.355 33.988 1.00 19.22 37 ALA D C 1
ATOM 5890 O O . ALA D 1 36 ? -1.409 24.831 33.994 1.00 18.59 37 ALA D O 1
ATOM 5892 N N . VAL D 1 37 ? 0.050 26.354 33.174 1.00 18.25 38 VAL D N 1
ATOM 5893 C CA . VAL D 1 37 ? -0.867 26.916 32.188 1.00 18.43 38 VAL D CA 1
ATOM 5894 C C . VAL D 1 37 ? -0.429 26.442 30.808 1.00 18.85 38 VAL D C 1
ATOM 5895 O O . VAL D 1 37 ? 0.719 26.638 30.400 1.00 19.77 38 VAL D O 1
ATOM 5899 N N . GLU D 1 38 ? -1.354 25.807 30.098 1.00 19.75 39 GLU D N 1
ATOM 5900 C CA . GLU D 1 38 ? -1.085 25.252 28.778 1.00 18.93 39 GLU D CA 1
ATOM 5901 C C . GLU D 1 38 ? -2.334 25.266 27.905 1.00 21.43 39 GLU D C 1
ATOM 5902 O O . GLU D 1 38 ? -3.453 25.085 28.395 1.00 21.07 39 GLU D O 1
ATOM 5908 N N . LEU D 1 39 ? -2.124 25.472 26.609 1.00 21.27 40 LEU D N 1
ATOM 5909 C CA . LEU D 1 39 ? -3.203 25.521 25.628 1.00 23.32 40 LEU D CA 1
ATOM 5910 C C . LEU D 1 39 ? -3.791 24.145 25.326 1.00 23.38 40 LEU D C 1
ATOM 5911 O O . LEU D 1 39 ? -5.011 23.968 25.347 1.00 23.52 40 LEU D O 1
ATOM 5916 N N . LEU D 1 40 ? -2.917 23.181 25.041 1.00 23.86 41 LEU D N 1
ATOM 5917 C CA . LEU D 1 40 ? -3.330 21.823 24.692 1.00 25.43 41 LEU D CA 1
ATOM 5918 C C . LEU D 1 40 ? -3.630 20.925 25.893 1.00 27.10 41 LEU D C 1
ATOM 5919 O O . LEU D 1 40 ? -2.778 20.704 26.753 1.00 25.08 41 LEU D O 1
ATOM 5924 N N . GLU D 1 41 ? -4.848 20.392 25.932 1.00 28.21 42 GLU D N 1
ATOM 5925 C CA . GLU D 1 41 ? -5.271 19.558 27.051 1.00 29.92 42 GLU D CA 1
ATOM 5926 C C . GLU D 1 41 ? -4.440 18.311 27.325 1.00 29.05 42 GLU D C 1
ATOM 5927 O O . GLU D 1 41 ? -4.130 18.019 28.481 1.00 29.22 42 GLU D O 1
ATOM 5933 N N . ASP D 1 42 ? -4.088 17.563 26.286 1.00 27.79 43 ASP D N 1
ATOM 5934 C CA . ASP D 1 42 ? -3.299 16.358 26.499 1.00 28.63 43 ASP D CA 1
ATOM 5935 C C . ASP D 1 42 ? -1.939 16.693 27.091 1.00 27.22 43 ASP D C 1
ATOM 5936 O O . ASP D 1 42 ? -1.461 15.999 27.992 1.00 26.16 43 ASP D O 1
ATOM 5941 N N . ARG D 1 43 ? -1.317 17.761 26.595 1.00 25.31 44 ARG D N 1
ATOM 5942 C CA . ARG D 1 43 ? -0.015 18.172 27.112 1.00 24.18 44 ARG D CA 1
ATOM 5943 C C . ARG D 1 43 ? -0.142 18.638 28.548 1.00 22.66 44 ARG D C 1
ATOM 5944 O O . ARG D 1 43 ? 0.707 18.331 29.384 1.00 23.92 44 ARG D O 1
ATOM 5952 N N . LEU D 1 44 ? -1.203 19.385 28.832 1.00 21.49 45 LEU D N 1
ATOM 5953 C CA . LEU D 1 44 ? -1.430 19.885 30.179 1.00 22.93 45 LEU D CA 1
ATOM 5954 C C . LEU D 1 44 ? -1.608 18.726 31.154 1.00 23.27 45 LEU D C 1
ATOM 5955 O O . LEU D 1 44 ? -1.046 18.735 32.251 1.00 21.99 45 LEU D O 1
ATOM 5960 N N . ASN D 1 45 ? -2.398 17.731 30.753 1.00 24.00 46 ASN D N 1
ATOM 5961 C CA . ASN D 1 45 ? -2.638 16.579 31.614 1.00 24.94 46 ASN D CA 1
ATOM 5962 C C . ASN D 1 45 ? -1.339 15.822 31.877 1.00 24.38 46 ASN D C 1
ATOM 5963 O O . ASN D 1 45 ? -1.078 15.403 33.005 1.00 24.78 46 ASN D O 1
ATOM 5968 N N . GLN D 1 46 ? -0.522 15.660 30.840 1.00 24.08 47 GLN D N 1
ATOM 5969 C CA . GLN D 1 46 ? 0.745 14.952 30.981 1.00 24.35 47 GLN D CA 1
ATOM 5970 C C . GLN D 1 46 ? 1.662 15.592 32.023 1.00 24.98 47 GLN D C 1
ATOM 5971 O O . GLN D 1 46 ? 2.197 14.898 32.888 1.00 25.70 47 GLN D O 1
ATOM 5973 N N . ILE D 1 47 ? 1.849 16.909 31.953 1.00 24.78 48 ILE D N 1
ATOM 5974 C CA . ILE D 1 47 ? 2.724 17.571 32.917 1.00 24.22 48 ILE D CA 1
ATOM 5975 C C . ILE D 1 47 ? 2.114 17.583 34.314 1.00 23.66 48 ILE D C 1
ATOM 5976 O O . ILE D 1 47 ? 2.823 17.397 35.302 1.00 23.56 48 ILE D O 1
ATOM 5981 N N . VAL D 1 48 ? 0.803 17.791 34.402 1.00 24.12 49 VAL D N 1
ATOM 5982 C CA . VAL D 1 48 ? 0.139 17.802 35.700 1.00 24.63 49 VAL D CA 1
ATOM 5983 C C . VAL D 1 48 ? 0.289 16.443 36.386 1.00 24.91 49 VAL D C 1
ATOM 5984 O O . VAL D 1 48 ? 0.622 16.374 37.567 1.00 23.15 49 VAL D O 1
ATOM 5988 N N . GLN D 1 49 ? 0.056 15.365 35.640 1.00 26.05 50 GLN D N 1
ATOM 5989 C CA . GLN D 1 49 ? 0.169 14.021 36.209 1.00 28.82 50 GLN D CA 1
ATOM 5990 C C . GLN D 1 49 ? 1.612 13.691 36.553 1.00 29.70 50 GLN D C 1
ATOM 5991 O O . GLN D 1 49 ? 1.883 12.954 37.504 1.00 29.81 50 GLN D O 1
ATOM 5997 N N . GLU D 1 50 ? 2.543 14.243 35.781 1.00 29.57 51 GLU D N 1
ATOM 5998 C CA . GLU D 1 50 ? 3.954 14.001 36.035 1.00 31.39 51 GLU D CA 1
ATOM 5999 C C . GLU D 1 50 ? 4.376 14.626 37.367 1.00 31.00 51 GLU D C 1
ATOM 6000 O O . GLU D 1 50 ? 5.041 13.979 38.175 1.00 31.88 51 GLU D O 1
ATOM 6006 N N . LEU D 1 51 ? 3.984 15.877 37.601 1.00 29.80 52 LEU D N 1
ATOM 6007 C CA . LEU D 1 51 ? 4.337 16.553 38.849 1.00 29.54 52 LEU D CA 1
ATOM 6008 C C . LEU D 1 51 ? 3.598 15.957 40.049 1.00 30.09 52 LEU D C 1
ATOM 6009 O O . LEU D 1 51 ? 4.143 15.888 41.153 1.00 27.89 52 LEU D O 1
ATOM 6014 N N . ARG D 1 52 ? 2.355 15.537 39.833 1.00 31.12 53 ARG D N 1
ATOM 6015 C CA . ARG D 1 52 ? 1.568 14.924 40.900 1.00 32.93 53 ARG D CA 1
ATOM 6016 C C . ARG D 1 52 ? 2.289 13.646 41.315 1.00 33.35 53 ARG D C 1
ATOM 6017 O O . ARG D 1 52 ? 2.412 13.338 42.504 1.00 32.62 53 ARG D O 1
ATOM 6025 N N . GLY D 1 53 ? 2.772 12.911 40.318 1.00 34.73 54 GLY D N 1
ATOM 6026 C CA . GLY D 1 53 ? 3.485 11.675 40.581 1.00 35.94 54 GLY D CA 1
ATOM 6027 C C . GLY D 1 53 ? 4.697 11.909 41.458 1.00 36.89 54 GLY D C 1
ATOM 6028 O O . GLY D 1 53 ? 5.002 11.103 42.338 1.00 38.70 54 GLY D O 1
ATOM 6029 N N . MET D 1 54 ? 5.391 13.018 41.221 1.00 36.14 55 MET D N 1
ATOM 6030 C CA . MET D 1 54 ? 6.574 13.359 41.998 1.00 34.88 55 MET D CA 1
ATOM 6031 C C . MET D 1 54 ? 6.173 13.756 43.415 1.00 33.34 55 MET D C 1
ATOM 6032 O O . MET D 1 54 ? 7.023 14.040 44.257 1.00 33.33 55 MET D O 1
ATOM 6037 N N . GLY D 1 55 ? 4.869 13.773 43.668 1.00 31.77 56 GLY D N 1
ATOM 6038 C CA . GLY D 1 55 ? 4.368 14.135 44.981 1.00 30.87 56 GLY D CA 1
ATOM 6039 C C . GLY D 1 55 ? 4.390 15.627 45.263 1.00 29.54 56 GLY D C 1
ATOM 6040 O O . GLY D 1 55 ? 4.432 16.041 46.422 1.00 29.20 56 GLY D O 1
ATOM 6041 N N . LYS D 1 56 ? 4.356 16.441 44.211 1.00 27.78 57 LYS D N 1
ATOM 6042 C CA . LYS D 1 56 ? 4.379 17.893 44.376 1.00 26.93 57 LYS D CA 1
ATOM 6043 C C . LYS D 1 56 ? 2.998 18.497 44.153 1.00 26.39 57 LYS D C 1
ATOM 6044 O O . LYS D 1 56 ? 2.134 17.876 43.532 1.00 27.21 57 LYS D O 1
ATOM 6050 N N . GLU D 1 57 ? 2.800 19.710 44.665 1.00 25.94 58 GLU D N 1
ATOM 6051 C CA . GLU D 1 57 ? 1.532 20.431 44.533 1.00 25.56 58 GLU D CA 1
ATOM 6052 C C . GLU D 1 57 ? 1.491 21.124 43.171 1.00 25.98 58 GLU D C 1
ATOM 6053 O O . GLU D 1 57 ? 2.351 21.947 42.863 1.00 25.49 58 GLU D O 1
ATOM 6059 N N . VAL D 1 58 ? 0.493 20.783 42.359 1.00 25.60 59 VAL D N 1
ATOM 6060 C CA . VAL D 1 58 ? 0.360 21.368 41.029 1.00 24.64 59 VAL D CA 1
ATOM 6061 C C . VAL D 1 58 ? -1.094 21.600 40.635 1.00 25.04 59 VAL D C 1
ATOM 6062 O O . VAL D 1 58 ? -1.968 20.777 40.913 1.00 25.21 59 VAL D O 1
ATOM 6066 N N . LEU D 1 59 ? -1.348 22.739 40.001 1.00 23.77 60 LEU D N 1
ATOM 6067 C CA . LEU D 1 59 ? -2.687 23.081 39.539 1.00 24.00 60 LEU D CA 1
ATOM 6068 C C . LEU D 1 59 ? -2.611 23.300 38.035 1.00 23.84 60 LEU D C 1
ATOM 6069 O O . LEU D 1 59 ? -1.851 24.149 37.556 1.00 23.30 60 LEU D O 1
ATOM 6074 N N . GLY D 1 60 ? -3.386 22.521 37.293 1.00 23.69 61 GLY D N 1
ATOM 6075 C CA . GLY D 1 60 ? -3.381 22.647 35.850 1.00 23.52 61 GLY D CA 1
ATOM 6076 C C . GLY D 1 60 ? -4.498 23.546 35.374 1.00 24.01 61 GLY D C 1
ATOM 6077 O O . GLY D 1 60 ? -5.630 23.448 35.845 1.00 22.91 61 GLY D O 1
ATOM 6078 N N . VAL D 1 61 ? -4.178 24.441 34.449 1.00 23.33 62 VAL D N 1
ATOM 6079 C CA . VAL D 1 61 ? -5.177 25.348 33.902 1.00 23.89 62 VAL D CA 1
ATOM 6080 C C . VAL D 1 61 ? -5.026 25.349 32.391 1.00 23.21 62 VAL D C 1
ATOM 6081 O O . VAL D 1 61 ? -3.958 25.667 31.870 1.00 22.50 62 VAL D O 1
ATOM 6085 N N . LYS D 1 62 ? -6.088 24.959 31.693 1.00 22.80 63 LYS D N 1
ATOM 6086 C CA . LYS D 1 62 ? -6.081 24.941 30.238 1.00 22.91 63 LYS D CA 1
ATOM 6087 C C . LYS D 1 62 ? -6.484 26.348 29.833 1.00 22.63 63 LYS D C 1
ATOM 6088 O O . LYS D 1 62 ? -7.584 26.797 30.153 1.00 22.24 63 LYS D O 1
ATOM 6094 N N . ALA D 1 63 ? -5.599 27.048 29.134 1.00 20.65 64 ALA D N 1
ATOM 6095 C CA . ALA D 1 63 ? -5.893 28.416 28.736 1.00 19.78 64 ALA D CA 1
ATOM 6096 C C . ALA D 1 63 ? -5.095 28.890 27.536 1.00 19.02 64 ALA D C 1
ATOM 6097 O O . ALA D 1 63 ? -4.033 28.356 27.224 1.00 20.13 64 ALA D O 1
ATOM 6099 N N . ASP D 1 64 ? -5.626 29.903 26.864 1.00 19.10 65 ASP D N 1
ATOM 6100 C CA . ASP D 1 64 ? -4.968 30.510 25.711 1.00 18.77 65 ASP D CA 1
ATOM 6101 C C . ASP D 1 64 ? -4.481 31.851 26.247 1.00 17.32 65 ASP D C 1
ATOM 6102 O O . ASP D 1 64 ? -5.290 32.743 26.504 1.00 17.32 65 ASP D O 1
ATOM 6107 N N . VAL D 1 65 ? -3.168 31.999 26.418 1.00 16.52 66 VAL D N 1
ATOM 6108 C CA . VAL D 1 65 ? -2.630 33.238 26.975 1.00 17.04 66 VAL D CA 1
ATOM 6109 C C . VAL D 1 65 ? -2.819 34.490 26.131 1.00 16.42 66 VAL D C 1
ATOM 6110 O O . VAL D 1 65 ? -2.598 35.599 26.621 1.00 16.47 66 VAL D O 1
ATOM 6114 N N . SER D 1 66 ? -3.224 34.329 24.875 1.00 17.02 67 SER D N 1
ATOM 6115 C CA . SER D 1 66 ? -3.445 35.493 24.022 1.00 17.15 67 SER D CA 1
ATOM 6116 C C . SER D 1 66 ? -4.821 36.100 24.300 1.00 17.79 67 SER D C 1
ATOM 6117 O O . SER D 1 66 ? -5.162 37.159 23.768 1.00 17.80 67 SER D O 1
ATOM 6120 N N . LYS D 1 67 ? -5.610 35.423 25.132 1.00 17.42 68 LYS D N 1
ATOM 6121 C CA . LYS D 1 67 ? -6.940 35.905 25.485 1.00 19.81 68 LYS D CA 1
ATOM 6122 C C . LYS D 1 67 ? -6.945 36.490 26.886 1.00 17.76 68 LYS D C 1
ATOM 6123 O O . LYS D 1 67 ? -6.762 35.769 27.865 1.00 16.54 68 LYS D O 1
ATOM 6129 N N . LYS D 1 68 ? -7.166 37.797 26.982 1.00 16.84 69 LYS D N 1
ATOM 6130 C CA . LYS D 1 68 ? -7.177 38.467 28.278 1.00 17.05 69 LYS D CA 1
ATOM 6131 C C . LYS D 1 68 ? -8.047 37.749 29.311 1.00 18.23 69 LYS D C 1
ATOM 6132 O O . LYS D 1 68 ? -7.631 37.543 30.448 1.00 16.15 69 LYS D O 1
ATOM 6138 N N . LYS D 1 69 ? -9.260 37.370 28.926 1.00 18.74 70 LYS D N 1
ATOM 6139 C CA . LYS D 1 69 ? -10.137 36.698 29.881 1.00 21.32 70 LYS D CA 1
ATOM 6140 C C . LYS D 1 69 ? -9.541 35.415 30.461 1.00 20.03 70 LYS D C 1
ATOM 6141 O O . LYS D 1 69 ? -9.714 35.136 31.646 1.00 21.10 70 LYS D O 1
ATOM 6147 N N . ASP D 1 70 ? -8.844 34.641 29.633 1.00 20.13 71 ASP D N 1
ATOM 6148 C CA . ASP D 1 70 ? -8.219 33.404 30.098 1.00 18.73 71 ASP D CA 1
ATOM 6149 C C . ASP D 1 70 ? -7.119 33.740 31.100 1.00 18.71 71 ASP D C 1
ATOM 6150 O O . ASP D 1 70 ? -6.983 33.083 32.132 1.00 18.27 71 ASP D O 1
ATOM 6155 N N . VAL D 1 71 ? -6.332 34.768 30.794 1.00 17.67 72 VAL D N 1
ATOM 6156 C CA . VAL D 1 71 ? -5.245 35.170 31.685 1.00 16.72 72 VAL D CA 1
ATOM 6157 C C . VAL D 1 71 ? -5.768 35.691 33.017 1.00 18.38 72 VAL D C 1
ATOM 6158 O O . VAL D 1 71 ? -5.327 35.258 34.089 1.00 17.08 72 VAL D O 1
ATOM 6162 N N . GLU D 1 72 ? -6.715 36.620 32.963 1.00 18.88 73 GLU D N 1
ATOM 6163 C CA . GLU D 1 72 ? -7.264 37.171 34.193 1.00 20.84 73 GLU D CA 1
ATOM 6164 C C . GLU D 1 72 ? -7.862 36.055 35.044 1.00 20.95 73 GLU D C 1
ATOM 6165 O O . GLU D 1 72 ? -7.794 36.095 36.273 1.00 21.13 73 GLU D O 1
ATOM 6171 N N . GLU D 1 73 ? -8.423 35.050 34.381 1.00 21.30 74 GLU D N 1
ATOM 6172 C CA . GLU D 1 73 ? -9.038 33.935 35.087 1.00 23.34 74 GLU D CA 1
ATOM 6173 C C . GLU D 1 73 ? -8.023 33.051 35.804 1.00 22.22 74 GLU D C 1
ATOM 6174 O O . GLU D 1 73 ? -8.224 32.710 36.972 1.00 22.38 74 GLU D O 1
ATOM 6180 N N . PHE D 1 74 ? -6.932 32.674 35.142 1.00 21.45 75 PHE D N 1
ATOM 6181 C CA . PHE D 1 74 ? -5.984 31.820 35.840 1.00 20.75 75 PHE D CA 1
ATOM 6182 C C . PHE D 1 74 ? -5.237 32.572 36.938 1.00 21.64 75 PHE D C 1
ATOM 6183 O O . PHE D 1 74 ? -4.732 31.962 37.882 1.00 20.60 75 PHE D O 1
ATOM 6191 N N . VAL D 1 75 ? -5.204 33.900 36.847 1.00 20.53 76 VAL D N 1
ATOM 6192 C CA . VAL D 1 75 ? -4.562 34.682 37.895 1.00 20.91 76 VAL D CA 1
ATOM 6193 C C . VAL D 1 75 ? -5.497 34.689 39.103 1.00 22.18 76 VAL D C 1
ATOM 6194 O O . VAL D 1 75 ? -5.057 34.470 40.232 1.00 22.14 76 VAL D O 1
ATOM 6198 N N . ARG D 1 76 ? -6.790 34.923 38.868 1.00 23.27 77 ARG D N 1
ATOM 6199 C CA . ARG D 1 76 ? -7.760 34.921 39.968 1.00 23.85 77 ARG D CA 1
ATOM 6200 C C . ARG D 1 76 ? -7.808 33.540 40.620 1.00 23.66 77 ARG D C 1
ATOM 6201 O O . ARG D 1 76 ? -7.844 33.413 41.846 1.00 24.81 77 ARG D O 1
ATOM 6209 N N . ARG D 1 77 ? -7.825 32.504 39.793 1.00 23.51 78 ARG D N 1
ATOM 6210 C CA . ARG D 1 77 ? -7.883 31.140 40.308 1.00 25.57 78 ARG D CA 1
ATOM 6211 C C . ARG D 1 77 ? -6.667 30.808 41.168 1.00 24.12 78 ARG D C 1
ATOM 6212 O O . ARG D 1 77 ? -6.790 30.169 42.210 1.00 22.59 78 ARG D O 1
ATOM 6220 N N . THR D 1 78 ? -5.488 31.241 40.733 1.00 22.33 79 THR D N 1
ATOM 6221 C CA . THR D 1 78 ? -4.277 30.979 41.499 1.00 21.10 79 THR D CA 1
ATOM 6222 C C . THR D 1 78 ? -4.348 31.652 42.870 1.00 22.48 79 THR D C 1
ATOM 6223 O O . THR D 1 78 ? -4.078 31.024 43.898 1.00 21.95 79 THR D O 1
ATOM 6227 N N . PHE D 1 79 ? -4.724 32.929 42.882 1.00 22.46 80 PHE D N 1
ATOM 6228 C CA . PHE D 1 79 ? -4.820 33.680 44.125 1.00 23.50 80 PHE D CA 1
ATOM 6229 C C . PHE D 1 79 ? -5.905 33.125 45.051 1.00 25.00 80 PHE D C 1
ATOM 6230 O O . PHE D 1 79 ? -5.711 33.014 46.266 1.00 24.00 80 PHE D O 1
ATOM 6238 N N . GLU D 1 80 ? -7.053 32.787 44.478 1.00 25.21 81 GLU D N 1
ATOM 6239 C CA . GLU D 1 80 ? -8.150 32.255 45.277 1.00 26.68 81 GLU D CA 1
ATOM 6240 C C . GLU D 1 80 ? -7.803 30.892 45.859 1.00 26.45 81 GLU D C 1
ATOM 6241 O O . GLU D 1 80 ? -8.253 30.534 46.950 1.00 26.23 81 GLU D O 1
ATOM 6247 N N . THR D 1 81 ? -6.979 30.144 45.137 1.00 25.39 82 THR D N 1
ATOM 6248 C CA . THR D 1 81 ? -6.589 28.815 45.570 1.00 24.94 82 THR D CA 1
ATOM 6249 C C . THR D 1 81 ? -5.412 28.788 46.540 1.00 24.87 82 THR D C 1
ATOM 6250 O O . THR D 1 81 ? -5.425 28.031 47.512 1.00 23.59 82 THR D O 1
ATOM 6254 N N . TYR D 1 82 ? -4.402 29.615 46.287 1.00 24.79 83 TYR D N 1
ATOM 6255 C CA . TYR D 1 82 ? -3.211 29.621 47.129 1.00 24.29 83 TYR D CA 1
ATOM 6256 C C . TYR D 1 82 ? -2.948 30.897 47.930 1.00 24.53 83 TYR D C 1
ATOM 6257 O O . TYR D 1 82 ? -1.999 30.951 48.715 1.00 26.15 83 TYR D O 1
ATOM 6266 N N . SER D 1 83 ? -3.779 31.917 47.731 1.00 23.64 84 SER D N 1
ATOM 6267 C CA . SER D 1 83 ? -3.665 33.192 48.452 1.00 23.32 84 SER D CA 1
ATOM 6268 C C . SER D 1 83 ? -2.427 34.037 48.162 1.00 23.13 84 SER D C 1
ATOM 6269 O O . SER D 1 83 ? -2.177 35.041 48.839 1.00 23.02 84 SER D O 1
ATOM 6272 N N . ARG D 1 84 ? -1.656 33.643 47.157 1.00 21.97 85 ARG D N 1
ATOM 6273 C CA . ARG D 1 84 ? -0.451 34.385 46.811 1.00 22.19 85 ARG D CA 1
ATOM 6274 C C . ARG D 1 84 ? 0.072 33.984 45.441 1.00 19.62 85 ARG D C 1
ATOM 6275 O O . ARG D 1 84 ? -0.238 32.907 44.941 1.00 19.03 85 ARG D O 1
ATOM 6283 N N . ILE D 1 85 ? 0.838 34.884 44.828 1.00 18.50 86 ILE D N 1
ATOM 6284 C CA . ILE D 1 85 ? 1.472 34.622 43.540 1.00 17.86 86 ILE D CA 1
ATOM 6285 C C . ILE D 1 85 ? 2.869 35.211 43.705 1.00 16.05 86 ILE D C 1
ATOM 6286 O O . ILE D 1 85 ? 3.037 36.424 43.741 1.00 16.90 86 ILE D O 1
ATOM 6291 N N . ASP D 1 86 ? 3.862 34.341 43.821 1.00 16.42 87 ASP D N 1
ATOM 6292 C CA . ASP D 1 86 ? 5.234 34.782 44.029 1.00 14.72 87 ASP D CA 1
ATOM 6293 C C . ASP D 1 86 ? 6.054 34.951 42.765 1.00 15.13 87 ASP D C 1
ATOM 6294 O O . ASP D 1 86 ? 6.879 35.863 42.673 1.00 14.85 87 ASP D O 1
ATOM 6299 N N . VAL D 1 87 ? 5.826 34.077 41.795 1.00 14.87 88 VAL D N 1
ATOM 6300 C CA . VAL D 1 87 ? 6.580 34.116 40.550 1.00 14.33 88 VAL D CA 1
ATOM 6301 C C . VAL D 1 87 ? 5.696 33.910 39.332 1.00 14.48 88 VAL D C 1
ATOM 6302 O O . VAL D 1 87 ? 4.820 33.044 39.327 1.00 13.76 88 VAL D O 1
ATOM 6306 N N . LEU D 1 88 ? 5.930 34.719 38.306 1.00 13.82 89 LEU D N 1
ATOM 6307 C CA . LEU D 1 88 ? 5.189 34.593 37.056 1.00 14.64 89 LEU D CA 1
ATOM 6308 C C . LEU D 1 88 ? 6.196 34.362 35.939 1.00 13.89 89 LEU D C 1
ATOM 6309 O O . LEU D 1 88 ? 7.060 35.208 35.689 1.00 14.04 89 LEU D O 1
ATOM 6314 N N . CYS D 1 89 ? 6.097 33.209 35.287 1.00 13.75 90 CYS D N 1
ATOM 6315 C CA . CYS D 1 89 ? 6.979 32.887 34.175 1.00 13.82 90 CYS D CA 1
ATOM 6316 C C . CYS D 1 89 ? 6.189 32.987 32.867 1.00 14.21 90 CYS D C 1
ATOM 6317 O O . CYS D 1 89 ? 5.407 32.096 32.538 1.00 13.82 90 CYS D O 1
ATOM 6320 N N . ASN D 1 90 ? 6.377 34.084 32.137 1.00 12.78 91 ASN D N 1
ATOM 6321 C CA . ASN D 1 90 ? 5.691 34.271 30.857 1.00 13.03 91 ASN D CA 1
ATOM 6322 C C . ASN D 1 90 ? 6.571 33.587 29.834 1.00 13.63 91 ASN D C 1
ATOM 6323 O O . ASN D 1 90 ? 7.473 34.197 29.265 1.00 13.40 91 ASN D O 1
ATOM 6328 N N . ASN D 1 91 ? 6.276 32.313 29.596 1.00 13.19 92 ASN D N 1
ATOM 6329 C CA . ASN D 1 91 ? 7.078 31.482 28.718 1.00 13.71 92 ASN D CA 1
ATOM 6330 C C . ASN D 1 91 ? 6.458 31.011 27.408 1.00 14.12 92 ASN D C 1
ATOM 6331 O O . ASN D 1 91 ? 7.178 30.764 26.448 1.00 15.66 92 ASN D O 1
ATOM 6336 N N . ALA D 1 92 ? 5.137 30.871 27.355 1.00 14.62 93 ALA D N 1
ATOM 6337 C CA . ALA D 1 92 ? 4.505 30.409 26.124 1.00 14.55 93 ALA D CA 1
ATOM 6338 C C . ALA D 1 92 ? 4.821 31.311 24.935 1.00 13.85 93 ALA D C 1
ATOM 6339 O O . ALA D 1 92 ? 4.893 32.528 25.068 1.00 13.48 93 ALA D O 1
ATOM 6341 N N . GLY D 1 93 ? 5.013 30.700 23.773 1.00 14.20 94 GLY D N 1
ATOM 6342 C CA . GLY D 1 93 ? 5.280 31.469 22.573 1.00 13.89 94 GLY D CA 1
ATOM 6343 C C . GLY D 1 93 ? 5.234 30.577 21.348 1.00 13.77 94 GLY D C 1
ATOM 6344 O O . GLY D 1 93 ? 5.294 29.346 21.463 1.00 15.01 94 GLY D O 1
ATOM 6345 N N . ILE D 1 94 ? 5.122 31.190 20.175 1.00 14.19 95 ILE D N 1
ATOM 6346 C CA . ILE D 1 94 ? 5.085 30.455 18.917 1.00 14.53 95 ILE D CA 1
ATOM 6347 C C . ILE D 1 94 ? 6.015 31.144 17.919 1.00 14.55 95 ILE D C 1
ATOM 6348 O O . ILE D 1 94 ? 6.349 32.317 18.090 1.00 14.90 95 ILE D O 1
ATOM 6353 N N . MET D 1 95 ? 6.441 30.419 16.886 1.00 15.77 96 MET D N 1
ATOM 6354 C CA . MET D 1 95 ? 7.310 31.010 15.874 1.00 14.81 96 MET D CA 1
ATOM 6355 C C . MET D 1 95 ? 6.470 31.585 14.743 1.00 15.85 96 MET D C 1
ATOM 6356 O O . MET D 1 95 ? 5.252 31.414 14.726 1.00 16.33 96 MET D O 1
ATOM 6361 N N . ASP D 1 96 ? 7.130 32.234 13.787 1.00 15.42 97 ASP D N 1
ATOM 6362 C CA . ASP D 1 96 ? 6.435 32.930 12.707 1.00 14.26 97 ASP D CA 1
ATOM 6363 C C . ASP D 1 96 ? 6.782 32.544 11.280 1.00 12.43 97 ASP D C 1
ATOM 6364 O O . ASP D 1 96 ? 6.566 33.337 10.366 1.00 13.13 97 ASP D O 1
ATOM 6369 N N . GLY D 1 97 ? 7.318 31.346 11.081 1.00 11.62 98 GLY D N 1
ATOM 6370 C CA . GLY D 1 97 ? 7.691 30.918 9.739 1.00 11.95 98 GLY D CA 1
ATOM 6371 C C . GLY D 1 97 ? 8.881 31.670 9.152 1.00 13.05 98 GLY D C 1
ATOM 6372 O O . GLY D 1 97 ? 9.143 31.583 7.947 1.00 13.22 98 GLY D O 1
ATOM 6373 N N . VAL D 1 98 ? 9.611 32.388 10.002 1.00 12.18 99 VAL D N 1
ATOM 6374 C CA . VAL D 1 98 ? 10.770 33.183 9.587 1.00 11.52 99 VAL D CA 1
ATOM 6375 C C . VAL D 1 98 ? 10.320 34.123 8.468 1.00 12.64 99 VAL D C 1
ATOM 6376 O O . VAL D 1 98 ? 11.062 34.396 7.531 1.00 13.84 99 VAL D O 1
ATOM 6380 N N . THR D 1 99 ? 9.103 34.644 8.604 1.00 12.91 100 THR D N 1
ATOM 6381 C CA . THR D 1 99 ? 8.505 35.507 7.587 1.00 12.56 100 THR D CA 1
ATOM 6382 C C . THR D 1 99 ? 8.932 36.966 7.642 1.00 11.56 100 THR D C 1
ATOM 6383 O O . THR D 1 99 ? 8.658 37.665 8.627 1.00 12.12 100 THR D O 1
ATOM 6387 N N . PRO D 1 100 ? 9.595 37.450 6.578 1.00 11.29 101 PRO D N 1
ATOM 6388 C CA . PRO D 1 100 ? 10.054 38.843 6.527 1.00 11.92 101 PRO D CA 1
ATOM 6389 C C . PRO D 1 100 ? 8.891 39.803 6.283 1.00 12.52 101 PRO D C 1
ATOM 6390 O O . PRO D 1 100 ? 7.863 39.417 5.729 1.00 11.74 101 PRO D O 1
ATOM 6394 N N . VAL D 1 101 ? 9.069 41.054 6.699 1.00 11.61 102 VAL D N 1
ATOM 6395 C CA . VAL D 1 101 ? 8.021 42.081 6.605 1.00 10.91 102 VAL D CA 1
ATOM 6396 C C . VAL D 1 101 ? 7.101 42.091 5.380 1.00 11.87 102 VAL D C 1
ATOM 6397 O O . VAL D 1 101 ? 5.882 42.069 5.526 1.00 12.30 102 VAL D O 1
ATOM 6401 N N . ALA D 1 102 ? 7.670 42.143 4.183 1.00 11.93 103 ALA D N 1
ATOM 6402 C CA . ALA D 1 102 ? 6.853 42.212 2.967 1.00 13.69 103 ALA D CA 1
ATOM 6403 C C . ALA D 1 102 ? 5.923 41.023 2.756 1.00 12.96 103 ALA D C 1
ATOM 6404 O O . ALA D 1 102 ? 4.909 41.134 2.053 1.00 12.61 103 ALA D O 1
ATOM 6406 N N . GLU D 1 103 ? 6.260 39.899 3.372 1.00 12.51 104 GLU D N 1
ATOM 6407 C CA . GLU D 1 103 ? 5.482 38.669 3.230 1.00 13.11 104 GLU D CA 1
ATOM 6408 C C . GLU D 1 103 ? 4.493 38.396 4.350 1.00 13.99 104 GLU D C 1
ATOM 6409 O O . GLU D 1 103 ? 3.710 37.438 4.272 1.00 13.22 104 GLU D O 1
ATOM 6415 N N . VAL D 1 104 ? 4.518 39.229 5.386 1.00 13.06 105 VAL D N 1
ATOM 6416 C CA . VAL D 1 104 ? 3.649 39.040 6.542 1.00 12.55 105 VAL D CA 1
ATOM 6417 C C . VAL D 1 104 ? 2.178 39.387 6.331 1.00 13.52 105 VAL D C 1
ATOM 6418 O O . VAL D 1 104 ? 1.850 40.507 5.950 1.00 13.30 105 VAL D O 1
ATOM 6422 N N . SER D 1 105 ? 1.300 38.412 6.577 1.00 13.50 106 SER D N 1
ATOM 6423 C CA . SER D 1 105 ? -0.138 38.639 6.457 1.00 14.37 106 SER D CA 1
ATOM 6424 C C . SER D 1 105 ? -0.595 39.238 7.782 1.00 13.81 106 SER D C 1
ATOM 6425 O O . SER D 1 105 ? 0.073 39.083 8.802 1.00 12.82 106 SER D O 1
ATOM 6428 N N . ASP D 1 106 ? -1.733 39.922 7.780 1.00 13.47 107 ASP D N 1
ATOM 6429 C CA . ASP D 1 106 ? -2.221 40.506 9.019 1.00 14.39 107 ASP D CA 1
ATOM 6430 C C . ASP D 1 106 ? -2.483 39.425 10.066 1.00 14.00 107 ASP D C 1
ATOM 6431 O O . ASP D 1 106 ? -2.251 39.633 11.256 1.00 13.75 107 ASP D O 1
ATOM 6436 N N . GLU D 1 107 ? -2.972 38.272 9.624 1.00 13.06 108 GLU D N 1
ATOM 6437 C CA . GLU D 1 107 ? -3.249 37.182 10.554 1.00 13.49 108 GLU D CA 1
ATOM 6438 C C . GLU D 1 107 ? -1.966 36.740 11.270 1.00 13.15 108 GLU D C 1
ATOM 6439 O O . GLU D 1 107 ? -1.959 36.545 12.484 1.00 12.24 108 GLU D O 1
ATOM 6445 N N . LEU D 1 108 ? -0.877 36.591 10.525 1.00 12.72 109 LEU D N 1
ATOM 6446 C CA . LEU D 1 108 ? 0.376 36.157 11.149 1.00 12.84 109 LEU D CA 1
ATOM 6447 C C . LEU D 1 108 ? 0.874 37.191 12.161 1.00 13.41 109 LEU D C 1
ATOM 6448 O O . LEU D 1 108 ? 1.218 36.855 13.296 1.00 12.81 109 LEU D O 1
ATOM 6453 N N . TRP D 1 109 ? 0.895 38.451 11.745 1.00 13.41 110 TRP D N 1
ATOM 6454 C CA . TRP D 1 109 ? 1.347 39.549 12.597 1.00 12.65 110 TRP D CA 1
ATOM 6455 C C . TRP D 1 109 ? 0.527 39.613 13.882 1.00 14.03 110 TRP D C 1
ATOM 6456 O O . TRP D 1 109 ? 1.067 39.612 14.995 1.00 13.17 110 TRP D O 1
ATOM 6467 N N . GLU D 1 110 ? -0.788 39.636 13.730 1.00 13.42 111 GLU D N 1
ATOM 6468 C CA . GLU D 1 110 ? -1.670 39.712 14.881 1.00 15.67 111 GLU D CA 1
ATOM 6469 C C . GLU D 1 110 ? -1.562 38.539 15.843 1.00 15.01 111 GLU D C 1
ATOM 6470 O O . GLU D 1 110 ? -1.553 38.730 17.061 1.00 14.08 111 GLU D O 1
ATOM 6476 N N . ARG D 1 111 ? -1.479 37.327 15.308 1.00 14.78 112 ARG D N 1
ATOM 6477 C CA . ARG D 1 111 ? -1.394 36.145 16.164 1.00 16.01 112 ARG D CA 1
ATOM 6478 C C . ARG D 1 111 ? -0.082 36.084 16.942 1.00 15.56 112 ARG D C 1
ATOM 6479 O O . ARG D 1 111 ? -0.075 35.830 18.147 1.00 14.07 112 ARG D O 1
ATOM 6487 N N . VAL D 1 112 ? 1.029 36.315 16.253 1.00 13.59 113 VAL D N 1
ATOM 6488 C CA . VAL D 1 112 ? 2.329 36.275 16.914 1.00 12.86 113 VAL D CA 1
ATOM 6489 C C . VAL D 1 112 ? 2.470 37.352 17.994 1.00 13.76 113 VAL D C 1
ATOM 6490 O O . VAL D 1 112 ? 2.992 37.079 19.086 1.00 11.75 113 VAL D O 1
ATOM 6494 N N . LEU D 1 113 ? 2.013 38.571 17.709 1.00 13.12 114 LEU D N 1
ATOM 6495 C CA . LEU D 1 113 ? 2.087 39.640 18.706 1.00 13.59 114 LEU D CA 1
ATOM 6496 C C . LEU D 1 113 ? 1.188 39.306 19.896 1.00 15.16 114 LEU D C 1
ATOM 6497 O O . LEU D 1 113 ? 1.538 39.550 21.054 1.00 14.32 114 LEU D O 1
ATOM 6502 N N . ALA D 1 114 ? 0.025 38.733 19.612 1.00 13.93 115 ALA D N 1
ATOM 6503 C CA . ALA D 1 114 ? -0.901 38.395 20.682 1.00 13.66 115 ALA D CA 1
ATOM 6504 C C . ALA D 1 114 ? -0.348 37.312 21.607 1.00 12.97 115 ALA D C 1
ATOM 6505 O O . ALA D 1 114 ? -0.360 37.459 22.834 1.00 13.66 115 ALA D O 1
ATOM 6507 N N . VAL D 1 115 ? 0.151 36.232 21.029 1.00 12.58 116 VAL D N 1
ATOM 6508 C CA . VAL D 1 115 ? 0.668 35.143 21.838 1.00 13.49 116 VAL D CA 1
ATOM 6509 C C . VAL D 1 115 ? 2.017 35.435 22.492 1.00 14.84 116 VAL D C 1
ATOM 6510 O O . VAL D 1 115 ? 2.229 35.089 23.650 1.00 14.06 116 VAL D O 1
ATOM 6514 N N . ASN D 1 116 ? 2.917 36.091 21.764 1.00 12.93 117 ASN D N 1
ATOM 6515 C CA . ASN D 1 116 ? 4.256 36.347 22.293 1.00 13.17 117 ASN D CA 1
ATOM 6516 C C . ASN D 1 116 ? 4.460 37.630 23.088 1.00 13.19 117 ASN D C 1
ATOM 6517 O O . ASN D 1 116 ? 5.443 37.745 23.821 1.00 13.59 117 ASN D O 1
ATOM 6522 N N . LEU D 1 117 ? 3.545 38.588 22.956 1.00 11.47 118 LEU D N 1
ATOM 6523 C CA . LEU D 1 117 ? 3.686 39.854 23.666 1.00 11.44 118 LEU D CA 1
ATOM 6524 C C . LEU D 1 117 ? 2.467 40.256 24.500 1.00 11.51 118 LEU D C 1
ATOM 6525 O O . LEU D 1 117 ? 2.600 40.541 25.688 1.00 12.11 118 LEU D O 1
ATOM 6530 N N . TYR D 1 118 ? 1.286 40.303 23.885 1.00 11.94 119 TYR D N 1
ATOM 6531 C CA . TYR D 1 118 ? 0.095 40.702 24.634 1.00 11.97 119 TYR D CA 1
ATOM 6532 C C . TYR D 1 118 ? -0.107 39.813 25.860 1.00 10.94 119 TYR D C 1
ATOM 6533 O O . TYR D 1 118 ? -0.479 40.293 26.933 1.00 11.83 119 TYR D O 1
ATOM 6542 N N . SER D 1 119 ? 0.152 38.521 25.693 1.00 11.72 120 SER D N 1
ATOM 6543 C CA . SER D 1 119 ? 0.019 37.553 26.781 1.00 12.32 120 SER D CA 1
ATOM 6544 C C . SER D 1 119 ? 0.770 37.992 28.049 1.00 14.34 120 SER D C 1
ATOM 6545 O O . SER D 1 119 ? 0.239 37.904 29.160 1.00 14.98 120 SER D O 1
ATOM 6548 N N . ALA D 1 120 ? 2.005 38.455 27.872 1.00 13.75 121 ALA D N 1
ATOM 6549 C CA . ALA D 1 120 ? 2.838 38.893 28.990 1.00 13.70 121 ALA D CA 1
ATOM 6550 C C . ALA D 1 120 ? 2.344 40.208 29.587 1.00 12.37 121 ALA D C 1
ATOM 6551 O O . ALA D 1 120 ? 2.542 40.480 30.775 1.00 12.54 121 ALA D O 1
ATOM 6553 N N . PHE D 1 121 ? 1.713 41.033 28.760 1.00 12.00 122 PHE D N 1
ATOM 6554 C CA . PHE D 1 121 ? 1.173 42.293 29.244 1.00 12.59 122 PHE D CA 1
ATOM 6555 C C . PHE D 1 121 ? -0.032 41.982 30.123 1.00 12.39 122 PHE D C 1
ATOM 6556 O O . PHE D 1 121 ? -0.151 42.495 31.241 1.00 13.88 122 PHE D O 1
ATOM 6564 N N . TYR D 1 122 ? -0.921 41.133 29.612 1.00 13.15 123 TYR D N 1
ATOM 6565 C CA . TYR D 1 122 ? -2.126 40.749 30.347 1.00 13.81 123 TYR D CA 1
ATOM 6566 C C . TYR D 1 122 ? -1.788 40.151 31.706 1.00 13.07 123 TYR D C 1
ATOM 6567 O O . TYR D 1 122 ? -2.352 40.548 32.729 1.00 15.04 123 TYR D O 1
ATOM 6576 N N . SER D 1 123 ? -0.879 39.185 31.719 1.00 12.62 124 SER D N 1
ATOM 6577 C CA . SER D 1 123 ? -0.512 38.534 32.973 1.00 13.38 124 SER D CA 1
ATOM 6578 C C . SER D 1 123 ? 0.195 39.465 33.942 1.00 12.75 124 SER D C 1
ATOM 6579 O O . SER D 1 123 ? -0.111 39.467 35.130 1.00 12.55 124 SER D O 1
ATOM 6582 N N . SER D 1 124 ? 1.143 40.256 33.440 1.00 12.99 125 SER D N 1
ATOM 6583 C CA . SER D 1 124 ? 1.878 41.178 34.295 1.00 13.12 125 SER D CA 1
ATOM 6584 C C . SER D 1 124 ? 0.945 42.207 34.921 1.00 13.53 125 SER D C 1
ATOM 6585 O O . SER D 1 124 ? 1.043 42.502 36.109 1.00 13.32 125 SER D O 1
ATOM 6588 N N . ARG D 1 125 ? 0.041 42.748 34.114 1.00 13.61 126 ARG D N 1
ATOM 6589 C CA . ARG D 1 125 ? -0.910 43.737 34.600 1.00 14.03 126 ARG D CA 1
ATOM 6590 C C . ARG D 1 125 ? -1.786 43.150 35.701 1.00 14.97 126 ARG D C 1
ATOM 6591 O O . ARG D 1 125 ? -2.129 43.835 36.671 1.00 14.44 126 ARG D O 1
ATOM 6599 N N . ALA D 1 126 ? -2.142 41.878 35.563 1.00 15.94 127 ALA D N 1
ATOM 6600 C CA . ALA D 1 126 ? -3.002 41.243 36.560 1.00 16.59 127 ALA D CA 1
ATOM 6601 C C . ALA D 1 126 ? -2.270 40.847 37.842 1.00 17.56 127 ALA D C 1
ATOM 6602 O O . ALA D 1 126 ? -2.820 40.969 38.939 1.00 18.13 127 ALA D O 1
ATOM 6604 N N . VAL D 1 127 ? -1.026 40.395 37.725 1.00 16.79 128 VAL D N 1
ATOM 6605 C CA . VAL D 1 127 ? -0.299 39.982 38.920 1.00 16.13 128 VAL D CA 1
ATOM 6606 C C . VAL D 1 127 ? 0.427 41.074 39.694 1.00 16.19 128 VAL D C 1
ATOM 6607 O O . VAL D 1 127 ? 0.703 40.892 40.878 1.00 17.18 128 VAL D O 1
ATOM 6611 N N . ILE D 1 128 ? 0.730 42.205 39.062 1.00 15.04 129 ILE D N 1
ATOM 6612 C CA . ILE D 1 128 ? 1.468 43.250 39.766 1.00 15.81 129 ILE D CA 1
ATOM 6613 C C . ILE D 1 128 ? 0.790 43.765 41.036 1.00 17.64 129 ILE D C 1
ATOM 6614 O O . ILE D 1 128 ? 1.434 43.900 42.079 1.00 18.48 129 ILE D O 1
ATOM 6619 N N . PRO D 1 129 ? -0.514 44.063 40.976 1.00 18.26 130 PRO D N 1
ATOM 6620 C CA . PRO D 1 129 ? -1.143 44.548 42.211 1.00 18.19 130 PRO D CA 1
ATOM 6621 C C . PRO D 1 129 ? -1.035 43.532 43.359 1.00 17.00 130 PRO D C 1
ATOM 6622 O O . PRO D 1 129 ? -0.869 43.911 44.516 1.00 17.94 130 PRO D O 1
ATOM 6626 N N . ILE D 1 130 ? -1.106 42.243 43.029 1.00 17.08 131 ILE D N 1
ATOM 6627 C CA . ILE D 1 130 ? -1.008 41.178 44.031 1.00 16.42 131 ILE D CA 1
ATOM 6628 C C . ILE D 1 130 ? 0.406 41.149 44.624 1.00 17.56 131 ILE D C 1
ATOM 6629 O O . ILE D 1 130 ? 0.588 41.043 45.836 1.00 17.34 131 ILE D O 1
ATOM 6634 N N . MET D 1 131 ? 1.410 41.261 43.762 1.00 16.41 132 MET D N 1
ATOM 6635 C CA . MET D 1 131 ? 2.789 41.262 44.221 1.00 15.61 132 MET D CA 1
ATOM 6636 C C . MET D 1 131 ? 3.094 42.527 45.019 1.00 15.54 132 MET D C 1
ATOM 6637 O O . MET D 1 131 ? 3.825 42.484 46.008 1.00 17.28 132 MET D O 1
ATOM 6642 N N . LEU D 1 132 ? 2.533 43.656 44.605 1.00 15.47 133 LEU D N 1
ATOM 6643 C CA . LEU D 1 132 ? 2.773 44.893 45.336 1.00 17.16 133 LEU D CA 1
ATOM 6644 C C . LEU D 1 132 ? 2.241 44.777 46.760 1.00 18.76 133 LEU D C 1
ATOM 6645 O O . LEU D 1 132 ? 2.884 45.231 47.706 1.00 18.79 133 LEU D O 1
ATOM 6650 N N . LYS D 1 133 ? 1.070 44.166 46.908 1.00 19.38 134 LYS D N 1
ATOM 6651 C CA . LYS D 1 133 ? 0.471 44.003 48.228 1.00 21.08 134 LYS D CA 1
ATOM 6652 C C . LYS D 1 133 ? 1.336 43.082 49.082 1.00 21.07 134 LYS D C 1
ATOM 6653 O O . LYS D 1 133 ? 1.455 43.268 50.289 1.00 20.24 134 LYS D O 1
ATOM 6659 N N . GLN D 1 134 ? 1.940 42.088 48.443 1.00 20.67 135 GLN D N 1
ATOM 6660 C CA . GLN D 1 134 ? 2.825 41.147 49.128 1.00 20.69 135 GLN D CA 1
ATOM 6661 C C . GLN D 1 134 ? 4.157 41.811 49.471 1.00 20.13 135 GLN D C 1
ATOM 6662 O O . GLN D 1 134 ? 4.864 41.368 50.379 1.00 21.26 135 GLN D O 1
ATOM 6668 N N . GLY D 1 135 ? 4.497 42.862 48.727 1.00 18.75 136 GLY D N 1
ATOM 6669 C CA . GLY D 1 135 ? 5.751 43.565 48.943 1.00 17.39 136 GLY D CA 1
ATOM 6670 C C . GLY D 1 135 ? 6.891 42.836 48.246 1.00 17.54 136 GLY D C 1
ATOM 6671 O O . GLY D 1 135 ? 8.071 43.176 48.406 1.00 17.44 136 GLY D O 1
ATOM 6672 N N . LYS D 1 136 ? 6.535 41.833 47.455 1.00 16.29 137 LYS D N 1
ATOM 6673 C CA . LYS D 1 136 ? 7.534 41.040 46.753 1.00 16.62 137 LYS D CA 1
ATOM 6674 C C . LYS D 1 136 ? 6.948 40.207 45.621 1.00 16.82 137 LYS D C 1
ATOM 6675 O O . LYS D 1 136 ? 5.854 39.650 45.737 1.00 17.39 137 LYS D O 1
ATOM 6681 N N . GLY D 1 137 ? 7.692 40.120 44.526 1.00 15.27 138 GLY D N 1
ATOM 6682 C CA . GLY D 1 137 ? 7.244 39.325 43.399 1.00 14.12 138 GLY D CA 1
ATOM 6683 C C . GLY D 1 137 ? 8.303 39.295 42.321 1.00 14.20 138 GLY D C 1
ATOM 6684 O O . GLY D 1 137 ? 9.140 40.188 42.263 1.00 13.30 138 GLY D O 1
ATOM 6685 N N . VAL D 1 138 ? 8.275 38.274 41.472 1.00 14.19 139 VAL D N 1
ATOM 6686 C CA . VAL D 1 138 ? 9.240 38.186 40.382 1.00 14.84 139 VAL D CA 1
ATOM 6687 C C . VAL D 1 138 ? 8.547 37.732 39.110 1.00 14.28 139 VAL D C 1
ATOM 6688 O O . VAL D 1 138 ? 7.760 36.780 39.121 1.00 14.19 139 VAL D O 1
ATOM 6692 N N . ILE D 1 139 ? 8.831 38.434 38.017 1.00 13.43 140 ILE D N 1
ATOM 6693 C CA . ILE D 1 139 ? 8.270 38.079 36.720 1.00 12.50 140 ILE D CA 1
ATOM 6694 C C . ILE D 1 139 ? 9.454 37.737 35.826 1.00 12.80 140 ILE D C 1
ATOM 6695 O O . ILE D 1 139 ? 10.371 38.547 35.667 1.00 12.72 140 ILE D O 1
ATOM 6700 N N . VAL D 1 140 ? 9.449 36.534 35.266 1.00 12.14 141 VAL D N 1
ATOM 6701 C CA . VAL D 1 140 ? 10.526 36.122 34.376 1.00 12.03 141 VAL D CA 1
ATOM 6702 C C . VAL D 1 140 ? 9.926 35.922 32.989 1.00 12.49 141 VAL D C 1
ATOM 6703 O O . VAL D 1 140 ? 9.048 35.085 32.804 1.00 12.36 141 VAL D O 1
ATOM 6707 N N . ASN D 1 141 ? 10.387 36.703 32.017 1.00 11.69 142 ASN D N 1
ATOM 6708 C CA . ASN D 1 141 ? 9.873 36.589 30.656 1.00 11.57 142 ASN D CA 1
ATOM 6709 C C . ASN D 1 141 ? 10.830 35.805 29.759 1.00 13.19 142 ASN D C 1
ATOM 6710 O O . ASN D 1 141 ? 12.025 36.107 29.714 1.00 13.54 142 ASN D O 1
ATOM 6715 N N . THR D 1 142 ? 10.324 34.787 29.062 1.00 12.61 143 THR D N 1
ATOM 6716 C CA . THR D 1 142 ? 11.194 34.034 28.156 1.00 12.35 143 THR D CA 1
ATOM 6717 C C . THR D 1 142 ? 11.146 34.762 26.826 1.00 12.64 143 THR D C 1
ATOM 6718 O O . THR D 1 142 ? 10.142 34.694 26.101 1.00 12.50 143 THR D O 1
ATOM 6722 N N . ALA D 1 143 ? 12.222 35.469 26.515 1.00 11.48 144 ALA D N 1
ATOM 6723 C CA . ALA D 1 143 ? 12.304 36.212 25.275 1.00 11.80 144 ALA D CA 1
ATOM 6724 C C . ALA D 1 143 ? 13.041 35.355 24.253 1.00 11.11 144 ALA D C 1
ATOM 6725 O O . ALA D 1 143 ? 12.649 34.221 24.024 1.00 12.21 144 ALA D O 1
ATOM 6727 N N . SER D 1 144 ? 14.104 35.893 23.661 1.00 9.54 145 SER D N 1
ATOM 6728 C CA . SER D 1 144 ? 14.885 35.186 22.648 1.00 9.41 145 SER D CA 1
ATOM 6729 C C . SER D 1 144 ? 15.981 36.115 22.166 1.00 10.15 145 SER D C 1
ATOM 6730 O O . SER D 1 144 ? 15.886 37.327 22.335 1.00 10.34 145 SER D O 1
ATOM 6733 N N . ILE D 1 145 ? 17.021 35.568 21.553 1.00 10.06 146 ILE D N 1
ATOM 6734 C CA . ILE D 1 145 ? 18.036 36.462 21.029 1.00 9.51 146 ILE D CA 1
ATOM 6735 C C . ILE D 1 145 ? 17.413 37.263 19.871 1.00 8.60 146 ILE D C 1
ATOM 6736 O O . ILE D 1 145 ? 17.977 38.262 19.425 1.00 10.51 146 ILE D O 1
ATOM 6741 N N . ALA D 1 146 ? 16.244 36.842 19.392 1.00 9.88 147 ALA D N 1
ATOM 6742 C CA . ALA D 1 146 ? 15.571 37.595 18.324 1.00 10.94 147 ALA D CA 1
ATOM 6743 C C . ALA D 1 146 ? 15.028 38.900 18.918 1.00 11.97 147 ALA D C 1
ATOM 6744 O O . ALA D 1 146 ? 14.458 39.728 18.209 1.00 12.22 147 ALA D O 1
ATOM 6746 N N . GLY D 1 147 ? 15.196 39.067 20.228 1.00 12.61 148 GLY D N 1
ATOM 6747 C CA . GLY D 1 147 ? 14.758 40.286 20.894 1.00 11.98 148 GLY D CA 1
ATOM 6748 C C . GLY D 1 147 ? 15.853 41.353 20.907 1.00 12.78 148 GLY D C 1
ATOM 6749 O O . GLY D 1 147 ? 15.626 42.482 21.358 1.00 12.82 148 GLY D O 1
ATOM 6750 N N . ILE D 1 148 ? 17.042 41.005 20.413 1.00 11.93 149 ILE D N 1
ATOM 6751 C CA . ILE D 1 148 ? 18.156 41.953 20.380 1.00 12.74 149 ILE D CA 1
ATOM 6752 C C . ILE D 1 148 ? 18.858 42.003 19.024 1.00 14.11 149 ILE D C 1
ATOM 6753 O O . ILE D 1 148 ? 19.707 42.868 18.796 1.00 16.04 149 ILE D O 1
ATOM 6758 N N . ARG D 1 149 ? 18.513 41.076 18.134 1.00 13.12 150 ARG D N 1
ATOM 6759 C CA . ARG D 1 149 ? 19.108 41.013 16.803 1.00 13.95 150 ARG D CA 1
ATOM 6760 C C . ARG D 1 149 ? 17.979 40.866 15.788 1.00 13.57 150 ARG D C 1
ATOM 6761 O O . ARG D 1 149 ? 16.852 40.534 16.160 1.00 14.00 150 ARG D O 1
ATOM 6769 N N . GLY D 1 150 ? 18.268 41.098 14.510 1.00 12.54 151 GLY D N 1
ATOM 6770 C CA . GLY D 1 150 ? 17.208 41.034 13.512 1.00 11.98 151 GLY D CA 1
ATOM 6771 C C . GLY D 1 150 ? 17.094 39.870 12.547 1.00 13.37 151 GLY D C 1
ATOM 6772 O O . GLY D 1 150 ? 16.102 39.780 11.822 1.00 13.68 151 GLY D O 1
ATOM 6773 N N . GLY D 1 151 ? 18.068 38.966 12.525 1.00 12.57 152 GLY D N 1
ATOM 6774 C CA . GLY D 1 151 ? 17.969 37.872 11.578 1.00 13.39 152 GLY D CA 1
ATOM 6775 C C . GLY D 1 151 ? 17.651 36.495 12.123 1.00 12.35 152 GLY D C 1
ATOM 6776 O O . GLY D 1 151 ? 17.682 35.523 11.367 1.00 14.49 152 GLY D O 1
ATOM 6777 N N . PHE D 1 152 ? 17.319 36.405 13.407 1.00 13.36 153 PHE D N 1
ATOM 6778 C CA . PHE D 1 152 ? 17.042 35.112 14.026 1.00 12.86 153 PHE D CA 1
ATOM 6779 C C . PHE D 1 152 ? 15.610 34.595 13.921 1.00 13.81 153 PHE D C 1
ATOM 6780 O O . PHE D 1 152 ? 15.294 33.518 14.431 1.00 14.16 153 PHE D O 1
ATOM 6788 N N . ALA D 1 153 ? 14.747 35.351 13.256 1.00 13.38 154 ALA D N 1
ATOM 6789 C CA . ALA D 1 153 ? 13.359 34.929 13.073 1.00 12.91 154 ALA D CA 1
ATOM 6790 C C . ALA D 1 153 ? 12.697 35.891 12.103 1.00 12.92 154 ALA D C 1
ATOM 6791 O O . ALA D 1 153 ? 13.350 36.783 11.571 1.00 13.36 154 ALA D O 1
ATOM 6793 N N . GLY D 1 154 ? 11.402 35.706 11.873 1.00 13.22 155 GLY D N 1
ATOM 6794 C CA . GLY D 1 154 ? 10.692 36.590 10.967 1.00 12.05 155 GLY D CA 1
ATOM 6795 C C . GLY D 1 154 ? 10.424 37.916 11.653 1.00 13.05 155 GLY D C 1
ATOM 6796 O O . GLY D 1 154 ? 10.808 38.116 12.813 1.00 11.23 155 GLY D O 1
ATOM 6797 N N . ALA D 1 155 ? 9.753 38.828 10.959 1.00 11.98 156 ALA D N 1
ATOM 6798 C CA . ALA D 1 155 ? 9.469 40.133 11.543 1.00 11.08 156 ALA D CA 1
ATOM 6799 C C . ALA D 1 155 ? 8.524 40.088 12.751 1.00 11.47 156 ALA D C 1
ATOM 6800 O O . ALA D 1 155 ? 8.772 40.743 13.766 1.00 11.73 156 ALA D O 1
ATOM 6802 N N . PRO D 1 156 ? 7.420 39.323 12.665 1.00 11.75 157 PRO D N 1
ATOM 6803 C CA . PRO D 1 156 ? 6.508 39.276 13.815 1.00 11.84 157 PRO D CA 1
ATOM 6804 C C . PRO D 1 156 ? 7.189 38.830 15.120 1.00 10.79 157 PRO D C 1
ATOM 6805 O O . PRO D 1 156 ? 7.038 39.457 16.182 1.00 11.03 157 PRO D O 1
ATOM 6809 N N . TYR D 1 157 ? 7.939 37.742 15.033 1.00 11.59 158 TYR D N 1
ATOM 6810 C CA . TYR D 1 157 ? 8.622 37.186 16.198 1.00 10.54 158 TYR D CA 1
ATOM 6811 C C . TYR D 1 157 ? 9.671 38.169 16.737 1.00 11.04 158 TYR D C 1
ATOM 6812 O O . TYR D 1 157 ? 9.745 38.425 17.945 1.00 10.57 158 TYR D O 1
ATOM 6821 N N . THR D 1 158 ? 10.480 38.715 15.836 1.00 9.71 159 THR D N 1
ATOM 6822 C CA . THR D 1 158 ? 11.518 39.669 16.229 1.00 10.13 159 THR D CA 1
ATOM 6823 C C . THR D 1 158 ? 10.930 40.905 16.903 1.00 10.19 159 THR D C 1
ATOM 6824 O O . THR D 1 158 ? 11.440 41.371 17.923 1.00 9.50 159 THR D O 1
ATOM 6828 N N . VAL D 1 159 ? 9.855 41.440 16.338 1.00 10.58 160 VAL D N 1
ATOM 6829 C CA . VAL D 1 159 ? 9.222 42.616 16.923 1.00 10.69 160 VAL D CA 1
ATOM 6830 C C . VAL D 1 159 ? 8.604 42.272 18.288 1.00 12.04 160 VAL D C 1
ATOM 6831 O O . VAL D 1 159 ? 8.765 43.012 19.257 1.00 10.73 160 VAL D O 1
ATOM 6835 N N . ALA D 1 160 ? 7.905 41.142 18.364 1.00 11.25 161 ALA D N 1
ATOM 6836 C CA . ALA D 1 160 ? 7.277 40.727 19.612 1.00 11.57 161 ALA D CA 1
ATOM 6837 C C . ALA D 1 160 ? 8.301 40.533 20.732 1.00 10.42 161 ALA D C 1
ATOM 6838 O O . ALA D 1 160 ? 8.077 40.957 21.862 1.00 13.01 161 ALA D O 1
ATOM 6840 N N . LYS D 1 161 ? 9.415 39.881 20.417 1.00 10.62 162 LYS D N 1
ATOM 6841 C CA . LYS D 1 161 ? 10.450 39.626 21.415 1.00 10.67 162 LYS D CA 1
ATOM 6842 C C . LYS D 1 161 ? 11.160 40.911 21.815 1.00 10.59 162 LYS D C 1
ATOM 6843 O O . LYS D 1 161 ? 11.559 41.065 22.973 1.00 9.49 162 LYS D O 1
ATOM 6849 N N . HIS D 1 162 ? 11.325 41.839 20.868 1.00 9.55 163 HIS D N 1
ATOM 6850 C CA . HIS D 1 162 ? 11.945 43.120 21.206 1.00 10.65 163 HIS D CA 1
ATOM 6851 C C . HIS D 1 162 ? 10.988 43.828 22.165 1.00 10.92 163 HIS D C 1
ATOM 6852 O O . HIS D 1 162 ? 11.399 44.392 23.186 1.00 10.84 163 HIS D O 1
ATOM 6859 N N . GLY D 1 163 ? 9.700 43.783 21.839 1.00 10.92 164 GLY D N 1
ATOM 6860 C CA . GLY D 1 163 ? 8.707 44.410 22.697 1.00 10.76 164 GLY D CA 1
ATOM 6861 C C . GLY D 1 163 ? 8.648 43.775 24.082 1.00 10.58 164 GLY D C 1
ATOM 6862 O O . GLY D 1 163 ? 8.434 44.464 25.079 1.00 10.48 164 GLY D O 1
ATOM 6863 N N . LEU D 1 164 ? 8.843 42.461 24.147 1.00 11.29 165 LEU D N 1
ATOM 6864 C CA . LEU D 1 164 ? 8.808 41.746 25.427 1.00 11.09 165 LEU D CA 1
ATOM 6865 C C . LEU D 1 164 ? 9.972 42.204 26.315 1.00 12.70 165 LEU D C 1
ATOM 6866 O O . LEU D 1 164 ? 9.838 42.299 27.540 1.00 12.13 165 LEU D O 1
ATOM 6871 N N . ILE D 1 165 ? 11.127 42.465 25.704 1.00 11.32 166 ILE D N 1
ATOM 6872 C CA . ILE D 1 165 ? 12.267 42.949 26.478 1.00 11.78 166 ILE D CA 1
ATOM 6873 C C . ILE D 1 165 ? 11.904 44.356 26.985 1.00 11.92 166 ILE D C 1
ATOM 6874 O O . ILE D 1 165 ? 12.222 44.730 28.119 1.00 13.47 166 ILE D O 1
ATOM 6879 N N . GLY D 1 166 ? 11.220 45.132 26.148 1.00 11.01 167 GLY D N 1
ATOM 6880 C CA . GLY D 1 166 ? 10.812 46.469 26.561 1.00 10.92 167 GLY D CA 1
ATOM 6881 C C . GLY D 1 166 ? 9.840 46.422 27.730 1.00 11.18 167 GLY D C 1
ATOM 6882 O O . GLY D 1 166 ? 9.907 47.249 28.643 1.00 11.01 167 GLY D O 1
ATOM 6883 N N . LEU D 1 167 ? 8.918 45.460 27.695 1.00 11.09 168 LEU D N 1
ATOM 6884 C CA . LEU D 1 167 ? 7.940 45.288 28.773 1.00 10.71 168 LEU D CA 1
ATOM 6885 C C . LEU D 1 167 ? 8.684 44.944 30.072 1.00 11.24 168 LEU D C 1
ATOM 6886 O O . LEU D 1 167 ? 8.332 45.420 31.157 1.00 12.23 168 LEU D O 1
ATOM 6891 N N . THR D 1 168 ? 9.707 44.107 29.944 1.00 10.55 169 THR D N 1
ATOM 6892 C CA . THR D 1 168 ? 10.536 43.696 31.081 1.00 10.66 169 THR D CA 1
ATOM 6893 C C . THR D 1 168 ? 11.235 44.913 31.712 1.00 11.68 169 THR D C 1
ATOM 6894 O O . THR D 1 168 ? 11.179 45.117 32.928 1.00 12.04 169 THR D O 1
ATOM 6898 N N . ARG D 1 169 ? 11.893 45.724 30.886 1.00 10.78 170 ARG D N 1
ATOM 6899 C CA . ARG D 1 169 ? 12.588 46.913 31.382 1.00 11.42 170 ARG D CA 1
ATOM 6900 C C . ARG D 1 169 ? 11.628 47.915 32.013 1.00 10.78 170 ARG D C 1
ATOM 6901 O O . ARG D 1 169 ? 11.944 48.544 33.019 1.00 9.53 170 ARG D O 1
ATOM 6909 N N . SER D 1 170 ? 10.448 48.059 31.421 1.00 12.28 171 SER D N 1
ATOM 6910 C CA . SER D 1 170 ? 9.439 48.972 31.956 1.00 10.80 171 SER D CA 1
ATOM 6911 C C . SER D 1 170 ? 9.005 48.558 33.366 1.00 12.26 171 SER D C 1
ATOM 6912 O O . SER D 1 170 ? 8.973 49.383 34.283 1.00 12.32 171 SER D O 1
ATOM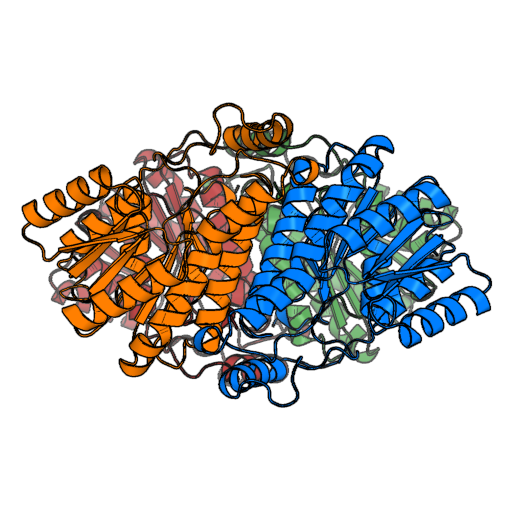 6915 N N . ILE D 1 171 ? 8.651 47.288 33.536 1.00 11.51 172 ILE D N 1
ATOM 6916 C CA . ILE D 1 171 ? 8.227 46.804 34.850 1.00 11.81 172 ILE D CA 1
ATOM 6917 C C . ILE D 1 171 ? 9.356 46.962 35.869 1.00 11.38 172 ILE D C 1
ATOM 6918 O O . ILE D 1 171 ? 9.133 47.414 36.987 1.00 11.00 172 ILE D O 1
ATOM 6923 N N . ALA D 1 172 ? 10.572 46.596 35.478 1.00 11.44 173 ALA D N 1
ATOM 6924 C CA . ALA D 1 172 ? 11.715 46.705 36.378 1.00 12.44 173 ALA D CA 1
ATOM 6925 C C . ALA D 1 172 ? 11.946 48.142 36.830 1.00 12.92 173 ALA D C 1
ATOM 6926 O O . ALA D 1 172 ? 12.234 48.398 38.001 1.00 14.42 173 ALA D O 1
ATOM 6928 N N . ALA D 1 173 ? 11.846 49.075 35.887 1.00 12.08 174 ALA D N 1
ATOM 6929 C CA . ALA D 1 173 ? 12.050 50.488 36.171 1.00 11.72 174 ALA D CA 1
ATOM 6930 C C . ALA D 1 173 ? 10.992 51.055 37.110 1.00 13.54 174 ALA D C 1
ATOM 6931 O O . ALA D 1 173 ? 11.317 51.699 38.113 1.00 13.06 174 ALA D O 1
ATOM 6933 N N . HIS D 1 174 ? 9.727 50.795 36.798 1.00 12.63 175 HIS D N 1
ATOM 6934 C CA . HIS D 1 174 ? 8.627 51.329 37.587 1.00 14.51 175 HIS D CA 1
ATOM 6935 C C . HIS D 1 174 ? 8.319 50.665 38.913 1.00 15.25 175 HIS D C 1
ATOM 6936 O O . HIS D 1 174 ? 7.874 51.333 39.846 1.00 16.35 175 HIS D O 1
ATOM 6943 N N . TYR D 1 175 ? 8.553 49.365 39.012 1.00 14.81 176 TYR D N 1
ATOM 6944 C CA . TYR D 1 175 ? 8.205 48.660 40.239 1.00 15.36 176 TYR D CA 1
ATOM 6945 C C . TYR D 1 175 ? 9.364 48.087 41.034 1.00 16.24 176 TYR D C 1
ATOM 6946 O O . TYR D 1 175 ? 9.153 47.466 42.083 1.00 15.12 176 TYR D O 1
ATOM 6955 N N . GLY D 1 176 ? 10.580 48.318 40.553 1.00 15.93 177 GLY D N 1
ATOM 6956 C CA . GLY D 1 176 ? 11.750 47.771 41.218 1.00 17.39 177 GLY D CA 1
ATOM 6957 C C . GLY D 1 176 ? 11.978 48.229 42.642 1.00 20.37 177 GLY D C 1
ATOM 6958 O O . GLY D 1 176 ? 12.602 47.518 43.436 1.00 23.42 177 GLY D O 1
ATOM 6959 N N . ASP D 1 177 ? 11.482 49.412 42.977 1.00 18.48 178 ASP D N 1
ATOM 6960 C CA . ASP D 1 177 ? 11.668 49.950 44.316 1.00 19.33 178 ASP D CA 1
ATOM 6961 C C . ASP D 1 177 ? 10.554 49.488 45.240 1.00 20.82 178 ASP D C 1
ATOM 6962 O O . ASP D 1 177 ? 10.570 49.780 46.430 1.00 22.19 178 ASP D O 1
ATOM 6964 N N . GLN D 1 178 ? 9.585 48.771 44.681 1.00 21.21 179 GLN D N 1
ATOM 6965 C CA . GLN D 1 178 ? 8.453 48.284 45.456 1.00 21.32 179 GLN D CA 1
ATOM 6966 C C . GLN D 1 178 ? 8.444 46.780 45.700 1.00 20.19 179 GLN D C 1
ATOM 6967 O O . GLN D 1 178 ? 7.423 46.222 46.102 1.00 22.22 179 GLN D O 1
ATOM 6973 N N . GLY D 1 179 ? 9.576 46.127 45.459 1.00 18.45 180 GLY D N 1
ATOM 6974 C CA . GLY D 1 179 ? 9.675 44.697 45.709 1.00 16.87 180 GLY D CA 1
ATOM 6975 C C . GLY D 1 179 ? 9.473 43.771 44.530 1.00 16.10 180 GLY D C 1
ATOM 6976 O O . GLY D 1 179 ? 9.472 42.553 44.685 1.00 16.79 180 GLY D O 1
ATOM 6977 N N . ILE D 1 180 ? 9.296 44.328 43.343 1.00 16.01 181 ILE D N 1
ATOM 6978 C CA . ILE D 1 180 ? 9.107 43.487 42.178 1.00 16.24 181 ILE D CA 1
ATOM 6979 C C . ILE D 1 180 ? 10.360 43.454 41.307 1.00 16.50 181 ILE D C 1
ATOM 6980 O O . ILE D 1 180 ? 11.033 44.468 41.127 1.00 16.81 181 ILE D O 1
ATOM 6985 N N . ARG D 1 181 ? 10.697 42.271 40.812 1.00 14.72 182 ARG D N 1
ATOM 6986 C CA . ARG D 1 181 ? 11.829 42.144 39.908 1.00 13.44 182 ARG D CA 1
ATOM 6987 C C . ARG D 1 181 ? 11.262 41.583 38.618 1.00 12.80 182 ARG D C 1
ATOM 6988 O O . ARG D 1 181 ? 10.401 40.705 38.640 1.00 11.94 182 ARG D O 1
ATOM 6996 N N . ALA D 1 182 ? 11.720 42.113 37.490 1.00 12.57 183 ALA D N 1
ATOM 6997 C CA . ALA D 1 182 ? 11.279 41.618 36.192 1.00 12.58 183 ALA D CA 1
ATOM 6998 C C . ALA D 1 182 ? 12.552 41.395 35.399 1.00 12.35 183 ALA D C 1
ATOM 6999 O O . ALA D 1 182 ? 13.354 42.317 35.248 1.00 13.52 183 ALA D O 1
ATOM 7001 N N . VAL D 1 183 ? 12.743 40.179 34.910 1.00 11.72 184 VAL D N 1
ATOM 7002 C CA . VAL D 1 183 ? 13.932 39.857 34.135 1.00 11.57 184 VAL D CA 1
ATOM 7003 C C . VAL D 1 183 ? 13.544 39.051 32.899 1.00 12.27 184 VAL D C 1
ATOM 7004 O O . VAL D 1 183 ? 12.471 38.429 32.851 1.00 11.64 184 VAL D O 1
ATOM 7008 N N . ALA D 1 184 ? 14.412 39.066 31.893 1.00 11.91 185 ALA D N 1
ATOM 7009 C CA . ALA D 1 184 ? 14.149 38.313 30.670 1.00 11.21 185 ALA D CA 1
ATOM 7010 C C . ALA D 1 184 ? 15.294 37.339 30.448 1.00 12.42 185 ALA D C 1
ATOM 7011 O O . ALA D 1 184 ? 16.430 37.618 30.818 1.00 11.13 185 ALA D O 1
ATOM 7013 N N . VAL D 1 185 ? 14.968 36.178 29.897 1.00 10.85 186 VAL D N 1
ATOM 7014 C CA . VAL D 1 185 ? 15.956 35.161 29.583 1.00 12.04 186 VAL D CA 1
ATOM 7015 C C . VAL D 1 185 ? 15.859 35.0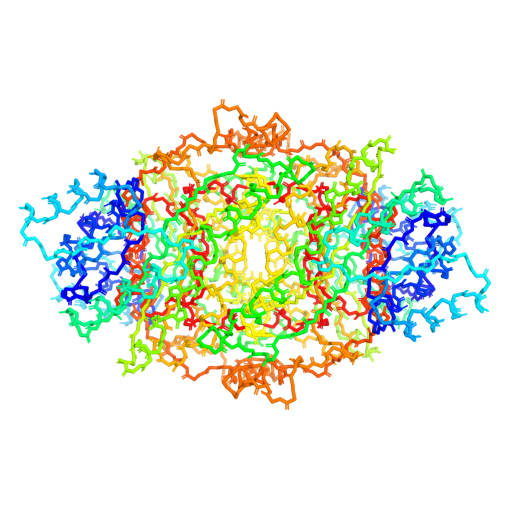04 28.073 1.00 12.18 186 VAL D C 1
ATOM 7016 O O . VAL D 1 185 ? 14.765 34.854 27.521 1.00 13.19 186 VAL D O 1
ATOM 7020 N N . LEU D 1 186 ? 17.010 35.069 27.412 1.00 11.70 187 LEU D N 1
ATOM 7021 C CA . LEU D 1 186 ? 17.082 35.007 25.961 1.00 12.13 187 LEU D CA 1
ATOM 7022 C C . LEU D 1 186 ? 17.774 33.765 25.427 1.00 12.29 187 LEU D C 1
ATOM 7023 O O . LEU D 1 186 ? 18.995 33.742 25.290 1.00 12.70 187 LEU D O 1
ATOM 7028 N N . PRO D 1 187 ? 17.004 32.710 25.116 1.00 12.33 188 PRO D N 1
ATOM 7029 C CA . PRO D 1 187 ? 17.625 31.493 24.590 1.00 13.10 188 PRO D CA 1
ATOM 7030 C C . PRO D 1 187 ? 18.037 31.699 23.133 1.00 14.57 188 PRO D C 1
ATOM 7031 O O . PRO D 1 187 ? 17.569 32.627 22.470 1.00 14.99 188 PRO D O 1
ATOM 7035 N N . GLY D 1 188 ? 18.917 30.833 22.645 1.00 14.69 189 GLY D N 1
ATOM 7036 C CA . GLY D 1 188 ? 19.352 30.913 21.263 1.00 17.98 189 GLY D CA 1
ATOM 7037 C C . GLY D 1 188 ? 18.595 29.857 20.472 1.00 20.10 189 GLY D C 1
ATOM 7038 O O . GLY D 1 188 ? 17.508 30.112 19.953 1.00 20.75 189 GLY D O 1
ATOM 7039 N N . THR D 1 189 ? 19.162 28.661 20.382 1.00 19.51 190 THR D N 1
ATOM 7040 C CA . THR D 1 189 ? 18.501 27.581 19.663 1.00 21.77 190 THR D CA 1
ATOM 7041 C C . THR D 1 189 ? 18.362 26.398 20.605 1.00 21.06 190 THR D C 1
ATOM 7042 O O . THR D 1 189 ? 19.357 25.862 21.097 1.00 20.62 190 THR D O 1
ATOM 7046 N N . VAL D 1 190 ? 17.121 25.994 20.851 1.00 21.61 191 VAL D N 1
ATOM 7047 C CA . VAL D 1 190 ? 16.849 24.888 21.758 1.00 22.26 191 VAL D CA 1
ATOM 7048 C C . VAL D 1 190 ? 15.941 23.861 21.094 1.00 22.86 191 VAL D C 1
ATOM 7049 O O . VAL D 1 190 ? 14.982 24.213 20.407 1.00 21.52 191 VAL D O 1
ATOM 7053 N N . LYS D 1 191 ? 16.255 22.588 21.307 1.00 25.42 192 LYS D N 1
ATOM 7054 C CA . LYS D 1 191 ? 15.476 21.502 20.730 1.00 26.80 192 LYS D CA 1
ATOM 7055 C C . LYS D 1 191 ? 14.147 21.334 21.462 1.00 25.77 192 LYS D C 1
ATOM 7056 O O . LYS D 1 191 ? 14.101 20.753 22.543 1.00 27.56 192 LYS D O 1
ATOM 7058 N N . THR D 1 192 ? 13.071 21.857 20.877 1.00 25.30 193 THR D N 1
ATOM 7059 C CA . THR D 1 192 ? 11.739 21.750 21.477 1.00 23.87 193 THR D CA 1
ATOM 7060 C C . THR D 1 192 ? 10.707 21.479 20.384 1.00 23.31 193 THR D C 1
ATOM 7061 O O . THR D 1 192 ? 11.043 20.929 19.340 1.00 25.85 193 THR D O 1
ATOM 7065 N N . ASN D 1 193 ? 9.458 21.871 20.622 1.00 23.38 194 ASN D N 1
ATOM 7066 C CA . ASN D 1 193 ? 8.377 21.668 19.653 1.00 23.26 194 ASN D CA 1
ATOM 7067 C C . ASN D 1 193 ? 7.984 22.937 18.902 1.00 22.64 194 ASN D C 1
ATOM 7068 O O . ASN D 1 193 ? 7.065 22.924 18.074 1.00 21.38 194 ASN D O 1
ATOM 7073 N N . ILE D 1 194 ? 8.680 24.033 19.179 1.00 21.05 195 ILE D N 1
ATOM 7074 C CA . ILE D 1 194 ? 8.354 25.288 18.525 1.00 19.59 195 ILE D CA 1
ATOM 7075 C C . ILE D 1 194 ? 8.713 25.272 17.040 1.00 19.60 195 ILE D C 1
ATOM 7076 O O . ILE D 1 194 ? 7.984 25.824 16.213 1.00 20.08 195 ILE D O 1
ATOM 7081 N N . GLY D 1 195 ? 9.830 24.632 16.704 1.00 18.76 196 GLY D N 1
ATOM 7082 C CA . GLY D 1 195 ? 10.255 24.566 15.319 1.00 19.02 196 GLY D CA 1
ATOM 7083 C C . GLY D 1 195 ? 10.405 25.957 14.732 1.00 19.28 196 GLY D C 1
ATOM 7084 O O . GLY D 1 195 ? 10.798 26.893 15.436 1.00 18.17 196 GLY D O 1
ATOM 7085 N N . LEU D 1 196 ? 10.089 26.098 13.446 1.00 16.98 197 LEU D N 1
ATOM 7086 C CA . LEU D 1 196 ? 10.184 27.392 12.778 1.00 16.80 197 LEU D CA 1
ATOM 7087 C C . LEU D 1 196 ? 8.801 28.002 12.556 1.00 16.51 197 LEU D C 1
ATOM 7088 O O . LEU D 1 196 ? 8.676 29.039 11.914 1.00 16.89 197 LEU D O 1
ATOM 7093 N N . GLY D 1 197 ? 7.770 27.360 13.099 1.00 16.11 198 GLY D N 1
ATOM 7094 C CA . GLY D 1 197 ? 6.411 27.866 12.947 1.00 15.20 198 GLY D CA 1
ATOM 7095 C C . GLY D 1 197 ? 5.798 27.554 11.592 1.00 17.38 198 GLY D C 1
ATOM 7096 O O . GLY D 1 197 ? 4.714 28.048 11.260 1.00 16.58 198 GLY D O 1
ATOM 7097 N N . SER D 1 198 ? 6.485 26.734 10.804 1.00 16.78 199 SER D N 1
ATOM 7098 C CA . SER D 1 198 ? 5.995 26.354 9.474 1.00 17.93 199 SER D CA 1
ATOM 7099 C C . SER D 1 198 ? 6.869 25.260 8.878 1.00 18.39 199 SER D C 1
ATOM 7100 O O . SER D 1 198 ? 8.071 25.208 9.149 1.00 17.41 199 SER D O 1
ATOM 7103 N N . SER D 1 199 ? 6.274 24.379 8.074 1.00 18.23 200 SER D N 1
ATOM 7104 C CA . SER D 1 199 ? 7.059 23.332 7.430 1.00 19.81 200 SER D CA 1
ATOM 7105 C C . SER D 1 199 ? 7.602 23.885 6.118 1.00 19.50 200 SER D C 1
ATOM 7106 O O . SER D 1 199 ? 8.405 23.236 5.451 1.00 19.10 200 SER D O 1
ATOM 7109 N N . LYS D 1 200 ? 7.155 25.092 5.758 1.00 18.78 201 LYS D N 1
ATOM 7110 C CA . LYS D 1 200 ? 7.614 25.773 4.545 1.00 19.31 201 LYS D CA 1
ATOM 7111 C C . LYS D 1 200 ? 7.944 27.226 4.895 1.00 18.69 201 LYS D C 1
ATOM 7112 O O . LYS D 1 200 ? 7.288 28.162 4.437 1.00 18.27 201 LYS D O 1
ATOM 7118 N N . PRO D 1 201 ? 8.985 27.429 5.713 1.00 17.41 202 PRO D N 1
ATOM 7119 C CA . PRO D 1 201 ? 9.368 28.789 6.102 1.00 16.56 202 PRO D CA 1
ATOM 7120 C C . PRO D 1 201 ? 9.766 29.642 4.900 1.00 17.24 202 PRO D C 1
ATOM 7121 O O . PRO D 1 201 ? 10.137 29.120 3.850 1.00 16.02 202 PRO D O 1
ATOM 7125 N N . SER D 1 202 ? 9.684 30.959 5.061 1.00 16.06 203 SER D N 1
ATOM 7126 C CA . SER D 1 202 ? 10.034 31.882 3.993 1.00 16.12 203 SER D CA 1
ATOM 7127 C C . SER D 1 202 ? 11.429 31.637 3.435 1.00 17.27 203 SER D C 1
ATOM 7128 O O . SER D 1 202 ? 12.401 31.508 4.179 1.00 17.03 203 SER D O 1
ATOM 7131 N N . GLU D 1 203 ? 11.518 31.582 2.113 1.00 18.72 204 GLU D N 1
ATOM 7132 C CA . GLU D 1 203 ? 12.787 31.372 1.434 1.00 20.64 204 GLU D CA 1
ATOM 7133 C C . GLU D 1 203 ? 13.747 32.509 1.780 1.00 20.54 204 GLU D C 1
ATOM 7134 O O . GLU D 1 203 ? 14.895 32.266 2.150 1.00 20.35 204 GLU D O 1
ATOM 7140 N N . LEU D 1 204 ? 13.271 33.747 1.667 1.00 20.78 205 LEU D N 1
ATOM 7141 C CA . LEU D 1 204 ? 14.097 34.919 1.972 1.00 20.59 205 LEU D CA 1
ATOM 7142 C C . LEU D 1 204 ? 14.487 34.941 3.449 1.00 19.84 205 LEU D C 1
ATOM 7143 O O . LEU D 1 204 ? 15.648 35.197 3.798 1.00 20.57 205 LEU D O 1
ATOM 7148 N N . GLY D 1 205 ? 13.519 34.678 4.319 1.00 18.53 206 GLY D N 1
ATOM 7149 C CA . GLY D 1 205 ? 13.806 34.654 5.741 1.00 18.44 206 GLY D CA 1
ATOM 7150 C C . GLY D 1 205 ? 14.859 33.604 6.061 1.00 19.26 206 GLY D C 1
ATOM 7151 O O . GLY D 1 205 ? 15.791 33.845 6.841 1.00 18.50 206 GLY D O 1
ATOM 7152 N N . MET D 1 206 ? 14.713 32.429 5.455 1.00 18.87 207 MET D N 1
ATOM 7153 C CA . MET D 1 206 ? 15.653 31.344 5.679 1.00 20.25 207 MET D CA 1
ATOM 7154 C C . MET D 1 206 ? 17.053 31.646 5.177 1.00 20.30 207 MET D C 1
ATOM 7155 O O . MET D 1 206 ? 18.024 31.175 5.760 1.00 20.85 207 MET D O 1
ATOM 7160 N N . ARG D 1 207 ? 17.170 32.423 4.105 1.00 22.18 208 ARG D N 1
ATOM 7161 C CA . ARG D 1 207 ? 18.497 32.751 3.588 1.00 23.97 208 ARG D CA 1
ATOM 7162 C C . ARG D 1 207 ? 19.333 33.377 4.702 1.00 22.57 208 ARG D C 1
ATOM 7163 O O . ARG D 1 207 ? 20.518 33.077 4.850 1.00 22.36 208 ARG D O 1
ATOM 7171 N N . THR D 1 208 ? 18.702 34.230 5.500 1.00 20.34 209 THR D N 1
ATOM 7172 C CA . THR D 1 208 ? 19.394 34.883 6.605 1.00 20.42 209 THR D CA 1
ATOM 7173 C C . THR D 1 208 ? 19.566 33.967 7.819 1.00 19.87 209 THR D C 1
ATOM 7174 O O . THR D 1 208 ? 20.657 33.865 8.377 1.00 19.72 209 THR D O 1
ATOM 7178 N N . LEU D 1 209 ? 18.495 33.296 8.230 1.00 18.25 210 LEU D N 1
ATOM 7179 C CA . LEU D 1 209 ? 18.577 32.418 9.393 1.00 19.35 210 LEU D CA 1
ATOM 7180 C C . LEU D 1 209 ? 19.622 31.311 9.228 1.00 20.66 210 LEU D C 1
ATOM 7181 O O . LEU D 1 209 ? 20.359 30.991 10.166 1.00 20.51 210 LEU D O 1
ATOM 7186 N N . THR D 1 210 ? 19.688 30.739 8.031 1.00 20.92 211 THR D N 1
ATOM 7187 C CA . THR D 1 210 ? 20.629 29.660 7.741 1.00 22.76 211 THR D CA 1
ATOM 7188 C C . THR D 1 210 ? 22.068 30.068 8.034 1.00 23.00 211 THR D C 1
ATOM 7189 O O . THR D 1 210 ? 22.831 29.294 8.616 1.00 24.07 211 THR D O 1
ATOM 7193 N N . LYS D 1 211 ? 22.429 31.284 7.640 1.00 23.37 212 LYS D N 1
ATOM 7194 C CA . LYS D 1 211 ? 23.774 31.800 7.873 1.00 24.23 212 LYS D CA 1
ATOM 7195 C C . LYS D 1 211 ? 24.063 31.879 9.368 1.00 24.38 212 LYS D C 1
ATOM 7196 O O . LYS D 1 211 ? 25.136 31.488 9.827 1.00 24.45 212 LYS D O 1
ATOM 7202 N N . LEU D 1 212 ? 23.096 32.379 10.128 1.00 23.46 213 LEU D N 1
ATOM 7203 C CA . LEU D 1 212 ? 23.255 32.495 11.571 1.00 23.79 213 LEU D CA 1
ATOM 7204 C C . LEU D 1 212 ? 23.328 31.123 12.233 1.00 25.08 213 LEU D C 1
ATOM 7205 O O . LEU D 1 212 ? 24.127 30.915 13.147 1.00 26.10 213 LEU D O 1
ATOM 7210 N N . MET D 1 213 ? 22.504 30.184 11.775 1.00 25.78 214 MET D N 1
ATOM 7211 C CA . MET D 1 213 ? 22.519 28.837 12.337 1.00 28.15 214 MET D CA 1
ATOM 7212 C C . MET D 1 213 ? 23.821 28.103 12.001 1.00 29.77 214 MET D C 1
ATOM 7213 O O . MET D 1 213 ? 24.108 27.051 12.574 1.00 31.60 214 MET D O 1
ATOM 7218 N N . SER D 1 214 ? 24.607 28.665 11.088 1.00 29.70 215 SER D N 1
ATOM 7219 C CA . SER D 1 214 ? 25.877 28.055 10.695 1.00 31.60 215 SER D CA 1
ATOM 7220 C C . SER D 1 214 ? 27.012 28.433 11.649 1.00 31.79 215 SER D C 1
ATOM 7221 O O . SER D 1 214 ? 28.101 27.862 11.583 1.00 32.65 215 SER D O 1
ATOM 7224 N N . LEU D 1 215 ? 26.753 29.388 12.537 1.00 31.52 216 LEU D N 1
ATOM 7225 C CA . LEU D 1 215 ? 27.768 29.856 13.475 1.00 32.61 216 LEU D CA 1
ATOM 7226 C C . LEU D 1 215 ? 28.140 28.857 14.570 1.00 34.30 216 LEU D C 1
ATOM 7227 O O . LEU D 1 215 ? 29.307 28.761 14.950 1.00 34.74 216 LEU D O 1
ATOM 7232 N N . SER D 1 216 ? 27.157 28.120 15.080 1.00 35.58 217 SER D N 1
ATOM 7233 C CA . SER D 1 216 ? 27.420 27.149 16.139 1.00 37.87 217 SER D CA 1
ATOM 7234 C C . SER D 1 216 ? 26.586 25.879 16.026 1.00 38.43 217 SER D C 1
ATOM 7235 O O . SER D 1 216 ? 25.434 25.912 15.593 1.00 39.14 217 SER D O 1
ATOM 7238 N N . SER D 1 217 ? 27.178 24.763 16.436 1.00 38.84 218 SER D N 1
ATOM 7239 C CA . SER D 1 217 ? 26.507 23.469 16.397 1.00 39.43 218 SER D CA 1
ATOM 7240 C C . SER D 1 217 ? 25.951 23.068 17.764 1.00 39.35 218 SER D C 1
ATOM 7241 O O . SER D 1 217 ? 25.113 22.169 17.859 1.00 39.76 218 SER D O 1
ATOM 7244 N N . ARG D 1 218 ? 26.420 23.728 18.820 1.00 38.51 219 ARG D N 1
ATOM 7245 C CA . ARG D 1 218 ? 25.968 23.410 20.171 1.00 37.87 219 ARG D CA 1
ATOM 7246 C C . ARG D 1 218 ? 24.563 23.920 20.462 1.00 35.95 219 ARG D C 1
ATOM 7247 O O . ARG D 1 218 ? 24.302 25.119 20.390 1.00 36.73 219 ARG D O 1
ATOM 7255 N N . LEU D 1 219 ? 23.670 22.991 20.798 1.00 32.91 220 LEU D N 1
ATOM 7256 C CA . LEU D 1 219 ? 22.274 23.297 21.102 1.00 30.95 220 LEU D CA 1
ATOM 7257 C C . LEU D 1 219 ? 21.944 23.045 22.571 1.00 29.33 220 LEU D C 1
ATOM 7258 O O . LEU D 1 219 ? 22.237 21.978 23.106 1.00 26.62 220 LEU D O 1
ATOM 7263 N N . ALA D 1 220 ? 21.320 24.025 23.214 1.00 26.73 221 ALA D N 1
ATOM 7264 C CA . ALA D 1 220 ? 20.945 23.884 24.614 1.00 24.72 221 ALA D CA 1
ATOM 7265 C C . ALA D 1 220 ? 19.721 22.983 24.729 1.00 24.09 221 ALA D C 1
ATOM 7266 O O . ALA D 1 220 ? 18.920 22.886 23.798 1.00 23.63 221 ALA D O 1
ATOM 7268 N N . GLU D 1 221 ? 19.598 22.307 25.869 1.00 21.69 222 GLU D N 1
ATOM 7269 C CA . GLU D 1 221 ? 18.451 21.443 26.145 1.00 21.09 222 GLU D CA 1
ATOM 7270 C C . GLU D 1 221 ? 17.495 22.347 26.915 1.00 18.32 222 GLU D C 1
ATOM 7271 O O . GLU D 1 221 ? 17.921 23.356 27.480 1.00 17.99 222 GLU D O 1
ATOM 7277 N N . PRO D 1 222 ? 16.199 22.002 26.958 1.00 17.95 223 PRO D N 1
ATOM 7278 C CA . PRO D 1 222 ? 15.236 22.835 27.688 1.00 16.71 223 PRO D CA 1
ATOM 7279 C C . PRO D 1 222 ? 15.660 23.094 29.139 1.00 17.10 223 PRO D C 1
ATOM 7280 O O . PRO D 1 222 ? 15.473 24.193 29.660 1.00 14.93 223 PRO D O 1
ATOM 7284 N N . GLU D 1 223 ? 16.220 22.073 29.786 1.00 16.36 224 GLU D N 1
ATOM 7285 C CA . GLU D 1 223 ? 16.664 22.196 31.170 1.00 17.59 224 GLU D CA 1
ATOM 7286 C C . GLU D 1 223 ? 17.718 23.282 31.350 1.00 15.52 224 GLU D C 1
ATOM 7287 O O . GLU D 1 223 ? 17.766 23.933 32.385 1.00 15.96 224 GLU D O 1
ATOM 7293 N N . ASP D 1 224 ? 18.568 23.478 30.347 1.00 17.29 225 ASP D N 1
ATOM 7294 C CA . ASP D 1 224 ? 19.608 24.499 30.452 1.00 16.43 225 ASP D CA 1
ATOM 7295 C C . ASP D 1 224 ? 19.003 25.886 30.557 1.00 16.16 225 ASP D C 1
ATOM 7296 O O . ASP D 1 224 ? 19.597 26.786 31.153 1.00 16.44 225 ASP D O 1
ATOM 7301 N N . ILE D 1 225 ? 17.826 26.060 29.969 1.00 13.83 226 ILE D N 1
ATOM 7302 C CA . ILE D 1 225 ? 17.134 27.340 30.032 1.00 12.81 226 ILE D CA 1
ATOM 7303 C C . ILE D 1 225 ? 16.380 27.418 31.357 1.00 11.79 226 ILE D C 1
ATOM 7304 O O . ILE D 1 225 ? 16.426 28.431 32.054 1.00 11.92 226 ILE D O 1
ATOM 7309 N N . ALA D 1 226 ? 15.697 26.338 31.719 1.00 12.18 227 ALA D N 1
ATOM 7310 C CA . ALA D 1 226 ? 14.948 26.307 32.973 1.00 12.53 227 ALA D CA 1
ATOM 7311 C C . ALA D 1 226 ? 15.867 26.579 34.175 1.00 13.29 227 ALA D C 1
ATOM 7312 O O . ALA D 1 226 ? 15.472 27.245 35.130 1.00 13.73 227 ALA D O 1
ATOM 7314 N N . ASN D 1 227 ? 17.089 26.054 34.126 1.00 14.15 228 ASN D N 1
ATOM 7315 C CA . ASN D 1 227 ? 18.058 26.249 35.209 1.00 14.22 228 ASN D CA 1
ATOM 7316 C C . ASN D 1 227 ? 18.279 27.737 35.506 1.00 13.31 228 ASN D C 1
ATOM 7317 O O . ASN D 1 227 ? 18.374 28.140 36.665 1.00 14.18 228 ASN D O 1
ATOM 7322 N N . VAL D 1 228 ? 18.393 28.545 34.453 1.00 13.45 229 VAL D N 1
ATOM 7323 C CA . VAL D 1 228 ? 18.628 29.976 34.621 1.00 11.87 229 VAL D CA 1
ATOM 7324 C C . VAL D 1 228 ? 17.358 30.695 35.079 1.00 13.57 229 VAL D C 1
ATOM 7325 O O . VAL D 1 228 ? 17.402 31.586 35.931 1.00 11.82 229 VAL D O 1
ATOM 7329 N N . ILE D 1 229 ? 16.219 30.293 34.524 1.00 12.39 230 ILE D N 1
ATOM 7330 C CA . ILE D 1 229 ? 14.960 30.909 34.901 1.00 13.28 230 ILE D CA 1
ATOM 7331 C C . ILE D 1 229 ? 14.675 30.686 36.391 1.00 13.68 230 ILE D C 1
ATOM 7332 O O . ILE D 1 229 ? 14.267 31.607 37.107 1.00 14.60 230 ILE D O 1
ATOM 7337 N N . VAL D 1 230 ? 14.902 29.469 36.867 1.00 13.04 231 VAL D N 1
ATOM 7338 C CA . VAL D 1 230 ? 14.653 29.175 38.274 1.00 13.74 231 VAL D CA 1
ATOM 7339 C C . VAL D 1 230 ? 15.632 29.934 39.165 1.00 13.48 231 VAL D C 1
ATOM 7340 O O . VAL D 1 230 ? 15.246 30.482 40.195 1.00 13.34 231 VAL D O 1
ATOM 7344 N N . PHE D 1 231 ? 16.898 29.993 38.770 1.00 13.53 232 PHE D N 1
ATOM 7345 C CA . PHE D 1 231 ? 17.853 30.745 39.573 1.00 13.91 232 PHE D CA 1
ATOM 7346 C C . PHE D 1 231 ? 17.423 32.207 39.689 1.00 13.97 232 PHE D C 1
ATOM 7347 O O . PHE D 1 231 ? 17.462 32.789 40.772 1.00 13.77 232 PHE D O 1
ATOM 7355 N N . LEU D 1 232 ? 17.009 32.807 38.572 1.00 13.38 233 LEU D N 1
ATOM 7356 C CA . LEU D 1 232 ? 16.614 34.215 38.592 1.00 13.22 233 LEU D CA 1
ATOM 7357 C C . LEU D 1 232 ? 15.354 34.471 39.409 1.00 12.89 233 LEU D C 1
ATOM 7358 O O . LEU D 1 232 ? 15.119 35.588 39.867 1.00 12.87 233 LEU D O 1
ATOM 7363 N N . ALA D 1 233 ? 14.553 33.432 39.605 1.00 13.76 234 ALA D N 1
ATOM 7364 C CA . ALA D 1 233 ? 13.329 33.561 40.383 1.00 14.19 234 ALA D CA 1
ATOM 7365 C C . ALA D 1 233 ? 13.615 33.453 41.883 1.00 13.68 234 ALA D C 1
ATOM 7366 O O . ALA D 1 233 ? 12.801 33.870 42.702 1.00 13.03 234 ALA D O 1
ATOM 7368 N N . SER D 1 234 ? 14.785 32.916 42.235 1.00 13.76 235 SER D N 1
ATOM 7369 C CA . SER D 1 234 ? 15.157 32.734 43.638 1.00 13.50 235 SER D CA 1
ATOM 7370 C C . SER D 1 234 ? 15.750 33.987 44.272 1.00 14.61 235 SER D C 1
ATOM 7371 O O . SER D 1 234 ? 16.186 34.906 43.577 1.00 12.13 235 SER D O 1
ATOM 7374 N N . ASP D 1 235 ? 15.787 34.006 45.602 1.00 14.28 236 ASP D N 1
ATOM 7375 C CA . ASP D 1 235 ? 16.343 35.138 46.328 1.00 16.05 236 ASP D CA 1
ATOM 7376 C C . ASP D 1 235 ? 17.844 35.321 46.061 1.00 15.36 236 ASP D C 1
ATOM 7377 O O . ASP D 1 235 ? 18.415 36.350 46.418 1.00 14.98 236 ASP D O 1
ATOM 7382 N N . GLU D 1 236 ? 18.481 34.317 45.465 1.00 15.83 237 GLU D N 1
ATOM 7383 C CA . GLU D 1 236 ? 19.916 34.401 45.155 1.00 15.64 237 GLU D CA 1
ATOM 7384 C C . GLU D 1 236 ? 20.138 35.507 44.130 1.00 15.40 237 GLU D C 1
ATOM 7385 O O . GLU D 1 236 ? 21.219 36.090 44.051 1.00 14.99 237 GLU D O 1
ATOM 7391 N N . ALA D 1 237 ? 19.101 35.777 43.340 1.00 12.79 238 ALA D N 1
ATOM 7392 C CA . ALA D 1 237 ? 19.152 36.795 42.295 1.00 12.89 238 ALA D CA 1
ATOM 7393 C C . ALA D 1 237 ? 18.426 38.072 42.722 1.00 12.98 238 ALA D C 1
ATOM 7394 O O . ALA D 1 237 ? 17.949 38.835 41.878 1.00 12.62 238 ALA D O 1
ATOM 7396 N N . SER D 1 238 ? 18.368 38.311 44.031 1.00 12.45 239 SER D N 1
ATOM 7397 C CA . SER D 1 238 ? 17.663 39.475 44.564 1.00 13.25 239 SER D CA 1
ATOM 7398 C C . SER D 1 238 ? 18.104 40.807 43.976 1.00 12.86 239 SER D C 1
ATOM 7399 O O . SER D 1 238 ? 17.338 41.766 43.991 1.00 14.17 239 SER D O 1
ATOM 7402 N N . PHE D 1 239 ? 19.333 40.883 43.475 1.00 12.24 240 PHE D N 1
ATOM 7403 C CA . PHE D 1 239 ? 19.797 42.118 42.873 1.00 13.37 240 PHE D CA 1
ATOM 7404 C C . PHE D 1 239 ? 19.860 42.116 41.353 1.00 12.54 240 PHE D C 1
ATOM 7405 O O . PHE D 1 239 ? 20.486 42.993 40.757 1.00 12.40 240 PHE D O 1
ATOM 7413 N N . VAL D 1 240 ? 19.217 41.136 40.730 1.00 12.49 241 VAL D N 1
ATOM 7414 C CA . VAL D 1 240 ? 19.155 41.080 39.271 1.00 12.95 241 VAL D CA 1
ATOM 7415 C C . VAL D 1 240 ? 17.755 41.580 38.936 1.00 13.42 241 VAL D C 1
ATOM 7416 O O . VAL D 1 240 ? 16.764 40.922 39.248 1.00 13.73 241 VAL D O 1
ATOM 7420 N N . ASN D 1 241 ? 17.667 42.754 38.319 1.00 13.16 242 ASN D N 1
ATOM 7421 C CA . ASN D 1 241 ? 16.368 43.308 37.973 1.00 12.64 242 ASN D CA 1
ATOM 7422 C C . ASN D 1 241 ? 16.434 44.102 36.677 1.00 11.96 242 ASN D C 1
ATOM 7423 O O . ASN D 1 241 ? 17.228 45.035 36.548 1.00 12.84 242 ASN D O 1
ATOM 7428 N N . GLY D 1 242 ? 15.605 43.705 35.718 1.00 11.74 243 GLY D N 1
ATOM 7429 C CA . GLY D 1 242 ? 15.551 44.397 34.439 1.00 12.11 243 GLY D CA 1
ATOM 7430 C C . GLY D 1 242 ? 16.537 43.938 33.377 1.00 11.93 243 GLY D C 1
ATOM 7431 O O . GLY D 1 242 ? 16.479 44.404 32.248 1.00 12.21 243 GLY D O 1
ATOM 7432 N N . ASP D 1 243 ? 17.432 43.020 33.717 1.00 11.97 244 ASP D N 1
ATOM 7433 C CA . ASP D 1 243 ? 18.418 42.559 32.740 1.00 10.86 244 ASP D CA 1
ATOM 7434 C C . ASP D 1 243 ? 17.853 41.520 31.773 1.00 12.52 244 ASP D C 1
ATOM 7435 O O . ASP D 1 243 ? 16.901 40.801 32.098 1.00 12.08 244 ASP D O 1
ATOM 7440 N N . ALA D 1 244 ? 18.439 41.464 30.579 1.00 10.15 245 ALA D N 1
ATOM 7441 C CA . ALA D 1 244 ? 18.056 40.492 29.562 1.00 11.15 245 ALA D CA 1
ATOM 7442 C C . ALA D 1 244 ? 19.239 39.530 29.526 1.00 11.95 245 ALA D C 1
ATOM 7443 O O . ALA D 1 244 ? 20.247 39.797 28.878 1.00 11.56 245 ALA D O 1
ATOM 7445 N N . VAL D 1 245 ? 19.107 38.424 30.252 1.00 11.60 246 VAL D N 1
ATOM 7446 C CA . VAL D 1 245 ? 20.160 37.423 30.365 1.00 11.63 246 VAL D CA 1
ATOM 7447 C C . VAL D 1 245 ? 20.178 36.497 29.160 1.00 10.71 246 VAL D C 1
ATOM 7448 O O . VAL D 1 245 ? 19.197 35.825 28.865 1.00 10.04 246 VAL D O 1
ATOM 7452 N N . VAL D 1 246 ? 21.314 36.472 28.469 1.00 11.45 247 VAL D N 1
ATOM 7453 C CA . VAL D 1 246 ? 21.469 35.648 27.281 1.00 11.61 247 VAL D CA 1
ATOM 7454 C C . VAL D 1 246 ? 21.986 34.264 27.645 1.00 13.12 247 VAL D C 1
ATOM 7455 O O . VAL D 1 246 ? 23.007 34.128 28.324 1.00 13.16 247 VAL D O 1
ATOM 7459 N N . VAL D 1 247 ? 21.272 33.243 27.178 1.00 9.82 248 VAL D N 1
ATOM 7460 C CA . VAL D 1 247 ? 21.621 31.857 27.460 1.00 10.94 248 VAL D CA 1
ATOM 7461 C C . VAL D 1 247 ? 21.631 31.148 26.113 1.00 13.25 248 VAL D C 1
ATOM 7462 O O . VAL D 1 247 ? 20.752 30.336 25.815 1.00 15.06 248 VAL D O 1
ATOM 7466 N N . ASP D 1 248 ? 22.646 31.452 25.308 1.00 13.02 249 ASP D N 1
ATOM 7467 C CA . ASP D 1 248 ? 22.740 30.902 23.965 1.00 14.19 249 ASP D CA 1
ATOM 7468 C C . ASP D 1 248 ? 24.053 30.196 23.659 1.00 15.22 249 ASP D C 1
ATOM 7469 O O . ASP D 1 248 ? 24.367 29.950 22.492 1.00 14.85 249 ASP D O 1
ATOM 7474 N N . GLY D 1 249 ? 24.818 29.887 24.705 1.00 13.66 250 GLY D N 1
ATOM 7475 C CA . GLY D 1 249 ? 26.084 29.197 24.517 1.00 13.60 250 GLY D CA 1
ATOM 7476 C C . GLY D 1 249 ? 27.172 30.043 23.883 1.00 15.76 250 GLY D C 1
ATOM 7477 O O . GLY D 1 249 ? 28.264 29.536 23.592 1.00 17.42 250 GLY D O 1
ATOM 7478 N N . GLY D 1 250 ? 26.878 31.319 23.653 1.00 14.84 251 GLY D N 1
ATOM 7479 C CA . GLY D 1 250 ? 27.858 32.214 23.056 1.00 14.89 251 GLY D CA 1
ATOM 7480 C C . GLY D 1 250 ? 27.558 32.582 21.613 1.00 15.81 251 GLY D C 1
ATOM 7481 O O . GLY D 1 250 ? 28.303 33.335 20.995 1.00 16.91 251 GLY D O 1
ATOM 7482 N N . LEU D 1 251 ? 26.459 32.070 21.072 1.00 15.46 252 LEU D N 1
ATOM 7483 C CA . LEU D 1 251 ? 26.105 32.352 19.682 1.00 15.69 252 LEU D CA 1
ATOM 7484 C C . LEU D 1 251 ? 26.143 33.836 19.322 1.00 14.14 252 LEU D C 1
ATOM 7485 O O . LEU D 1 251 ? 26.755 34.222 18.324 1.00 15.16 252 LEU D O 1
ATOM 7490 N N . THR D 1 252 ? 25.502 34.678 20.130 1.00 13.76 253 THR D N 1
ATOM 7491 C CA . THR D 1 252 ? 25.468 36.106 19.821 1.00 13.50 253 THR D CA 1
ATOM 7492 C C . THR D 1 252 ? 26.692 36.913 20.237 1.00 15.49 253 THR D C 1
ATOM 7493 O O . THR D 1 252 ? 26.762 38.100 19.945 1.00 15.84 253 THR D O 1
ATOM 7497 N N . VAL D 1 253 ? 27.648 36.287 20.915 1.00 15.76 254 VAL D N 1
ATOM 7498 C CA . VAL D 1 253 ? 28.845 37.011 21.328 1.00 16.47 254 VAL D CA 1
ATOM 7499 C C . VAL D 1 253 ? 29.884 36.995 20.205 1.00 17.02 254 VAL D C 1
ATOM 7500 O O . VAL D 1 253 ? 30.851 37.759 20.232 1.00 16.44 254 VAL D O 1
ATOM 7504 N N . LEU D 1 254 ? 29.685 36.125 19.216 1.00 16.02 255 LEU D N 1
ATOM 7505 C CA . LEU D 1 254 ? 30.600 36.058 18.080 1.00 17.72 255 LEU D CA 1
ATOM 7506 C C . LEU D 1 254 ? 30.490 37.362 17.295 1.00 17.53 255 LEU D C 1
ATOM 7507 O O . LEU D 1 254 ? 31.535 38.019 17.078 1.00 15.70 255 LEU D O 1
#

Sequence (1016 aa):
SYQSLKNKVVIVTGAGSGIGRAIAKKFALNDSIVVAVELLEDRLNQIVQELRGMGKEVLGVKADVSKKKDVEEFVRRTFETYSRIDVLCNNAGIMDGVTPVAEVSDELWERVLAVNLYSAFYSSRAVIPIMLKQGKGVIVNTASIAGIRGGFAGAPYTVAKHGLIGLTRSIAAHYGDQGIRAVAVLPGTVKTNIGLGSSKPSELGMRTLTKLMSLSSRLAEPEDIANVIVFLASDEASFVNGDAVVVDGGLTVLSYQSLKNKVVIVTGAGSGIGRAIAKKFALNDSIVVAVELLEDRLNQIVQELRGMGKEVLGVKADVSKKKDVEEFVRRTFETYSRIDVLCNNAGIMDGVTPVAEVSDELWERVLAVNLYSAFYSSRAVIPIMLKQGKGVIVNTASIAGIRGGFAGAPYTVAKHGLIGLTRSIAAHYGDQGIRAVAVLPGTVKTNIGLGSSKPSELGMRTLTKLMSLSSRLAEPEDIANVIVFLASDEASFVNGDAVVVDGGLTVLSYQSLKNKVVIVTGAGSGIGRAIAKKFALNDSIVVAVELLEDRLNQIVQELRGMGKEVLGVKADVSKKKDVEEFVRRTFETYSRIDVLCNNAGIMDGVTPVAEVSDELWERVLAVNLYSAFYSSRAVIPIMLKQGKGVIVNTASIAGIRGGFAGAPYTVAKHGLIGLTRSIAAHYGDQGIRAVAVLPGTVKTNIGLGSSKPSELGMRTLTKLMSLSSRLAEPEDIANVIVFLASDEASFVNGDAVVVDGGLTVLSYQSLKNKVVIVTGAGSGIGRAIAKKFALNDSIVVAVELLEDRLNQIVQELRGMGKEVLGVKADVSKKKDVEEFVRRTFETYSRIDVLCNNAGIMDGVTPVAEVSDELWERVLAVNLYSAFYSSRAVIPIMLKQGKGVIVNTASIAGIRGGFAGAPYTVAKHGLIGLTRSIAAHYGDQGIRAVAVLPGTVKTNIGLGSSKPSELGMRTLTKLMSLSSRLAEPEDIANVIVFLASDEASFVNGDAVVVDGGLTVL

Secondary structure (DSSP, 8-state):
--GGGTT-EEEEETTTSHHHHHHHHHHHHTT-EEEEEES-HHHHHHHHHHHHHTT--EEEEE--TTSHHHHHHHHHHHHHHHS---EEEE------TT--GGG--HHHHHHHHIIIIIHHHHHHHHHHHHHHHHT-EEEEEE--GGGT-SSSS-HHHHHHHHHHHHHHHHHHHHHGGGTEEEEEEEE-SB-SS-TTS-SS--HHHHHHHHHHHTT----B-HHHHHHHHHHHHSGGGTT--S-EEEESTTGGG-/--GGGTT-EEEEETTTSHHHHHHHHHHHHTT-EEEEEES-HHHHHHHHHHHHHTT--EEEEE--TTSHHHHHHHHHHHHHHHS---EEEE------TT--GGG--HHHHHHHHIIIIIHHHHHHHHHHHHHHHHT-EEEEEE--GGGT-SSSS-HHHHHHHHHHHHHHHHHHHHHGGGTEEEEEEEE-SB-SS-TTSSSS--HHHHHHHHHHGGG----B-HHHHHHHHHHHHSGGGTT--S-EEEESTTGGG-/--GGGTT-EEEEETTTSHHHHHHHHHHHHTT-EEEEEESSHHHHHHHHHHHHHTT--EEEEE--TTSHHHHHHHHHHHHHHHS---EEEE------TT--GGG--HHHHHHHHIIIIIHHHHHHHHHHHHHHHHT-EEEEEE--GGGT-SSSS-HHHHHHHHHHHHHHHHHHHHHGGGTEEEEEEEE--B-SS-TTSSSS--HHHHHHHHHHHTT----B-HHHHHHHHHHHHSGGGTT--S-EEEESTTGGG-/--GGGTT-EEEEETTTSHHHHHHHHHHHHTT-EEEEEESSHHHHHHHHHHHHHTT--EEEEE--TTSHHHHHHHHHHHHHHHS---EEEE------TT--GGG--HHHHHHHHIIIIIHHHHHHHHHHHHHHHHT-EEEEEE--GGGT-SSSS-HHHHHHHHHHHHHHHHHHHHHGGGTEEEEEEEE--B-SS-TTS-SS--HHHHHHHHHHHTS----B-HHHHHHHHHHHHSGGGTT--S-EEEESTTGGG-

CATH classification: 3.40.50.720

InterPro domains:
  IPR002347 Short-chain dehydrogenase/reductase SDR [PF13561] (15-253)
  IPR002347 Short-chain dehydrogenase/reductase SDR [PR00080] (84-95)
  IPR002347 Short-chain dehydrogenase/reductase SDR [PR00080] (138-146)
  IPR002347 Short-chain dehydrogenase/reductase SDR [PR00080] (158-177)
  IPR002347 Short-chain dehydrogenase/reductase SDR [PR00081] (10-27)
  IPR002347 Short-chain dehydrogenase/reductase SDR [PR00081] (84-95)
  IPR002347 Short-chain dehydrogenase/reductase SDR [PR00081] (132-148)
  IPR002347 Short-chain dehydrogenase/reductase SDR [PR00081] (158-177)
  IPR002347 Short-chain dehydrogenase/reductase SDR [PR00081] (179-196)
  IPR002347 Short-chain dehydrogenase/reductase SDR [PR00081] (216-236)
  IPR020904 Short-chain dehydrogenase/reductase, conserved site [PS00061] (145-173)
  IPR036291 NAD(P)-binding domain superfamily [SSF51735] (7-254)

B-factor: mean 17.64, std 7.51, range [6.07, 60.65]

Solvent-accessible surface area: 32828 Å² total; per-residue (Å²): 110,22,143,26,2,109,84,44,0,0,0,0,4,17,0,7,20,14,22,1,87,6,0,0,52,45,0,0,104,9,62,3,28,0,0,0,0,14,98,85,90,111,80,13,61,110,1,16,118,52,0,141,71,64,67,53,92,5,35,29,11,124,10,34,13,28,116,53,142,42,0,47,57,0,5,128,112,0,69,131,74,36,78,92,0,18,3,0,1,12,15,25,27,56,16,2,3,0,17,0,0,32,91,4,60,43,65,22,2,90,118,0,0,20,22,4,1,24,9,1,0,34,1,0,33,26,0,0,65,26,0,53,135,57,41,99,2,6,0,1,0,10,3,9,2,0,3,56,14,0,0,18,0,0,0,0,24,0,0,0,7,6,0,3,3,0,0,0,52,0,0,3,8,5,2,26,108,74,31,0,25,0,0,0,0,0,9,21,37,25,110,46,106,72,48,60,45,54,116,185,37,12,136,21,0,52,124,6,18,85,54,0,60,50,4,39,78,46,96,1,69,18,85,22,0,1,16,2,0,0,3,4,6,0,59,39,0,45,34,0,7,4,22,17,4,16,0,13,29,2,12,16,12,13,105,20,91,27,2,127,82,43,1,0,0,0,4,17,0,4,17,7,22,1,88,5,0,0,66,37,0,0,117,7,55,3,27,0,0,0,0,13,105,80,78,112,92,12,59,106,1,12,94,71,0,157,70,69,62,56,94,20,40,30,10,122,8,33,14,28,116,49,135,42,0,51,56,0,5,127,113,0,86,130,74,36,84,94,0,16,3,0,0,12,15,26,27,56,16,1,5,0,16,0,0,32,92,4,59,46,121,27,6,112,101,0,2,24,23,4,1,32,9,1,0,28,2,0,32,26,0,0,65,32,0,48,191,69,41,96,2,7,0,0,0,10,3,9,4,0,4,54,14,0,0,18,0,0,0,0,24,0,0,0,7,6,0,4,2,0,0,0,52,0,0,1,7,9,1,9,88,78,29,0,26,0,0,0,0,0,9,22,53,23,122,43,99,75,50,54,50,50,118,173,30,15,139,23,0,53,139,8,18,82,64,0,73,67,3,45,119,93,87,2,79,16,81,25,0,1,20,2,1,0,3,4,5,0,60,42,0,41,29,0,6,4,22,17,3,13,0,12,10,5,13,12,14,15,109,24,141,27,3,102,81,41,1,0,0,0,4,17,0,7,20,17,25,1,88,7,0,0,61,46,0,0,110,8,60,2,26,0,0,0,0,13,100,81,83,100,81,14,78,102,1,14,108,42,0,155,64,60,67,58,97,21,36,30,2,110,6,33,12,27,118,73,173,33,0,80,69,0,6,140,95,0,72,107,71,36,83,98,0,16,3,0,1,13,17,25,29,61,18,0,3,0,16,0,0,35,94,3,60,62,59,27,4,75,119,0,0,12,23,4,1,14,9,2,0,17,1,0,36,16,0,0,69,32,0,50,186,68,42,97,1,7,0,1,0,10,3,10,1,0,3,57,14,0,0,16,0,0,0,0,23,0,0,0,7,6,0,3,2,0,0,0,54,0,0,2,8,7,2,26,98,84,30,1,23,0,0,0,0,0,9,21,32,25,64,48,104,73,49,59,47,55,126,83,37,13,132,22,0,52,123,9,16,78,80,0,64,74,1,36,105,56,91,3,97,16,91,21,0,1,18,2,0,0,3,4,5,0,58,39,0,47,39,0,7,4,22,16,4,16,0,12,24,6,12,17,12,12,107,21,94,27,3,116,84,41,0,0,0,0,5,16,0,8,21,17,24,1,88,7,0,0,49,43,0,0,104,10,54,2,29,0,0,0,0,14,99,84,91,121,90,11,66,63,0,11,109,63,0,117,69,62,66,51,93,2,39,25,4,124,8,32,13,27,116,54,143,43,0,51,53,0,5,128,103,0,82,132,73,38,82,91,0,17,3,0,1,12,16,28,28,54,18,2,5,0,18,0,0,33,92,4,61,49,104,28,7,91,113,0,3,24,22,4,0,26,10,1,0,31,1,0,36,24,0,0,69,31,0,54,185,67,44,96,1,6,0,0,0,9,3,10,2,0,3,56,14,0,0,17,0,0,0,0,20,0,0,0,8,5,1,3,4,0,0,1,54,0,0,3,11,4,2,10,96,72,33,0,21,0,0,0,0,0,9,24,46,20,65,48,104,70,49,61,45,52,113,176,33,14,133,25,0,51,128,7,8,78,54,0,70,70,2,32,105,88,77,3,99,18,91,21,0,1,15,2,0,0,2,4,5,0,65,42,0,37,22,0,2,3,18,18,4,16,0,13,4,3,12,15,13,9

Radius of gyration: 27.59 Å; Cα contacts (8 Å, |Δi|>4): 2665; chains: 4; bounding box: 67×67×70 Å

=== Feature glossary ===
Each block in this record encodes a different view of the same protein. In brief:

Predicted aligned error. PAE(i, j) answers: if I align the predicted and true structures on residue i, how far off (in Å) do I expect residue j to be? A block-diagonal PAE matrix with low values on the blocks and high values off-diagonal is the signature of a multi-domain protein with confidently predicted domains but uncertain inter-domain orientation.

Contact-map, Ramachandran, and PAE plots. Plot images: a contact map (which residues are close in 3D, as an N×N binary image), a Ramachandran scatter (backbone torsion angles, revealing secondary-structure composition at a glance), and — for AlphaFold structures — a PAE heatmap (pairwise prediction confidence).

Backbone torsions (φ/ψ). φ (phi) and ψ (psi) are the two rotatable backbone dihedrals per residue: φ is the C(i-1)–N–Cα–C torsion, ψ is the N–Cα–C–N(i+1) torsion, both in degrees on (−180°, 180°]. α-helical residues cluster near (−60°, −45°); β-strand residues near (−120°, +130°). A Rama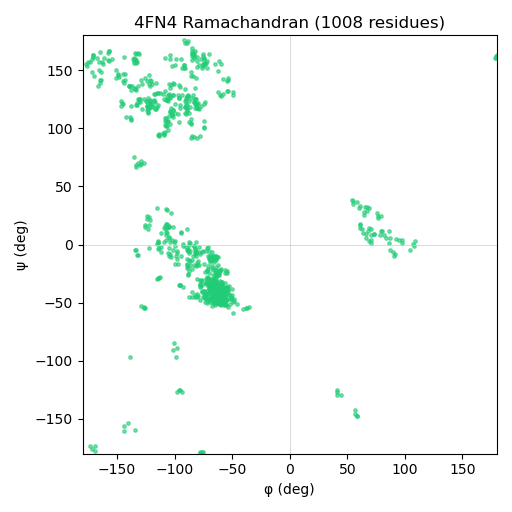chandran plot is simply a scatter of (φ, ψ) for every residue.

Foldseek 3Di. A 3Di character summarizes, for each residue, the relative orientation of the Cα frame of its nearest spatial neighbor. Because it encodes fold topology rather than chemistry, 3Di alignments detect remote structural similarity that sequence alignment misses.

Radius of gyration, Cα contacts, bounding box. Three whole-structure scalars: the radius of gyration (RMS distance of Cα from centroid, in Å), the count of Cα–Cα contacts (pairs closer than 8 Å and separated by more than four residues in sequence — i.e. tertiary, not local, contacts), and the bounding-box dimensions. Together they distinguish compact globular folds from extended fibres or disordered chains.

Sequence. Sequence gives the chain of amino acids in standard one-letter code (A=alanine, C=cysteine, …, Y=tyrosine), read N→C. It is the only feature that is directly encoded by the gene; all structural features are derived from the folded form of this sequence.

mmCIF coordinates. Atomic coordinates in PDBx/mmCIF format — the same representation the Protein Data Bank distributes. Each line of the _atom_site loop places one backbone atom in Cartesian space (units: ångströms, origin: arbitrary).

Secondary structure (3-state, P-SEA). Three-state secondary structure (P-SEA) collapses the eight DSSP classes into helix (a), strand (b), and coil (c). P-SEA assigns these from Cα geometry alone — distances and angles — without requiring backbone oxygens, so it works on any Cα trace.

InterPro / GO / CATH / organism. Functional annotations link the protein to curated databases. InterPro entries identify conserved domains and families by matching the sequence against member-database signatures (Pfam, PROSITE, CDD, …). Gene Ontology (GO) terms describe molecular function, biological process, and cellular component in a controlled vocabulary. CATH places the structure in a hierarchical fold classification (Class/Architecture/Topology/Homologous-superfamily). The organism is the source species.

B-factor. B-factor (Debye–Waller factor) reflects atomic displacement in the crystal lattice. It is an experimental observable (units Å²), not a prediction; low values mean the atom is pinned down, high values mean it moves or is heterogeneous across the crystal.

Rendered structure images. Structure images are PyMOL renders from six orthogonal camera directions. Cartoon representation draws helices as coils and strands as arrows; sticks shows the backbone as bonds; surface shows the solvent-excluded envelope. Rainbow coloring maps sequence position to hue (blue→red, N→C); chain coloring assigns a distinct color per polypeptide.

Solvent-accessible surface area. Solvent-accessible surface area (SASA) is the area in Å² traced out by the centre of a 1.4 Å probe sphere (a water molecule) rolled over the protein's van der Waals surface (Shrake–Rupley / Lee–Richards construction). Buried residues have near-zero SASA; fully exposed residues can exceed 200 Å². The total SASA scales roughly with the number of surface residues.

Secondary structure (8-state, DSSP). The SS8 string is DSSP's per-residue secondary-structure call. α-helix (H) means an i→i+4 H-bond ladder; β-strand (E) means the residue participates in a β-sheet; 3₁₀ (G) and π (I) are tighter and wider helices; T/S are turns/bends; '-' is loop.

pLDDT. For AlphaFold models, the B-factor field carries pLDDT — the model's own estimate of local accuracy on a 0–100 scale. Regions with pLDDT<50 should be treated as essentially unmodeled; they often correspond to intrinsically disordered segments.

Nearest PDB structures. Nearest PDB neighbors are the top structural matches found by Foldseek when searching this structure against the entire Protein Data Bank. Each hit reports a TM-score (0 to 1; >0.5 almost always implies the same fold) and an E-value. These are *structural* homologs — they may share no detectable sequence similarity.